Protein 6DD5 (pdb70)

InterPro domains:
  IPR000123 RNA-directed DNA polymerase (reverse transcriptase), msDNA [PR00866] (438-456)
  IPR000123 RNA-directed DNA polymerase (reverse transcriptase), msDNA [PR00866] (497-510)
  IPR000477 Reverse transcriptase domain [PF00078] (375-581)
  IPR000477 Reverse transcriptase domain [PS50878] (356-583)
  IPR002729 CRISPR-associated protein Cas1 [MF_01470] (153-942)
  IPR002729 CRISPR-associated protein Cas1 [PF01867] (641-915)
  IPR002729 CRISPR-associated protein Cas1 [TIGR00287] (642-950)
  IPR042206 CRISPR-associated endonuclease Cas1, C-terminal domain [G3DSA:1.20.120.920] (721-951)
  IPR042211 CRISPR-associated endonuclease Cas1, N-terminal domain [G3DSA:3.100.10.20] (638-713)
  IPR043128 Reverse transcriptase/Diguanylate cyclase domain [G3DSA:3.30.70.270] (406-582)
  IPR043502 DNA/RNA polymerase superfamily [SSF56672] (348-587)
  IPR050646 CRISPR-associated endonuclease Cas1 [PTHR34353] (639-919)

Solvent-accessible surface area: 53141 Å² total; per-residue (Å²): 129,21,104,129,34,56,0,21,0,23,2,34,32,36,21,1,58,88,2,1,29,94,8,1,132,102,0,65,178,78,64,59,28,116,20,46,24,73,79,29,116,151,0,23,70,90,0,33,51,42,9,14,22,25,56,21,0,0,0,0,3,51,14,0,7,36,0,0,14,8,20,91,20,47,12,18,15,94,9,87,9,92,153,73,16,60,71,87,0,54,88,88,0,8,85,9,0,92,34,127,61,118,15,8,0,0,0,2,0,10,10,1,1,2,1,0,23,9,93,112,43,14,96,118,33,9,131,38,3,76,78,3,38,68,33,3,163,120,12,95,90,158,68,61,15,1,2,34,2,10,4,57,65,4,42,16,1,5,3,2,0,5,2,47,36,7,70,5,12,92,120,103,141,59,153,70,71,47,154,52,8,2,0,33,48,84,4,0,68,18,0,0,56,34,0,27,61,4,25,96,86,173,33,14,93,25,108,2,48,52,78,86,4,34,42,7,1,24,151,15,92,0,0,0,4,3,9,0,0,13,4,3,26,56,3,77,109,41,184,21,82,29,9,18,33,21,3,1,35,6,112,63,74,38,1,66,2,13,2,0,0,4,0,0,0,7,1,36,52,2,67,4,80,106,42,0,52,61,0,0,20,92,42,2,0,19,64,101,3,0,92,24,4,30,180,36,40,16,8,0,6,2,0,1,62,58,19,10,114,101,26,38,157,40,104,66,6,45,10,1,60,74,0,15,155,78,12,121,68,9,10,18,30,22,11,1,28,3,0,14,66,2,1,57,56,2,3,65,14,3,11,61,17,164,56,27,18,84,37,2,0,48,55,3,68,95,15,0,13,8,51,40,4,34,14,64,19,0,19,0,0,7,6,0,48,3,0,14,0,2,0,78,2,85,44,85,17,133,10,8,56,95,49,28,31,16,0,15,60,16,0,80,96,2,4,50,59,25,158,91,6,47,32,24,0,0,1,15,11,42,40,22,24,131,23,68,19,110,60,43,56,12,12,45,0,49,0,6,1,1,20,52,0,56,80,24,0,73,56,0,6,49,10,0,92,139,8,34,136,20,12,126,82,20,60,82,26,0,53,37,80,56,4,31,0,25,73,97,90,93,102,6,75,93,19,141,77,14,28,57,18,43,50,21,29,0,5,63,43,4,30,58,28,44,186,46,80,62,0,17,0,10,8,29,15,13,0,11,0,57,47,86,182,44,182,115,65,82,144,54,151,40,53,93,90,7,0,81,74,106,101,28,11,72,14,56,9,0,0,36,25,0,9,32,9,0,4,73,3,12,64,33,35,40,59,105,139,55,157,87,136,94,9,60,149,20,96,21,38,16,14,13,18,37,38,23,115,29,61,42,183,104,120,75,14,2,0,0,16,4,19,1,10,1,59,4,84,134,124,20,43,16,58,32,2,0,4,1,0,0,0,24,53,0,0,0,18,78,43,25,3,71,4,18,0,15,3,47,14,30,85,39,62,73,81,38,26,0,36,0,26,2,32,32,38,20,1,56,89,3,1,38,114,8,1,62,104,0,76,87,89,62,62,27,132,21,47,26,76,79,31,120,131,0,26,77,99,0,44,125,43,9,73,84,26,76,20,0,0,0,0,3,49,15,1,7,46,0,0,18,8,21,116,58,48,12,18,14,98,8,86,9,95,158,72,17,56,73,85,1,63,91,76,0,8,88,9,0,89,30,122,62,116,15,9,0,0,0,2,0,5,9,0,1,2,1,0,23,8,94,112,29,13,95,123,19,11,124,42,4,80,82,2,38,66,32,1,158,116,9,99,93,142,64,63,16,0,1,36,2,10,3,47,70,5,40,13,1,5,3,2,0,5,3,40,35,8,72,5,12,87,119,100,148,55,157,71,73,47,148,49,10,2,0,32,49,85,4,0,71,25,0,0,39,33,0,8,36,2,20,139,91,165,30,13,94,25,111,4,47,55,78,84,4,33,42,6,1,24,145,17,83,0,0,0,5,3,9,0,1,12,4,2,28,56,4,86,117,42,92,24,79,30,9,18,24,30,4,2,35,9,116,65,77,38,2,66,0,11,1,0,0,5,0,0,0,7,1,36,53,2,78,6,80,106,45,0,46,58,0,0,22,92,38,3,0,18,64,94,3,0,94,26,4,30,86,40,42,17,4,0,4,2,0,2,71,54,17,15,114,113,23,53,168,41,105,62,7,55,8,0,51,75,0,11,141,81,12,121,68,10,11,21,30,34,15,2,34,5,0,21,90,2,1,88,48,3,2,50,16,2,8,71,36,180,59,26,17,55,26,1,0,45,52,3,70,85,15,0,12,2,42,45,2,79,15,78,18,0,78,15,0,12,40,0,49,4,1,28,0,2,0,76,3,83,43,90,24,166,32,87,25,41,44,0,16,58,16,0,86,124,4,4,52,58,28,156,93,7,48,29,26,0,0,2,12,12,29,39,24,21,160,27,66,19,109,63,44,53,14,10,44,0,55,0,4,1,1,51,50,0,49,79,25,1,63,59,0,6,54,6,0,96,133,13,31,144,33,60,75,90,30,0,50,38,81,53,4,31,0,31,75,95,117,95,114,12,73,91,18,138,76,12,27,59,19,48,50,29,35,0,9,76,39,3,24,66,31,43,198,34,72,61,4,26,0,11,7,33,18,14,0,8,0,55,43,84,150,34,184,114,66,79,135,48,157,40,53,89,90,8,0,84,73,116,101,30,12,71,9,40,7,0,0,34,27,0,8,37,8,0,6,75,2,17,69,30,56,62,62,88,143,59,158,82,138,94,9,64,119,14,98,24,45,18,16,12,19,34,34,20,115,25,53,121,124,69,101,74,16,0,0,0,17,4,18,1,23,1,63,4,96,133,122,22,41,16,57,36,2,0,2,0,0,0,0,24,57,0,0,0,19,72,37,22,4,71,3,15,0,12,1,45,13,30,67,47

Nearest PDB structures (foldseek):
  6dd5-assembly1_A  TM=1.002E+00  e=0.000E+00  Escherichia coli O157:H7
  4egc-assembly1_A  TM=9.994E-01  e=2.321E-73  Escherichia coli
  5wq6-assembly3_C  TM=1.001E+00  e=9.661E-73  Homo sapiens
  3o3u-assembly1_N  TM=8.291E-01  e=5.903E-74  Escherichia coli
  7wr3-assembly2_B  TM=7.847E-01  e=8.620E-73  Bolitoglossa

Sequence (1297 aa):
KIEEGKLVIWINGDKGYNGLAEVGKKFEKDTGIKVTVEHPDKLEEKFPQVAATGDGPDIIFWAHDRFGGYAQSGLLAEITPDKAFQDKLYPFTWDAVRYNGKLIAYPIAVEALSLIYNKDLLPNPPKTWEEIPALDKELKAKGKSALMFNLQEPYFTWPLIAADGGYAFKYENGKYDIKDVGVDNAGAKAGLTFLVDLIKNKHMNADTDYSIAEAAFNKGETAMTINGPWAWSNIDTSKVNYGVTVLPTFKGQPSKPFVGVLSAGINAASPNKELAKEFLENYLLTDEGLEAVNKDKPLGAVALKSYEEELAKDPRIAATMENAQKGEIMPNIPQMSAFWYAVRTAVINAASGRQTVDAALAAAQTAAAAAMVNSPLIDAVLPLRSVVITLRWLSPSKTGFLHHAGLHAWVRFLAGSPEQFSDFIVVEPIENGHISYQAGDGYRFRITVLNGGESLLDTLFSSLKRLPESAAAFSDNLVLEKIEDTFEHHQVTQIEDLSVFDINALMLETAVWSRQRRFKVAFNTPARLVKPKPEDGTELKGQNRYCRDKSDLNWQLFTHRLTDTFINLFQSRTGERLQRQNWPEAQLHAGLAVWLNNSYTVKDASGMLAQMQIEIDDDFPADLLALLVLGQYIGMGQNRAFGMGQYQLQDAIEEGKLVIWINGDKGYNGLAEVGKKFEKDTGIKVTVEHPDKLEEKFPQVAATGDGPDIIFWAHDRFGGYAQSGLLAEITPDKAFQDKLYPFTWDAVRYNGKLIAYPIAVEALSLIYNKDLLPNPPKTWEEIPALDKELKAKGKSALMFNLQEPYFTWPLIAADGGYAFKYENGKYDIKDVGVDNAGAKAGLTFLVDLIKNKHMNADTDYSIAEAAFNKGETAMTINGPWAWSNIDTSKVNYGVTVLPTFKGQPSKPFVGVLSAGINAASPNKELAKEFLENYLLTDEGLEAVNKDKPLGAVALKSYEEELAKDPRIAATMENAQKGEIMPNIPQMSAFWYAVRTAVINAASGRQTVDAALAAAQTAAAAAMVNSPLIDAVLPLRSVVITLRWLSPSKTHHAGLHAWVRFLAGSPEQFSDFIVVEPIENGHISYQAGDGYRFRITVLNGGESLLDTLFSSLKRLPESFSDNLVLEKIEDTFEHHQVTQIEDLSVFDINALMLETAVWSRQRRFKVAFNTPARLVKPKPEDGTELKGQNRYCRDKSDLNWQLFTHRLTDTFINLFQSRTGERLQRQNWPEAQLHAGLAVWLNNSYKVKDASGMLAQMQIEIDDDFPADLLALLVLGQYIGMGQNRAFGMGQYQLQDA

Structure (mmCIF, N/CA/C/O backbone):
data_6DD5
#
_entry.id   6DD5
#
_cell.length_a   92.278
_cell.length_b   110.760
_cell.length_c   192.906
_cell.angle_alpha   90.000
_cell.angle_beta   90.000
_cell.angle_gamma   90.000
#
_symmetry.space_group_name_H-M   'P 21 21 21'
#
loop_
_entity.id
_entity.type
_entity.pdbx_description
1 polymer 'MMB-1 Cas6 Fused to Maltos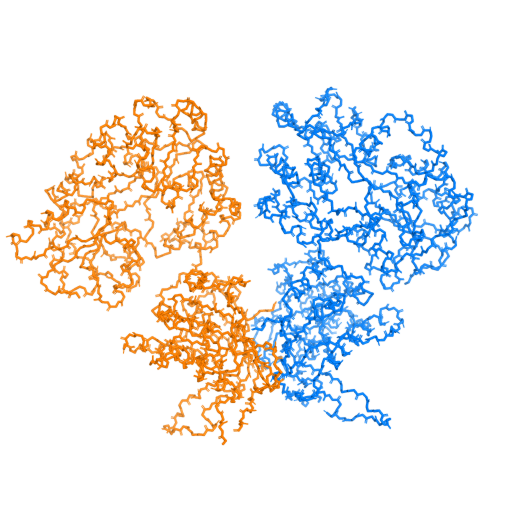e Binding Protein,CRISPR-associated endonuclease Cas1'
2 branched alpha-D-glucopyranose-(1-4)-alpha-D-glucopyranose
3 non-polymer GLYCEROL
4 non-polymer 'SULFATE ION'
#
loop_
_atom_site.group_PDB
_atom_site.id
_atom_site.type_symbol
_atom_site.label_atom_id
_atom_site.label_alt_id
_atom_site.label_comp_id
_atom_site.label_asym_id
_atom_site.label_entity_id
_atom_site.label_seq_id
_atom_site.pdbx_PDB_ins_code
_atom_site.Cartn_x
_atom_site.Cartn_y
_atom_site.Cartn_z
_atom_site.occupancy
_atom_site.B_iso_or_equiv
_atom_site.auth_seq_id
_atom_site.auth_comp_id
_atom_site.auth_asym_id
_atom_site.auth_atom_id
_atom_site.pdbx_PDB_model_num
ATOM 1 N N . LYS A 1 2 ? 8.523 35.463 242.246 1.00 80.38 2 LYS A N 1
ATOM 2 C CA . LYS A 1 2 ? 8.322 34.066 241.881 1.00 78.14 2 LYS A CA 1
ATOM 3 C C . LYS A 1 2 ? 7.314 33.931 240.737 1.00 75.73 2 LYS A C 1
ATOM 4 O O . LYS A 1 2 ? 6.638 34.899 240.377 1.00 75.88 2 LYS A O 1
ATOM 6 N N . ILE A 1 3 ? 7.233 32.728 240.165 1.00 68.04 3 ILE A N 1
ATOM 7 C CA . ILE A 1 3 ? 6.280 32.432 239.097 1.00 59.38 3 ILE A CA 1
ATOM 8 C C . ILE A 1 3 ? 4.912 32.177 239.714 1.00 60.77 3 ILE A C 1
ATOM 9 O O . ILE A 1 3 ? 4.787 31.409 240.675 1.00 66.37 3 ILE A O 1
ATOM 14 N N . GLU A 1 4 ? 3.887 32.839 239.184 1.00 56.83 4 GLU A N 1
ATOM 15 C CA . GLU A 1 4 ? 2.553 32.729 239.757 1.00 61.99 4 GLU A CA 1
ATOM 16 C C . GLU A 1 4 ? 1.915 31.409 239.338 1.00 64.44 4 GLU A C 1
ATOM 17 O O . GLU A 1 4 ? 1.926 31.054 238.154 1.00 68.53 4 GLU A O 1
ATOM 23 N N . GLU A 1 5 ? 1.383 30.674 240.311 1.00 62.95 5 GLU A N 1
ATOM 24 C CA . GLU A 1 5 ? 0.667 29.437 240.034 1.00 60.32 5 GLU A CA 1
ATOM 25 C C . GLU A 1 5 ? -0.750 29.735 239.552 1.00 62.53 5 GLU A C 1
ATOM 26 O O . GLU A 1 5 ? -1.378 30.714 239.968 1.00 66.36 5 GLU A O 1
ATOM 32 N N . GLY A 1 6 ? -1.253 28.879 238.658 1.00 60.03 6 GLY A N 1
ATOM 33 C CA . GLY A 1 6 ? -2.588 29.009 238.119 1.00 60.65 6 GLY A CA 1
ATOM 34 C C . GLY A 1 6 ? -2.675 29.714 236.780 1.00 59.13 6 GLY A C 1
ATOM 35 O O . GLY A 1 6 ? -3.731 29.666 236.141 1.00 61.93 6 GLY A O 1
ATOM 36 N N . LYS A 1 7 ? -1.622 30.396 236.359 1.00 54.74 7 LYS A N 1
ATOM 37 C CA . LYS A 1 7 ? -1.554 30.974 235.027 1.00 56.32 7 LYS A CA 1
ATOM 38 C C . LYS A 1 7 ? -0.308 30.436 234.332 1.00 56.75 7 LYS A C 1
ATOM 39 O O . LYS A 1 7 ? 0.492 29.706 234.923 1.00 62.18 7 LYS A O 1
ATOM 45 N N . LEU A 1 8 ? -0.153 30.785 233.057 1.00 50.03 8 LEU A N 1
ATOM 46 C CA . LEU A 1 8 ? 1.005 30.384 232.272 1.00 43.93 8 LEU A CA 1
ATOM 47 C C . LEU A 1 8 ? 1.609 31.623 231.632 1.00 48.33 8 LEU A C 1
ATOM 48 O O . LEU A 1 8 ? 0.900 32.386 230.970 1.00 54.83 8 LEU A O 1
ATOM 53 N N . VAL A 1 9 ? 2.902 31.841 231.852 1.00 46.72 9 VAL A N 1
ATOM 54 C CA . VAL A 1 9 ? 3.643 32.920 231.206 1.00 38.02 9 VAL A CA 1
ATOM 55 C C . VAL A 1 9 ? 4.589 32.272 230.210 1.00 45.40 9 VAL A C 1
ATOM 56 O O . VAL A 1 9 ? 5.273 31.300 230.545 1.00 49.25 9 VAL A O 1
ATOM 60 N N . ILE A 1 10 ? 4.599 32.787 228.981 1.00 42.74 10 ILE A N 1
ATOM 61 C CA . ILE A 1 10 ? 5.367 32.227 227.872 1.00 40.88 10 ILE A CA 1
ATOM 62 C C . ILE A 1 10 ? 6.291 33.296 227.304 1.00 43.93 10 ILE A C 1
ATOM 63 O O . ILE A 1 10 ? 5.896 34.460 227.164 1.00 44.87 10 ILE A O 1
ATOM 68 N N . TRP A 1 11 ? 7.523 32.901 226.979 1.00 39.66 11 TRP A N 1
ATOM 69 C CA . TRP A 1 11 ? 8.481 33.760 226.292 1.00 37.25 11 TRP A CA 1
ATOM 70 C C . TRP A 1 11 ? 8.794 33.182 224.917 1.00 34.82 11 TRP A C 1
ATOM 71 O O . TRP A 1 11 ? 9.146 32.005 224.803 1.00 29.21 11 TRP A O 1
ATOM 82 N N . ILE A 1 12 ? 8.675 34.014 223.879 1.00 38.62 12 ILE A N 1
ATOM 83 C CA . ILE A 1 12 ? 9.051 33.650 222.518 1.00 33.21 12 ILE A CA 1
ATOM 84 C C . ILE A 1 12 ? 9.666 34.882 221.873 1.00 35.63 12 ILE A C 1
ATOM 85 O O . ILE A 1 12 ? 9.341 36.012 222.240 1.00 34.74 12 ILE A O 1
ATOM 90 N N . ASN A 1 13 ? 10.570 34.661 220.921 1.00 37.26 13 ASN A N 1
ATOM 91 C CA . ASN A 1 13 ? 11.315 35.751 220.302 1.00 33.46 13 ASN A CA 1
ATOM 92 C C . ASN A 1 13 ? 10.392 36.649 219.482 1.00 37.98 13 ASN A C 1
ATOM 93 O O . ASN A 1 13 ? 9.403 36.193 218.900 1.00 36.75 13 ASN A O 1
ATOM 98 N N . GLY A 1 14 ? 10.737 37.942 219.436 1.00 38.98 14 GLY A N 1
ATOM 99 C CA . GLY A 1 14 ? 9.887 38.953 218.825 1.00 36.63 14 GLY A CA 1
ATOM 100 C C . GLY A 1 14 ? 9.715 38.819 217.327 1.00 41.19 14 GLY A C 1
ATOM 101 O O . GLY A 1 14 ? 8.751 39.363 216.775 1.00 45.01 14 GLY A O 1
ATOM 102 N N . ASP A 1 15 ? 10.630 38.128 216.650 1.00 46.56 15 ASP A N 1
ATOM 103 C CA . ASP A 1 15 ? 10.455 37.872 215.225 1.00 51.78 15 ASP A CA 1
ATOM 104 C C . ASP A 1 15 ? 9.487 36.726 214.938 1.00 50.20 15 ASP A C 1
ATOM 105 O O . ASP A 1 15 ? 9.089 36.544 213.781 1.00 58.54 15 ASP A O 1
ATOM 110 N N . LYS A 1 16 ? 9.079 35.976 215.955 1.00 37.59 16 LYS A N 1
ATOM 111 C CA . LYS A 1 16 ? 8.168 34.855 215.798 1.00 36.97 16 LYS A CA 1
ATOM 112 C C . LYS A 1 16 ? 6.717 35.330 215.879 1.00 44.10 16 LYS A C 1
ATOM 113 O O . LYS A 1 16 ? 6.430 36.472 216.234 1.00 54.24 16 LYS A O 1
ATOM 119 N N . GLY A 1 17 ? 5.791 34.433 215.554 1.00 42.17 17 GLY A N 1
ATOM 120 C CA . GLY A 1 17 ? 4.385 34.782 215.604 1.00 40.44 17 GLY A CA 1
ATOM 121 C C . GLY A 1 17 ? 3.762 34.722 216.987 1.00 43.44 17 GLY A C 1
ATOM 122 O O . GLY A 1 17 ? 2.944 33.836 217.271 1.00 42.99 17 GLY A O 1
ATOM 123 N N . TYR A 1 18 ? 4.104 35.690 217.849 1.00 41.33 18 TYR A N 1
ATOM 124 C CA . TYR A 1 18 ? 3.628 35.633 219.228 1.00 37.94 18 TYR A CA 1
ATOM 125 C C . TYR A 1 18 ? 2.154 35.998 219.338 1.00 39.36 18 TYR A C 1
ATOM 126 O O . TYR A 1 18 ? 1.476 35.541 220.263 1.00 39.89 18 TYR A O 1
ATOM 135 N N . ASN A 1 19 ? 1.634 36.815 218.420 1.00 41.12 19 ASN A N 1
ATOM 136 C CA . ASN A 1 19 ? 0.196 37.071 218.440 1.00 45.18 19 ASN A CA 1
ATOM 137 C C . ASN A 1 19 ? -0.574 35.814 218.086 1.00 45.73 19 ASN A C 1
ATOM 138 O O . ASN A 1 19 ? -1.574 35.489 218.735 1.00 48.75 19 ASN A O 1
ATOM 143 N N . GLY A 1 20 ? -0.122 35.092 217.062 1.00 45.08 20 GLY A N 1
ATOM 144 C CA . GLY A 1 20 ? -0.712 33.797 216.790 1.00 45.69 20 GLY A CA 1
ATOM 145 C C . GLY A 1 20 ? -0.652 32.895 218.003 1.00 44.06 20 GLY A C 1
ATOM 146 O O . GLY A 1 20 ? -1.644 32.262 218.373 1.00 44.52 20 GLY A O 1
ATOM 147 N N . LEU A 1 21 ? 0.497 32.875 218.677 1.00 44.10 21 LEU A N 1
ATOM 148 C CA . LEU A 1 21 ? 0.619 32.056 219.875 1.00 42.91 21 LEU A CA 1
ATOM 149 C C . LEU A 1 21 ? -0.358 32.511 220.953 1.00 46.21 21 LEU A C 1
ATOM 150 O O . LEU A 1 21 ? -0.955 31.679 221.647 1.00 46.55 21 LEU A O 1
ATOM 155 N N . ALA A 1 22 ? -0.580 33.826 221.069 1.00 49.60 22 ALA A N 1
ATOM 156 C CA . ALA A 1 22 ? -1.518 34.333 222.070 1.00 51.69 22 ALA A CA 1
ATOM 157 C C . ALA A 1 22 ? -2.943 33.882 221.784 1.00 57.54 22 ALA A C 1
ATOM 158 O O . ALA A 1 22 ? -3.715 33.635 222.718 1.00 58.88 22 ALA A O 1
ATOM 160 N N . GLU A 1 23 ? -3.306 33.762 220.505 1.00 57.97 23 GLU A N 1
ATOM 161 C CA . GLU A 1 23 ? -4.624 33.245 220.157 1.00 57.62 23 GLU A CA 1
ATOM 162 C C . GLU A 1 23 ? -4.765 31.790 220.576 1.00 54.82 23 GLU A C 1
ATOM 163 O O . GLU A 1 23 ? -5.836 31.368 221.028 1.00 55.73 23 GLU A O 1
ATOM 169 N N . VAL A 1 24 ? -3.694 31.004 220.442 1.00 51.09 24 VAL A N 1
ATOM 170 C CA . VAL A 1 24 ? -3.732 29.644 220.968 1.00 48.59 24 VAL A CA 1
ATOM 171 C C . VAL A 1 24 ? -3.879 29.679 222.480 1.00 50.22 24 VAL A C 1
ATOM 172 O O . VAL A 1 24 ? -4.504 28.789 223.072 1.00 53.15 24 VAL A O 1
ATOM 176 N N . GLY A 1 25 ? -3.370 30.734 223.120 1.00 45.80 25 GLY A N 1
ATOM 177 C CA . GLY A 1 25 ? -3.510 30.880 224.553 1.00 41.21 25 GLY A CA 1
ATOM 178 C C . GLY A 1 25 ? -4.905 31.314 224.957 1.00 55.90 25 GLY A C 1
ATOM 179 O O . GLY A 1 25 ? -5.414 30.898 226.005 1.00 53.84 25 GLY A O 1
ATOM 180 N N . LYS A 1 26 ? -5.529 32.165 224.134 1.00 56.10 26 LYS A N 1
ATOM 181 C CA . LYS A 1 26 ? -6.908 32.579 224.386 1.00 55.59 26 LYS A CA 1
ATOM 182 C C . LYS A 1 26 ? -7.868 31.398 224.300 1.00 58.15 26 LYS A C 1
ATOM 183 O O . LYS A 1 26 ? -8.839 31.325 225.063 1.00 56.74 26 LYS A O 1
ATOM 189 N N . LYS A 1 27 ? -7.624 30.466 223.368 1.00 62.10 27 LYS A N 1
ATOM 190 C CA . LYS A 1 27 ? -8.443 29.256 223.299 1.00 61.55 27 LYS A CA 1
ATOM 191 C C . LYS A 1 27 ? -8.217 28.362 224.511 1.00 60.71 27 LYS A C 1
ATOM 192 O O . LYS A 1 27 ? -9.165 27.768 225.037 1.00 58.63 27 LYS A O 1
ATOM 198 N N . PHE A 1 28 ? -6.969 28.265 224.975 1.00 60.22 28 PHE A N 1
ATOM 199 C CA . PHE A 1 28 ? -6.679 27.506 226.188 1.00 59.88 28 PHE A CA 1
ATOM 200 C C . PHE A 1 28 ? -7.397 28.108 227.393 1.00 63.63 28 PHE A C 1
ATOM 201 O O . PHE A 1 28 ? -7.993 27.381 228.198 1.00 64.03 28 PHE A O 1
ATOM 209 N N . GLU A 1 29 ? -7.401 29.443 227.499 1.00 64.27 29 GLU A N 1
ATOM 210 C CA . GLU A 1 29 ? -8.101 30.101 228.598 1.00 64.23 29 GLU A CA 1
ATOM 211 C C . GLU A 1 29 ? -9.606 29.907 228.495 1.00 65.17 29 GLU A C 1
ATOM 212 O O . GLU A 1 29 ? -10.290 29.814 229.520 1.00 68.29 29 GLU A O 1
ATOM 218 N N . LYS A 1 30 ? -10.141 29.857 227.274 1.00 62.23 30 LYS A N 1
ATOM 219 C CA . LYS A 1 30 ? -11.568 29.620 227.109 1.00 64.11 30 LYS A CA 1
ATOM 220 C C . LYS A 1 30 ? -11.958 28.224 227.584 1.00 64.18 30 LYS A C 1
ATOM 221 O O . LYS A 1 30 ? -13.045 28.042 228.141 1.00 68.07 30 LYS A O 1
ATOM 227 N N . ASP A 1 31 ? -11.073 27.239 227.415 1.00 59.31 31 ASP A N 1
ATOM 228 C CA . ASP A 1 31 ? -11.378 25.848 227.726 1.00 59.84 31 ASP A CA 1
ATOM 229 C C . ASP A 1 31 ? -10.938 25.413 229.118 1.00 66.30 31 ASP A C 1
ATOM 230 O O . ASP A 1 31 ? -11.351 24.334 229.565 1.00 68.62 31 ASP A O 1
ATOM 235 N N . THR A 1 32 ? -10.108 26.204 229.809 1.00 67.16 32 THR A N 1
ATOM 236 C CA . THR A 1 32 ? -9.657 25.841 231.152 1.00 64.96 32 THR A CA 1
ATOM 237 C C . THR A 1 32 ? -9.651 26.996 232.132 1.00 64.97 32 THR A C 1
ATOM 238 O O . THR A 1 32 ? -9.430 26.756 233.322 1.00 65.55 32 THR A O 1
ATOM 242 N N . GLY A 1 33 ? -9.865 28.230 231.688 1.00 65.05 33 GLY A N 1
ATOM 243 C CA . GLY A 1 33 ? -9.794 29.361 232.589 1.00 64.42 33 GLY A CA 1
ATOM 244 C C . GLY A 1 33 ? -8.399 29.730 233.025 1.00 60.11 33 GLY A C 1
ATOM 245 O O . GLY A 1 33 ? -8.248 30.519 233.961 1.00 61.33 33 GLY A O 1
ATOM 246 N N . ILE A 1 34 ? -7.378 29.198 232.362 1.00 58.79 34 ILE A N 1
ATOM 247 C CA . ILE A 1 34 ? -5.985 29.466 232.689 1.00 60.56 34 ILE A CA 1
ATOM 248 C C . ILE A 1 34 ? -5.523 30.574 231.759 1.00 65.74 34 ILE A C 1
ATOM 249 O O . ILE A 1 34 ? -5.431 30.384 230.541 1.00 70.14 34 ILE A O 1
ATOM 254 N N . LYS A 1 35 ? -5.232 31.734 232.332 1.00 66.22 35 LYS A N 1
ATOM 255 C CA . LYS A 1 35 ? -4.786 32.865 231.536 1.00 64.13 35 LYS A CA 1
ATOM 256 C C . LYS A 1 35 ? -3.381 32.601 230.992 1.00 60.17 35 LYS A C 1
ATOM 257 O O . LYS A 1 35 ? -2.505 32.113 231.714 1.00 59.95 35 LYS A O 1
ATOM 263 N N . VAL A 1 36 ? -3.169 32.897 229.709 1.00 55.23 36 VAL A N 1
ATOM 264 C CA . VAL A 1 36 ? -1.883 32.672 229.043 1.00 50.21 36 VAL A CA 1
ATOM 265 C C . VAL A 1 36 ? -1.335 34.013 228.571 1.00 54.18 36 VAL A C 1
ATOM 266 O O . VAL A 1 36 ? -1.872 34.622 227.636 1.00 62.52 36 VAL A O 1
ATOM 270 N N . THR A 1 37 ? -0.251 34.461 229.189 1.00 50.83 37 THR A N 1
ATOM 271 C CA . THR A 1 37 ? 0.395 35.714 228.828 1.00 51.43 37 THR A CA 1
ATOM 272 C C . THR A 1 37 ? 1.640 35.404 228.004 1.00 52.76 37 THR A C 1
ATOM 273 O O . THR A 1 37 ? 2.515 34.658 228.454 1.00 53.13 37 THR A O 1
ATOM 277 N N . VAL A 1 38 ? 1.713 35.971 226.801 1.00 52.34 38 VAL A N 1
ATOM 278 C CA . VAL A 1 38 ? 2.781 35.705 225.839 1.00 45.68 38 VAL A CA 1
ATOM 279 C C . VAL A 1 38 ? 3.607 36.973 225.682 1.00 43.96 38 VAL A C 1
ATOM 280 O O . VAL A 1 38 ? 3.154 37.953 225.078 1.00 46.06 38 VAL A O 1
ATOM 284 N N . GLU A 1 39 ? 4.828 36.947 226.197 1.00 43.18 39 GLU A N 1
ATOM 285 C CA . GLU A 1 39 ? 5.735 38.078 226.129 1.00 44.21 39 GLU A CA 1
ATOM 286 C C . GLU A 1 39 ? 6.900 37.752 225.205 1.00 43.67 39 GLU A C 1
ATOM 287 O O . GLU A 1 39 ? 7.199 36.586 224.929 1.00 49.38 39 GLU A O 1
ATOM 293 N N . HIS A 1 40 ? 7.555 38.798 224.717 1.00 34.66 40 HIS A N 1
ATOM 294 C CA . HIS A 1 40 ? 8.686 38.653 223.805 1.00 33.11 40 HIS A CA 1
ATOM 295 C C . HIS A 1 40 ? 9.789 39.615 224.213 1.00 48.40 40 HIS A C 1
ATOM 296 O O . HIS A 1 40 ? 10.006 40.653 223.573 1.00 50.51 40 HIS A O 1
ATOM 303 N N . PRO A 1 41 ? 10.534 39.287 225.267 1.00 48.32 41 PRO A N 1
ATOM 304 C CA . PRO A 1 41 ? 11.603 40.178 225.719 1.00 33.38 41 PRO A CA 1
ATOM 305 C C . PRO A 1 41 ? 12.746 40.235 224.722 1.00 53.73 41 PRO A C 1
ATOM 306 O O . PRO A 1 41 ? 12.929 39.358 223.875 1.00 53.29 41 PRO A O 1
ATOM 310 N N . ASP A 1 42 ? 13.501 41.322 224.815 1.00 51.93 42 ASP A N 1
ATOM 311 C CA . ASP A 1 42 ? 14.730 41.465 224.055 1.00 52.42 42 ASP A CA 1
ATOM 312 C C . ASP A 1 42 ? 15.809 40.620 224.710 1.00 46.30 42 ASP A C 1
ATOM 313 O O . ASP A 1 42 ? 15.893 40.542 225.942 1.00 43.56 42 ASP A O 1
ATOM 318 N N . LYS A 1 43 ? 16.619 39.969 223.878 1.00 44.23 43 LYS A N 1
ATOM 319 C CA . LYS A 1 43 ? 17.736 39.158 224.351 1.00 45.17 43 LYS A CA 1
ATOM 320 C C . LYS A 1 43 ? 17.257 38.077 225.318 1.00 48.57 43 LYS A C 1
ATOM 321 O O . LYS A 1 43 ? 17.861 37.860 226.372 1.00 50.36 43 LYS A O 1
ATOM 327 N N . LEU A 1 44 ? 16.149 37.397 224.977 1.00 50.77 44 LEU A N 1
ATOM 328 C CA . LEU A 1 44 ? 15.569 36.464 225.944 1.00 48.69 44 LEU A CA 1
ATOM 329 C C . LEU A 1 44 ? 16.396 35.196 226.099 1.00 46.98 44 LEU A C 1
ATOM 330 O O . LEU A 1 44 ? 16.339 34.569 227.163 1.00 46.25 44 LEU A O 1
ATOM 335 N N . GLU A 1 45 ? 17.178 34.814 225.082 1.00 47.37 45 GLU A N 1
ATOM 336 C CA . GLU A 1 45 ? 18.011 33.628 225.223 1.00 45.28 45 GLU A CA 1
ATOM 337 C C . GLU A 1 45 ? 19.094 33.832 226.266 1.00 46.76 45 GLU A C 1
ATOM 338 O O . GLU A 1 45 ? 19.560 32.852 226.860 1.00 49.26 45 GLU A O 1
ATOM 344 N N . GLU A 1 46 ? 19.466 35.082 226.531 1.00 42.82 46 GLU A N 1
ATOM 345 C CA . GLU A 1 46 ? 20.355 35.386 227.638 1.00 41.14 46 GLU A CA 1
ATOM 346 C C . GLU A 1 46 ? 19.579 35.774 228.885 1.00 42.45 46 GLU A C 1
ATOM 347 O O . GLU A 1 46 ? 20.050 35.524 230.000 1.00 48.48 46 GLU A O 1
ATOM 353 N N . LYS A 1 47 ? 18.377 36.333 228.723 1.00 41.74 47 LYS A N 1
ATOM 354 C CA . LYS A 1 47 ? 17.608 36.758 229.889 1.00 44.99 47 LYS A CA 1
ATOM 355 C C . LYS A 1 47 ? 17.076 35.574 230.680 1.00 45.28 47 LYS A C 1
ATOM 356 O O . LYS A 1 47 ? 16.958 35.663 231.906 1.00 46.88 47 LYS A O 1
ATOM 362 N N . PHE A 1 48 ? 16.769 34.457 230.010 1.00 44.58 48 PHE A N 1
ATOM 363 C CA . PHE A 1 48 ? 16.211 33.303 230.717 1.00 42.61 48 PHE A CA 1
ATOM 364 C C . PHE A 1 48 ? 17.135 32.751 231.796 1.00 35.00 48 PHE A C 1
ATOM 365 O O . PHE A 1 48 ? 16.666 32.570 232.933 1.00 34.12 48 PHE A O 1
ATOM 373 N N . PRO A 1 49 ? 18.416 32.446 231.535 1.00 35.32 49 PRO A N 1
ATOM 374 C CA . PRO A 1 49 ? 19.268 31.954 232.632 1.00 37.20 49 PRO A CA 1
ATOM 375 C C . PRO A 1 49 ? 19.415 32.948 233.761 1.00 43.70 49 PRO A C 1
ATOM 376 O O . PRO A 1 49 ? 19.550 32.530 234.920 1.00 44.77 49 PRO A O 1
ATOM 380 N N . GLN A 1 50 ? 19.392 34.252 233.450 1.00 46.57 50 GLN A N 1
ATOM 381 C CA . GLN A 1 50 ? 19.554 35.287 234.470 1.00 44.27 50 GLN A CA 1
ATOM 382 C C . GLN A 1 50 ? 18.429 35.236 235.486 1.00 40.51 50 GLN A C 1
ATOM 383 O O . GLN A 1 50 ? 18.664 35.352 236.694 1.00 42.44 50 GLN A O 1
ATOM 389 N N . VAL A 1 51 ? 17.193 35.109 235.008 1.00 37.95 51 VAL A N 1
ATOM 390 C CA . VAL A 1 51 ? 16.045 35.073 235.903 1.00 42.46 51 VAL A CA 1
ATOM 391 C C . VAL A 1 51 ? 15.757 33.656 236.393 1.00 44.98 51 VAL A C 1
ATOM 392 O O . VAL A 1 51 ? 15.315 33.480 237.535 1.00 43.59 51 VAL A O 1
ATOM 396 N N . ALA A 1 52 ? 16.004 32.634 235.560 1.00 47.90 52 ALA A N 1
ATOM 397 C CA . ALA A 1 52 ? 15.691 31.266 235.970 1.00 52.27 52 ALA A CA 1
ATOM 398 C C . ALA A 1 52 ? 16.662 30.762 237.031 1.00 57.34 52 ALA A C 1
ATOM 399 O O . ALA A 1 52 ? 16.287 29.931 237.867 1.00 62.22 52 ALA A O 1
ATOM 401 N N . ALA A 1 53 ? 17.889 31.288 237.051 1.00 56.57 53 ALA A N 1
ATOM 402 C CA . ALA A 1 53 ? 18.852 30.876 238.064 1.00 57.10 53 ALA A CA 1
ATOM 403 C C . ALA A 1 53 ? 18.370 31.177 239.472 1.00 62.67 53 ALA A C 1
ATOM 404 O O . ALA A 1 53 ? 18.818 30.526 240.421 1.00 68.23 53 ALA A O 1
ATOM 406 N N . THR A 1 54 ? 17.474 32.144 239.631 1.00 62.53 54 THR A N 1
ATOM 407 C CA . THR A 1 54 ? 16.980 32.535 240.938 1.00 66.87 54 THR A CA 1
ATOM 408 C C . THR A 1 54 ? 15.552 32.065 241.185 1.00 69.78 54 THR A C 1
ATOM 409 O O . THR A 1 54 ? 15.011 32.311 242.272 1.00 70.41 54 THR A O 1
ATOM 413 N N . GLY A 1 55 ? 14.923 31.418 240.206 1.00 66.45 55 GLY A N 1
ATOM 414 C CA . GLY A 1 55 ? 13.568 30.920 240.353 1.00 63.50 55 GLY A CA 1
ATOM 415 C C . GLY A 1 55 ? 12.475 31.783 239.756 1.00 57.82 55 GLY A C 1
ATOM 416 O O . GLY A 1 55 ? 11.313 31.641 240.152 1.00 55.77 55 GLY A O 1
ATOM 417 N N . ASP A 1 56 ? 12.809 32.683 238.843 1.00 58.10 56 ASP A N 1
ATOM 418 C CA . ASP A 1 56 ? 11.842 33.537 238.177 1.00 60.30 56 ASP A CA 1
ATOM 419 C C . ASP A 1 56 ? 11.795 33.166 236.700 1.00 55.68 56 ASP A C 1
ATOM 420 O O . ASP A 1 56 ? 12.323 32.128 236.275 1.00 50.07 56 ASP A O 1
ATOM 425 N N . GLY A 1 57 ? 11.187 34.033 235.903 1.00 52.79 57 GLY A N 1
ATOM 426 C CA . GLY A 1 57 ? 11.131 33.816 234.480 1.00 43.09 57 GLY A CA 1
ATOM 427 C C . GLY A 1 57 ? 9.828 33.178 234.079 1.00 35.88 57 GLY A C 1
ATOM 428 O O . GLY A 1 57 ? 8.917 33.005 234.890 1.00 37.47 57 GLY A O 1
ATOM 429 N N . PRO A 1 58 ? 9.724 32.798 232.814 1.00 34.24 58 PRO A N 1
ATOM 430 C CA . PRO A 1 58 ? 8.463 32.265 232.300 1.00 41.31 58 PRO A CA 1
ATOM 431 C C . PRO A 1 58 ? 8.244 30.810 232.679 1.00 39.89 58 PRO A C 1
ATOM 432 O O . PRO A 1 58 ? 9.166 30.090 233.058 1.00 42.40 58 PRO A O 1
ATOM 436 N N . ASP A 1 59 ? 6.991 30.377 232.524 1.00 40.25 59 ASP A N 1
ATOM 437 C CA . ASP A 1 59 ? 6.675 28.959 232.651 1.00 38.23 59 ASP A CA 1
ATOM 438 C C . ASP A 1 59 ? 7.182 28.164 231.457 1.00 38.91 59 ASP A C 1
ATOM 439 O O . ASP A 1 59 ? 7.600 27.010 231.617 1.00 41.18 59 ASP A O 1
ATOM 444 N N . ILE A 1 60 ? 7.149 28.761 230.264 1.00 34.42 60 ILE A N 1
ATOM 445 C CA . ILE A 1 60 ? 7.520 28.112 229.011 1.00 35.05 60 ILE A CA 1
ATOM 446 C C . ILE A 1 60 ? 8.423 29.058 228.238 1.00 36.61 60 ILE A C 1
ATOM 447 O O . ILE A 1 60 ? 8.103 30.242 228.102 1.00 45.08 60 ILE A O 1
ATOM 452 N N . ILE A 1 61 ? 9.540 28.548 227.730 1.00 27.99 61 ILE A N 1
ATOM 453 C CA . ILE A 1 61 ? 10.465 29.346 226.936 1.00 33.00 61 ILE A CA 1
ATOM 454 C C . ILE A 1 61 ? 10.586 28.754 225.539 1.00 34.04 61 ILE A C 1
ATOM 455 O O . ILE A 1 61 ? 10.812 27.551 225.385 1.00 36.51 61 ILE A O 1
ATOM 460 N N . PHE A 1 62 ? 10.463 29.608 224.528 1.00 32.75 62 PHE A N 1
ATOM 461 C CA . PHE A 1 62 ? 10.562 29.223 223.126 1.00 29.10 62 PHE A CA 1
ATOM 462 C C . PHE A 1 62 ? 11.889 29.713 222.558 1.00 34.38 62 PHE A C 1
ATOM 463 O O . PHE A 1 62 ? 12.104 30.926 222.428 1.00 38.87 62 PHE A O 1
ATOM 471 N N . TRP A 1 63 ? 12.750 28.777 222.167 1.00 28.48 63 TRP A N 1
ATOM 472 C CA . TRP A 1 63 ? 13.957 29.131 221.437 1.00 27.28 63 TRP A CA 1
ATOM 473 C C . TRP A 1 63 ? 14.398 27.933 220.618 1.00 29.31 63 TRP A C 1
ATOM 474 O O . TRP A 1 63 ? 13.895 26.820 220.787 1.00 36.09 63 TRP A O 1
ATOM 485 N N . ALA A 1 64 ? 15.331 28.185 219.704 1.00 24.82 64 ALA A N 1
ATOM 486 C CA . ALA A 1 64 ? 15.977 27.102 218.983 1.00 23.20 64 ALA A CA 1
ATOM 487 C C . ALA A 1 64 ? 16.689 26.168 219.957 1.00 29.84 64 ALA A C 1
ATOM 488 O O . ALA A 1 64 ? 17.211 26.587 220.993 1.00 31.79 64 ALA A O 1
ATOM 490 N N . HIS A 1 65 ? 16.722 24.888 219.596 1.00 31.33 65 HIS A N 1
ATOM 491 C CA . HIS A 1 65 ? 17.161 23.836 220.501 1.00 24.78 65 HIS A CA 1
ATOM 492 C C . HIS A 1 65 ? 18.599 24.004 220.968 1.00 29.30 65 HIS A C 1
ATOM 493 O O . HIS A 1 65 ? 18.957 23.437 222.007 1.00 33.68 65 HIS A O 1
ATOM 500 N N . ASP A 1 66 ? 19.432 24.750 220.229 1.00 25.99 66 ASP A N 1
ATOM 501 C CA . ASP A 1 66 ? 20.868 24.761 220.510 1.00 25.86 66 ASP A CA 1
ATOM 502 C C . ASP A 1 66 ? 21.191 25.369 221.869 1.00 28.65 66 ASP A C 1
ATOM 503 O O . ASP A 1 66 ? 22.251 25.077 222.432 1.00 35.10 66 ASP A O 1
ATOM 508 N N . ARG A 1 67 ? 20.317 26.219 222.403 1.00 28.10 67 ARG A N 1
ATOM 509 C CA . ARG A 1 67 ? 20.525 26.762 223.739 1.00 29.41 67 ARG A CA 1
ATOM 510 C C . ARG A 1 67 ? 20.080 25.813 224.848 1.00 28.08 67 ARG A C 1
ATOM 511 O O . ARG A 1 67 ? 20.423 26.044 226.009 1.00 35.18 67 ARG A O 1
ATOM 519 N N . PHE A 1 68 ? 19.335 24.755 224.538 1.00 24.95 68 PHE A N 1
ATOM 520 C CA . PHE A 1 68 ? 18.635 24.047 225.606 1.00 26.80 68 PHE A CA 1
ATOM 521 C C . PHE A 1 68 ? 19.539 23.111 226.405 1.00 27.99 68 PHE A C 1
ATOM 522 O O . PHE A 1 68 ? 19.337 22.964 227.615 1.00 31.73 68 PHE A O 1
ATOM 530 N N . GLY A 1 69 ? 20.524 22.469 225.772 1.00 25.26 69 GLY A N 1
ATOM 531 C CA . GLY A 1 69 ? 21.477 21.679 226.538 1.00 23.81 69 GLY A CA 1
ATOM 532 C C . GLY A 1 69 ? 22.129 22.471 227.653 1.00 30.15 69 GLY A C 1
ATOM 533 O O . GLY A 1 69 ? 22.291 21.973 228.770 1.00 31.49 69 GLY A O 1
ATOM 534 N N . GLY A 1 70 ? 22.488 23.726 227.371 1.00 29.05 70 GLY A N 1
ATOM 535 C CA . GLY A 1 70 ? 23.041 24.577 228.409 1.00 24.96 70 GLY A CA 1
ATOM 536 C C . GLY A 1 70 ? 22.039 24.878 229.508 1.00 28.67 70 GLY A C 1
ATOM 537 O O . GLY A 1 70 ? 22.363 24.796 230.698 1.00 32.46 70 GLY A O 1
ATOM 538 N N . TYR A 1 71 ? 20.813 25.250 229.123 1.00 27.38 71 TYR A N 1
ATOM 539 C CA . TYR A 1 71 ? 19.737 25.423 230.100 1.00 32.41 71 TYR A CA 1
ATOM 540 C C . TYR A 1 71 ? 19.560 24.167 230.943 1.00 35.72 71 TYR A C 1
ATOM 541 O O . TYR A 1 71 ? 19.418 24.236 232.171 1.00 32.04 71 TYR A O 1
ATOM 550 N N . ALA A 1 72 ? 19.534 23.005 230.286 1.00 26.60 72 ALA A N 1
ATOM 551 C CA . ALA A 1 72 ? 19.371 21.755 231.008 1.00 27.89 72 ALA A CA 1
ATOM 552 C C . ALA A 1 72 ? 20.552 21.517 231.939 1.00 28.98 72 ALA A C 1
ATOM 553 O O . ALA A 1 72 ? 20.374 21.198 233.116 1.00 30.57 72 ALA A O 1
ATOM 555 N N . GLN A 1 73 ? 21.773 21.705 231.437 1.00 33.10 73 GLN A N 1
ATOM 556 C CA . GLN A 1 73 ? 22.948 21.534 232.285 1.00 36.18 73 GLN A CA 1
ATOM 557 C C . GLN A 1 73 ? 22.869 22.394 233.542 1.00 36.05 73 GLN A C 1
ATOM 558 O O . GLN A 1 73 ? 23.267 21.957 234.626 1.00 37.29 73 GLN A O 1
ATOM 564 N N . SER A 1 74 ? 22.326 23.607 233.426 1.00 37.20 74 SER A N 1
ATOM 565 C CA . SER A 1 74 ? 22.149 24.475 234.585 1.00 40.54 74 SER A CA 1
ATOM 566 C C . SER A 1 74 ? 20.925 24.109 235.417 1.00 43.11 74 SER A C 1
ATOM 567 O O . SER A 1 74 ? 20.662 24.775 236.426 1.00 43.43 74 SER A O 1
ATOM 570 N N . GLY A 1 75 ? 20.171 23.084 235.015 1.00 46.38 75 GLY A N 1
ATOM 571 C CA . GLY A 1 75 ? 18.998 22.656 235.754 1.00 45.62 75 GLY A CA 1
ATOM 572 C C . GLY A 1 75 ? 17.828 23.599 235.659 1.00 44.83 75 GLY A C 1
ATOM 573 O O . GLY A 1 75 ? 17.004 23.650 236.575 1.00 41.25 75 GLY A O 1
ATOM 574 N N . LEU A 1 76 ? 17.740 24.350 234.570 1.00 43.14 76 LEU A N 1
ATOM 575 C CA . LEU A 1 76 ? 16.682 25.318 234.359 1.00 39.11 76 LEU A CA 1
ATOM 576 C C . LEU A 1 76 ? 15.441 24.693 233.746 1.00 42.27 76 LEU A C 1
ATOM 577 O O . LEU A 1 76 ? 14.339 25.232 233.906 1.00 46.06 76 LEU A O 1
ATOM 582 N N . LEU A 1 77 ? 15.596 23.567 233.058 1.00 38.88 77 LEU A N 1
ATOM 583 C CA . LEU A 1 77 ? 14.505 22.927 232.346 1.00 35.14 77 LEU A CA 1
ATOM 584 C C . LEU A 1 77 ? 14.052 21.670 233.076 1.00 40.89 77 LEU A C 1
ATOM 585 O O . LEU A 1 77 ? 14.866 20.941 233.654 1.00 44.66 77 LEU A O 1
ATOM 590 N N . ALA A 1 78 ? 12.748 21.431 233.043 1.00 41.04 78 ALA A N 1
ATOM 591 C CA . ALA A 1 78 ? 12.157 20.213 233.563 1.00 40.13 78 ALA A CA 1
ATOM 592 C C . ALA A 1 78 ? 12.115 19.180 232.456 1.00 40.77 78 ALA A C 1
ATOM 593 O O . ALA A 1 78 ? 12.048 19.523 231.271 1.00 44.20 78 ALA A O 1
ATOM 595 N N . GLU A 1 79 ? 12.171 17.913 232.851 1.00 39.60 79 GLU A N 1
ATOM 596 C CA . GLU A 1 79 ? 12.109 16.825 231.888 1.00 42.32 79 GLU A CA 1
ATOM 597 C C . GLU A 1 79 ? 10.667 16.674 231.424 1.00 42.94 79 GLU A C 1
ATOM 598 O O . GLU A 1 79 ? 9.764 16.485 232.245 1.00 44.34 79 GLU A O 1
ATOM 604 N N . ILE A 1 80 ? 10.442 16.789 230.119 1.00 43.50 80 ILE A N 1
ATOM 605 C CA . ILE A 1 80 ? 9.101 16.597 229.584 1.00 46.16 80 ILE A CA 1
ATOM 606 C C . ILE A 1 80 ? 8.841 15.106 229.435 1.00 48.97 80 ILE A C 1
ATOM 607 O O . ILE A 1 80 ? 9.756 14.311 229.201 1.00 50.38 80 ILE A O 1
ATOM 612 N N . THR A 1 81 ? 7.580 14.717 229.575 1.00 54.73 81 THR A N 1
ATOM 613 C CA . THR A 1 81 ? 7.195 13.307 229.617 1.00 55.06 81 THR A CA 1
ATOM 614 C C . THR A 1 81 ? 5.999 13.045 228.710 1.00 53.77 81 THR A C 1
ATOM 615 O O . THR A 1 81 ? 4.897 12.758 229.188 1.00 55.47 81 THR A O 1
ATOM 619 N N . PRO A 1 82 ? 6.186 13.116 227.392 1.00 51.03 82 PRO A N 1
ATOM 620 C CA . PRO A 1 82 ? 5.107 12.729 226.478 1.00 53.10 82 PRO A CA 1
ATOM 621 C C . PRO A 1 82 ? 5.068 11.222 226.279 1.00 52.90 82 PRO A C 1
ATOM 622 O O . PRO A 1 82 ? 6.109 10.569 226.174 1.00 54.35 82 PRO A O 1
ATOM 626 N N . ASP A 1 83 ? 3.856 10.666 226.239 1.00 51.75 83 ASP A N 1
ATOM 627 C CA . ASP A 1 83 ? 3.735 9.230 226.013 1.00 54.38 83 ASP A CA 1
ATOM 628 C C . ASP A 1 83 ? 4.169 8.885 224.591 1.00 58.18 83 ASP A C 1
ATOM 629 O O . ASP A 1 83 ? 4.361 9.758 223.740 1.00 62.31 83 ASP A O 1
ATOM 634 N N . LYS A 1 84 ? 4.322 7.584 224.337 1.00 62.26 84 LYS A N 1
ATOM 635 C CA . LYS A 1 84 ? 4.776 7.144 223.022 1.00 58.42 84 LYS A CA 1
ATOM 636 C C . LYS A 1 84 ? 3.780 7.523 221.934 1.00 53.20 84 LYS A C 1
ATOM 637 O O . LYS A 1 84 ? 4.181 7.824 220.803 1.00 48.94 84 LYS A O 1
ATOM 643 N N . ALA A 1 85 ? 2.485 7.552 222.267 1.00 52.49 85 ALA A N 1
ATOM 644 C CA . ALA A 1 85 ? 1.471 7.951 221.297 1.00 52.91 85 ALA A CA 1
ATOM 645 C C . ALA A 1 85 ? 1.702 9.374 220.796 1.00 53.79 85 ALA A C 1
ATOM 646 O O . ALA A 1 85 ? 1.559 9.646 219.598 1.00 55.89 85 ALA A O 1
ATOM 648 N N . PHE A 1 86 ? 2.049 10.301 221.700 1.00 49.31 86 PHE A N 1
ATOM 649 C CA . PHE A 1 86 ? 2.296 11.680 221.283 1.00 45.66 86 PHE A CA 1
ATOM 650 C C . PHE A 1 86 ? 3.624 11.812 220.548 1.00 45.56 86 PHE A C 1
ATOM 651 O O . PHE A 1 86 ? 3.712 12.531 219.544 1.00 44.06 86 PHE A O 1
ATOM 659 N N . GLN A 1 87 ? 4.662 11.115 221.025 1.00 45.79 87 GLN A N 1
ATOM 660 C CA . GLN A 1 87 ? 5.967 11.170 220.373 1.00 43.31 87 GLN A CA 1
ATOM 661 C C . GLN A 1 87 ? 5.888 10.716 218.918 1.00 42.16 87 GLN A C 1
ATOM 662 O O . GLN A 1 87 ? 6.678 11.168 218.082 1.00 40.17 87 GLN A O 1
ATOM 668 N N . ASP A 1 88 ? 4.950 9.826 218.591 1.00 44.07 88 ASP A N 1
ATOM 669 C CA . ASP A 1 88 ? 4.819 9.396 217.205 1.00 46.66 88 ASP A CA 1
ATOM 670 C C . ASP A 1 88 ? 4.227 10.476 216.316 1.00 42.06 88 ASP A C 1
ATOM 671 O O . ASP A 1 88 ? 4.385 10.405 215.096 1.00 44.36 88 ASP A O 1
ATOM 676 N N . LYS A 1 89 ? 3.549 11.467 216.891 1.00 38.38 89 LYS A N 1
ATOM 677 C CA . LYS A 1 89 ? 2.970 12.515 216.069 1.00 40.10 89 LYS A CA 1
ATOM 678 C C . LYS A 1 89 ? 4.031 13.449 215.494 1.00 39.74 89 LYS A C 1
ATOM 679 O O . LYS A 1 89 ? 3.766 14.100 214.479 1.00 40.53 89 LYS A O 1
ATOM 685 N N . LEU A 1 90 ? 5.222 13.503 216.095 1.00 37.55 90 LEU A N 1
ATOM 686 C CA . LEU A 1 90 ? 6.310 14.385 215.686 1.00 37.54 90 LEU A CA 1
ATOM 687 C C . LEU A 1 90 ? 7.493 13.589 215.137 1.00 37.95 90 LEU A C 1
ATOM 688 O O . LEU A 1 90 ? 7.723 12.437 215.516 1.00 46.02 90 LEU A O 1
ATOM 693 N N . TYR A 1 91 ? 8.280 14.244 214.280 1.00 38.04 91 TYR A N 1
ATOM 694 C CA . TYR A 1 91 ? 9.392 13.580 213.597 1.00 36.15 91 TYR A CA 1
ATOM 695 C C . TYR A 1 91 ? 10.471 13.149 214.582 1.00 40.15 91 TYR A C 1
ATOM 696 O O . TYR A 1 91 ? 10.862 13.923 215.454 1.00 42.96 91 TYR A O 1
ATOM 705 N N . PRO A 1 92 ? 10.990 11.927 214.453 1.00 44.79 92 PRO A N 1
ATOM 706 C CA . PRO A 1 92 ? 12.009 11.472 215.418 1.00 42.85 92 PRO A CA 1
ATOM 707 C C . PRO A 1 92 ? 13.250 12.347 215.464 1.00 42.99 92 PRO A C 1
ATOM 708 O O . PRO A 1 92 ? 13.774 12.591 216.554 1.00 45.24 92 PRO A O 1
ATOM 712 N N . PHE A 1 93 ? 13.738 12.841 214.326 1.00 39.69 93 PHE A N 1
ATOM 713 C CA . PHE A 1 93 ? 14.945 13.658 214.374 1.00 34.22 93 PHE A CA 1
ATOM 714 C C . PHE A 1 93 ? 14.723 14.968 215.111 1.00 37.48 93 PHE A C 1
ATOM 715 O O . PHE A 1 93 ? 15.700 15.567 215.578 1.00 41.80 93 PHE A O 1
ATOM 723 N N . THR A 1 94 ? 13.479 15.448 215.200 1.00 32.66 94 THR A N 1
ATOM 724 C CA . THR A 1 94 ? 13.238 16.636 216.008 1.00 33.67 94 THR A CA 1
ATOM 725 C C . THR A 1 94 ? 13.269 16.311 217.496 1.00 35.51 94 THR A C 1
ATOM 726 O O . THR A 1 94 ? 13.731 17.132 218.292 1.00 41.89 94 THR A O 1
ATOM 730 N N . TRP A 1 95 ? 12.821 15.116 217.886 1.00 34.12 95 TRP A N 1
ATOM 731 C CA . TRP A 1 95 ? 12.994 14.682 219.269 1.00 30.55 95 TRP A CA 1
ATOM 732 C C . TRP A 1 95 ? 14.468 14.543 219.616 1.00 28.89 95 TRP A C 1
ATOM 733 O O . TRP A 1 95 ? 14.876 14.844 220.740 1.00 34.32 95 TRP A O 1
ATOM 744 N N . ASP A 1 96 ? 15.277 14.056 218.675 1.00 27.27 96 ASP A N 1
ATOM 745 C CA . ASP A 1 96 ? 16.709 13.952 218.918 1.00 28.85 96 ASP A CA 1
ATOM 746 C C . ASP A 1 96 ? 17.308 15.307 219.246 1.00 28.85 96 ASP A C 1
ATOM 747 O O . ASP A 1 96 ? 18.187 15.411 220.109 1.00 34.51 96 ASP A O 1
ATOM 752 N N . ALA A 1 97 ? 16.830 16.365 218.583 1.00 29.21 97 ALA A N 1
ATOM 753 C CA . ALA A 1 97 ? 17.410 17.689 218.783 1.00 28.39 97 ALA A CA 1
ATOM 754 C C . ALA A 1 97 ? 17.170 18.197 220.195 1.00 31.34 97 ALA A C 1
ATOM 755 O O . ALA A 1 97 ? 17.970 18.983 220.719 1.00 32.57 97 ALA A O 1
ATOM 757 N N . VAL A 1 98 ? 16.100 17.744 220.837 1.00 30.85 98 VAL A N 1
ATOM 758 C CA . VAL A 1 98 ? 15.752 18.212 222.166 1.00 28.52 98 VAL A CA 1
ATOM 759 C C . VAL A 1 98 ? 16.064 17.161 223.226 1.00 30.40 98 VAL A C 1
ATOM 760 O O . VAL A 1 98 ? 15.521 17.215 224.324 1.00 36.69 98 VAL A O 1
ATOM 764 N N . ARG A 1 99 ? 16.918 16.192 222.909 1.00 28.15 99 ARG A N 1
ATOM 765 C CA . ARG A 1 99 ? 17.355 15.192 223.878 1.00 31.97 99 ARG A CA 1
ATOM 766 C C . ARG A 1 99 ? 18.729 15.581 224.421 1.00 33.22 99 ARG A C 1
ATOM 767 O O . ARG A 1 99 ? 19.621 15.959 223.660 1.00 35.09 99 ARG A O 1
ATOM 775 N N . TYR A 1 100 ? 18.898 15.475 225.738 1.00 27.84 100 TYR A N 1
ATOM 776 C CA . TYR A 1 100 ? 20.152 15.835 226.394 1.00 32.07 100 TYR A CA 1
ATOM 777 C C . TYR A 1 100 ? 20.452 14.793 227.467 1.00 38.43 100 TYR A C 1
ATOM 778 O O . TYR A 1 100 ? 19.718 14.693 228.459 1.00 38.40 100 TYR A O 1
ATOM 787 N N . ASN A 1 101 ? 21.547 14.044 227.277 1.00 41.13 101 ASN A N 1
ATOM 788 C CA . ASN A 1 101 ? 21.950 12.944 228.168 1.00 43.40 101 ASN A CA 1
ATOM 789 C C . ASN A 1 101 ? 20.815 11.941 228.376 1.00 44.46 101 ASN A C 1
ATOM 790 O O . ASN A 1 101 ? 20.573 11.466 229.486 1.00 51.38 101 ASN A O 1
ATOM 795 N N . GLY A 1 102 ? 20.106 11.614 227.297 1.00 41.78 102 GLY A N 1
ATOM 796 C CA . GLY A 1 102 ? 19.044 10.635 227.347 1.00 42.75 102 GLY A CA 1
ATOM 797 C C . GLY A 1 102 ? 17.659 11.164 227.676 1.00 43.50 102 GLY A C 1
ATOM 798 O O . GLY A 1 102 ? 16.673 10.464 227.416 1.00 47.43 102 GLY A O 1
ATOM 799 N N . LYS A 1 103 ? 17.544 12.372 228.226 1.00 40.70 103 LYS A N 1
ATOM 800 C CA . LYS A 1 103 ? 16.261 12.934 228.643 1.00 40.12 103 LYS A CA 1
ATOM 801 C C . LYS A 1 103 ? 15.748 13.982 227.652 1.00 39.07 103 LYS A C 1
ATOM 802 O O . LYS A 1 103 ? 16.515 14.800 227.137 1.00 36.97 103 LYS A O 1
ATOM 808 N N . LEU A 1 104 ? 14.448 13.933 227.368 1.00 38.52 104 LEU A N 1
ATOM 809 C CA . LEU A 1 104 ? 13.791 14.963 226.575 1.00 31.20 104 LEU A CA 1
ATOM 810 C C . LEU A 1 104 ? 13.548 16.195 227.435 1.00 39.06 104 LEU A C 1
ATOM 811 O O . LEU A 1 104 ? 12.927 16.101 228.502 1.00 41.42 104 LEU A O 1
ATOM 816 N N . ILE A 1 105 ? 14.003 17.355 226.954 1.00 38.53 105 ILE A N 1
ATOM 817 C CA . ILE A 1 105 ? 13.990 18.590 227.727 1.00 32.44 105 ILE A CA 1
ATOM 818 C C . ILE A 1 105 ? 13.137 19.684 227.103 1.00 41.31 105 ILE A C 1
ATOM 819 O O . ILE A 1 105 ? 13.017 20.764 227.692 1.00 53.08 105 ILE A O 1
ATOM 824 N N . ALA A 1 106 ? 12.526 19.444 225.945 1.00 34.48 106 ALA A N 1
ATOM 825 C CA . ALA A 1 106 ? 11.714 20.471 225.308 1.00 30.61 106 ALA A CA 1
ATOM 826 C C . ALA A 1 106 ? 10.830 19.818 224.261 1.00 36.37 106 ALA A C 1
ATOM 827 O O . ALA A 1 106 ? 11.111 18.713 223.796 1.00 38.83 106 ALA A O 1
ATOM 829 N N . TYR A 1 107 ? 9.755 20.516 223.893 1.00 36.58 107 TYR A N 1
ATOM 830 C CA . TYR A 1 107 ? 8.887 20.055 222.814 1.00 33.31 107 TYR A CA 1
ATOM 831 C C . TYR A 1 107 ? 9.312 20.693 221.501 1.00 36.44 107 TYR A C 1
ATOM 832 O O . TYR A 1 107 ? 9.245 21.921 221.378 1.00 42.68 107 TYR A O 1
ATOM 841 N N . PRO A 1 108 ? 9.733 19.923 220.500 1.00 33.02 108 PRO A N 1
ATOM 842 C CA . PRO A 1 108 ? 10.083 20.529 219.209 1.00 29.84 108 PRO A CA 1
ATOM 843 C C . PRO A 1 108 ? 8.850 21.069 218.500 1.00 29.17 108 PRO A C 1
ATOM 844 O O . PRO A 1 108 ? 7.780 20.465 218.542 1.00 35.48 108 PRO A O 1
ATOM 848 N N . ILE A 1 109 ? 8.998 22.237 217.872 1.00 29.11 109 ILE A N 1
ATOM 849 C CA . ILE A 1 109 ? 7.901 22.910 217.170 1.00 28.17 109 ILE A CA 1
ATOM 850 C C . ILE A 1 109 ? 8.142 22.929 215.662 1.00 29.13 109 ILE A C 1
ATOM 851 O O . ILE A 1 109 ? 7.345 22.391 214.890 1.00 29.94 109 ILE A O 1
ATOM 856 N N . ALA A 1 110 ? 9.223 23.572 215.220 1.00 32.87 110 ALA A N 1
ATOM 857 C CA . ALA A 1 110 ? 9.490 23.687 213.792 1.00 33.28 110 ALA A CA 1
ATOM 858 C C . ALA A 1 110 ? 10.988 23.659 213.532 1.00 32.79 110 ALA A C 1
ATOM 859 O O . ALA A 1 110 ? 11.800 23.936 214.419 1.00 32.18 110 ALA A O 1
ATOM 861 N N . VAL A 1 111 ? 11.332 23.304 212.291 1.00 33.49 111 VAL A N 1
ATOM 862 C CA . VAL A 1 111 ? 12.705 23.280 211.794 1.00 31.47 111 VAL A CA 1
ATOM 863 C C . VAL A 1 111 ? 12.941 24.566 211.007 1.00 32.82 111 VAL A C 1
ATOM 864 O O . VAL A 1 111 ? 12.248 24.828 210.019 1.00 36.52 111 VAL A O 1
ATOM 868 N N . GLU A 1 112 ? 13.922 25.360 211.436 1.00 32.34 112 GLU A N 1
ATOM 869 C CA . GLU A 1 112 ? 14.230 26.663 210.857 1.00 28.84 112 GLU A CA 1
ATOM 870 C C . GLU A 1 112 ? 15.540 26.609 210.082 1.00 30.09 112 GLU A C 1
ATOM 871 O O . GLU A 1 112 ? 16.563 26.171 210.620 1.00 31.03 112 GLU A O 1
ATOM 877 N N . ALA A 1 113 ? 15.520 27.073 208.834 1.00 27.86 113 ALA A N 1
ATOM 878 C CA . ALA A 1 113 ? 16.747 27.160 208.054 1.00 29.92 113 ALA A CA 1
ATOM 879 C C . ALA A 1 113 ? 16.724 28.409 207.190 1.00 36.09 113 ALA A C 1
ATOM 880 O O . ALA A 1 113 ? 15.698 28.737 206.586 1.00 40.17 113 ALA A O 1
ATOM 882 N N . LEU A 1 114 ? 17.867 29.086 207.115 1.00 37.16 114 LEU A N 1
ATOM 883 C CA . LEU A 1 114 ? 17.980 30.262 206.266 1.00 35.91 114 LEU A CA 1
ATOM 884 C C . LEU A 1 114 ? 17.915 29.859 204.801 1.00 34.73 114 LEU A C 1
ATOM 885 O O . LEU A 1 114 ? 18.436 28.820 204.398 1.00 35.49 114 LEU A O 1
ATOM 890 N N . SER A 1 115 ? 17.279 30.701 204.001 1.00 36.54 115 SER A N 1
ATOM 891 C CA . SER A 1 115 ? 17.201 30.529 202.563 1.00 35.60 115 SER A CA 1
ATOM 892 C C . SER A 1 115 ? 17.532 31.862 201.909 1.00 43.94 115 SER A C 1
ATOM 893 O O . SER A 1 115 ? 17.550 32.910 202.561 1.00 45.79 115 SER A O 1
ATOM 896 N N . LEU A 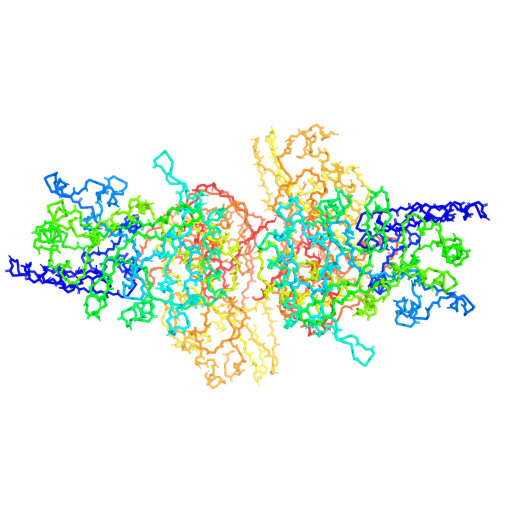1 116 ? 17.817 31.815 200.614 1.00 46.53 116 LEU A N 1
ATOM 897 C CA . LEU A 1 116 ? 17.981 33.038 199.844 1.00 47.08 116 LEU A CA 1
ATOM 898 C C . LEU A 1 116 ? 16.606 33.536 199.404 1.00 47.20 116 LEU A C 1
ATOM 899 O O . LEU A 1 116 ? 15.885 32.827 198.694 1.00 49.99 116 LEU A O 1
ATOM 904 N N . ILE A 1 117 ? 16.235 34.736 199.850 1.00 45.66 117 ILE A N 1
ATOM 905 C CA . ILE A 1 117 ? 14.991 35.401 199.455 1.00 48.02 117 ILE A CA 1
ATOM 906 C C . ILE A 1 117 ? 15.348 36.519 198.487 1.00 47.32 117 ILE A C 1
ATOM 907 O O . ILE A 1 117 ? 16.198 37.360 198.798 1.00 50.17 117 ILE A O 1
ATOM 912 N N . TYR A 1 118 ? 14.705 36.537 197.321 1.00 44.87 118 TYR A N 1
ATOM 913 C CA . TYR A 1 118 ? 15.097 37.456 196.266 1.00 47.45 118 TYR A CA 1
ATOM 914 C C . TYR A 1 118 ? 13.874 38.094 195.620 1.00 54.75 118 TYR A C 1
ATOM 915 O O . TYR A 1 118 ? 12.792 37.503 195.572 1.00 54.69 118 TYR A O 1
ATOM 924 N N . ASN A 1 119 ? 14.067 39.322 195.129 1.00 57.38 119 ASN A N 1
ATOM 925 C CA . ASN A 1 119 ? 13.036 40.095 194.439 1.00 62.19 119 ASN A CA 1
ATOM 926 C C . ASN A 1 119 ? 12.946 39.617 192.989 1.00 63.03 119 ASN A C 1
ATOM 927 O O . ASN A 1 119 ? 13.863 39.846 192.192 1.00 64.27 119 ASN A O 1
ATOM 932 N N . LYS A 1 120 ? 11.829 38.968 192.640 1.00 63.81 120 LYS A N 1
ATOM 933 C CA . LYS A 1 120 ? 11.672 38.406 191.298 1.00 67.29 120 LYS A CA 1
ATOM 934 C C . LYS A 1 120 ? 11.621 39.483 190.220 1.00 71.37 120 LYS A C 1
ATOM 935 O O . LYS A 1 120 ? 11.980 39.223 189.065 1.00 70.58 120 LYS A O 1
ATOM 941 N N . ASP A 1 121 ? 11.153 40.681 190.566 1.00 74.73 121 ASP A N 1
ATOM 942 C CA . ASP A 1 121 ? 11.091 41.765 189.591 1.00 78.08 121 ASP A CA 1
ATOM 943 C C . ASP A 1 121 ? 12.458 42.401 189.370 1.00 82.50 121 ASP A C 1
ATOM 944 O O . ASP A 1 121 ? 12.827 42.694 188.227 1.00 87.44 121 ASP A O 1
ATOM 949 N N . LEU A 1 122 ? 13.213 42.642 190.444 1.00 79.48 122 LEU A N 1
ATOM 950 C CA . LEU A 1 122 ? 14.553 43.196 190.279 1.00 78.32 122 LEU A CA 1
ATOM 951 C C . LEU A 1 122 ? 15.528 42.164 189.726 1.00 75.96 122 LEU A C 1
ATOM 952 O O . LEU A 1 122 ? 16.486 42.526 189.035 1.00 74.38 122 LEU A O 1
ATOM 957 N N . LEU A 1 123 ? 15.298 40.882 190.000 1.00 75.38 123 LEU A N 1
ATOM 958 C CA . LEU A 1 123 ? 16.287 39.840 189.724 1.00 76.07 123 LEU A CA 1
ATOM 959 C C . LEU A 1 123 ? 15.569 38.573 189.292 1.00 80.94 123 LEU A C 1
ATOM 960 O O . LEU A 1 123 ? 15.274 37.697 190.115 1.00 75.38 123 LEU A O 1
ATOM 965 N N . PRO A 1 124 ? 15.296 38.429 187.990 1.00 87.91 124 PRO A N 1
ATOM 966 C CA . PRO A 1 124 ? 14.533 37.256 187.529 1.00 88.07 124 PRO A CA 1
ATOM 967 C C . PRO A 1 124 ? 15.251 35.942 187.774 1.00 87.82 124 PRO A C 1
ATOM 968 O O . PRO A 1 124 ? 14.610 34.951 188.146 1.00 84.18 124 PRO A O 1
ATOM 972 N N . ASN A 1 125 ? 16.565 35.907 187.589 1.00 92.37 125 ASN A N 1
ATOM 973 C CA . ASN A 1 125 ? 17.355 34.700 187.828 1.00 90.48 125 ASN A CA 1
ATOM 974 C C . ASN A 1 125 ? 18.331 34.961 188.963 1.00 85.03 125 ASN A C 1
ATOM 975 O O . ASN A 1 125 ? 19.354 35.636 188.750 1.00 91.33 125 ASN A O 1
ATOM 980 N N . PRO A 1 126 ? 18.094 34.427 190.155 1.00 73.72 126 PRO A N 1
ATOM 981 C CA . PRO A 1 126 ? 18.994 34.680 191.269 1.00 67.67 126 PRO A CA 1
ATOM 982 C C . PRO A 1 126 ? 20.346 34.041 191.024 1.00 64.64 126 PRO A C 1
ATOM 983 O O . PRO A 1 126 ? 20.453 33.081 190.246 1.00 65.79 126 PRO A O 1
ATOM 987 N N . PRO A 1 127 ? 21.404 34.553 191.650 1.00 64.47 127 PRO A N 1
ATOM 988 C CA . PRO A 1 127 ? 22.733 33.981 191.426 1.00 62.21 127 PRO A CA 1
ATOM 989 C C . PRO A 1 127 ? 22.893 32.644 192.125 1.00 64.35 127 PRO A C 1
ATOM 990 O O . PRO A 1 127 ? 22.434 32.451 193.252 1.00 65.40 127 PRO A O 1
ATOM 994 N N . LYS A 1 128 ? 23.542 31.701 191.438 1.00 67.44 128 LYS A N 1
ATOM 995 C CA . LYS A 1 128 ? 23.795 30.396 192.031 1.00 65.77 128 LYS A CA 1
ATOM 996 C C . LYS A 1 128 ? 25.061 30.369 192.874 1.00 63.11 128 LYS A C 1
ATOM 997 O O . LYS A 1 128 ? 25.235 29.440 193.670 1.00 60.81 128 LYS A O 1
ATOM 1003 N N . THR A 1 129 ? 25.922 31.378 192.760 1.00 60.95 129 THR A N 1
ATOM 1004 C CA . THR A 1 129 ? 27.193 31.390 193.469 1.00 57.20 129 THR A CA 1
ATOM 1005 C C . THR A 1 129 ? 27.403 32.737 194.147 1.00 55.99 129 THR A C 1
ATOM 1006 O O . THR A 1 129 ? 26.973 33.779 193.643 1.00 56.15 129 THR A O 1
ATOM 1010 N N . TRP A 1 130 ? 28.096 32.705 195.291 1.00 52.78 130 TRP A N 1
ATOM 1011 C CA . TRP A 1 130 ? 28.467 33.946 195.963 1.00 48.21 130 TRP A CA 1
ATOM 1012 C C . TRP A 1 130 ? 29.362 34.801 195.083 1.00 53.57 130 TRP A C 1
ATOM 1013 O O . TRP A 1 130 ? 29.277 36.034 195.119 1.00 58.91 130 TRP A O 1
ATOM 1024 N N . GLU A 1 131 ? 30.226 34.167 194.293 1.00 51.33 131 GLU A N 1
ATOM 1025 C CA . GLU A 1 131 ? 31.210 34.902 193.518 1.00 51.07 131 GLU A CA 1
ATOM 1026 C C . GLU A 1 131 ? 30.563 35.812 192.482 1.00 58.48 131 GLU A C 1
ATOM 1027 O O . GLU A 1 131 ? 31.204 36.769 192.030 1.00 65.41 131 GLU A O 1
ATOM 1033 N N . GLU A 1 132 ? 29.305 35.552 192.115 1.00 56.28 132 GLU A N 1
ATOM 1034 C CA . GLU A 1 132 ? 28.601 36.386 191.148 1.00 61.09 132 GLU A CA 1
ATOM 1035 C C . GLU A 1 132 ? 28.101 37.695 191.744 1.00 60.65 132 GLU A C 1
ATOM 1036 O O . GLU A 1 132 ? 27.879 38.656 190.999 1.00 62.77 132 GLU A O 1
ATOM 1042 N N . ILE A 1 133 ? 27.943 37.758 193.062 1.00 55.65 133 ILE A N 1
ATOM 1043 C CA . ILE A 1 133 ? 27.245 38.857 193.723 1.00 56.13 133 ILE A CA 1
ATOM 1044 C C . ILE A 1 133 ? 27.987 40.186 193.567 1.00 62.22 133 ILE A C 1
ATOM 1045 O O . ILE A 1 133 ? 27.335 41.207 193.299 1.00 63.04 133 ILE A O 1
ATOM 1050 N N . PRO A 1 134 ? 29.319 40.252 193.726 1.00 67.06 134 PRO A N 1
ATOM 1051 C CA . PRO A 1 134 ? 29.997 41.538 193.464 1.00 68.11 134 PRO A CA 1
ATOM 1052 C C . PRO A 1 134 ? 29.730 42.083 192.067 1.00 73.92 134 PRO A C 1
ATOM 1053 O O . PRO A 1 134 ? 29.354 43.255 191.929 1.00 82.59 134 PRO A O 1
ATOM 1057 N N . ALA A 1 135 ? 29.907 41.270 191.021 1.00 70.85 135 ALA A N 1
ATOM 1058 C CA . ALA A 1 135 ? 29.585 41.737 189.675 1.00 72.21 135 ALA A CA 1
ATOM 1059 C C . ALA A 1 135 ? 28.117 42.137 189.574 1.00 76.72 135 ALA A C 1
ATOM 1060 O O . ALA A 1 135 ? 27.779 43.136 188.926 1.00 82.16 135 ALA A O 1
ATOM 1062 N N . LEU A 1 136 ? 27.235 41.370 190.224 1.00 75.28 136 LEU A N 1
ATOM 1063 C CA . LEU A 1 136 ? 25.808 41.671 190.208 1.00 73.07 136 LEU A CA 1
ATOM 1064 C C . LEU A 1 136 ? 25.508 42.994 190.899 1.00 73.61 136 LEU A C 1
ATOM 1065 O O . LEU A 1 136 ? 24.603 43.729 190.485 1.00 75.15 136 LEU A O 1
ATOM 1070 N N . ASP A 1 137 ? 26.251 43.309 191.966 1.00 72.95 137 ASP A N 1
ATOM 1071 C CA . ASP A 1 137 ? 26.003 44.541 192.709 1.00 72.91 137 ASP A CA 1
ATOM 1072 C C . ASP A 1 137 ? 26.344 45.779 191.884 1.00 74.78 137 ASP A C 1
ATOM 1073 O O . ASP A 1 137 ? 25.635 46.791 191.954 1.00 72.66 137 ASP A O 1
ATOM 1078 N N . LYS A 1 138 ? 27.424 45.721 191.100 1.00 75.77 138 LYS A N 1
ATOM 1079 C CA . LYS A 1 138 ? 27.789 46.859 190.262 1.00 74.98 138 LYS A CA 1
ATOM 1080 C C . LYS A 1 138 ? 26.667 47.218 189.293 1.00 78.70 138 LYS A C 1
ATOM 1081 O O . LYS A 1 138 ? 26.366 48.401 189.088 1.00 81.14 138 LYS A O 1
ATOM 1087 N N . GLU A 1 139 ? 26.023 46.210 188.699 1.00 76.99 139 GLU A N 1
ATOM 1088 C CA . GLU A 1 139 ? 24.935 46.480 187.764 1.00 81.62 139 GLU A CA 1
ATOM 1089 C C . GLU A 1 139 ? 23.732 47.075 188.482 1.00 82.66 139 GLU A C 1
ATOM 1090 O O . GLU A 1 139 ? 23.070 47.977 187.956 1.00 85.45 139 GLU A O 1
ATOM 1096 N N . LEU A 1 140 ? 23.438 46.586 189.688 1.00 78.15 140 LEU A N 1
ATOM 1097 C CA . LEU A 1 140 ? 22.271 47.073 190.416 1.00 76.04 140 LEU A CA 1
ATOM 1098 C C . LEU A 1 140 ? 22.514 48.458 191.001 1.00 75.02 140 LEU A C 1
ATOM 1099 O O . LEU A 1 140 ? 21.595 49.282 191.050 1.00 78.13 140 LEU A O 1
ATOM 1104 N N . LYS A 1 141 ? 23.741 48.729 191.458 1.00 73.33 141 LYS A N 1
ATOM 1105 C CA . LYS A 1 141 ? 24.082 50.063 191.943 1.00 74.43 141 LYS A CA 1
ATOM 1106 C C . LYS A 1 141 ? 23.916 51.124 190.862 1.00 77.97 141 LYS A C 1
ATOM 1107 O O . LYS A 1 141 ? 23.766 52.306 191.188 1.00 78.03 141 LYS A O 1
ATOM 1113 N N . ALA A 1 142 ? 23.956 50.730 189.586 1.00 81.13 142 ALA A N 1
ATOM 1114 C CA . ALA A 1 142 ? 23.720 51.679 188.503 1.00 83.11 142 ALA A CA 1
ATOM 1115 C C . ALA A 1 142 ? 22.260 52.122 188.443 1.00 90.59 142 ALA A C 1
ATOM 1116 O O . ALA A 1 142 ? 21.976 53.259 188.055 1.00 88.54 142 ALA A O 1
ATOM 1118 N N . LYS A 1 143 ? 21.327 51.248 188.817 1.00 88.65 143 LYS A N 1
ATOM 1119 C CA . LYS A 1 143 ? 19.920 51.603 188.954 1.00 88.81 143 LYS A CA 1
ATOM 1120 C C . LYS A 1 143 ? 19.582 52.188 190.322 1.00 86.22 143 LYS A C 1
ATOM 1121 O O . LYS A 1 143 ? 18.398 52.356 190.633 1.00 84.21 143 LYS A O 1
ATOM 1127 N N . GLY A 1 144 ? 20.579 52.443 191.164 1.00 85.53 144 GLY A N 1
ATOM 1128 C CA . GLY A 1 144 ? 20.318 52.919 192.507 1.00 86.84 144 GLY A CA 1
ATOM 1129 C C . GLY A 1 144 ? 19.882 51.849 193.474 1.00 87.05 144 GLY A C 1
ATOM 1130 O O . GLY A 1 144 ? 19.425 52.175 194.576 1.00 87.66 144 GLY A O 1
ATOM 1131 N N . LYS A 1 145 ? 20.029 50.582 193.103 1.00 86.15 145 LYS A N 1
ATOM 1132 C CA . LYS A 1 145 ? 19.673 49.444 193.928 1.00 78.21 145 LYS A CA 1
ATOM 1133 C C . LYS A 1 145 ? 20.944 48.809 194.488 1.00 77.19 145 LYS A C 1
ATOM 1134 O O . LYS A 1 145 ? 22.049 49.340 194.344 1.00 81.59 145 LYS A O 1
ATOM 1140 N N . SER A 1 146 ? 20.791 47.653 195.128 1.00 69.74 146 SER A N 1
ATOM 1141 C CA . SER A 1 146 ? 21.920 46.893 195.637 1.00 65.84 146 SER A CA 1
ATOM 1142 C C . SER A 1 146 ? 21.587 45.414 195.516 1.00 65.11 146 SER A C 1
ATOM 1143 O O . SER A 1 146 ? 20.420 45.023 195.439 1.00 68.37 146 SER A O 1
ATOM 1146 N N . ALA A 1 147 ? 22.625 44.585 195.517 1.00 62.33 147 ALA A N 1
ATOM 1147 C CA . ALA A 1 147 ? 22.404 43.163 195.287 1.00 59.29 147 ALA A CA 1
ATOM 1148 C C . ALA A 1 147 ? 21.859 42.468 196.531 1.00 57.49 147 ALA A C 1
ATOM 1149 O O . ALA A 1 147 ? 20.782 41.864 196.495 1.00 56.81 147 ALA A O 1
ATOM 1151 N N . LEU A 1 148 ? 22.581 42.553 197.647 1.00 51.86 148 LEU A N 1
ATOM 1152 C CA . LEU A 1 148 ? 22.304 41.698 198.791 1.00 49.51 148 LEU A CA 1
ATOM 1153 C C . LEU A 1 148 ? 22.447 42.466 200.092 1.00 51.06 148 LEU A C 1
ATOM 1154 O O . LEU A 1 148 ? 23.431 43.182 200.290 1.00 60.21 148 LEU A O 1
ATOM 1159 N N . MET A 1 149 ? 21.486 42.285 200.996 1.00 49.04 149 MET A N 1
ATOM 1160 C CA . MET A 1 149 ? 21.582 42.856 202.335 1.00 49.67 149 MET A CA 1
ATOM 1161 C C . MET A 1 149 ? 20.985 41.889 203.341 1.00 49.14 149 MET A C 1
ATOM 1162 O O . MET A 1 149 ? 19.824 41.485 203.207 1.00 51.06 149 MET A O 1
ATOM 1167 N N . PHE A 1 150 ? 21.778 41.519 204.344 1.00 42.48 150 PHE A N 1
ATOM 1168 C CA . PHE A 1 150 ? 21.293 40.652 205.404 1.00 41.98 150 PHE A CA 1
ATOM 1169 C C . PHE A 1 150 ? 22.008 41.009 206.697 1.00 44.55 150 PHE A C 1
ATOM 1170 O O . PHE A 1 150 ? 23.033 41.698 206.696 1.00 48.46 150 PHE A O 1
ATOM 1178 N N . ASN A 1 151 ? 21.453 40.513 207.803 1.00 43.69 151 ASN A N 1
ATOM 1179 C CA . ASN A 1 151 ? 21.961 40.824 209.135 1.00 40.84 151 ASN A CA 1
ATOM 1180 C C . ASN A 1 151 ? 23.398 40.345 209.298 1.00 38.78 151 ASN A C 1
ATOM 1181 O O . ASN A 1 151 ? 23.667 39.140 209.270 1.00 44.99 151 ASN A O 1
ATOM 1186 N N . LEU A 1 152 ? 24.319 41.288 209.494 1.00 35.40 152 LEU A N 1
ATOM 1187 C CA . LEU A 1 152 ? 25.722 40.981 209.743 1.00 35.35 152 LEU A CA 1
ATOM 1188 C C . LEU A 1 152 ? 26.086 41.081 211.214 1.00 38.67 152 LEU A C 1
ATOM 1189 O O . LEU A 1 152 ? 27.273 41.072 211.545 1.00 44.04 152 LEU A O 1
ATOM 1194 N N . GLN A 1 153 ? 25.101 41.210 212.102 1.00 33.17 153 GLN A N 1
ATOM 1195 C CA . GLN A 1 153 ? 25.371 41.335 213.527 1.00 29.29 153 GLN A CA 1
ATOM 1196 C C . GLN A 1 153 ? 25.227 40.024 214.285 1.00 33.87 153 GLN A C 1
ATOM 1197 O O . GLN A 1 153 ? 25.769 39.903 215.387 1.00 45.39 153 GLN A O 1
ATOM 1203 N N . GLU A 1 154 ? 24.529 39.041 213.723 1.00 32.01 154 GLU A N 1
ATOM 1204 C CA . GLU A 1 154 ? 24.340 37.740 214.346 1.00 32.18 154 GLU A CA 1
ATOM 1205 C C . GLU A 1 154 ? 25.030 36.684 213.494 1.00 35.45 154 GLU A C 1
ATOM 1206 O O . GLU A 1 154 ? 24.737 36.579 212.289 1.00 40.65 154 GLU A O 1
ATOM 1212 N N . PRO A 1 155 ? 25.947 35.894 214.059 1.00 27.82 155 PRO A N 1
ATOM 1213 C CA . PRO A 1 155 ? 26.701 34.933 213.236 1.00 27.30 155 PRO A CA 1
ATOM 1214 C C . PRO A 1 155 ? 25.836 33.855 212.614 1.00 37.83 155 PRO A C 1
ATOM 1215 O O . PRO A 1 155 ? 26.293 33.167 211.690 1.00 43.80 155 PRO A O 1
ATOM 1219 N N . TYR A 1 156 ? 24.607 33.674 213.106 1.00 33.79 156 TYR A N 1
ATOM 1220 C CA . TYR A 1 156 ? 23.656 32.772 212.464 1.00 25.44 156 TYR A CA 1
ATOM 1221 C C . TYR A 1 156 ? 23.574 33.019 210.960 1.00 28.25 156 TYR A C 1
ATOM 1222 O O . TYR A 1 156 ? 23.490 32.070 210.176 1.00 34.67 156 TYR A O 1
ATOM 1231 N N . PHE A 1 157 ? 23.626 34.293 210.537 1.00 27.41 157 PHE A N 1
ATOM 1232 C CA . PHE A 1 157 ? 23.435 34.663 209.139 1.00 25.21 157 PHE A CA 1
ATOM 1233 C C . PHE A 1 157 ? 24.707 34.594 208.316 1.00 40.50 157 PHE A C 1
ATOM 1234 O O . PHE A 1 157 ? 24.627 34.459 207.087 1.00 35.31 157 PHE A O 1
ATOM 1242 N N . THR A 1 158 ? 25.871 34.685 208.958 1.00 38.01 158 THR A N 1
ATOM 1243 C CA . THR A 1 158 ? 27.142 34.609 208.256 1.00 36.37 158 THR A CA 1
ATOM 1244 C C . THR A 1 158 ? 27.702 33.197 208.241 1.00 40.46 158 THR A C 1
ATOM 1245 O O . THR A 1 158 ? 28.509 32.870 207.362 1.00 42.99 158 THR A O 1
ATOM 1249 N N . TRP A 1 159 ? 27.233 32.335 209.146 1.00 38.99 159 TRP A N 1
ATOM 1250 C CA . TRP A 1 159 ? 27.774 30.983 209.230 1.00 29.06 159 TRP A CA 1
ATOM 1251 C C . TRP A 1 159 ? 27.574 30.160 207.963 1.00 25.23 159 TRP A C 1
ATOM 1252 O O . TRP A 1 159 ? 28.515 29.443 207.586 1.00 29.16 159 TRP A O 1
ATOM 1263 N N . PRO A 1 160 ? 26.432 30.205 207.263 1.00 24.62 160 PRO A N 1
ATOM 1264 C CA . PRO A 1 160 ? 26.330 29.405 206.025 1.00 25.56 160 PRO A CA 1
ATOM 1265 C C . PRO A 1 160 ? 27.487 29.627 205.067 1.00 33.96 160 PRO A C 1
ATOM 1266 O O . PRO A 1 160 ? 27.910 28.683 204.397 1.00 35.23 160 PRO A O 1
ATOM 1270 N N . LEU A 1 161 ? 28.011 30.861 204.984 1.00 39.46 161 LEU A N 1
ATOM 1271 C CA . LEU A 1 161 ? 29.142 31.150 204.106 1.00 36.70 161 LEU A CA 1
ATOM 1272 C C . LEU A 1 161 ? 30.455 30.633 204.691 1.00 37.70 161 LEU A C 1
ATOM 1273 O O . LEU A 1 161 ? 31.280 30.053 203.970 1.00 34.72 161 LEU A O 1
ATOM 1278 N N . ILE A 1 162 ? 30.656 30.829 205.995 1.00 35.48 162 ILE A N 1
ATOM 1279 C CA . ILE A 1 162 ? 31.874 30.365 206.649 1.00 34.92 162 ILE A CA 1
ATOM 1280 C C . ILE A 1 162 ? 31.967 28.846 206.596 1.00 33.86 162 ILE A C 1
ATOM 1281 O O . ILE A 1 162 ? 33.058 28.276 206.473 1.00 39.68 162 ILE A O 1
ATOM 1286 N N . ALA A 1 163 ? 30.829 28.167 206.683 1.00 32.24 163 ALA A N 1
ATOM 1287 C CA . ALA A 1 163 ? 30.851 26.712 206.736 1.00 33.68 163 ALA A CA 1
ATOM 1288 C C . ALA A 1 163 ? 30.955 26.084 205.355 1.00 39.82 163 ALA A C 1
ATOM 1289 O O . ALA A 1 163 ? 31.331 24.913 205.249 1.00 44.77 163 ALA A O 1
ATOM 1291 N N . ALA A 1 164 ? 30.631 26.840 204.304 1.00 38.29 164 ALA A N 1
ATOM 1292 C CA . ALA A 1 164 ? 30.545 26.281 202.959 1.00 36.99 164 ALA A CA 1
ATOM 1293 C C . ALA A 1 164 ? 31.813 25.527 202.564 1.00 35.42 164 ALA A C 1
ATOM 1294 O O . ALA A 1 164 ? 31.750 24.384 202.109 1.00 40.53 164 ALA A O 1
ATOM 1296 N N . ASP A 1 165 ? 32.974 26.136 202.743 1.00 32.33 165 ASP A N 1
ATOM 1297 C CA . ASP A 1 165 ? 34.198 25.550 202.225 1.00 35.37 165 ASP A CA 1
ATOM 1298 C C . ASP A 1 165 ? 35.015 24.823 203.289 1.00 37.04 165 ASP A C 1
ATOM 1299 O O . ASP A 1 165 ? 36.155 24.438 203.019 1.00 45.94 165 ASP A O 1
ATOM 1304 N N . GLY A 1 166 ? 34.470 24.621 204.485 1.00 30.89 166 GLY A N 1
ATOM 1305 C CA . GLY A 1 166 ? 35.141 23.771 205.449 1.00 29.69 166 GLY A CA 1
ATOM 1306 C C . GLY A 1 166 ? 35.004 24.158 206.906 1.00 35.83 166 GLY A C 1
ATOM 1307 O O . GLY A 1 166 ? 35.525 23.463 207.781 1.00 41.71 166 GLY A O 1
ATOM 1308 N N . GLY A 1 167 ? 34.322 25.263 207.191 1.00 36.67 167 GLY A N 1
ATOM 1309 C CA . GLY A 1 167 ? 34.148 25.669 208.572 1.00 32.94 167 GLY A CA 1
ATOM 1310 C C . GLY A 1 167 ? 33.190 24.745 209.303 1.00 35.08 167 GLY A C 1
ATOM 1311 O O . GLY A 1 167 ? 32.203 24.270 208.742 1.00 39.19 167 GLY A O 1
ATOM 1312 N N . TYR A 1 168 ? 33.488 24.495 210.579 1.00 32.24 168 TYR A N 1
ATOM 1313 C CA . TYR A 1 168 ? 32.623 23.676 211.418 1.00 32.14 168 TYR A CA 1
ATOM 1314 C C . TYR A 1 168 ? 32.795 24.074 212.879 1.00 30.34 168 TYR A C 1
ATOM 1315 O O . TYR A 1 168 ? 33.801 24.669 213.264 1.00 28.99 168 TYR A O 1
ATOM 1324 N N . ALA A 1 169 ? 31.795 23.737 213.695 1.00 29.10 169 ALA A N 1
ATOM 1325 C CA . ALA A 1 169 ? 31.858 24.086 215.113 1.00 26.81 169 ALA A CA 1
ATOM 1326 C C . ALA A 1 169 ? 32.749 23.112 215.867 1.00 28.03 169 ALA A C 1
ATOM 1327 O O . ALA A 1 169 ? 33.886 23.440 216.207 1.00 32.64 169 ALA A O 1
ATOM 1329 N N . PHE A 1 170 ? 32.255 21.897 216.109 1.00 37.24 170 PHE A N 1
ATOM 1330 C CA . PHE A 1 170 ? 32.995 20.887 216.857 1.00 38.88 170 PHE A CA 1
ATOM 1331 C C . PHE A 1 170 ? 32.989 19.575 216.088 1.00 43.01 170 PHE A C 1
ATOM 1332 O O . PHE A 1 170 ? 31.952 19.162 215.564 1.00 45.04 170 PHE A O 1
ATOM 1340 N N . LYS A 1 171 ? 34.157 18.936 216.009 1.00 44.30 171 LYS A N 1
ATOM 1341 C CA . LYS A 1 171 ? 34.263 17.658 215.318 1.00 45.93 171 LYS A CA 1
ATOM 1342 C C . LYS A 1 171 ? 33.489 16.597 216.091 1.00 44.12 171 LYS A C 1
ATOM 1343 O O . LYS A 1 171 ? 33.685 16.427 217.302 1.00 38.98 171 LYS A O 1
ATOM 1349 N N . TYR A 1 172 ? 32.623 15.867 215.384 1.00 41.97 172 TYR A N 1
ATOM 1350 C CA . TYR A 1 172 ? 31.750 14.876 216.001 1.00 38.27 172 TYR A CA 1
ATOM 1351 C C . TYR A 1 172 ? 32.203 13.477 215.590 1.00 41.48 172 TYR A C 1
ATOM 1352 O O . TYR A 1 172 ? 32.082 13.093 214.423 1.00 42.22 172 TYR A O 1
ATOM 1361 N N . GLU A 1 173 ? 32.716 12.718 216.556 1.00 46.29 173 GLU A N 1
ATOM 1362 C CA . GLU A 1 173 ? 33.134 11.346 216.338 1.00 51.87 173 GLU A CA 1
ATOM 1363 C C . GLU A 1 173 ? 32.792 10.523 217.568 1.00 49.46 173 GLU A C 1
ATOM 1364 O O . GLU A 1 173 ? 32.904 11.013 218.695 1.00 48.08 173 GLU A O 1
ATOM 1370 N N . ASN A 1 174 ? 32.354 9.280 217.338 1.00 48.78 174 ASN A N 1
ATOM 1371 C CA . ASN A 1 174 ? 32.063 8.320 218.403 1.00 51.08 174 ASN A CA 1
ATOM 1372 C C . ASN A 1 174 ? 31.038 8.871 219.394 1.00 43.97 174 ASN A C 1
ATOM 1373 O O . ASN A 1 174 ? 31.218 8.824 220.614 1.00 37.37 174 ASN A O 1
ATOM 1378 N N . GLY A 1 175 ? 29.947 9.401 218.855 1.00 40.76 175 GLY A N 1
ATOM 1379 C CA . GLY A 1 175 ? 28.888 9.856 219.724 1.00 39.19 175 GLY A CA 1
ATOM 1380 C C . GLY A 1 175 ? 29.236 11.045 220.588 1.00 39.24 175 GLY A C 1
ATOM 1381 O O . GLY A 1 175 ? 28.504 11.330 221.543 1.00 42.12 175 GLY A O 1
ATOM 1382 N N . LYS A 1 176 ? 30.370 11.701 220.328 1.00 36.57 176 LYS A N 1
ATOM 1383 C CA . LYS A 1 176 ? 30.850 12.804 221.148 1.00 36.79 176 LYS A CA 1
ATOM 1384 C C . LYS A 1 176 ? 31.303 13.958 220.266 1.00 37.51 176 LYS A C 1
ATOM 1385 O O . LYS A 1 176 ? 31.822 13.757 219.166 1.00 37.09 176 LYS A O 1
ATOM 1391 N N . TYR A 1 177 ? 31.067 15.172 220.755 1.00 33.00 177 TYR A N 1
ATOM 1392 C CA . TYR A 1 177 ? 31.655 16.372 220.191 1.00 27.57 177 TYR A CA 1
ATOM 1393 C C . TYR A 1 177 ? 32.986 16.637 220.874 1.00 28.33 177 TYR A C 1
ATOM 1394 O O . TYR A 1 177 ? 33.048 16.708 222.103 1.00 31.01 177 TYR A O 1
ATOM 1403 N N . ASP A 1 178 ? 34.039 16.811 220.086 1.00 29.83 178 ASP A N 1
ATOM 1404 C CA . ASP A 1 178 ? 35.353 17.154 220.628 1.00 35.23 178 ASP A CA 1
ATOM 1405 C C . ASP A 1 178 ? 35.438 18.674 220.789 1.00 39.13 178 ASP A C 1
ATOM 1406 O O . ASP A 1 178 ? 35.656 19.401 219.818 1.00 40.00 178 ASP A O 1
ATOM 1411 N N . ILE A 1 179 ? 35.263 19.150 222.029 1.00 39.88 179 ILE A N 1
ATOM 1412 C CA . ILE A 1 179 ? 35.319 20.578 222.340 1.00 38.54 179 ILE A CA 1
ATOM 1413 C C . ILE A 1 179 ? 36.669 21.176 221.966 1.00 46.00 179 ILE A C 1
ATOM 1414 O O . ILE A 1 179 ? 36.754 22.345 221.575 1.00 52.61 179 ILE A O 1
ATOM 1419 N N . LYS A 1 180 ? 37.741 20.402 222.080 1.00 47.15 180 LYS A N 1
ATOM 1420 C CA . LYS A 1 180 ? 39.062 20.915 221.758 1.00 50.03 180 LYS A CA 1
ATOM 1421 C C . LYS A 1 180 ? 39.326 21.012 220.263 1.00 50.09 180 LYS A C 1
ATOM 1422 O O . LYS A 1 180 ? 40.328 21.620 219.872 1.00 55.61 180 LYS A O 1
ATOM 1428 N N . ASP A 1 181 ? 38.476 20.432 219.422 1.00 45.17 181 ASP A N 1
ATOM 1429 C CA . ASP A 1 181 ? 38.677 20.434 217.976 1.00 43.34 181 ASP A CA 1
ATOM 1430 C C . ASP A 1 181 ? 37.631 21.354 217.338 1.00 44.98 181 ASP A C 1
ATOM 1431 O O . ASP A 1 181 ? 36.646 20.898 216.751 1.00 49.96 181 ASP A O 1
ATOM 1436 N N . VAL A 1 182 ? 37.861 22.662 217.435 1.00 42.22 182 VAL A N 1
ATOM 1437 C CA . VAL A 1 182 ? 36.978 23.652 216.823 1.00 36.50 182 VAL A CA 1
ATOM 1438 C C . VAL A 1 182 ? 37.421 23.914 215.393 1.00 36.10 182 VAL A C 1
ATOM 1439 O O . VAL A 1 182 ? 38.617 24.006 215.112 1.00 40.64 182 VAL A O 1
ATOM 1443 N N . GLY A 1 183 ? 36.459 24.105 214.493 1.00 32.64 183 GLY A N 1
ATOM 1444 C CA . GLY A 1 183 ? 36.791 24.302 213.096 1.00 30.49 183 GLY A CA 1
ATOM 1445 C C . GLY A 1 183 ? 36.437 25.673 212.547 1.00 35.06 183 GLY A C 1
ATOM 1446 O O . GLY A 1 183 ? 36.079 25.805 211.372 1.00 35.98 183 GLY A O 1
ATOM 1447 N N . VAL A 1 184 ? 36.544 26.710 213.385 1.00 29.30 184 VAL A N 1
ATOM 1448 C CA . VAL A 1 184 ? 36.284 28.070 212.940 1.00 24.75 184 VAL A CA 1
ATOM 1449 C C . VAL A 1 184 ? 37.530 28.738 212.374 1.00 37.46 184 VAL A C 1
ATOM 1450 O O . VAL A 1 184 ? 37.453 29.893 211.932 1.00 39.20 184 VAL A O 1
ATOM 1454 N N . ASP A 1 185 ? 38.677 28.047 212.354 1.00 37.93 185 ASP A N 1
ATOM 1455 C CA . ASP A 1 185 ? 39.947 28.671 211.989 1.00 36.64 185 ASP A CA 1
ATOM 1456 C C . ASP A 1 185 ? 40.728 27.848 210.964 1.00 36.05 185 ASP A C 1
ATOM 1457 O O . ASP A 1 185 ? 41.954 27.964 210.875 1.00 30.36 185 ASP A O 1
ATOM 1462 N N . ASN A 1 186 ? 40.050 27.006 210.197 1.00 38.13 186 ASN A N 1
ATOM 1463 C CA . ASN A 1 186 ? 40.716 26.273 209.139 1.00 30.41 186 ASN A CA 1
ATOM 1464 C C . ASN A 1 186 ? 40.650 27.065 207.834 1.00 36.69 186 ASN A C 1
ATOM 1465 O O . ASN A 1 186 ? 40.063 28.145 207.762 1.00 37.79 186 ASN A O 1
ATOM 1470 N N . ALA A 1 187 ? 41.220 26.489 206.773 1.00 39.68 187 ALA A N 1
ATOM 1471 C CA . ALA A 1 187 ? 41.302 27.180 205.490 1.00 35.38 187 ALA A CA 1
ATOM 1472 C C . ALA A 1 187 ? 39.928 27.568 204.971 1.00 37.05 187 ALA A C 1
ATOM 1473 O O . ALA A 1 187 ? 39.767 28.632 204.364 1.00 46.92 187 ALA A O 1
ATOM 1475 N N . GLY A 1 188 ? 38.932 26.709 205.166 1.00 35.82 188 GLY A N 1
ATOM 1476 C CA . GLY A 1 188 ? 37.622 26.996 204.611 1.00 36.80 188 GLY A CA 1
ATOM 1477 C C . GLY A 1 188 ? 36.884 28.089 205.359 1.00 39.40 188 GLY A C 1
ATOM 1478 O O . GLY A 1 188 ? 36.191 28.911 204.749 1.00 42.39 188 GLY A O 1
ATOM 1479 N N . ALA A 1 189 ? 37.023 28.121 206.686 1.00 33.68 189 ALA A N 1
ATOM 1480 C CA . ALA A 1 189 ? 36.404 29.197 207.452 1.00 33.31 189 ALA A CA 1
ATOM 1481 C C . ALA A 1 189 ? 37.025 30.544 207.095 1.00 39.28 189 ALA A C 1
ATOM 1482 O O . ALA A 1 189 ? 36.313 31.538 206.906 1.00 35.31 189 ALA A O 1
ATOM 1484 N N . LYS A 1 190 ? 38.359 30.586 206.987 1.00 40.83 190 LYS A N 1
ATOM 1485 C CA . LYS A 1 190 ? 39.054 31.799 206.576 1.00 36.68 190 LYS A CA 1
ATOM 1486 C C . LYS A 1 190 ? 38.596 32.268 205.202 1.00 42.20 190 LYS A C 1
ATOM 1487 O O . LYS A 1 190 ? 38.416 33.470 204.976 1.00 45.36 190 LYS A O 1
ATOM 1493 N N . ALA A 1 191 ? 38.417 31.338 204.263 1.00 41.15 191 ALA A N 1
ATOM 1494 C CA . ALA A 1 191 ? 37.995 31.739 202.927 1.00 38.77 191 ALA A CA 1
ATOM 1495 C C . ALA A 1 191 ? 36.619 32.381 202.973 1.00 39.91 191 ALA A C 1
ATOM 1496 O O . ALA A 1 191 ? 36.389 33.417 202.336 1.00 41.74 191 ALA A O 1
ATOM 1498 N N . GLY A 1 192 ? 35.704 31.798 203.756 1.00 38.85 192 GLY A N 1
ATOM 1499 C CA . GLY A 1 192 ? 34.341 32.307 203.798 1.00 31.11 192 GLY A CA 1
ATOM 1500 C C . GLY A 1 192 ? 34.264 33.690 204.413 1.00 38.58 192 GLY A C 1
ATOM 1501 O O . GLY A 1 192 ? 33.660 34.604 203.841 1.00 40.68 192 GLY A O 1
ATOM 1502 N N . LEU A 1 193 ? 34.893 33.872 205.576 1.00 33.62 193 LEU A N 1
ATOM 1503 C CA . LEU A 1 193 ? 34.892 35.188 206.202 1.00 33.13 193 LEU A CA 1
ATOM 1504 C C . LEU A 1 193 ? 35.620 36.210 205.343 1.00 38.53 193 LEU A C 1
ATOM 1505 O O . LEU A 1 193 ? 35.167 37.350 205.216 1.00 48.61 193 LEU A O 1
ATOM 1510 N N . THR A 1 194 ? 36.736 35.821 204.725 1.00 38.20 194 THR A N 1
ATOM 1511 C CA . THR A 1 194 ? 37.445 36.763 203.863 1.00 42.75 194 THR A CA 1
ATOM 1512 C C . THR A 1 194 ? 36.556 37.231 202.712 1.00 46.22 194 THR A C 1
ATOM 1513 O O . THR A 1 194 ? 36.564 38.414 202.357 1.00 53.95 194 THR A O 1
ATOM 1517 N N . PHE A 1 195 ? 35.763 36.326 202.133 1.00 42.99 195 PHE A N 1
ATOM 1518 C CA . PHE A 1 195 ? 34.852 36.734 201.069 1.00 43.55 195 PHE A CA 1
ATOM 1519 C C . PHE A 1 195 ? 33.808 37.705 201.600 1.00 44.25 195 PHE A C 1
ATOM 1520 O O . PHE A 1 195 ? 33.436 38.668 200.915 1.00 48.22 195 PHE A O 1
ATOM 1528 N N . LEU A 1 196 ? 33.311 37.461 202.816 1.00 41.75 196 LEU A N 1
ATOM 1529 C CA . LEU A 1 196 ? 32.380 38.401 203.432 1.00 43.15 196 LEU A CA 1
ATOM 1530 C C . LEU A 1 196 ? 33.034 39.763 203.624 1.00 48.75 196 LEU A C 1
ATOM 1531 O O . LEU A 1 196 ? 32.451 40.800 203.286 1.00 55.69 196 LEU A O 1
ATOM 1536 N N . VAL A 1 197 ? 34.269 39.776 204.131 1.00 44.05 197 VAL A N 1
ATOM 1537 C CA . VAL A 1 197 ? 34.935 41.038 204.419 1.00 43.90 197 VAL A CA 1
ATOM 1538 C C . VAL A 1 197 ? 35.224 41.791 203.127 1.00 47.90 197 VAL A C 1
ATOM 1539 O O . VAL A 1 197 ? 35.058 43.015 203.060 1.00 52.49 197 VAL A O 1
ATOM 1543 N N . ASP A 1 198 ? 35.612 41.075 202.069 1.00 45.77 198 ASP A N 1
ATOM 1544 C CA . ASP A 1 198 ? 35.860 41.737 200.791 1.00 46.23 198 ASP A CA 1
ATOM 1545 C C . ASP A 1 198 ? 34.592 42.364 200.222 1.00 52.61 198 ASP A C 1
ATOM 1546 O O . ASP A 1 198 ? 34.665 43.402 199.557 1.00 52.70 198 ASP A O 1
ATOM 1551 N N . LEU A 1 199 ? 33.426 41.750 200.461 1.00 53.31 199 LEU A N 1
ATOM 1552 C CA . LEU A 1 199 ? 32.164 42.385 200.083 1.00 50.39 199 LEU A CA 1
ATOM 1553 C C . LEU A 1 199 ? 32.001 43.738 200.773 1.00 50.23 199 LEU A C 1
ATOM 1554 O O . LEU A 1 199 ? 31.612 44.730 200.146 1.00 46.50 199 LEU A O 1
ATOM 1559 N N . ILE A 1 200 ? 32.277 43.789 202.077 1.00 47.25 200 ILE A N 1
ATOM 1560 C CA . ILE A 1 200 ? 32.161 45.038 202.825 1.00 46.72 200 ILE A CA 1
ATOM 1561 C C . ILE A 1 200 ? 33.204 46.044 202.357 1.00 49.62 200 ILE A C 1
ATOM 1562 O O . ILE A 1 200 ? 32.906 47.230 202.173 1.00 49.89 200 ILE A O 1
ATOM 1567 N N . LYS A 1 201 ? 34.441 45.587 202.166 1.00 49.08 201 LYS A N 1
ATOM 1568 C CA . LYS A 1 201 ? 35.533 46.469 201.775 1.00 48.03 201 LYS A CA 1
ATOM 1569 C C . LYS A 1 201 ? 35.322 47.064 200.383 1.00 52.59 201 LYS A C 1
ATOM 1570 O O . LYS A 1 201 ? 35.760 48.189 200.123 1.00 55.57 201 LYS A O 1
ATOM 1576 N N . ASN A 1 202 ? 34.646 46.344 199.486 1.00 50.80 202 ASN A N 1
ATOM 1577 C CA . ASN A 1 202 ? 34.345 46.831 198.146 1.00 53.62 202 ASN A CA 1
ATOM 1578 C C . ASN A 1 202 ? 32.971 47.481 198.045 1.00 60.04 202 ASN A C 1
ATOM 1579 O O . ASN A 1 202 ? 32.413 47.555 196.946 1.00 56.37 202 ASN A O 1
ATOM 1584 N N . LYS A 1 203 ? 32.398 47.916 199.168 1.00 59.05 203 LYS A N 1
ATOM 1585 C CA . LYS A 1 203 ? 31.145 48.674 199.207 1.00 60.40 203 LYS A CA 1
ATOM 1586 C C . LYS A 1 203 ? 29.950 47.872 198.693 1.00 60.27 203 LYS A C 1
ATOM 1587 O O . LYS A 1 203 ? 28.936 48.450 198.307 1.00 66.72 203 LYS A O 1
ATOM 1593 N N . HIS A 1 204 ? 30.029 46.545 198.684 1.00 56.25 204 HIS A N 1
ATOM 1594 C CA . HIS A 1 204 ? 28.878 45.730 198.314 1.00 57.53 204 HIS A CA 1
ATOM 1595 C C . HIS A 1 204 ? 27.984 45.390 199.500 1.00 58.92 204 HIS A C 1
ATOM 1596 O O . HIS A 1 204 ? 26.835 44.974 199.299 1.00 58.59 204 HIS A O 1
ATOM 1603 N N . MET A 1 205 ? 28.491 45.544 200.721 1.00 59.63 205 MET A N 1
ATOM 1604 C CA . MET A 1 205 ? 27.717 45.396 201.944 1.00 55.07 205 MET A CA 1
ATOM 1605 C C . MET A 1 205 ? 28.244 46.395 202.962 1.00 52.97 205 MET A C 1
ATOM 1606 O O . MET A 1 205 ? 29.321 46.972 202.796 1.00 48.89 205 MET A O 1
ATOM 1611 N N . ASN A 1 206 ? 27.459 46.617 204.009 1.00 54.50 206 ASN A N 1
ATOM 1612 C CA . ASN A 1 206 ? 27.806 47.575 205.049 1.00 58.93 206 ASN A CA 1
ATOM 1613 C C . ASN A 1 206 ? 27.929 46.822 206.361 1.00 56.45 206 ASN A C 1
ATOM 1614 O O . ASN A 1 206 ? 26.987 46.134 206.769 1.00 55.51 206 ASN A O 1
ATOM 1619 N N . ALA A 1 207 ? 29.083 46.958 207.022 1.00 50.22 207 ALA A N 1
ATOM 1620 C CA . ALA A 1 207 ? 29.307 46.224 208.261 1.00 43.86 207 ALA A CA 1
ATOM 1621 C C . ALA A 1 207 ? 28.242 46.528 209.304 1.00 47.23 207 ALA A C 1
ATOM 1622 O O . ALA A 1 207 ? 27.976 45.697 210.178 1.00 56.08 207 ALA A O 1
ATOM 1624 N N . ASP A 1 208 ? 27.605 47.689 209.222 1.00 48.75 208 ASP A N 1
ATOM 1625 C CA . ASP A 1 208 ? 26.590 48.052 210.197 1.00 50.16 208 ASP A CA 1
ATOM 1626 C C . ASP A 1 208 ? 25.248 47.378 209.962 1.00 44.33 208 ASP A C 1
ATOM 1627 O O . ASP A 1 208 ? 24.406 47.399 210.865 1.00 46.84 208 ASP A O 1
ATOM 1632 N N . THR A 1 209 ? 25.038 46.760 208.802 1.00 41.44 209 THR A N 1
ATOM 1633 C CA . THR A 1 209 ? 23.719 46.231 208.465 1.00 44.62 209 THR A CA 1
ATOM 1634 C C . THR A 1 209 ? 23.277 45.200 209.498 1.00 46.40 209 THR A C 1
ATOM 1635 O O . THR A 1 209 ? 24.014 44.262 209.813 1.00 48.24 209 THR A O 1
ATOM 1639 N N . ASP A 1 210 ? 22.083 45.396 210.046 1.00 46.10 210 ASP A N 1
ATOM 1640 C CA . ASP A 1 210 ? 21.496 44.516 211.047 1.00 39.27 210 ASP A CA 1
ATOM 1641 C C . ASP A 1 210 ? 20.180 43.961 210.508 1.00 40.53 210 ASP A C 1
ATOM 1642 O O . ASP A 1 210 ? 19.862 44.113 209.327 1.00 46.08 210 ASP A O 1
ATOM 1647 N N . TYR A 1 211 ? 19.409 43.319 211.386 1.00 35.68 211 TYR A N 1
ATOM 1648 C CA . TYR A 1 211 ? 18.165 42.697 210.950 1.00 36.65 211 TYR A CA 1
ATOM 1649 C C . TYR A 1 211 ? 17.159 43.743 210.464 1.00 43.27 211 TYR A C 1
ATOM 1650 O O . TYR A 1 211 ? 16.516 43.557 209.422 1.00 46.38 211 TYR A O 1
ATOM 1659 N N . SER A 1 212 ? 17.000 44.847 211.205 1.00 43.18 212 SER A N 1
ATOM 1660 C CA . SER A 1 212 ? 16.016 45.860 210.823 1.00 52.99 212 SER A CA 1
ATOM 1661 C C . SER A 1 212 ? 16.375 46.531 209.501 1.00 58.92 212 SER A C 1
ATOM 1662 O O . SER A 1 212 ? 15.515 46.700 208.627 1.00 58.25 212 SER A O 1
ATOM 1665 N N . ILE A 1 213 ? 17.640 46.933 209.341 1.00 58.60 213 ILE A N 1
ATOM 1666 C CA . ILE A 1 213 ? 18.059 47.609 208.117 1.00 52.09 213 ILE A CA 1
ATOM 1667 C C . ILE A 1 213 ? 17.895 46.685 206.914 1.00 50.72 213 ILE A C 1
ATOM 1668 O O . ILE A 1 213 ? 17.444 47.108 205.843 1.00 53.39 213 ILE A O 1
ATOM 1673 N N . ALA A 1 214 ? 18.250 45.407 207.068 1.00 45.98 214 ALA A N 1
ATOM 1674 C CA . ALA A 1 214 ? 18.145 44.490 205.937 1.00 40.71 214 ALA A CA 1
ATOM 1675 C C . ALA A 1 214 ? 16.692 44.198 205.578 1.00 47.84 214 ALA A C 1
ATOM 1676 O O . ALA A 1 214 ? 16.340 44.165 204.391 1.00 51.37 214 ALA A O 1
ATOM 1678 N N . GLU A 1 215 ? 15.830 43.999 206.582 1.00 44.76 215 GLU A N 1
ATOM 1679 C CA . GLU A 1 215 ? 14.419 43.740 206.297 1.00 44.16 215 GLU A CA 1
ATOM 1680 C C . GLU A 1 215 ? 13.769 44.938 205.625 1.00 52.19 215 GLU A C 1
ATOM 1681 O O . GLU A 1 215 ? 13.058 44.791 204.624 1.00 55.75 215 GLU A O 1
ATOM 1687 N N . ALA A 1 216 ? 14.011 46.136 206.159 1.00 53.05 216 ALA A N 1
ATOM 1688 C CA . ALA A 1 216 ? 13.436 47.340 205.577 1.00 55.04 216 ALA A CA 1
ATOM 1689 C C . ALA A 1 216 ? 13.843 47.484 204.117 1.00 60.74 216 ALA A C 1
ATOM 1690 O O . ALA A 1 216 ? 12.999 47.724 203.246 1.00 63.16 216 ALA A O 1
ATOM 1692 N N . ALA A 1 217 ? 15.136 47.304 203.829 1.00 61.08 217 ALA A N 1
ATOM 1693 C CA . ALA A 1 217 ? 15.641 47.508 202.473 1.00 63.59 217 ALA A CA 1
ATOM 1694 C C . ALA A 1 217 ? 14.978 46.556 201.487 1.00 63.86 217 ALA A C 1
ATOM 1695 O O . ALA A 1 217 ? 14.569 46.963 200.393 1.00 65.84 217 ALA A O 1
ATOM 1697 N N . PHE A 1 218 ? 14.868 45.277 201.853 1.00 60.65 218 PHE A N 1
ATOM 1698 C CA . PHE A 1 218 ? 14.296 44.312 200.923 1.00 60.48 218 PHE A CA 1
ATOM 1699 C C . PHE A 1 218 ? 12.813 44.576 200.703 1.00 65.37 218 PHE A C 1
ATOM 1700 O O . PHE A 1 218 ? 12.340 44.584 199.558 1.00 69.46 218 PHE A O 1
ATOM 1708 N N . ASN A 1 219 ? 12.071 44.820 201.792 1.00 65.64 219 ASN A N 1
ATOM 1709 C CA . ASN A 1 219 ? 10.622 45.004 201.710 1.00 68.50 219 ASN A CA 1
ATOM 1710 C C . ASN A 1 219 ? 10.239 46.318 201.041 1.00 72.58 219 ASN A C 1
ATOM 1711 O O . ASN A 1 219 ? 9.159 46.415 200.444 1.00 72.13 219 ASN A O 1
ATOM 1716 N N . LYS A 1 220 ? 11.100 47.330 201.121 1.00 73.15 220 LYS A N 1
ATOM 1717 C CA . LYS A 1 220 ? 10.879 48.591 200.431 1.00 73.93 220 LYS A CA 1
ATOM 1718 C C . LYS A 1 220 ? 11.425 48.574 199.010 1.00 75.73 220 LYS A C 1
ATOM 1719 O O . LYS A 1 220 ? 11.460 49.624 198.361 1.00 79.20 220 LYS A O 1
ATOM 1725 N N . GLY A 1 221 ? 11.845 47.408 198.516 1.00 73.68 221 GLY A N 1
ATOM 1726 C CA . GLY A 1 221 ? 12.301 47.267 197.145 1.00 72.01 221 GLY A CA 1
ATOM 1727 C C . GLY A 1 221 ? 13.662 47.852 196.848 1.00 69.60 221 GLY A C 1
ATOM 1728 O O . GLY A 1 221 ? 13.989 48.068 195.677 1.00 68.19 221 GLY A O 1
ATOM 1729 N N . GLU A 1 222 ? 14.480 48.090 197.871 1.00 66.63 222 GLU A N 1
ATOM 1730 C CA . GLU A 1 222 ? 15.761 48.752 197.672 1.00 68.99 222 GLU A CA 1
ATOM 1731 C C . GLU A 1 222 ? 16.894 47.778 197.371 1.00 69.78 222 GLU A C 1
ATOM 1732 O O . GLU A 1 222 ? 17.875 48.162 196.724 1.00 74.67 222 GLU A O 1
ATOM 1738 N N . THR A 1 223 ? 16.786 46.530 197.824 1.00 65.91 223 THR A N 1
ATOM 1739 C CA . THR A 1 223 ? 17.798 45.514 197.573 1.00 64.08 223 THR A CA 1
ATOM 1740 C C . THR A 1 223 ? 17.147 44.286 196.942 1.00 67.25 223 THR A C 1
ATOM 1741 O O . THR A 1 223 ? 15.969 43.986 197.181 1.00 68.78 223 THR A O 1
ATOM 1745 N N . ALA A 1 224 ? 17.918 43.604 196.087 1.00 63.58 224 ALA A N 1
ATOM 1746 C CA . ALA A 1 224 ? 17.391 42.497 195.293 1.00 61.96 224 ALA A CA 1
ATOM 1747 C C . ALA A 1 224 ? 17.354 41.172 196.045 1.00 57.21 224 ALA A C 1
ATOM 1748 O O . ALA A 1 224 ? 16.595 40.283 195.649 1.00 57.13 224 ALA A O 1
ATOM 1750 N N . MET A 1 225 ? 18.156 41.010 197.100 1.00 55.50 225 MET A N 1
ATOM 1751 C CA . MET A 1 225 ? 18.252 39.746 197.818 1.00 51.02 225 MET A CA 1
ATOM 1752 C C . MET A 1 225 ? 18.436 40.000 199.304 1.00 47.90 225 MET A C 1
ATOM 1753 O O . MET A 1 225 ? 19.056 40.984 199.712 1.00 52.42 225 MET A O 1
ATOM 1758 N N . THR A 1 226 ? 17.896 39.089 200.106 1.00 43.00 226 THR A N 1
ATOM 1759 C CA . THR A 1 226 ? 18.155 39.044 201.536 1.00 41.85 226 THR A CA 1
ATOM 1760 C C . THR A 1 226 ? 18.318 37.589 201.944 1.00 44.31 226 THR A C 1
ATOM 1761 O O . THR A 1 226 ? 18.061 36.668 201.164 1.00 49.19 226 THR A O 1
ATOM 1765 N N . ILE A 1 227 ? 18.782 37.387 203.171 1.00 41.03 227 ILE A N 1
ATOM 1766 C CA . ILE A 1 227 ? 18.966 36.063 203.739 1.00 37.54 227 ILE A CA 1
ATOM 1767 C C . ILE A 1 227 ? 18.230 36.042 205.072 1.00 39.50 227 ILE A C 1
ATOM 1768 O O . ILE A 1 227 ? 18.630 36.735 206.014 1.00 42.80 227 ILE A O 1
ATOM 1773 N N . ASN A 1 228 ? 17.168 35.248 205.163 1.00 39.62 228 ASN A N 1
ATOM 1774 C CA . ASN A 1 228 ? 16.336 35.236 206.361 1.00 34.91 228 ASN A CA 1
ATOM 1775 C C . ASN A 1 228 ? 15.621 33.890 206.441 1.00 36.26 228 ASN A C 1
ATOM 1776 O O . ASN A 1 228 ? 15.717 33.056 205.535 1.00 33.12 228 ASN A O 1
ATOM 1781 N N . GLY A 1 229 ? 14.880 33.699 207.535 1.00 37.37 229 GLY A N 1
ATOM 1782 C CA . GLY A 1 229 ? 14.167 32.474 207.802 1.00 36.70 229 GLY A CA 1
ATOM 1783 C C . GLY A 1 229 ? 12.677 32.632 207.572 1.00 39.63 229 GLY A C 1
ATOM 1784 O O . GLY A 1 229 ? 12.187 33.722 207.267 1.00 37.06 229 GLY A O 1
ATOM 1785 N N . PRO A 1 230 ? 11.923 31.537 207.718 1.00 38.57 230 PRO A N 1
ATOM 1786 C CA . PRO A 1 230 ? 10.501 31.575 207.335 1.00 38.26 230 PRO A CA 1
ATOM 1787 C C . PRO A 1 230 ? 9.685 32.601 208.098 1.00 39.32 230 PRO A C 1
ATOM 1788 O O . PRO A 1 230 ? 8.681 33.091 207.566 1.00 40.50 230 PRO A O 1
ATOM 1792 N N . TRP A 1 231 ? 10.077 32.949 209.326 1.00 38.92 231 TRP A N 1
ATOM 1793 C CA . TRP A 1 231 ? 9.329 33.955 210.077 1.00 39.70 231 TRP A CA 1
ATOM 1794 C C . TRP A 1 231 ? 9.254 35.276 209.319 1.00 43.56 231 TRP A C 1
ATOM 1795 O O . TRP A 1 231 ? 8.272 36.013 209.453 1.00 50.83 231 TRP A O 1
ATOM 1806 N N . ALA A 1 232 ? 10.270 35.582 208.508 1.00 41.69 232 ALA A N 1
ATOM 1807 C CA . ALA A 1 232 ? 10.338 36.866 207.822 1.00 41.66 232 ALA A CA 1
ATOM 1808 C C . ALA A 1 232 ? 9.370 36.982 206.653 1.00 44.92 232 ALA A C 1
ATOM 1809 O O . ALA A 1 232 ? 9.119 38.099 206.188 1.00 56.06 232 ALA A O 1
ATOM 1811 N N . TRP A 1 233 ? 8.816 35.869 206.176 1.00 43.57 233 TRP A N 1
ATOM 1812 C CA . TRP A 1 233 ? 7.984 35.906 204.975 1.00 47.49 233 TRP A CA 1
ATOM 1813 C C . TRP A 1 233 ? 6.743 36.767 205.169 1.00 49.70 233 TRP A C 1
ATOM 1814 O O . TRP A 1 233 ? 6.259 37.388 204.216 1.00 53.08 233 TRP A O 1
ATOM 1825 N N . SER A 1 234 ? 6.218 36.812 206.390 1.00 49.73 234 SER A N 1
ATOM 1826 C CA . SER A 1 234 ? 4.960 37.497 206.639 1.00 49.75 234 SER A CA 1
ATOM 1827 C C . SER A 1 234 ? 5.059 38.976 206.282 1.00 55.10 234 SER A C 1
ATOM 1828 O O . SER A 1 234 ? 4.193 39.517 205.583 1.00 59.74 234 SER A O 1
ATOM 1831 N N . ASN A 1 235 ? 6.127 39.645 206.726 1.00 54.84 235 ASN A N 1
ATOM 1832 C CA . ASN A 1 235 ? 6.283 41.070 206.434 1.00 51.52 235 ASN A CA 1
ATOM 1833 C C . ASN A 1 235 ? 6.473 41.321 204.946 1.00 54.15 235 ASN A C 1
ATOM 1834 O O . ASN A 1 235 ? 6.117 42.396 204.450 1.00 56.98 235 ASN A O 1
ATOM 1839 N N . ILE A 1 236 ? 7.035 40.352 204.222 1.00 55.59 236 ILE A N 1
ATOM 1840 C CA . ILE A 1 236 ? 7.241 40.531 202.789 1.00 59.64 236 ILE A CA 1
ATOM 1841 C C . ILE A 1 236 ? 5.914 40.466 202.043 1.00 65.65 236 ILE A C 1
ATOM 1842 O O . ILE A 1 236 ? 5.699 41.200 201.070 1.00 71.03 236 ILE A O 1
ATOM 1847 N N . ASP A 1 237 ? 4.996 39.600 202.493 1.00 66.12 237 ASP A N 1
ATOM 1848 C CA . ASP A 1 237 ? 3.658 39.570 201.905 1.00 69.28 237 ASP A CA 1
ATOM 1849 C C . ASP A 1 237 ? 2.965 40.911 202.067 1.00 68.17 237 ASP A C 1
ATOM 1850 O O . ASP A 1 237 ? 2.253 41.365 201.165 1.00 74.29 237 ASP A O 1
ATOM 1855 N N . THR A 1 238 ? 3.153 41.550 203.220 1.00 64.35 238 THR A N 1
ATOM 1856 C CA . THR A 1 238 ? 2.562 42.858 203.459 1.00 67.45 238 THR A CA 1
ATOM 1857 C C . THR A 1 238 ? 3.099 43.888 202.473 1.00 72.83 238 THR A C 1
ATOM 1858 O O . THR A 1 238 ? 2.334 44.667 201.893 1.00 80.31 238 THR A O 1
ATOM 1862 N N . SER A 1 239 ? 4.420 43.902 202.266 1.00 71.83 239 SER A N 1
ATOM 1863 C CA . SER A 1 239 ? 5.057 44.897 201.409 1.00 76.17 239 SER A CA 1
ATOM 1864 C C . SER A 1 239 ? 4.722 44.725 199.932 1.00 82.94 239 SER A C 1
ATOM 1865 O O . SER A 1 239 ? 5.068 45.606 199.133 1.00 86.07 239 SER A O 1
ATOM 1868 N N . LYS A 1 240 ? 4.075 43.618 199.554 1.00 84.87 240 LYS A N 1
ATOM 1869 C CA . LYS A 1 240 ? 3.670 43.362 198.170 1.00 89.60 240 LYS A CA 1
ATOM 1870 C C . LYS A 1 240 ? 4.875 43.400 197.228 1.00 87.83 240 LYS A C 1
ATOM 1871 O O . LYS A 1 240 ? 4.827 43.978 196.140 1.00 87.94 240 LYS A O 1
ATOM 1877 N N . VAL A 1 241 ? 5.969 42.782 197.663 1.00 84.24 241 VAL A N 1
ATOM 1878 C CA . VAL A 1 241 ? 7.126 42.527 196.815 1.00 80.78 241 VAL A CA 1
ATOM 1879 C C . VAL A 1 241 ? 6.964 41.138 196.221 1.00 81.14 241 VAL A C 1
ATOM 1880 O O . VAL A 1 241 ? 6.626 40.190 196.936 1.00 82.76 241 VAL A O 1
ATOM 1884 N N . ASN A 1 242 ? 7.182 41.012 194.917 1.00 83.71 242 ASN A N 1
ATOM 1885 C CA . ASN A 1 242 ? 7.103 39.705 194.267 1.00 83.72 242 ASN A CA 1
ATOM 1886 C C . ASN A 1 242 ? 8.412 38.969 194.547 1.00 77.04 242 ASN A C 1
ATOM 1887 O O . ASN A 1 242 ? 9.418 39.185 193.868 1.00 79.28 242 ASN A O 1
ATOM 1892 N N . TYR A 1 243 ? 8.414 38.106 195.561 1.00 68.26 243 TYR A N 1
ATOM 1893 C CA . TYR A 1 243 ? 9.635 37.476 196.043 1.00 63.55 243 TYR A CA 1
ATOM 1894 C C . TYR A 1 243 ? 9.593 35.962 195.869 1.00 66.54 243 TYR A C 1
ATOM 1895 O O . TYR A 1 243 ? 8.528 35.354 195.721 1.00 70.60 243 TYR A O 1
ATOM 1904 N N . GLY A 1 244 ? 10.785 35.359 195.894 1.00 61.93 244 GLY A N 1
ATOM 1905 C CA . GLY A 1 244 ? 10.914 33.920 195.888 1.00 56.65 244 GLY A CA 1
ATOM 1906 C C . GLY A 1 244 ? 11.900 33.461 196.946 1.00 55.59 244 GLY A C 1
ATOM 1907 O O . GLY A 1 244 ? 12.748 34.220 197.413 1.00 57.23 244 GLY A O 1
ATOM 1908 N N . VAL A 1 245 ? 11.778 32.190 197.315 1.00 53.22 245 VAL A N 1
ATOM 1909 C CA . VAL A 1 245 ? 12.634 31.559 198.314 1.00 46.61 245 VAL A CA 1
ATOM 1910 C C . VAL A 1 245 ? 13.358 30.411 197.628 1.00 47.04 245 VAL A C 1
ATOM 1911 O O . VAL A 1 245 ? 12.717 29.492 197.104 1.00 53.66 245 VAL A O 1
ATOM 1915 N N . THR A 1 246 ? 14.685 30.460 197.617 1.00 47.01 246 THR A N 1
ATOM 1916 C CA . THR A 1 246 ? 15.451 29.519 196.815 1.00 50.95 246 THR A CA 1
ATOM 1917 C C . THR A 1 246 ? 16.681 29.067 197.597 1.00 53.71 246 THR A C 1
ATOM 1918 O O . THR A 1 246 ? 16.888 29.450 198.755 1.00 53.34 246 THR A O 1
ATOM 1922 N N . VAL A 1 247 ? 17.497 28.232 196.948 1.00 50.80 247 VAL A N 1
ATOM 1923 C CA . VAL A 1 247 ? 18.699 27.694 197.571 1.00 47.29 247 VAL A CA 1
ATOM 1924 C C . VAL A 1 247 ? 19.732 28.800 197.745 1.00 44.26 247 VAL A C 1
ATOM 1925 O O . VAL A 1 247 ? 19.854 29.705 196.906 1.00 44.45 247 VAL A O 1
ATOM 1929 N N . LEU A 1 248 ? 20.464 28.747 198.858 1.00 34.99 248 LEU A N 1
ATOM 1930 C CA . LEU A 1 248 ? 21.537 29.698 199.100 1.00 34.63 248 LEU A CA 1
ATOM 1931 C C . LEU A 1 248 ? 22.610 29.565 198.020 1.00 47.09 248 LEU A C 1
ATOM 1932 O O . LEU A 1 248 ? 22.806 28.481 197.459 1.00 49.14 248 LEU A O 1
ATOM 1937 N N . PRO A 1 249 ? 23.322 30.646 197.706 1.00 45.29 249 PRO A N 1
ATOM 1938 C CA . PRO A 1 249 ? 24.380 30.544 196.698 1.00 46.22 249 PRO A CA 1
ATOM 1939 C C . PRO A 1 249 ? 25.536 29.701 197.209 1.00 49.22 249 PRO A C 1
ATOM 1940 O O . PRO A 1 249 ? 25.768 29.584 198.414 1.00 48.54 249 PRO A O 1
ATOM 1944 N N . THR A 1 250 ? 26.260 29.103 196.269 1.00 50.26 250 THR A N 1
ATOM 1945 C CA . THR A 1 250 ? 27.412 28.282 196.601 1.00 45.43 250 THR A CA 1
ATOM 1946 C C . THR A 1 250 ? 28.648 29.154 196.764 1.00 47.54 250 THR A C 1
ATOM 1947 O O . THR A 1 250 ? 28.713 30.288 196.283 1.00 51.79 250 THR A O 1
ATOM 1951 N N . PHE A 1 251 ? 29.644 28.600 197.448 1.00 46.86 251 PHE A N 1
ATOM 1952 C CA . PHE A 1 251 ? 30.938 29.248 197.617 1.00 45.76 251 PHE A CA 1
ATOM 1953 C C . PHE A 1 251 ? 32.021 28.243 197.258 1.00 43.91 251 PHE A C 1
ATOM 1954 O O . PHE A 1 251 ? 32.058 27.144 197.819 1.00 37.75 251 PHE A O 1
ATOM 1962 N N . LYS A 1 252 ? 32.872 28.606 196.297 1.00 43.26 252 LYS A N 1
ATOM 1963 C CA . LYS A 1 252 ? 33.914 27.713 195.799 1.00 43.25 252 LYS A CA 1
ATOM 1964 C C . LYS A 1 252 ? 33.323 26.367 195.397 1.00 45.30 252 LYS A C 1
ATOM 1965 O O . LYS A 1 252 ? 33.903 25.307 195.645 1.00 48.15 252 LYS A O 1
ATOM 1971 N N . GLY A 1 253 ? 32.140 26.412 194.778 1.00 45.80 253 GLY A N 1
ATOM 1972 C CA . GLY A 1 253 ? 31.469 25.222 194.312 1.00 45.03 253 GLY A CA 1
ATOM 1973 C C . GLY A 1 253 ? 30.772 24.418 195.380 1.00 48.26 253 GLY A C 1
ATOM 1974 O O . GLY A 1 253 ? 30.061 23.461 195.045 1.00 55.94 253 GLY A O 1
ATOM 1975 N N . GLN A 1 254 ? 30.943 24.766 196.645 1.00 43.74 254 GLN A N 1
ATOM 1976 C CA . GLN A 1 254 ? 30.312 24.059 197.743 1.00 43.33 254 GLN A CA 1
ATOM 1977 C C . GLN A 1 254 ? 29.043 24.782 198.151 1.00 42.61 254 GLN A C 1
ATOM 1978 O O . GLN A 1 254 ? 29.000 26.010 198.112 1.00 46.79 254 GLN A O 1
ATOM 1984 N N . PRO A 1 255 ? 27.971 24.093 198.523 1.00 40.03 255 PRO A N 1
ATOM 1985 C CA . PRO A 1 255 ? 26.768 24.814 198.941 1.00 39.20 255 PRO A CA 1
ATOM 1986 C C . PRO A 1 255 ? 26.976 25.457 200.302 1.00 39.80 255 PRO A C 1
ATOM 1987 O O . PRO A 1 255 ? 27.800 25.017 201.109 1.00 42.20 255 PRO A O 1
ATOM 1991 N N . SER A 1 256 ? 26.250 26.545 200.529 1.00 37.51 256 SER A N 1
ATOM 1992 C CA . SER A 1 256 ? 26.233 27.156 201.848 1.00 33.52 256 SER A CA 1
ATOM 1993 C C . SER A 1 256 ? 25.554 26.217 202.833 1.00 30.15 256 SER A C 1
ATOM 1994 O O . SER A 1 256 ? 24.570 25.555 202.499 1.00 37.47 256 SER A O 1
ATOM 1997 N N . LYS A 1 257 ? 26.089 26.162 204.052 1.00 31.32 257 LYS A N 1
ATOM 1998 C CA . LYS A 1 257 ? 25.742 25.154 205.052 1.00 33.41 257 LYS A CA 1
ATOM 1999 C C . LYS A 1 257 ? 25.182 25.852 206.288 1.00 33.31 257 LYS A C 1
ATOM 2000 O O . LYS A 1 257 ? 25.910 26.110 207.259 1.00 34.45 257 LYS A O 1
ATOM 2006 N N . PRO A 1 258 ? 23.898 26.193 206.278 1.00 33.18 258 PRO A N 1
ATOM 2007 C CA . PRO A 1 258 ? 23.305 26.861 207.444 1.00 31.46 258 PRO A CA 1
ATOM 2008 C C . PRO A 1 258 ? 23.197 25.940 208.654 1.00 31.01 258 PRO A C 1
ATOM 2009 O O . PRO A 1 258 ? 22.866 24.757 208.541 1.00 30.05 258 PRO A O 1
ATOM 2013 N N . PHE A 1 259 ? 23.466 26.502 209.829 1.00 29.81 259 PHE A N 1
ATOM 2014 C CA . PHE A 1 259 ? 23.168 25.798 211.069 1.00 23.93 259 PHE A CA 1
ATOM 2015 C C . PHE A 1 259 ? 21.656 25.795 211.275 1.00 25.96 259 PHE A C 1
ATOM 2016 O O . PHE A 1 259 ? 21.043 26.847 211.476 1.00 32.96 259 PHE A O 1
ATOM 2024 N N . VAL A 1 260 ? 21.059 24.619 211.234 1.00 26.69 260 VAL A N 1
ATOM 2025 C CA . VAL A 1 260 ? 19.609 24.474 211.279 1.00 25.11 260 VAL A CA 1
ATOM 2026 C C . VAL A 1 260 ? 19.167 24.376 212.732 1.00 30.04 260 VAL A C 1
ATOM 2027 O O . VAL A 1 260 ? 19.755 23.626 213.523 1.00 39.07 260 VAL A O 1
ATOM 2031 N N . GLY A 1 261 ? 18.133 25.127 213.090 1.00 22.90 261 GLY A N 1
ATOM 2032 C CA . GLY A 1 261 ? 17.617 25.137 214.446 1.00 25.90 261 GLY A CA 1
ATOM 2033 C C . GLY A 1 261 ? 16.222 24.555 214.531 1.00 31.82 261 GLY A C 1
ATOM 2034 O O . GLY A 1 261 ? 15.423 24.682 213.601 1.00 36.26 261 GLY A O 1
ATOM 2035 N N . VAL A 1 262 ? 15.919 23.938 215.665 1.00 31.82 262 VAL A N 1
ATOM 2036 C CA . VAL A 1 262 ? 14.589 23.404 215.930 1.00 33.11 262 VAL A CA 1
ATOM 2037 C C . VAL A 1 262 ? 13.978 24.285 217.015 1.00 31.02 262 VAL A C 1
ATOM 2038 O O . VAL A 1 262 ? 14.306 24.153 218.202 1.00 31.05 262 VAL A O 1
ATOM 2042 N N . LEU A 1 263 ? 13.088 25.191 216.613 1.00 27.91 263 LEU A N 1
ATOM 2043 C CA . LEU A 1 263 ? 12.332 25.980 217.578 1.00 28.23 263 LEU A CA 1
ATOM 2044 C C . LEU A 1 263 ? 11.635 25.053 218.555 1.00 29.34 263 LEU A C 1
ATOM 2045 O O . LEU A 1 263 ? 10.891 24.154 218.149 1.00 30.56 263 LEU A O 1
ATOM 2050 N N . SER A 1 264 ? 11.927 25.231 219.840 1.00 22.82 264 SER A N 1
ATOM 2051 C CA . SER A 1 264 ? 11.451 24.305 220.853 1.00 28.69 264 SER A CA 1
ATOM 2052 C C . SER A 1 264 ? 10.902 25.063 222.052 1.00 27.51 264 SER A C 1
ATOM 2053 O O . SER A 1 264 ? 11.275 26.204 222.317 1.00 30.60 264 SER A O 1
ATOM 2056 N N . ALA A 1 265 ? 10.028 24.393 222.790 1.00 24.77 265 ALA A N 1
ATOM 2057 C CA . ALA A 1 265 ? 9.365 24.960 223.955 1.00 26.73 265 ALA A CA 1
ATOM 2058 C C . ALA A 1 265 ? 9.805 24.181 225.185 1.00 30.56 265 ALA A C 1
ATOM 2059 O O . ALA A 1 265 ? 9.452 23.007 225.342 1.00 36.05 265 ALA A O 1
ATOM 2061 N N . GLY A 1 266 ? 10.581 24.825 226.049 1.00 25.94 266 GLY A N 1
ATOM 2062 C CA . GLY A 1 266 ? 11.013 24.215 227.283 1.00 31.15 266 GLY A CA 1
ATOM 2063 C C . GLY A 1 266 ? 10.136 24.627 228.449 1.00 35.92 266 GLY A C 1
ATOM 2064 O O . GLY A 1 266 ? 9.491 25.671 228.430 1.00 35.46 266 GLY A O 1
ATOM 2065 N N . ILE A 1 267 ? 10.103 23.779 229.471 1.00 37.59 267 ILE A N 1
ATOM 2066 C CA . ILE A 1 267 ? 9.329 24.038 230.680 1.00 38.32 267 ILE A CA 1
ATOM 2067 C C . ILE A 1 267 ? 10.297 24.370 231.807 1.00 41.79 267 ILE A C 1
ATOM 2068 O O . ILE A 1 267 ? 11.162 23.556 232.153 1.00 46.79 267 ILE A O 1
ATOM 2073 N N . ASN A 1 268 ? 10.136 25.564 232.381 1.00 39.36 268 ASN A N 1
ATOM 2074 C CA . ASN A 1 268 ? 10.998 26.037 233.454 1.00 34.64 268 ASN A CA 1
ATOM 2075 C C . ASN A 1 268 ? 10.957 25.079 234.634 1.00 36.36 268 ASN A C 1
ATOM 2076 O O . ASN A 1 268 ? 9.885 24.707 235.116 1.00 39.50 268 ASN A O 1
ATOM 2081 N N . ALA A 1 269 ? 12.145 24.688 235.098 1.00 39.55 269 ALA A N 1
ATOM 2082 C CA . ALA A 1 269 ? 12.251 23.727 236.189 1.00 41.03 269 ALA A CA 1
ATOM 2083 C C . ALA A 1 269 ? 11.600 24.248 237.464 1.00 43.38 269 ALA A C 1
ATOM 2084 O O . ALA A 1 269 ? 11.156 23.451 238.297 1.00 47.49 269 ALA A O 1
ATOM 2086 N N . ALA A 1 270 ? 11.556 25.571 237.650 1.00 40.96 270 ALA A N 1
ATOM 2087 C CA . ALA A 1 270 ? 10.982 26.179 238.846 1.00 43.89 270 ALA A CA 1
ATOM 2088 C C . ALA A 1 270 ? 9.493 26.504 238.707 1.00 47.35 270 ALA A C 1
ATOM 2089 O O . ALA A 1 270 ? 8.923 27.128 239.613 1.00 48.98 270 ALA A O 1
ATOM 2091 N N . SER A 1 271 ? 8.851 26.089 237.607 1.00 42.67 271 SER A N 1
ATOM 2092 C CA . SER A 1 271 ? 7.448 26.424 237.365 1.00 40.15 271 SER A CA 1
ATOM 2093 C C . SER A 1 271 ? 6.520 25.552 238.204 1.00 44.28 271 SER A C 1
ATOM 2094 O O . SER A 1 271 ? 6.586 24.321 238.122 1.00 42.63 271 SER A O 1
ATOM 2097 N N . PRO A 1 272 ? 5.610 26.146 238.979 1.00 46.61 272 PRO A N 1
ATOM 2098 C CA . PRO A 1 272 ? 4.598 25.351 239.678 1.00 47.38 272 PRO A CA 1
ATOM 2099 C C . PRO A 1 272 ? 3.463 24.892 238.781 1.00 52.59 272 PRO A C 1
ATOM 2100 O O . PRO A 1 272 ? 2.502 24.306 239.288 1.00 63.16 272 PRO A O 1
ATOM 2104 N N . ASN A 1 273 ? 3.537 25.159 237.480 1.00 49.52 273 ASN A N 1
ATOM 2105 C CA . ASN A 1 273 ? 2.474 24.876 236.528 1.00 49.23 273 ASN A CA 1
ATOM 2106 C C . ASN A 1 273 ? 2.929 23.884 235.472 1.00 49.67 273 ASN A C 1
ATOM 2107 O O . ASN A 1 273 ? 2.562 23.997 234.301 1.00 51.58 273 ASN A O 1
ATOM 2112 N N . LYS A 1 274 ? 3.739 22.898 235.867 1.00 49.27 274 LYS A N 1
ATOM 2113 C CA . LYS A 1 274 ? 4.319 21.990 234.877 1.00 46.05 274 LYS A CA 1
ATOM 2114 C C . LYS A 1 274 ? 3.248 21.193 234.150 1.00 43.79 274 LYS A C 1
ATOM 2115 O O . LYS A 1 274 ? 3.277 21.088 232.920 1.00 45.14 274 LYS A O 1
ATOM 2121 N N . GLU A 1 275 ? 2.286 20.629 234.890 1.00 50.23 275 GLU A N 1
ATOM 2122 C CA . GLU A 1 275 ? 1.240 19.837 234.246 1.00 51.75 275 GLU A CA 1
ATOM 2123 C C . GLU A 1 275 ? 0.394 20.696 233.313 1.00 53.28 275 GLU A C 1
ATOM 2124 O O . GLU A 1 275 ? 0.012 20.248 232.225 1.00 52.98 275 GLU A O 1
ATOM 2130 N N . LEU A 1 276 ? 0.100 21.938 233.713 1.00 52.57 276 LEU A N 1
ATOM 2131 C CA . LEU A 1 276 ? -0.584 22.861 232.812 1.00 49.41 276 LEU A CA 1
ATOM 2132 C C . LEU A 1 276 ? 0.244 23.130 231.560 1.00 49.33 276 LEU A C 1
ATOM 2133 O O . LEU A 1 276 ? -0.292 23.138 230.445 1.00 48.79 276 LEU A O 1
ATOM 2138 N N . ALA A 1 277 ? 1.557 23.336 231.722 1.00 45.75 277 ALA A N 1
ATOM 2139 C CA . ALA A 1 277 ? 2.418 23.588 230.568 1.00 43.74 277 ALA A CA 1
ATOM 2140 C C . ALA A 1 277 ? 2.403 22.415 229.595 1.00 42.32 277 ALA A C 1
ATOM 2141 O O . ALA A 1 277 ? 2.366 22.610 228.373 1.00 34.73 277 ALA A O 1
ATOM 2143 N N . LYS A 1 278 ? 2.445 21.189 230.120 1.00 43.96 278 LYS A N 1
ATOM 2144 C CA . LYS A 1 278 ? 2.345 20.011 229.265 1.00 42.52 278 LYS A CA 1
ATOM 2145 C C . LYS A 1 278 ? 1.039 19.996 228.483 1.00 40.96 278 LYS A C 1
ATOM 2146 O O . LYS A 1 278 ? 1.029 19.678 227.289 1.00 36.84 278 LYS A O 1
ATOM 2152 N N . GLU A 1 279 ? -0.077 20.329 229.143 1.00 43.15 279 GLU A N 1
ATOM 2153 C CA . GLU A 1 279 ? -1.374 20.281 228.476 1.00 44.97 279 GLU A CA 1
ATOM 2154 C C . GLU A 1 279 ? -1.479 21.343 227.390 1.00 44.07 279 GLU A C 1
ATOM 2155 O O . GLU A 1 279 ? -2.045 21.087 226.319 1.00 43.07 279 GLU A O 1
ATOM 2161 N N . PHE A 1 280 ? -0.973 22.551 227.656 1.00 42.88 280 PHE A N 1
ATOM 2162 C CA . PHE A 1 280 ? -0.996 23.590 226.630 1.00 39.86 280 PHE A CA 1
ATOM 2163 C C . PHE A 1 280 ? -0.175 23.180 225.412 1.00 37.14 280 PHE A C 1
ATOM 2164 O O . PHE A 1 280 ? -0.632 23.322 224.272 1.00 35.53 280 PHE A O 1
ATOM 2172 N N . LEU A 1 281 ? 1.022 22.624 225.634 1.00 37.02 281 LEU A N 1
ATOM 2173 C CA . LEU A 1 281 ? 1.908 22.299 224.519 1.00 36.74 281 LEU A CA 1
ATOM 2174 C C . LEU A 1 281 ? 1.435 21.058 223.761 1.00 39.91 281 LEU A C 1
ATOM 2175 O O . LEU A 1 281 ? 1.411 21.054 222.525 1.00 42.69 281 LEU A O 1
ATOM 2180 N N . GLU A 1 282 ? 1.031 20.007 224.474 1.00 41.25 282 GLU A N 1
ATOM 2181 C CA . GLU A 1 282 ? 0.662 18.765 223.799 1.00 43.05 282 GLU A CA 1
ATOM 2182 C C . GLU A 1 282 ? -0.732 18.840 223.175 1.00 45.69 282 GLU A C 1
ATOM 2183 O O . GLU A 1 282 ? -0.944 18.347 222.059 1.00 46.74 282 GLU A O 1
ATOM 2189 N N . ASN A 1 283 ? -1.695 19.449 223.868 1.00 43.23 283 ASN A N 1
ATOM 2190 C CA . ASN A 1 283 ? -3.088 19.370 223.453 1.00 43.69 283 ASN A CA 1
ATOM 2191 C C . ASN A 1 283 ? -3.593 20.606 222.718 1.00 51.42 283 ASN A C 1
ATOM 2192 O O . ASN A 1 283 ? -4.668 20.537 222.112 1.00 53.67 283 ASN A O 1
ATOM 2197 N N . TYR A 1 284 ? -2.866 21.726 222.748 1.00 50.02 284 TYR A N 1
ATOM 2198 C CA . TYR A 1 284 ? -3.336 22.947 222.100 1.00 44.70 284 TYR A CA 1
ATOM 2199 C C . TYR A 1 284 ? -2.374 23.462 221.043 1.00 45.32 284 TYR A C 1
ATOM 2200 O O . TYR A 1 284 ? -2.789 23.683 219.896 1.00 46.12 284 TYR A O 1
ATOM 2209 N N . LEU A 1 285 ? -1.097 23.656 221.384 1.00 42.16 285 LEU A N 1
ATOM 2210 C CA . LEU A 1 285 ? -0.154 24.207 220.413 1.00 39.50 285 LEU A CA 1
ATOM 2211 C C . LEU A 1 285 ? 0.233 23.169 219.364 1.00 40.66 285 LEU A C 1
ATOM 2212 O O . LEU A 1 285 ? 0.134 23.423 218.159 1.00 42.39 285 LEU A O 1
ATOM 2217 N N . LEU A 1 286 ? 0.682 21.991 219.800 1.00 41.97 286 LEU A N 1
ATOM 2218 C CA . LEU A 1 286 ? 1.128 20.938 218.885 1.00 37.96 286 LEU A CA 1
ATOM 2219 C C . LEU A 1 286 ? -0.066 20.150 218.333 1.00 45.89 286 LEU A C 1
ATOM 2220 O O . LEU A 1 286 ? -0.227 18.947 218.540 1.00 45.82 286 LEU A O 1
ATOM 2225 N N . THR A 1 287 ? -0.940 20.890 217.650 1.00 47.07 287 THR A N 1
ATOM 2226 C CA . THR A 1 287 ? -2.073 20.354 216.914 1.00 47.00 287 THR A CA 1
ATOM 2227 C C . THR A 1 287 ? -2.140 21.105 215.596 1.00 44.73 287 THR A C 1
ATOM 2228 O O . THR A 1 287 ? -1.497 22.139 215.423 1.00 44.03 287 THR A O 1
ATOM 2232 N N . ASP A 1 288 ? -2.924 20.580 214.655 1.00 50.47 288 ASP A N 1
ATOM 2233 C CA . ASP A 1 288 ? -3.040 21.244 213.361 1.00 50.15 288 ASP A CA 1
ATOM 2234 C C . ASP A 1 288 ? -3.528 22.678 213.521 1.00 53.44 288 ASP A C 1
ATOM 2235 O O . ASP A 1 288 ? -2.964 23.602 212.926 1.00 53.56 288 ASP A O 1
ATOM 2240 N N . GLU A 1 289 ? -4.546 22.892 214.361 1.00 57.16 289 GLU A N 1
ATOM 2241 C CA . GLU A 1 289 ? -5.134 24.223 214.487 1.00 56.67 289 GLU A CA 1
ATOM 2242 C C . GLU A 1 289 ? -4.270 25.172 215.302 1.00 50.88 289 GLU A C 1
ATOM 2243 O O . GLU A 1 289 ? -4.314 26.384 215.074 1.00 48.83 289 GLU A O 1
ATOM 2249 N N . GLY A 1 290 ? -3.487 24.658 216.239 1.00 46.87 290 GLY A N 1
ATOM 2250 C CA . GLY A 1 290 ? -2.608 25.512 217.011 1.00 44.59 290 GLY A CA 1
ATOM 2251 C C . GLY A 1 290 ? -1.465 26.071 216.189 1.00 46.78 290 GLY A C 1
ATOM 2252 O O . GLY A 1 290 ? -1.273 27.288 216.106 1.00 52.44 290 GLY A O 1
ATOM 2253 N N . LEU A 1 291 ? -0.696 25.178 215.568 1.00 44.43 291 LEU A N 1
ATOM 2254 C CA . LEU A 1 291 ? 0.422 25.617 214.745 1.00 42.43 291 LEU A CA 1
ATOM 2255 C C . LEU A 1 291 ? -0.053 26.528 213.622 1.00 47.37 291 LEU A C 1
ATOM 2256 O O . LEU A 1 291 ? 0.626 27.496 213.270 1.00 51.71 291 LEU A O 1
ATOM 2261 N N . GLU A 1 292 ? -1.220 26.240 213.049 1.00 48.41 292 GLU A N 1
ATOM 2262 C CA . GLU A 1 292 ? -1.732 27.078 211.971 1.00 48.98 292 GLU A CA 1
ATOM 2263 C C . GLU A 1 292 ? -2.001 28.504 212.455 1.00 48.77 292 GLU A C 1
ATOM 2264 O O . GLU A 1 292 ? -1.790 29.469 211.711 1.00 48.23 292 GLU A O 1
ATOM 2270 N N . ALA A 1 293 ? -2.472 28.654 213.698 1.00 45.86 293 ALA A N 1
ATOM 2271 C CA . ALA A 1 293 ? -2.697 29.982 214.265 1.00 44.97 293 ALA A CA 1
ATOM 2272 C C . ALA A 1 293 ? -1.394 30.752 214.411 1.00 47.53 293 ALA A C 1
ATOM 2273 O O . ALA A 1 293 ? -1.367 31.980 214.258 1.00 47.29 293 ALA A O 1
ATOM 2275 N N . VAL A 1 294 ? -0.316 30.052 214.771 1.00 44.63 294 VAL A N 1
ATOM 2276 C CA . VAL A 1 294 ? 1.001 30.674 214.861 1.00 41.74 294 VAL A CA 1
ATOM 2277 C C . VAL A 1 294 ? 1.581 30.896 213.470 1.00 44.38 294 VAL A C 1
ATOM 2278 O O . VAL A 1 294 ? 2.132 31.962 213.178 1.00 49.39 294 VAL A O 1
ATOM 2282 N N . ASN A 1 295 ? 1.449 29.897 212.593 1.00 42.56 295 ASN A N 1
ATOM 2283 C CA . ASN A 1 295 ? 1.957 29.987 211.227 1.00 44.41 295 ASN A CA 1
ATOM 2284 C C . ASN A 1 295 ? 1.279 31.104 210.449 1.00 48.02 295 ASN A C 1
ATOM 2285 O O . ASN A 1 295 ? 1.904 31.723 209.583 1.00 52.90 295 ASN A O 1
ATOM 2290 N N . LYS A 1 296 ? 0.002 31.368 210.733 1.00 47.53 296 LYS A N 1
ATOM 2291 C CA . LYS A 1 296 ? -0.711 32.443 210.049 1.00 50.64 296 LYS A CA 1
ATOM 2292 C C . LYS A 1 296 ? -0.141 33.805 210.416 1.00 47.86 296 LYS A C 1
ATOM 2293 O O . LYS A 1 296 ? -0.154 34.721 209.587 1.00 52.02 296 LYS A O 1
ATOM 2299 N N . ASP A 1 297 ? 0.352 33.961 211.648 1.00 47.31 297 ASP A N 1
ATOM 2300 C CA . ASP A 1 297 ? 0.955 35.213 212.089 1.00 47.79 297 ASP A CA 1
ATOM 2301 C C . ASP A 1 297 ? 2.336 35.360 211.456 1.00 47.69 297 ASP A C 1
ATOM 2302 O O . ASP A 1 297 ? 2.521 36.194 210.566 1.00 54.34 297 ASP A O 1
ATOM 2307 N N . LYS A 1 298 ? 3.297 34.537 211.879 1.00 43.56 298 LYS A N 1
ATOM 2308 C CA . LYS A 1 298 ? 4.623 34.484 211.269 1.00 44.07 298 LYS A CA 1
ATOM 2309 C C . LYS A 1 298 ? 4.927 33.034 210.911 1.00 41.79 298 LYS A C 1
ATOM 2310 O O . LYS A 1 298 ? 4.876 32.161 211.793 1.00 43.12 298 LYS A O 1
ATOM 2316 N N . PRO A 1 299 ? 5.271 32.738 209.657 1.00 40.51 299 PRO A N 1
ATOM 2317 C CA . PRO A 1 299 ? 5.460 31.338 209.251 1.00 38.82 299 PRO A CA 1
ATOM 2318 C C . PRO A 1 299 ? 6.520 30.644 210.090 1.00 37.88 299 PRO A C 1
ATOM 2319 O O . PRO A 1 299 ? 7.592 31.195 210.342 1.00 37.95 299 PRO A O 1
ATOM 2323 N N . LEU A 1 300 ? 6.197 29.422 210.537 1.00 39.57 300 LEU A N 1
ATOM 2324 C CA . LEU A 1 300 ? 7.096 28.669 211.401 1.00 33.30 300 LEU A CA 1
ATOM 2325 C C . LEU A 1 300 ? 8.206 27.987 210.623 1.00 41.98 300 LEU A C 1
ATOM 2326 O O . LEU A 1 300 ? 9.308 27.809 211.153 1.00 47.17 300 LEU A O 1
ATOM 2331 N N . GLY A 1 301 ? 7.956 27.641 209.367 1.00 47.82 301 GLY A N 1
ATOM 2332 C CA . GLY A 1 301 ? 8.902 26.841 208.615 1.00 49.08 301 GLY A CA 1
ATOM 2333 C C . GLY A 1 301 ? 8.380 25.435 208.421 1.00 46.03 301 GLY A C 1
ATOM 2334 O O . GLY A 1 301 ? 7.196 25.251 208.136 1.00 49.73 301 GLY A O 1
ATOM 2335 N N . ALA A 1 302 ? 9.231 24.437 208.599 1.00 40.77 302 ALA A N 1
ATOM 2336 C CA . ALA A 1 302 ? 8.826 23.040 208.487 1.00 40.81 302 ALA A CA 1
ATOM 2337 C C . ALA A 1 302 ? 8.526 22.536 209.893 1.00 41.91 302 ALA A C 1
ATOM 2338 O O . ALA A 1 302 ? 9.439 22.272 210.680 1.00 45.16 302 ALA A O 1
ATOM 2340 N N . VAL A 1 303 ? 7.240 22.399 210.210 1.00 41.19 303 VAL A N 1
ATOM 2341 C CA . VAL A 1 303 ? 6.848 22.080 211.577 1.00 36.80 303 VAL A CA 1
ATOM 2342 C C . VAL A 1 303 ? 7.167 20.622 211.896 1.00 39.25 303 VAL A C 1
ATOM 2343 O O . VAL A 1 303 ? 7.211 19.757 211.012 1.00 40.42 303 VAL A O 1
ATOM 2347 N N . ALA A 1 304 ? 7.394 20.345 213.179 1.00 38.68 304 ALA A N 1
ATOM 2348 C CA . ALA A 1 304 ? 7.720 18.996 213.617 1.00 34.82 304 ALA A CA 1
ATOM 2349 C C . ALA A 1 304 ? 6.505 18.072 213.664 1.00 37.03 304 ALA A C 1
ATOM 2350 O O . ALA A 1 304 ? 6.675 16.851 213.645 1.00 38.35 304 ALA A O 1
ATOM 2352 N N . LEU A 1 305 ? 5.293 18.615 213.749 1.00 36.73 305 LEU A N 1
ATOM 2353 C CA . LEU A 1 305 ? 4.087 17.795 213.765 1.00 32.04 305 LEU A CA 1
ATOM 2354 C C . LEU A 1 305 ? 3.853 17.194 212.377 1.00 44.38 305 LEU A C 1
ATOM 2355 O O . LEU A 1 305 ? 3.670 17.927 211.398 1.00 42.77 305 LEU A O 1
ATOM 2360 N N . LYS A 1 306 ? 3.870 15.858 212.294 1.00 44.98 306 LYS A N 1
ATOM 2361 C CA . LYS A 1 306 ? 3.777 15.165 211.009 1.00 41.15 306 LYS A CA 1
ATOM 2362 C C . LYS A 1 306 ? 2.528 15.570 210.235 1.00 44.06 306 LYS A C 1
ATOM 2363 O O . LYS A 1 306 ? 2.598 15.871 209.040 1.00 48.22 306 LYS A O 1
ATOM 2369 N N . SER A 1 307 ? 1.364 15.549 210.894 1.00 42.95 307 SER A N 1
ATOM 2370 C CA . SER A 1 307 ? 0.103 15.759 210.180 1.00 41.94 307 SER A CA 1
ATOM 2371 C C . SER A 1 307 ? 0.048 17.128 209.506 1.00 42.37 307 SER A C 1
ATOM 2372 O O . SER A 1 307 ? -0.474 17.258 208.392 1.00 43.72 307 SER A O 1
ATOM 2375 N N . TYR A 1 308 ? 0.554 18.168 210.173 1.00 42.73 308 TYR A N 1
ATOM 2376 C CA . TYR A 1 308 ? 0.554 19.499 209.574 1.00 41.81 308 TYR A CA 1
ATOM 2377 C C . TYR A 1 308 ? 1.643 19.635 208.515 1.00 41.96 308 TYR A C 1
ATOM 2378 O O . TYR A 1 308 ? 1.393 20.155 207.423 1.00 49.59 308 TYR A O 1
ATOM 2387 N N . GLU A 1 309 ? 2.855 19.159 208.818 1.00 36.76 309 GLU A N 1
ATOM 2388 C CA . GLU A 1 309 ? 3.974 19.311 207.893 1.00 35.11 309 GLU A CA 1
ATOM 2389 C C . GLU A 1 309 ? 3.708 18.626 206.554 1.00 41.76 309 GLU A C 1
ATOM 2390 O O . GLU A 1 309 ? 4.191 19.089 205.513 1.00 41.96 309 GLU A O 1
ATOM 2396 N N . GLU A 1 310 ? 2.929 17.542 206.549 1.00 42.63 310 GLU A N 1
ATOM 2397 C CA . GLU A 1 310 ? 2.637 16.868 205.290 1.00 48.44 310 GLU A CA 1
ATOM 2398 C C . GLU A 1 310 ? 1.832 17.748 204.345 1.00 55.03 310 GLU A C 1
ATOM 2399 O O . GLU A 1 310 ? 1.824 17.494 203.132 1.00 57.62 310 GLU A O 1
ATOM 2405 N N . GLU A 1 311 ? 1.144 18.763 204.875 1.00 51.66 311 GLU A N 1
ATOM 2406 C CA . GLU A 1 311 ? 0.450 19.748 204.058 1.00 48.19 311 GLU A CA 1
ATOM 2407 C C . GLU A 1 311 ? 1.335 20.933 203.717 1.00 45.83 311 GLU A C 1
ATOM 2408 O O . GLU A 1 311 ? 1.280 21.434 202.591 1.00 54.52 311 GLU A O 1
ATOM 2414 N N . LEU A 1 312 ? 2.158 21.389 204.663 1.00 39.69 312 LEU A N 1
ATOM 2415 C CA . LEU A 1 312 ? 2.998 22.548 204.398 1.00 45.13 312 LEU A CA 1
ATOM 2416 C C . LEU A 1 312 ? 4.078 22.237 203.374 1.00 47.57 312 LEU A C 1
ATOM 2417 O O . LEU A 1 312 ? 4.476 23.125 202.611 1.00 52.18 312 LEU A O 1
ATOM 2422 N N . ALA A 1 313 ? 4.560 20.991 203.335 1.00 46.83 313 ALA A N 1
ATOM 2423 C CA . ALA A 1 313 ? 5.677 20.655 202.456 1.00 44.32 313 ALA A CA 1
ATOM 2424 C C . ALA A 1 313 ? 5.340 20.862 200.984 1.00 47.42 313 ALA A C 1
ATOM 2425 O O . ALA A 1 313 ? 6.255 20.905 200.154 1.00 44.33 313 ALA A O 1
ATOM 2427 N N . LYS A 1 314 ? 4.048 20.984 200.644 1.00 50.09 314 LYS A N 1
ATOM 2428 C CA . LYS A 1 314 ? 3.652 21.307 199.278 1.00 49.98 314 LYS A CA 1
ATOM 2429 C C . LYS A 1 314 ? 4.015 22.737 198.908 1.00 51.57 314 LYS A C 1
ATOM 2430 O O . LYS A 1 314 ? 4.077 23.057 197.717 1.00 56.03 314 LYS A O 1
ATOM 2436 N N . ASP A 1 315 ? 4.260 23.593 199.895 1.00 50.52 315 ASP A N 1
ATOM 2437 C CA . ASP A 1 315 ? 4.666 24.977 199.653 1.00 52.50 315 ASP A CA 1
ATOM 2438 C C . ASP A 1 315 ? 6.101 25.019 199.134 1.00 58.28 315 ASP A C 1
ATOM 2439 O O . ASP A 1 315 ? 7.015 24.559 199.835 1.00 55.98 315 ASP A O 1
ATOM 2444 N N . PRO A 1 316 ? 6.350 25.557 197.933 1.00 59.48 316 PRO A N 1
ATOM 2445 C CA . PRO A 1 316 ? 7.734 25.605 197.420 1.00 58.73 316 PRO A CA 1
ATOM 2446 C C . PRO A 1 316 ? 8.705 26.380 198.302 1.00 59.48 316 PRO A C 1
ATOM 2447 O O . PRO A 1 316 ? 9.915 26.115 198.251 1.00 60.92 316 PRO A O 1
ATOM 2451 N N . ARG A 1 317 ? 8.217 27.345 199.093 1.00 60.43 317 ARG A N 1
ATOM 2452 C CA . ARG A 1 317 ? 9.078 28.038 200.052 1.00 54.91 317 ARG A CA 1
ATOM 2453 C C . ARG A 1 317 ? 9.525 27.100 201.162 1.00 52.41 317 ARG A C 1
ATOM 2454 O O . ARG A 1 317 ? 10.663 27.187 201.638 1.00 49.79 317 ARG A O 1
ATOM 2462 N N . ILE A 1 318 ? 8.624 26.224 201.612 1.00 51.52 318 ILE A N 1
ATOM 2463 C CA . ILE A 1 318 ? 8.982 25.231 202.618 1.00 47.02 318 ILE A CA 1
ATOM 2464 C C . ILE A 1 318 ? 9.932 24.196 202.033 1.00 45.53 318 ILE A C 1
ATOM 2465 O O . ILE A 1 318 ? 10.873 23.747 202.702 1.00 41.94 318 ILE A O 1
ATOM 2470 N N . ALA A 1 319 ? 9.704 23.790 200.783 1.00 44.83 319 ALA A N 1
ATOM 2471 C CA . ALA A 1 319 ? 10.626 22.847 200.164 1.00 44.65 319 ALA A CA 1
ATOM 2472 C C . ALA A 1 319 ? 12.031 23.429 200.109 1.00 48.30 319 ALA A C 1
ATOM 2473 O O . ALA A 1 319 ? 13.002 22.764 200.491 1.00 52.17 319 ALA A O 1
ATOM 2475 N N . ALA A 1 320 ? 12.153 24.694 199.697 1.00 43.39 320 ALA A N 1
ATOM 2476 C CA . ALA A 1 320 ? 13.465 25.331 199.665 1.00 36.21 320 ALA A CA 1
ATOM 2477 C C . ALA A 1 320 ? 14.072 25.402 201.061 1.00 43.41 320 ALA A C 1
ATOM 2478 O O . ALA A 1 320 ? 15.282 25.217 201.226 1.00 43.91 320 ALA A O 1
ATOM 2480 N N . THR A 1 321 ? 13.245 25.672 202.077 1.00 39.48 321 THR A N 1
ATOM 2481 C CA . THR A 1 321 ? 13.719 25.663 203.459 1.00 37.13 321 THR A CA 1
ATOM 2482 C C . THR A 1 321 ? 14.382 24.334 203.799 1.00 37.83 321 THR A C 1
ATOM 2483 O O . THR A 1 321 ? 15.476 24.299 204.376 1.00 34.18 321 THR A O 1
ATOM 2487 N N . MET A 1 322 ? 13.719 23.224 203.459 1.00 38.84 322 MET A N 1
ATOM 2488 C CA . MET A 1 322 ? 14.281 21.903 203.715 1.00 40.80 322 MET A CA 1
ATOM 2489 C C . MET A 1 322 ? 15.485 21.608 202.823 1.00 41.13 322 MET A C 1
ATOM 2490 O O . MET A 1 322 ? 16.407 20.905 203.249 1.00 38.49 322 MET A O 1
ATOM 2495 N N . GLU A 1 323 ? 15.505 22.127 201.594 1.00 35.75 323 GLU A N 1
ATOM 2496 C CA . GLU A 1 323 ? 16.681 21.945 200.746 1.00 37.72 323 GLU A CA 1
ATOM 2497 C C . GLU A 1 323 ? 17.919 22.584 201.372 1.00 36.94 323 GLU A C 1
ATOM 2498 O O . GLU A 1 323 ? 18.963 21.938 201.518 1.00 35.42 323 GLU A O 1
ATOM 2504 N N . ASN A 1 324 ? 17.813 23.853 201.769 1.00 34.61 324 ASN A N 1
ATOM 2505 C CA . ASN A 1 324 ? 18.926 24.496 202.456 1.00 32.52 324 ASN A CA 1
ATOM 2506 C C . ASN A 1 324 ? 19.248 23.777 203.755 1.00 36.95 324 ASN A C 1
ATOM 2507 O O . ASN A 1 324 ? 20.422 23.589 204.090 1.00 40.26 324 ASN A O 1
ATOM 2512 N N . ALA A 1 325 ? 18.217 23.355 204.491 1.00 38.34 325 ALA A N 1
ATOM 2513 C CA . ALA A 1 325 ? 18.440 22.641 205.743 1.00 33.42 325 ALA A CA 1
ATOM 2514 C C . ALA A 1 325 ? 19.261 21.379 205.515 1.00 36.64 325 ALA A C 1
ATOM 2515 O O . ALA A 1 325 ? 20.216 21.109 206.253 1.00 37.08 325 ALA A O 1
ATOM 2517 N N . GLN A 1 326 ? 18.921 20.603 204.475 1.00 35.99 326 GLN A N 1
ATOM 2518 C CA . GLN A 1 326 ? 19.640 19.355 204.215 1.00 33.58 326 GLN A CA 1
ATOM 2519 C C . GLN A 1 326 ? 21.090 19.626 203.840 1.00 35.48 326 GLN A C 1
ATOM 2520 O O . GLN A 1 326 ? 21.985 18.850 204.193 1.00 35.64 326 GLN A O 1
ATOM 2526 N N . LYS A 1 327 ? 21.345 20.726 203.129 1.00 38.05 327 LYS A N 1
ATOM 2527 C CA . LYS A 1 327 ? 22.716 21.082 202.793 1.00 37.57 327 LYS A CA 1
ATOM 2528 C C . LYS A 1 327 ? 23.500 21.538 204.019 1.00 41.42 327 LYS A C 1
ATOM 2529 O O . LYS A 1 327 ? 24.735 21.519 203.994 1.00 46.96 327 LYS A O 1
ATOM 2535 N N . GLY A 1 328 ? 22.813 21.923 205.089 1.00 37.60 328 GLY A N 1
ATOM 2536 C CA . GLY A 1 328 ? 23.410 22.293 206.360 1.00 28.59 328 GLY A CA 1
ATOM 2537 C C . GLY A 1 328 ? 23.379 21.161 207.365 1.00 28.37 328 GLY A C 1
ATOM 2538 O O . GLY A 1 328 ? 23.360 19.979 207.003 1.00 35.29 328 GLY A O 1
ATOM 2539 N N . GLU A 1 329 ? 23.392 21.521 208.646 1.00 24.02 329 GLU A N 1
ATOM 2540 C CA . GLU A 1 329 ? 23.382 20.558 209.739 1.00 28.45 329 GLU A CA 1
ATOM 2541 C C . GLU A 1 329 ? 22.492 21.061 210.865 1.00 28.22 329 GLU A C 1
ATOM 2542 O O . GLU A 1 329 ? 22.352 22.264 211.077 1.00 29.29 329 GLU A O 1
ATOM 2548 N N . ILE A 1 330 ? 21.923 20.136 211.603 1.00 31.18 330 ILE A N 1
ATOM 2549 C CA . ILE A 1 330 ? 21.214 20.493 212.822 1.00 30.82 330 ILE A CA 1
ATOM 2550 C C . ILE A 1 330 ? 22.234 20.817 213.905 1.00 29.88 330 ILE A C 1
ATOM 2551 O O . ILE A 1 330 ? 23.240 20.117 214.067 1.00 28.01 330 ILE A O 1
ATOM 2556 N N . MET A 1 331 ? 21.997 21.907 214.630 1.00 31.10 331 MET A N 1
ATOM 2557 C CA . MET A 1 331 ? 22.968 22.359 215.611 1.00 27.68 331 MET A CA 1
ATOM 2558 C C . MET A 1 331 ? 23.106 21.346 216.742 1.00 25.99 331 MET A C 1
ATOM 2559 O O . MET A 1 331 ? 22.140 20.672 217.110 1.00 26.68 331 MET A O 1
ATOM 2564 N N . PRO A 1 332 ? 24.306 21.195 217.282 1.00 20.98 332 PRO A N 1
ATOM 2565 C CA . PRO A 1 332 ? 24.441 20.520 218.571 1.00 22.22 332 PRO A CA 1
ATOM 2566 C C . PRO A 1 332 ? 23.649 21.295 219.608 1.00 24.19 332 PRO A C 1
ATOM 2567 O O . PRO A 1 332 ? 23.425 22.496 219.466 1.00 24.44 332 PRO A O 1
ATOM 2571 N N . ASN A 1 333 ? 23.211 20.602 220.651 1.00 25.59 333 ASN A N 1
ATOM 2572 C CA . ASN A 1 333 ? 22.576 21.283 221.761 1.00 23.80 333 ASN A CA 1
ATOM 2573 C C . ASN A 1 333 ? 23.471 21.357 222.984 1.00 26.29 333 ASN A C 1
ATOM 2574 O O . ASN A 1 333 ? 23.041 21.876 224.016 1.00 30.88 333 ASN A O 1
ATOM 2579 N N . ILE A 1 334 ? 24.689 20.835 222.897 1.00 26.49 334 ILE A N 1
ATOM 2580 C CA . ILE A 1 334 ? 25.642 20.810 224.006 1.00 30.27 334 ILE A CA 1
ATOM 2581 C C . ILE A 1 334 ? 25.823 22.204 224.611 1.00 33.96 334 ILE A C 1
ATOM 2582 O O . ILE A 1 334 ? 25.621 23.228 223.926 1.00 28.85 334 ILE A O 1
ATOM 2587 N N . PRO A 1 335 ? 26.170 22.295 225.897 1.00 33.86 335 PRO A N 1
ATOM 2588 C CA . PRO A 1 335 ? 26.348 23.617 226.519 1.00 30.01 335 PRO A CA 1
ATOM 2589 C C . PRO A 1 335 ? 27.397 24.491 225.847 1.00 28.44 335 PRO A C 1
ATOM 2590 O O . PRO A 1 335 ? 27.325 25.717 225.968 1.00 31.78 335 PRO A O 1
ATOM 2594 N N . GLN A 1 336 ? 28.368 23.906 225.147 1.00 32.10 336 GLN A N 1
ATOM 2595 C CA . GLN A 1 336 ? 29.433 24.687 224.529 1.00 27.38 336 GLN A CA 1
ATOM 2596 C C . GLN A 1 336 ? 28.941 25.551 223.369 1.00 32.61 336 GLN A C 1
ATOM 2597 O O . GLN A 1 336 ? 29.685 26.427 222.914 1.00 35.16 336 GLN A O 1
ATOM 2603 N N . MET A 1 337 ? 27.713 25.343 222.890 1.00 29.40 337 MET A N 1
ATOM 2604 C CA . MET A 1 337 ? 27.229 26.127 221.758 1.00 26.79 337 MET A CA 1
ATOM 2605 C C . MET A 1 337 ? 27.206 27.626 222.075 1.00 27.53 337 MET A C 1
ATOM 2606 O O . MET A 1 337 ? 27.431 28.457 221.185 1.00 26.92 337 MET A O 1
ATOM 2611 N N . SER A 1 338 ? 26.879 28.001 223.316 1.00 23.25 338 SER A N 1
ATOM 2612 C CA . SER A 1 338 ? 26.873 29.424 223.619 1.00 29.10 338 SER A CA 1
ATOM 2613 C C . SER A 1 338 ? 28.279 30.000 223.561 1.00 28.81 338 SER A C 1
ATOM 2614 O O . SER A 1 338 ? 28.451 31.149 223.147 1.00 32.20 338 SER A O 1
ATOM 2617 N N . ALA A 1 339 ? 29.288 29.214 223.943 1.00 27.23 339 ALA A N 1
ATOM 2618 C CA . ALA A 1 339 ? 30.676 29.644 223.791 1.00 29.41 339 ALA A CA 1
ATOM 2619 C C . ALA A 1 339 ? 31.058 29.781 222.320 1.00 35.74 339 ALA A C 1
ATOM 2620 O O . ALA A 1 339 ? 31.782 30.709 221.944 1.00 40.53 339 ALA A O 1
ATOM 2622 N N . PHE A 1 340 ? 30.589 28.859 221.478 1.00 35.33 340 PHE A N 1
ATOM 2623 C CA . PHE A 1 340 ? 30.847 28.946 220.043 1.00 32.46 340 PHE A CA 1
ATOM 2624 C C . PHE A 1 340 ? 30.242 30.212 219.443 1.00 33.73 340 PHE A C 1
ATOM 2625 O O . PHE A 1 340 ? 30.923 30.964 218.732 1.00 33.87 340 PHE A O 1
ATOM 2633 N N . TRP A 1 341 ? 28.957 30.464 219.715 1.00 30.50 341 TRP A N 1
ATOM 2634 C CA . TRP A 1 341 ? 28.281 31.596 219.087 1.00 29.14 341 TRP A CA 1
ATOM 2635 C C . TRP A 1 341 ? 28.846 32.928 219.562 1.00 30.96 341 TRP A C 1
ATOM 2636 O O . TRP A 1 341 ? 28.869 33.900 218.798 1.00 31.99 341 TRP A O 1
ATOM 2647 N N . TYR A 1 342 ? 29.271 33.015 220.818 1.00 30.84 342 TYR A N 1
ATOM 2648 C CA . TYR A 1 342 ? 29.917 34.244 221.258 1.00 29.49 342 TYR A CA 1
ATOM 2649 C C . TYR A 1 342 ? 31.238 34.446 220.523 1.00 31.51 342 TYR A C 1
ATOM 2650 O O . TYR A 1 342 ? 31.583 35.569 220.146 1.00 37.50 342 TYR A O 1
ATOM 2659 N N . ALA A 1 343 ? 31.986 33.367 220.303 1.00 27.05 343 ALA A N 1
ATOM 2660 C CA . ALA A 1 343 ? 33.267 33.476 219.619 1.00 26.08 343 ALA A CA 1
ATOM 2661 C C . ALA A 1 343 ? 33.085 33.947 218.181 1.00 34.06 343 ALA A C 1
ATOM 2662 O O . ALA A 1 343 ? 33.811 34.828 217.705 1.00 35.82 343 ALA A O 1
ATOM 2664 N N . VAL A 1 344 ? 32.129 33.357 217.462 1.00 30.58 344 VAL A N 1
ATOM 2665 C CA . VAL A 1 344 ? 31.987 33.694 216.050 1.00 31.77 344 VAL A CA 1
ATOM 2666 C C . VAL A 1 344 ? 31.299 35.051 215.879 1.00 35.36 344 VAL A C 1
ATOM 2667 O O . VAL A 1 344 ? 31.554 35.752 214.894 1.00 39.79 344 VAL A O 1
ATOM 2671 N N . ARG A 1 345 ? 30.438 35.452 216.827 1.00 33.45 345 ARG A N 1
ATOM 2672 C CA . ARG A 1 345 ? 29.855 36.791 216.782 1.00 30.99 345 ARG A CA 1
ATOM 2673 C C . ARG A 1 345 ? 30.951 37.849 216.855 1.00 33.96 345 ARG A C 1
ATOM 2674 O O . ARG A 1 345 ? 30.997 38.777 216.035 1.00 31.40 345 ARG A O 1
ATOM 2682 N N . THR A 1 346 ? 31.852 37.716 217.834 1.00 30.88 346 THR A N 1
ATOM 2683 C CA . THR A 1 346 ? 32.985 38.630 217.932 1.00 32.11 346 THR A CA 1
ATOM 2684 C C . THR A 1 346 ? 33.872 38.565 216.695 1.00 31.01 346 THR A C 1
ATOM 2685 O O . THR A 1 346 ? 34.284 39.603 216.165 1.00 33.06 346 THR A O 1
ATOM 2689 N N . ALA A 1 347 ? 34.173 37.360 216.213 1.00 30.19 347 ALA A N 1
ATOM 2690 C CA . ALA A 1 347 ? 35.076 37.233 215.075 1.00 30.26 347 ALA A CA 1
ATOM 2691 C C . ALA A 1 347 ? 34.549 37.990 213.862 1.00 33.82 347 ALA A C 1
ATOM 2692 O O . ALA A 1 347 ? 35.295 38.731 213.210 1.00 35.98 347 ALA A O 1
ATOM 2694 N N . VAL A 1 348 ? 33.263 37.807 213.540 1.00 33.17 348 VAL A N 1
ATOM 2695 C CA . VAL A 1 348 ? 32.700 38.391 212.323 1.00 33.32 348 VAL A CA 1
ATOM 2696 C C . VAL A 1 348 ? 32.580 39.905 212.456 1.00 41.02 348 VAL A C 1
ATOM 2697 O O . VAL A 1 348 ? 32.863 40.647 211.507 1.00 42.00 348 VAL A O 1
ATOM 2701 N N . ILE A 1 349 ? 32.162 40.389 213.627 1.00 42.03 349 ILE A N 1
ATOM 2702 C CA . ILE A 1 349 ? 32.059 41.831 213.840 1.00 37.83 349 ILE A CA 1
ATOM 2703 C C . ILE A 1 349 ? 33.437 42.490 213.758 1.00 43.59 349 ILE A C 1
ATOM 2704 O O . ILE A 1 349 ? 33.616 43.505 213.074 1.00 50.11 349 ILE A O 1
ATOM 2709 N N . ASN A 1 350 ? 34.435 41.918 214.449 1.00 37.50 350 ASN A N 1
ATOM 2710 C CA . ASN A 1 350 ? 35.776 42.502 214.440 1.00 36.40 350 ASN A CA 1
ATOM 2711 C C . ASN A 1 350 ? 36.403 42.460 213.053 1.00 38.99 350 ASN A C 1
ATOM 2712 O O . ASN A 1 350 ? 37.099 43.399 212.649 1.00 42.34 350 ASN A O 1
ATOM 2717 N N . ALA A 1 351 ? 36.214 41.361 212.326 1.00 35.44 351 ALA A N 1
ATOM 2718 C CA . ALA A 1 351 ? 36.791 41.278 210.991 1.00 34.49 351 ALA A CA 1
ATOM 2719 C C . ALA A 1 351 ? 36.102 42.247 210.046 1.00 39.80 351 ALA A C 1
ATOM 2720 O O . ALA A 1 351 ? 36.768 42.927 209.256 1.00 47.61 351 ALA A O 1
ATOM 2722 N N . ALA A 1 352 ? 34.773 42.357 210.153 1.00 38.91 352 ALA A N 1
ATOM 2723 C CA . ALA A 1 352 ? 34.005 43.184 209.228 1.00 34.99 352 ALA A CA 1
ATOM 2724 C C . ALA A 1 352 ? 34.235 44.664 209.479 1.00 42.68 352 ALA A C 1
ATOM 2725 O O . ALA A 1 352 ? 34.290 45.464 208.535 1.00 44.70 352 ALA A O 1
ATOM 2727 N N . SER A 1 353 ? 34.393 45.044 210.739 1.00 42.58 353 SER A N 1
ATOM 2728 C CA . SER A 1 353 ? 34.598 46.435 211.105 1.00 40.17 353 SE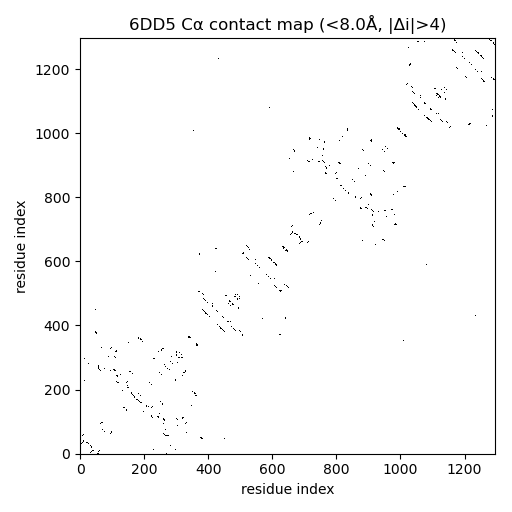R A CA 1
ATOM 2729 C C . SER A 1 353 ? 36.014 46.904 210.858 1.00 40.07 353 SER A C 1
ATOM 2730 O O . SER A 1 353 ? 36.306 48.075 211.102 1.00 50.71 353 SER A O 1
ATOM 2733 N N . GLY A 1 354 ? 36.894 46.031 210.392 1.00 39.46 354 GLY A N 1
ATOM 2734 C CA . GLY A 1 354 ? 38.276 46.393 210.204 1.00 40.90 354 GLY A CA 1
ATOM 2735 C C . GLY A 1 354 ? 39.127 46.382 211.452 1.00 40.67 354 GLY A C 1
ATOM 2736 O O . GLY A 1 354 ? 40.329 46.648 211.353 1.00 58.00 354 GLY A O 1
ATOM 2737 N N . ARG A 1 355 ? 38.556 46.098 212.625 1.00 50.68 355 ARG A N 1
ATOM 2738 C CA . ARG A 1 355 ? 39.359 46.120 213.844 1.00 50.31 355 ARG A CA 1
ATOM 2739 C C . ARG A 1 355 ? 40.414 45.017 213.843 1.00 48.35 355 ARG A C 1
ATOM 2740 O O . ARG A 1 355 ? 41.554 45.250 214.258 1.00 50.64 355 ARG A O 1
ATOM 2748 N N . GLN A 1 356 ? 40.075 43.827 213.346 1.00 44.63 356 GLN A N 1
ATOM 2749 C CA . GLN A 1 356 ? 41.011 42.710 213.299 1.00 44.27 356 GLN A CA 1
ATOM 2750 C C . GLN A 1 356 ? 41.055 42.104 211.907 1.00 44.31 356 GLN A C 1
ATOM 2751 O O . GLN A 1 356 ? 40.111 42.221 211.120 1.00 48.31 356 GLN A O 1
ATOM 2757 N N . THR A 1 357 ? 42.169 41.436 211.620 1.00 36.62 357 THR A N 1
ATOM 2758 C CA . THR A 1 357 ? 42.273 40.686 210.384 1.00 36.61 357 THR A CA 1
ATOM 2759 C C . THR A 1 357 ? 41.440 39.416 210.498 1.00 40.94 357 THR A C 1
ATOM 2760 O O . THR A 1 357 ? 41.072 38.988 211.594 1.00 40.77 357 THR A O 1
ATOM 2764 N N . VAL A 1 358 ? 41.129 38.814 209.349 1.00 39.88 358 VAL A N 1
ATOM 2765 C CA . VAL A 1 358 ? 40.381 37.555 209.359 1.00 34.06 358 VAL A CA 1
ATOM 2766 C C . VAL A 1 358 ? 41.162 36.470 210.099 1.00 34.57 358 VAL A C 1
ATOM 2767 O O . VAL A 1 358 ? 40.605 35.746 210.932 1.00 31.02 358 VAL A O 1
ATOM 2771 N N . ASP A 1 359 ? 42.459 36.335 209.801 1.00 35.40 359 ASP A N 1
ATOM 2772 C CA . ASP A 1 359 ? 43.269 35.324 210.475 1.00 35.95 359 ASP A CA 1
ATOM 2773 C C . ASP A 1 359 ? 43.323 35.551 211.985 1.00 35.84 359 ASP A C 1
ATOM 2774 O O . ASP A 1 359 ? 43.257 34.589 212.762 1.00 37.99 359 ASP A O 1
ATOM 2779 N N . ALA A 1 360 ? 43.470 36.809 212.425 1.00 33.58 360 ALA A N 1
ATOM 2780 C CA . ALA A 1 360 ? 43.538 37.080 213.862 1.00 33.34 360 ALA A CA 1
ATOM 2781 C C . ALA A 1 360 ? 42.184 36.901 214.531 1.00 46.14 360 ALA A C 1
ATOM 2782 O O . ALA A 1 360 ? 42.096 36.338 215.631 1.00 47.06 360 ALA A O 1
ATOM 2784 N N . ALA A 1 361 ? 41.120 37.390 213.889 1.00 42.83 361 ALA A N 1
ATOM 2785 C CA . ALA A 1 361 ? 39.785 37.279 214.462 1.00 39.67 361 ALA A CA 1
ATOM 2786 C C . ALA A 1 361 ? 39.398 35.819 214.672 1.00 43.32 361 ALA A C 1
ATOM 2787 O O . ALA A 1 361 ? 38.866 35.453 215.729 1.00 42.36 361 ALA A O 1
ATOM 2789 N N . LEU A 1 362 ? 39.631 34.974 213.657 1.00 41.65 362 LEU A N 1
ATOM 2790 C CA . LEU A 1 362 ? 39.268 33.562 213.754 1.00 35.44 362 LEU A CA 1
ATOM 2791 C C . LEU A 1 362 ? 40.224 32.788 214.655 1.00 38.90 362 LEU A C 1
ATOM 2792 O O . LEU A 1 362 ? 39.834 31.763 215.223 1.00 44.45 362 LEU A O 1
ATOM 2797 N N . ALA A 1 363 ? 41.481 33.230 214.777 1.00 38.49 363 ALA A N 1
ATOM 2798 C CA . ALA A 1 363 ? 42.384 32.593 215.732 1.00 34.78 363 ALA A CA 1
ATOM 2799 C C . ALA A 1 363 ? 41.892 32.777 217.164 1.00 36.92 363 ALA A C 1
ATOM 2800 O O . ALA A 1 363 ? 41.938 31.841 217.971 1.00 42.51 363 ALA A O 1
ATOM 2802 N N . ALA A 1 364 ? 41.408 33.974 217.500 1.00 33.91 364 ALA A N 1
ATOM 2803 C CA . ALA A 1 364 ? 40.853 34.186 218.831 1.00 33.59 364 ALA A CA 1
ATOM 2804 C C . ALA A 1 364 ? 39.556 33.418 219.023 1.00 36.46 364 ALA A C 1
ATOM 2805 O O . ALA A 1 364 ? 39.257 32.984 220.143 1.00 36.48 364 ALA A O 1
ATOM 2807 N N . ALA A 1 365 ? 38.769 33.270 217.949 1.00 30.47 365 ALA A N 1
ATOM 2808 C CA . ALA A 1 365 ? 37.505 32.547 218.032 1.00 28.01 365 ALA A CA 1
ATOM 2809 C C . ALA A 1 365 ? 37.734 31.066 218.285 1.00 29.48 365 ALA A C 1
ATOM 2810 O O . ALA A 1 365 ? 36.951 30.428 218.994 1.00 31.46 365 ALA A O 1
ATOM 2812 N N . GLN A 1 366 ? 38.794 30.500 217.702 1.00 32.36 366 GLN A N 1
ATOM 2813 C CA . GLN A 1 366 ? 39.113 29.098 217.947 1.00 31.20 366 GLN A CA 1
ATOM 2814 C C . GLN A 1 366 ? 39.486 28.869 219.406 1.00 32.92 366 GLN A C 1
ATOM 2815 O O . GLN A 1 366 ? 39.094 27.864 220.006 1.00 36.00 366 GLN A O 1
ATOM 2821 N N . THR A 1 367 ? 40.234 29.796 219.997 1.00 29.45 367 THR A N 1
ATOM 2822 C CA . THR A 1 367 ? 40.565 29.669 221.409 1.00 28.49 367 THR A CA 1
ATOM 2823 C C . THR A 1 367 ? 39.328 29.855 222.275 1.00 33.35 367 THR A C 1
ATOM 2824 O O . THR A 1 367 ? 39.112 29.090 223.220 1.00 35.76 367 THR A O 1
ATOM 2828 N N . ALA A 1 368 ? 38.492 30.850 221.944 1.00 35.68 368 ALA A N 1
ATOM 2829 C CA . ALA A 1 368 ? 37.320 31.183 222.752 1.00 29.02 368 ALA A CA 1
ATOM 2830 C C . ALA A 1 368 ? 36.265 30.089 222.697 1.00 33.04 368 ALA A C 1
ATOM 2831 O O . ALA A 1 368 ? 35.627 29.784 223.711 1.00 34.72 368 ALA A O 1
ATOM 2833 N N . ALA A 1 369 ? 36.047 29.507 221.517 1.00 32.60 369 ALA A N 1
ATOM 2834 C CA . ALA A 1 369 ? 34.997 28.506 221.373 1.00 30.20 369 ALA A CA 1
ATOM 2835 C C . ALA A 1 369 ? 35.288 27.266 222.205 1.00 29.13 369 ALA A C 1
ATOM 2836 O O . ALA A 1 369 ? 34.358 26.561 222.616 1.00 30.04 369 ALA A O 1
ATOM 2838 N N . ALA A 1 370 ? 36.561 26.997 222.484 1.00 27.94 370 ALA A N 1
ATOM 2839 C CA . ALA A 1 370 ? 36.982 25.802 223.204 1.00 32.34 370 ALA A CA 1
ATOM 2840 C C . ALA A 1 370 ? 37.219 26.052 224.691 1.00 34.31 370 ALA A C 1
ATOM 2841 O O . ALA A 1 370 ? 37.712 25.161 225.394 1.00 40.65 370 ALA A O 1
ATOM 2843 N N . ALA A 1 371 ? 36.912 27.247 225.174 1.00 28.03 371 ALA A N 1
ATOM 2844 C CA . ALA A 1 371 ? 37.120 27.573 226.576 1.00 28.29 371 ALA A CA 1
ATOM 2845 C C . ALA A 1 371 ? 36.155 26.803 227.470 1.00 28.39 371 ALA A C 1
ATOM 2846 O O . ALA A 1 371 ? 34.987 26.592 227.124 1.00 27.30 371 ALA A O 1
ATOM 2848 N N . ALA A 1 372 ? 36.664 26.361 228.619 1.00 29.91 372 ALA A N 1
ATOM 2849 C CA . ALA A 1 372 ? 35.863 25.581 229.551 1.00 30.42 372 ALA A CA 1
ATOM 2850 C C . ALA A 1 372 ? 34.614 26.345 229.982 1.00 36.14 372 ALA A C 1
ATOM 2851 O O . ALA A 1 372 ? 34.699 27.489 230.432 1.00 41.09 372 ALA A O 1
ATOM 2853 N N . MET A 1 373 ? 33.451 25.705 229.831 1.00 53.16 1001 MET A N 1
ATOM 2854 C CA . MET A 1 373 ? 32.168 26.256 230.263 1.00 50.77 1001 MET A CA 1
ATOM 2855 C C . MET A 1 373 ? 32.119 26.476 231.770 1.00 50.06 1001 MET A C 1
ATOM 2856 O O . MET A 1 373 ? 32.932 25.953 232.534 1.00 51.15 1001 MET A O 1
ATOM 2861 N N . VAL A 1 374 ? 31.130 27.267 232.189 1.00 55.49 1002 VAL A N 1
ATOM 2862 C CA . VAL A 1 374 ? 30.764 27.428 233.594 1.00 55.67 1002 VAL A CA 1
ATOM 2863 C C . VAL A 1 374 ? 29.238 27.492 233.694 1.00 63.89 1002 VAL A C 1
ATOM 2864 O O . VAL A 1 374 ? 28.611 28.403 233.145 1.00 60.84 1002 VAL A O 1
ATOM 2868 N N . ASN A 1 375 ? 28.640 26.523 234.383 1.00 81.31 1003 ASN A N 1
ATOM 2869 C CA . ASN A 1 375 ? 27.191 26.409 234.528 1.00 92.26 1003 ASN A CA 1
ATOM 2870 C C . ASN A 1 375 ? 26.803 26.385 236.001 1.00 96.85 1003 ASN A C 1
ATOM 2871 O O . ASN A 1 375 ? 25.874 25.679 236.402 1.00 103.42 1003 ASN A O 1
ATOM 2876 N N . SER A 1 376 ? 27.513 27.159 236.825 1.00 78.35 1004 SER A N 1
ATOM 2877 C CA . SER A 1 376 ? 27.308 27.105 238.270 1.00 60.62 1004 SER A CA 1
ATOM 2878 C C . SER A 1 376 ? 26.041 27.857 238.663 1.00 51.45 1004 SER A C 1
ATOM 2879 O O . SER A 1 376 ? 25.822 28.970 238.191 1.00 46.89 1004 SER A O 1
ATOM 2882 N N . PRO A 1 377 ? 25.186 27.287 239.514 1.00 59.45 1005 PRO A N 1
ATOM 2883 C CA . PRO A 1 377 ? 24.062 28.082 240.040 1.00 58.51 1005 PRO A CA 1
ATOM 2884 C C . PRO A 1 377 ? 24.512 29.251 240.888 1.00 40.44 1005 PRO A C 1
ATOM 2885 O O . PRO A 1 377 ? 23.840 30.287 240.894 1.00 39.40 1005 PRO A O 1
ATOM 2889 N N . LEU A 1 378 ? 25.621 29.103 241.624 1.00 43.49 1006 LEU A N 1
ATOM 2890 C CA . LEU A 1 378 ? 26.164 30.214 242.403 1.00 39.47 1006 LEU A CA 1
ATOM 2891 C C . LEU A 1 378 ? 26.606 31.367 241.518 1.00 37.73 1006 LEU A C 1
ATOM 2892 O O . LEU A 1 378 ? 26.541 32.530 241.931 1.00 54.33 1006 LEU A O 1
ATOM 2897 N N . ILE A 1 379 ? 27.059 31.065 240.311 1.00 37.75 1007 ILE A N 1
ATOM 2898 C CA . ILE A 1 379 ? 27.512 32.092 239.389 1.00 36.49 1007 ILE A CA 1
ATOM 2899 C C . ILE A 1 379 ? 26.351 32.672 238.597 1.00 35.91 1007 ILE A C 1
ATOM 2900 O O . ILE A 1 379 ? 26.243 33.891 238.462 1.00 34.72 1007 ILE A O 1
ATOM 2905 N N . ASP A 1 380 ? 25.453 31.824 238.090 1.00 36.97 1008 ASP A N 1
ATOM 2906 C CA . ASP A 1 380 ? 24.332 32.339 237.314 1.00 36.81 1008 ASP A CA 1
ATOM 2907 C C . ASP A 1 380 ? 23.450 33.270 238.134 1.00 45.57 1008 ASP A C 1
ATOM 2908 O O . ASP A 1 380 ? 22.783 34.140 237.558 1.00 35.71 1008 ASP A O 1
ATOM 2913 N N . ALA A 1 381 ? 23.462 33.128 239.461 1.00 41.08 1009 ALA A N 1
ATOM 2914 C CA . ALA A 1 381 ? 22.665 33.993 240.322 1.00 41.13 1009 ALA A CA 1
ATOM 2915 C C . ALA A 1 381 ? 23.196 35.418 240.364 1.00 41.63 1009 ALA A C 1
ATOM 2916 O O . ALA A 1 381 ? 22.415 36.354 240.564 1.00 48.19 1009 ALA A O 1
ATOM 2918 N N . VAL A 1 382 ? 24.508 35.616 240.229 1.00 40.72 1010 VAL A N 1
ATOM 2919 C CA . VAL A 1 382 ? 25.068 36.955 240.388 1.00 40.03 1010 VAL A CA 1
ATOM 2920 C C . VAL A 1 382 ? 25.352 37.618 239.043 1.00 31.87 1010 VAL A C 1
ATOM 2921 O O . VAL A 1 382 ? 25.376 38.848 238.945 1.00 35.07 1010 VAL A O 1
ATOM 2925 N N . LEU A 1 383 ? 25.561 36.845 238.020 1.00 32.41 1011 LEU A N 1
ATOM 2926 C CA . LEU A 1 383 ? 25.835 37.480 236.742 1.00 35.71 1011 LEU A CA 1
ATOM 2927 C C . LEU A 1 383 ? 24.537 37.876 236.028 1.00 36.72 1011 LEU A C 1
ATOM 2928 O O . LEU A 1 383 ? 23.502 37.232 236.200 1.00 39.18 1011 LEU A O 1
ATOM 2933 N N . PRO A 1 384 ? 24.568 38.930 235.199 1.00 38.99 1012 PRO A N 1
ATOM 2934 C CA . PRO A 1 384 ? 25.734 39.778 234.910 1.00 37.97 1012 PRO A CA 1
ATOM 2935 C C . PRO A 1 384 ? 25.955 40.883 235.931 1.00 37.17 1012 PRO A C 1
ATOM 2936 O O . PRO A 1 384 ? 25.052 41.233 236.689 1.00 35.62 1012 PRO A O 1
ATOM 2940 N N . LEU A 1 385 ? 27.173 41.414 235.941 1.00 37.28 1013 LEU A N 1
ATOM 2941 C CA . LEU A 1 385 ? 27.551 42.548 236.764 1.00 29.19 1013 LEU A CA 1
ATOM 2942 C C . LEU A 1 385 ? 27.476 43.818 235.937 1.00 32.31 1013 LEU A C 1
ATOM 2943 O O . LEU A 1 385 ? 27.653 43.800 234.719 1.00 38.43 1013 LEU A O 1
ATOM 2948 N N . ARG A 1 386 ? 27.212 44.924 236.616 1.00 34.24 1014 ARG A N 1
ATOM 2949 C CA . ARG A 1 386 ? 27.355 46.257 236.052 1.00 30.56 1014 ARG A CA 1
ATOM 2950 C C . ARG A 1 386 ? 28.141 47.095 237.044 1.00 28.06 1014 ARG A C 1
ATOM 2951 O O . ARG A 1 386 ? 28.086 46.859 238.255 1.00 32.55 1014 ARG A O 1
ATOM 2959 N N . SER A 1 387 ? 28.904 48.051 236.530 1.00 28.13 1015 SER A N 1
ATOM 2960 C CA . SER A 1 387 ? 29.739 48.837 237.423 1.00 33.45 1015 SER A CA 1
ATOM 2961 C C . SER A 1 387 ? 29.896 50.250 236.895 1.00 33.25 1015 SER A C 1
ATOM 2962 O O . SER A 1 387 ? 30.090 50.461 235.696 1.00 39.66 1015 SER A O 1
ATOM 2965 N N . VAL A 1 388 ? 29.830 51.211 237.799 1.00 29.80 1016 VAL A N 1
ATOM 2966 C CA . VAL A 1 388 ? 30.024 52.605 237.439 1.00 33.72 1016 VAL A CA 1
ATOM 2967 C C . VAL A 1 388 ? 30.984 53.240 238.429 1.00 28.34 1016 VAL A C 1
ATOM 2968 O O . VAL A 1 388 ? 31.060 52.840 239.595 1.00 28.08 1016 VAL A O 1
ATOM 2972 N N . VAL A 1 389 ? 31.749 54.216 237.940 1.00 28.85 1017 VAL A N 1
ATOM 2973 C CA . VAL A 1 389 ? 32.489 55.141 238.788 1.00 32.05 1017 VAL A CA 1
ATOM 2974 C C . VAL A 1 389 ? 31.754 56.479 238.751 1.00 34.12 1017 VAL A C 1
ATOM 2975 O O . VAL A 1 389 ? 31.558 57.071 237.680 1.00 35.02 1017 VAL A O 1
ATOM 2979 N N . ILE A 1 390 ? 31.353 56.953 239.919 1.00 31.30 1018 ILE A N 1
ATOM 2980 C CA . ILE A 1 390 ? 30.546 58.156 240.052 1.00 33.05 1018 ILE A CA 1
ATOM 2981 C C . ILE A 1 390 ? 31.427 59.295 240.555 1.00 34.50 1018 ILE A C 1
ATOM 2982 O O . ILE A 1 390 ? 32.130 59.149 241.566 1.00 31.28 1018 ILE A O 1
ATOM 2987 N N . THR A 1 391 ? 31.411 60.421 239.841 1.00 33.88 1019 THR A N 1
ATOM 2988 C CA . THR A 1 391 ? 32.152 61.613 240.239 1.00 36.28 1019 THR A CA 1
ATOM 2989 C C . THR A 1 391 ? 31.166 62.682 240.695 1.00 40.48 1019 THR A C 1
ATOM 2990 O O . THR A 1 391 ? 30.270 63.071 239.936 1.00 41.12 1019 THR A O 1
ATOM 2994 N N . LEU A 1 392 ? 31.313 63.115 241.946 1.00 41.37 1020 LEU A N 1
ATOM 2995 C CA . LEU A 1 392 ? 30.583 64.227 242.539 1.00 40.12 1020 LEU A CA 1
ATOM 2996 C C . LEU A 1 392 ? 31.516 65.411 242.785 1.00 39.69 1020 LEU A C 1
ATOM 2997 O O . LEU A 1 392 ? 32.742 65.268 242.826 1.00 37.02 1020 LEU A O 1
ATOM 3002 N N . ARG A 1 393 ? 30.910 66.578 243.013 1.00 38.84 1021 ARG A N 1
ATOM 3003 C CA . ARG A 1 393 ? 31.627 67.792 243.379 1.00 40.33 1021 ARG A CA 1
ATOM 3004 C C . ARG A 1 393 ? 31.030 68.324 244.669 1.00 41.71 1021 ARG A C 1
ATOM 3005 O O . ARG A 1 393 ? 29.804 68.369 244.809 1.00 42.27 1021 ARG A O 1
ATOM 3013 N N . TRP A 1 394 ? 31.889 68.697 245.617 1.00 42.53 1022 TRP A N 1
ATOM 3014 C CA . TRP A 1 394 ? 31.420 69.291 246.865 1.00 44.31 1022 TRP A CA 1
ATOM 3015 C C . TRP A 1 394 ? 30.922 70.716 246.649 1.00 46.36 1022 TRP A C 1
ATOM 3016 O O . TRP A 1 394 ? 31.504 71.490 245.888 1.00 46.82 1022 TRP A O 1
ATOM 3027 N N . LEU A 1 395 ? 29.839 71.063 247.339 1.00 47.88 1023 LEU A N 1
ATOM 3028 C CA . LEU A 1 395 ? 29.272 72.398 247.270 1.00 50.23 1023 LEU A CA 1
ATOM 3029 C C . LEU A 1 395 ? 29.686 73.271 248.445 1.00 61.91 1023 LEU A C 1
ATOM 3030 O O . LEU A 1 395 ? 29.351 74.459 248.464 1.00 54.76 1023 LEU A O 1
ATOM 3035 N N . SER A 1 396 ? 30.399 72.703 249.407 1.00 59.77 1024 SER A N 1
ATOM 3036 C CA . SER A 1 396 ? 30.922 73.381 250.585 1.00 60.91 1024 SER A CA 1
ATOM 3037 C C . SER A 1 396 ? 31.943 72.446 251.230 1.00 69.45 1024 SER A C 1
ATOM 3038 O O . SER A 1 396 ? 31.902 71.234 250.990 1.00 67.75 1024 SER A O 1
ATOM 3041 N N . PRO A 1 397 ? 32.849 72.974 252.058 1.00 71.64 1025 PRO A N 1
ATOM 3042 C CA . PRO A 1 397 ? 33.875 72.118 252.675 1.00 74.90 1025 PRO A CA 1
ATOM 3043 C C . PRO A 1 397 ? 33.271 70.944 253.445 1.00 71.09 1025 PRO A C 1
ATOM 3044 O O . PRO A 1 397 ? 32.117 70.977 253.882 1.00 74.81 1025 PRO A O 1
ATOM 3048 N N . SER A 1 398 ? 34.062 69.878 253.588 1.00 68.30 1026 SER A N 1
ATOM 3049 C CA . SER A 1 398 ? 33.575 68.658 254.224 1.00 69.75 1026 SER A CA 1
ATOM 3050 C C . SER A 1 398 ? 34.760 67.750 254.531 1.00 77.32 1026 SER A C 1
ATOM 3051 O O . SER A 1 398 ? 35.868 67.955 254.029 1.00 78.01 1026 SER A O 1
ATOM 3054 N N . LYS A 1 399 ? 34.504 66.735 255.363 1.00 82.85 1027 LYS A N 1
ATOM 3055 C CA . LYS A 1 399 ? 35.500 65.750 255.770 1.00 79.64 1027 LYS A CA 1
ATOM 3056 C C . LYS A 1 399 ? 35.018 64.354 255.397 1.00 82.55 1027 LYS A C 1
ATOM 3057 O O . LYS A 1 399 ? 33.850 64.015 255.617 1.00 79.73 1027 LYS A O 1
ATOM 3063 N N . THR A 1 400 ? 35.914 63.540 254.833 1.00 91.39 1028 THR A N 1
ATOM 3064 C CA . THR A 1 400 ? 35.640 62.131 254.569 1.00 95.20 1028 THR A CA 1
ATOM 3065 C C . THR A 1 400 ? 36.687 61.252 255.245 1.00 101.30 1028 THR A C 1
ATOM 3066 O O . THR A 1 400 ? 37.793 61.697 255.568 1.00 102.33 1028 THR A O 1
ATOM 3070 N N . GLY A 1 401 ? 36.327 59.980 255.435 1.00 108.61 1029 GLY A N 1
ATOM 3071 C CA . GLY A 1 401 ? 37.204 59.009 256.050 1.00 111.29 1029 GLY A CA 1
ATOM 3072 C C . GLY A 1 401 ? 37.075 58.883 257.552 1.00 118.44 1029 GLY A C 1
ATOM 3073 O O . GLY A 1 401 ? 37.619 57.928 258.124 1.00 121.31 1029 GLY A O 1
ATOM 3074 N N . PHE A 1 402 ? 36.373 59.812 258.210 1.00 119.36 1030 PHE A N 1
ATOM 3075 C CA . PHE A 1 402 ? 36.260 59.772 259.667 1.00 120.79 1030 PHE A CA 1
ATOM 3076 C C . PHE A 1 402 ? 35.506 58.529 260.135 1.00 117.35 1030 PHE A C 1
ATOM 3077 O O . PHE A 1 402 ? 35.930 57.858 261.084 1.00 116.22 1030 PHE A O 1
ATOM 3079 N N . LEU A 1 403 ? 34.398 58.199 259.473 1.00 112.71 1031 LEU A N 1
ATOM 3080 C CA . LEU A 1 403 ? 33.627 56.998 259.765 1.00 108.69 1031 LEU A CA 1
ATOM 3081 C C . LEU A 1 403 ? 34.142 55.766 259.022 1.00 109.83 1031 LEU A C 1
ATOM 3082 O O . LEU A 1 403 ? 33.480 54.721 259.045 1.00 110.64 1031 LEU A O 1
ATOM 3087 N N . HIS A 1 404 ? 35.304 55.866 258.375 1.00 109.37 1032 HIS A N 1
ATOM 3088 C CA . HIS A 1 404 ? 35.883 54.796 257.561 1.00 104.90 1032 HIS A CA 1
ATOM 3089 C C . HIS A 1 404 ? 34.875 54.274 256.537 1.00 104.03 1032 HIS A C 1
ATOM 3090 O O . HIS A 1 404 ? 34.543 53.088 256.487 1.00 102.73 1032 HIS A O 1
ATOM 3097 N N . HIS A 1 405 ? 34.376 55.216 255.730 1.00 103.07 1033 HIS A N 1
ATOM 3098 C CA . HIS A 1 405 ? 33.546 54.954 254.554 1.00 97.27 1033 HIS A CA 1
ATOM 3099 C C . HIS A 1 405 ? 32.209 54.293 254.911 1.00 96.37 1033 HIS A C 1
ATOM 3100 O O . HIS A 1 405 ? 31.524 53.749 254.037 1.00 94.15 1033 HIS A O 1
ATOM 3107 N N . ALA A 1 406 ? 31.814 54.325 256.188 1.00 95.42 1034 ALA A N 1
ATOM 3108 C CA . ALA A 1 406 ? 30.511 53.796 256.574 1.00 87.08 1034 ALA A CA 1
ATOM 3109 C C . ALA A 1 406 ? 29.387 54.764 256.244 1.00 82.04 1034 ALA A C 1
ATOM 3110 O O . ALA A 1 406 ? 28.280 54.327 255.905 1.00 79.08 1034 ALA A O 1
ATOM 3112 N N . GLY A 1 407 ? 29.653 56.072 256.337 1.00 78.34 1035 GLY A N 1
ATOM 3113 C CA . GLY A 1 407 ? 28.649 57.058 255.966 1.00 68.57 1035 GLY A CA 1
ATOM 3114 C C . GLY A 1 407 ? 28.328 57.023 254.486 1.00 58.39 1035 GLY A C 1
ATOM 3115 O O . GLY A 1 407 ? 27.163 57.109 254.093 1.00 55.85 1035 GLY A O 1
ATOM 3116 N N . LEU A 1 408 ? 29.357 56.894 253.647 1.00 56.90 1036 LEU A N 1
ATOM 3117 C CA . LEU A 1 408 ? 29.137 56.739 252.214 1.00 51.42 1036 LEU A CA 1
ATOM 3118 C C . LEU A 1 408 ? 28.176 55.595 251.931 1.00 52.84 1036 LEU A C 1
ATOM 3119 O O . LEU A 1 408 ? 27.267 55.735 251.108 1.00 53.83 1036 LEU A O 1
ATOM 3124 N N . HIS A 1 409 ? 28.365 54.452 252.606 1.00 58.62 1037 HIS A N 1
ATOM 3125 C CA . HIS A 1 409 ? 27.481 53.300 252.414 1.00 58.73 1037 HIS A CA 1
ATOM 3126 C C . HIS A 1 409 ? 26.031 53.650 252.738 1.00 58.81 1037 HIS A C 1
ATOM 3127 O O . HIS A 1 409 ? 25.127 53.431 251.920 1.00 54.00 1037 HIS A O 1
ATOM 3134 N N . ALA A 1 410 ? 25.790 54.193 253.936 1.00 61.31 1038 ALA A N 1
ATOM 3135 C CA . ALA A 1 410 ? 24.433 54.550 254.337 1.00 58.37 1038 ALA A CA 1
ATOM 3136 C C . ALA A 1 410 ? 23.822 55.554 253.371 1.00 57.87 1038 ALA A C 1
ATOM 3137 O O . ALA A 1 410 ? 22.629 55.478 253.052 1.00 59.13 1038 ALA A O 1
ATOM 3139 N N . TRP A 1 411 ? 24.633 56.504 252.901 1.00 53.41 1039 TRP A N 1
ATOM 3140 C CA . TRP A 1 411 ? 24.162 57.516 251.964 1.00 49.96 1039 TRP A CA 1
ATOM 3141 C C . TRP A 1 411 ? 23.735 56.883 250.643 1.00 49.90 1039 TRP A C 1
ATOM 3142 O O . TRP A 1 411 ? 22.651 57.179 250.122 1.00 48.82 1039 TRP A O 1
ATOM 3153 N N . VAL A 1 412 ? 24.589 56.023 250.071 1.00 47.89 1040 VAL A N 1
ATOM 3154 C CA . VAL A 1 412 ? 24.247 55.366 248.809 1.00 44.54 1040 VAL A CA 1
ATOM 3155 C C . VAL A 1 412 ? 23.026 54.473 248.992 1.00 48.53 1040 VAL A C 1
ATOM 3156 O O . VAL A 1 412 ? 22.184 54.350 248.093 1.00 51.20 1040 VAL A O 1
ATOM 3160 N N . ARG A 1 413 ? 22.909 53.832 250.157 1.00 51.08 1041 ARG A N 1
ATOM 3161 C CA . ARG A 1 413 ? 21.702 53.067 250.445 1.00 52.72 1041 ARG A CA 1
ATOM 3162 C C . ARG A 1 413 ? 20.474 53.971 250.453 1.00 55.06 1041 ARG A C 1
ATOM 3163 O O . ARG A 1 413 ? 19.440 53.631 249.864 1.00 55.79 1041 ARG A O 1
ATOM 3171 N N . PHE A 1 414 ? 20.576 55.141 251.093 1.00 54.09 1042 PHE A N 1
ATOM 3172 C CA . PHE A 1 414 ? 19.463 56.086 251.080 1.00 55.09 1042 PHE A CA 1
ATOM 3173 C C . PHE A 1 414 ? 19.118 56.508 249.657 1.00 53.29 1042 PHE A C 1
ATOM 3174 O O . PHE A 1 414 ? 17.943 56.556 249.278 1.00 52.80 1042 PHE A O 1
ATOM 3182 N N . LEU A 1 415 ? 20.135 56.839 248.856 1.00 54.56 1043 LEU A N 1
ATOM 3183 C CA . LEU A 1 415 ? 19.897 57.272 247.483 1.00 55.60 1043 LEU A CA 1
ATOM 3184 C C . LEU A 1 415 ? 19.327 56.165 246.605 1.00 53.96 1043 LEU A C 1
ATOM 3185 O O . LEU A 1 415 ? 18.712 56.464 245.578 1.00 51.86 1043 LEU A O 1
ATOM 3190 N N . ALA A 1 416 ? 19.488 54.904 247.000 1.00 62.69 1044 ALA A N 1
ATOM 3191 C CA . ALA A 1 416 ? 18.974 53.762 246.254 1.00 61.32 1044 ALA A CA 1
ATOM 3192 C C . ALA A 1 416 ? 17.531 53.424 246.612 1.00 60.07 1044 ALA A C 1
ATOM 3193 O O . ALA A 1 416 ? 16.984 52.450 246.090 1.00 61.17 1044 ALA A O 1
ATOM 3195 N N . GLY A 1 417 ? 16.893 54.224 247.451 1.00 61.27 1045 GLY A N 1
ATOM 3196 C CA . GLY A 1 417 ? 15.557 53.932 247.911 1.00 63.79 1045 GLY A CA 1
ATOM 3197 C C . GLY A 1 417 ? 15.495 53.286 249.269 1.00 63.96 1045 GLY A C 1
ATOM 3198 O O . GLY A 1 417 ? 14.439 52.767 249.636 1.00 65.60 1045 GLY A O 1
ATOM 3199 N N . SER A 1 418 ? 16.588 53.318 250.027 1.00 66.49 1046 SER A N 1
ATOM 3200 C CA . SER A 1 418 ? 16.688 52.673 251.330 1.00 75.62 1046 SER A CA 1
ATOM 3201 C C . SER A 1 418 ? 16.114 51.251 251.314 1.00 81.29 1046 SER A C 1
ATOM 3202 O O . SER A 1 418 ? 15.322 50.887 252.185 1.00 81.28 1046 SER A O 1
ATOM 3205 N N . PRO A 1 419 ? 16.506 50.425 250.344 1.00 90.95 1047 PRO A N 1
ATOM 3206 C CA . PRO A 1 419 ? 15.802 49.161 250.112 1.00 94.32 1047 PRO A CA 1
ATOM 3207 C C . PRO A 1 419 ? 16.215 48.077 251.099 1.00 95.54 1047 PRO A C 1
ATOM 3208 O O . PRO A 1 419 ? 17.215 48.179 251.812 1.00 94.79 1047 PRO A O 1
ATOM 3212 N N . GLU A 1 420 ? 15.425 47.006 251.098 1.00 96.69 1048 GLU A N 1
ATOM 3213 C CA . GLU A 1 420 ? 15.767 45.805 251.842 1.00 93.98 1048 GLU A CA 1
ATOM 3214 C C . GLU A 1 420 ? 16.712 44.951 251.013 1.00 84.69 1048 GLU A C 1
ATOM 3215 O O . GLU A 1 420 ? 16.577 44.867 249.789 1.00 82.50 1048 GLU A O 1
ATOM 3221 N N . GLN A 1 421 ? 17.676 44.323 251.688 1.00 82.80 1049 GLN A N 1
ATOM 3222 C CA . GLN A 1 421 ? 18.667 43.463 251.039 1.00 83.73 1049 GLN A CA 1
ATOM 3223 C C . GLN A 1 421 ? 19.630 44.279 250.176 1.00 82.43 1049 GLN A C 1
ATOM 3224 O O . GLN A 1 421 ? 19.981 43.871 249.071 1.00 89.43 1049 GLN A O 1
ATOM 3230 N N . PHE A 1 422 ? 20.062 45.435 250.676 1.00 73.09 1050 PHE A N 1
ATOM 3231 C CA . PHE A 1 422 ? 20.970 46.275 249.901 1.00 67.52 1050 PHE A CA 1
ATOM 3232 C C . PHE A 1 422 ? 22.287 45.553 249.631 1.00 59.07 1050 PHE A C 1
ATOM 3233 O O . PHE A 1 422 ? 22.748 45.480 248.486 1.00 55.84 1050 PHE A O 1
ATOM 3241 N N . SER A 1 423 ? 22.883 44.969 250.668 1.00 57.45 1051 SER A N 1
ATOM 3242 C CA . SER A 1 423 ? 24.211 44.386 250.535 1.00 59.63 1051 SER A CA 1
ATOM 3243 C C . SER A 1 423 ? 24.249 43.190 249.600 1.00 56.10 1051 SER A C 1
ATOM 3244 O O . SER A 1 423 ? 25.329 42.834 249.109 1.00 54.22 1051 SER A O 1
ATOM 3247 N N . ASP A 1 424 ? 23.102 42.579 249.327 1.00 53.84 1052 ASP A N 1
ATOM 3248 C CA . ASP A 1 424 ? 23.036 41.410 248.468 1.00 48.55 1052 ASP A CA 1
ATOM 3249 C C . ASP A 1 424 ? 23.004 41.765 246.987 1.00 41.33 1052 ASP A C 1
ATOM 3250 O O . ASP A 1 424 ? 23.080 40.863 246.145 1.00 37.31 1052 ASP A O 1
ATOM 3255 N N . PHE A 1 425 ? 22.923 43.046 246.645 1.00 39.90 1053 PHE A N 1
ATOM 3256 C CA . PHE A 1 425 ? 22.854 43.456 245.251 1.00 38.23 1053 PHE A CA 1
ATOM 3257 C C . PHE A 1 425 ? 23.828 44.555 244.867 1.00 36.02 1053 PHE A C 1
ATOM 3258 O O . PHE A 1 425 ? 24.106 44.702 243.671 1.00 37.05 1053 PHE A O 1
ATOM 3266 N N . ILE A 1 426 ? 24.378 45.304 245.818 1.00 36.38 1054 ILE A N 1
ATOM 3267 C CA . ILE A 1 426 ? 25.223 46.453 245.507 1.00 38.92 1054 ILE A CA 1
ATOM 3268 C C . ILE A 1 426 ? 26.452 46.442 246.405 1.00 47.33 1054 ILE A C 1
ATOM 3269 O O . ILE A 1 426 ? 26.338 46.258 247.622 1.00 62.10 1054 ILE A O 1
ATOM 3274 N N . VAL A 1 427 ? 27.624 46.632 245.802 1.00 39.10 1055 VAL A N 1
ATOM 3275 C CA . VAL A 1 427 ? 28.881 46.810 246.520 1.00 36.54 1055 VAL A CA 1
ATOM 3276 C C . VAL A 1 427 ? 29.331 48.253 246.343 1.00 35.50 1055 VAL A C 1
ATOM 3277 O O . VAL A 1 427 ? 29.325 48.774 245.222 1.00 38.26 1055 VAL A O 1
ATOM 3281 N N . VAL A 1 428 ? 29.728 48.892 247.441 1.00 34.91 1056 VAL A N 1
ATOM 3282 C CA . VAL A 1 428 ? 30.187 50.279 247.431 1.00 37.98 1056 VAL A CA 1
ATOM 3283 C C . VAL A 1 428 ? 31.688 50.290 247.698 1.00 40.06 1056 VAL A C 1
ATOM 3284 O O . VAL A 1 428 ? 32.127 50.014 248.820 1.00 46.72 1056 VAL A O 1
ATOM 3288 N N . GLU A 1 429 ? 32.481 50.629 246.687 1.00 43.61 1057 GLU A N 1
ATOM 3289 C CA . GLU A 1 429 ? 33.933 50.696 246.842 1.00 49.44 1057 GLU A CA 1
ATOM 3290 C C . GLU A 1 429 ? 34.395 52.145 246.732 1.00 51.67 1057 GLU A C 1
ATOM 3291 O O . GLU A 1 429 ? 34.429 52.696 245.618 1.00 52.09 1057 GLU A O 1
ATOM 3297 N N . PRO A 1 430 ? 34.767 52.791 247.831 1.00 48.17 1058 PRO A N 1
ATOM 3298 C CA . PRO A 1 430 ? 35.308 54.152 247.758 1.00 47.66 1058 PRO A CA 1
ATOM 3299 C C . PRO A 1 430 ? 36.788 54.168 247.405 1.00 48.68 1058 PRO A C 1
ATOM 3300 O O . PRO A 1 430 ? 37.499 53.174 247.528 1.00 49.86 1058 PRO A O 1
ATOM 3304 N N . ILE A 1 431 ? 37.253 55.333 246.964 1.00 59.53 1059 ILE A N 1
ATOM 3305 C CA . ILE A 1 431 ? 38.683 55.502 246.727 1.00 70.37 1059 ILE A CA 1
ATOM 3306 C C . ILE A 1 431 ? 39.412 55.662 248.060 1.00 90.58 1059 ILE A C 1
ATOM 3307 O O . ILE A 1 431 ? 39.129 56.585 248.840 1.00 79.65 1059 ILE A O 1
ATOM 3312 N N . GLU A 1 432 ? 40.403 54.792 248.294 1.00 120.94 1060 GLU A N 1
ATOM 3313 C CA . GLU A 1 432 ? 41.077 54.634 249.586 1.00 138.43 1060 GLU A CA 1
ATOM 3314 C C . GLU A 1 432 ? 42.041 55.795 249.825 1.00 151.26 1060 GLU A C 1
ATOM 3315 O O . GLU A 1 432 ? 43.260 55.696 249.646 1.00 155.05 1060 GLU A O 1
ATOM 3321 N N . ASN A 1 433 ? 41.477 56.920 250.268 1.00 143.59 1061 ASN A N 1
ATOM 3322 C CA . ASN A 1 433 ? 42.266 58.105 250.579 1.00 138.12 1061 ASN A CA 1
ATOM 3323 C C . ASN A 1 433 ? 42.600 58.243 252.058 1.00 132.06 1061 ASN A C 1
ATOM 3324 O O . ASN A 1 433 ? 43.504 59.009 252.405 1.00 132.56 1061 ASN A O 1
ATOM 3329 N N . GLY A 1 434 ? 41.914 57.508 252.925 1.00 137.85 1062 GLY A N 1
ATOM 3330 C CA . GLY A 1 434 ? 42.019 57.756 254.354 1.00 140.63 1062 GLY A CA 1
ATOM 3331 C C . GLY A 1 434 ? 41.179 58.952 254.736 1.00 135.09 1062 GLY A C 1
ATOM 3332 O O . GLY A 1 434 ? 40.013 59.057 254.342 1.00 126.88 1062 GLY A O 1
ATOM 3333 N N . HIS A 1 435 ? 41.769 59.873 255.502 1.00 139.81 1063 HIS A N 1
ATOM 3334 C CA . HIS A 1 435 ? 41.115 61.113 255.915 1.00 122.36 1063 HIS A CA 1
ATOM 3335 C C . HIS A 1 435 ? 41.497 62.235 254.961 1.00 107.08 1063 HIS A C 1
ATOM 3336 O O . HIS A 1 435 ? 42.682 62.549 254.813 1.00 112.33 1063 HIS A O 1
ATOM 3343 N N . ILE A 1 436 ? 40.498 62.846 254.331 1.00 91.57 1064 ILE A N 1
ATOM 3344 C CA . ILE A 1 436 ? 40.710 63.992 253.460 1.00 84.87 1064 ILE A CA 1
ATOM 3345 C C . ILE A 1 436 ? 39.735 65.086 253.858 1.00 84.46 1064 ILE A C 1
ATOM 3346 O O . ILE A 1 436 ? 38.566 64.815 254.154 1.00 86.43 1064 ILE A O 1
ATOM 3351 N N . SER A 1 437 ? 40.223 66.317 253.885 1.00 80.81 1065 SER A N 1
ATOM 3352 C CA . SER A 1 437 ? 39.364 67.485 253.976 1.00 78.72 1065 SER A CA 1
ATOM 3353 C C . SER A 1 437 ? 39.201 68.047 252.573 1.00 74.23 1065 SER A C 1
ATOM 3354 O O . SER A 1 437 ? 40.191 68.248 251.863 1.00 73.78 1065 SER A O 1
ATOM 3357 N N . TYR A 1 438 ? 37.955 68.262 252.165 1.00 70.57 1066 TYR A N 1
ATOM 3358 C CA . TYR A 1 438 ? 37.635 68.769 250.839 1.00 67.47 1066 TYR A CA 1
ATOM 3359 C C . TYR A 1 438 ? 37.197 70.224 250.923 1.00 63.81 1066 TYR A C 1
ATOM 3360 O O . TYR A 1 438 ? 36.668 70.671 251.945 1.00 64.19 1066 TYR A O 1
ATOM 3369 N N . GLN A 1 439 ? 37.451 70.966 249.848 1.00 63.04 1067 GLN A N 1
ATOM 3370 C CA . GLN A 1 439 ? 36.934 72.317 249.673 1.00 66.49 1067 GLN A CA 1
ATOM 3371 C C . GLN A 1 439 ? 35.815 72.299 248.640 1.00 61.40 1067 GLN A C 1
ATOM 3372 O O . GLN A 1 439 ? 35.685 71.360 247.848 1.00 59.99 1067 GLN A O 1
ATOM 3378 N N . ALA A 1 440 ? 34.994 73.342 248.660 1.00 54.82 1068 ALA A N 1
ATOM 3379 C CA . ALA A 1 440 ? 33.961 73.469 247.645 1.00 54.51 1068 ALA A CA 1
ATOM 3380 C C . ALA A 1 440 ? 34.581 73.386 246.259 1.00 49.61 1068 ALA A C 1
ATOM 3381 O O . ALA A 1 440 ? 35.617 73.997 245.991 1.00 53.49 1068 ALA A O 1
ATOM 3383 N N . GLY A 1 441 ? 33.956 72.602 245.386 1.00 47.85 1069 GLY A N 1
ATOM 3384 C CA . GLY A 1 441 ? 34.455 72.397 244.049 1.00 46.91 1069 GLY A CA 1
ATOM 3385 C C . GLY A 1 441 ? 35.331 71.176 243.873 1.00 47.70 1069 GLY A C 1
ATOM 3386 O O . GLY A 1 441 ? 35.565 70.765 242.729 1.00 44.21 1069 GLY A O 1
ATOM 3387 N N . ASP A 1 442 ? 35.843 70.608 244.968 1.00 44.82 1070 ASP A N 1
ATOM 3388 C CA . ASP A 1 442 ? 36.651 69.397 244.903 1.00 44.11 1070 ASP A CA 1
ATOM 3389 C C . ASP A 1 442 ? 35.798 68.208 244.482 1.00 41.41 1070 ASP A C 1
ATOM 3390 O O . ASP A 1 442 ? 34.598 68.137 244.768 1.00 41.23 1070 ASP A O 1
ATOM 3395 N N . GLY A 1 443 ? 36.438 67.256 243.818 1.00 40.19 1071 GLY A N 1
ATOM 3396 C CA . GLY A 1 443 ? 35.752 66.068 243.368 1.00 38.48 1071 GLY A CA 1
ATOM 3397 C C . GLY A 1 443 ? 35.718 65.006 244.448 1.00 45.01 1071 GLY A C 1
ATOM 3398 O O . GLY A 1 443 ? 36.584 64.949 245.317 1.00 48.68 1071 GLY A O 1
ATOM 3399 N N . TYR A 1 444 ? 34.688 64.169 244.391 1.00 42.88 1072 TYR A N 1
ATOM 3400 C CA . TYR A 1 444 ? 34.597 62.987 245.237 1.00 43.70 1072 TYR A CA 1
ATOM 3401 C C . TYR A 1 444 ? 34.159 61.825 244.364 1.00 42.16 1072 TYR A C 1
ATOM 3402 O O . TYR A 1 444 ? 33.112 61.896 243.716 1.00 41.19 1072 TYR A O 1
ATOM 3411 N N . ARG A 1 445 ? 34.947 60.753 244.357 1.00 42.96 1073 ARG A N 1
ATOM 3412 C CA . ARG A 1 445 ? 34.721 59.623 243.469 1.00 37.01 1073 ARG A CA 1
ATOM 3413 C C . ARG A 1 445 ? 34.572 58.343 244.272 1.00 39.10 1073 ARG A C 1
ATOM 3414 O O . ARG A 1 445 ? 35.254 58.138 245.283 1.00 41.05 1073 ARG A O 1
ATOM 3422 N N . PHE A 1 446 ? 33.642 57.505 243.832 1.00 43.67 1074 PHE A N 1
ATOM 3423 C CA . PHE A 1 446 ? 33.469 56.170 244.382 1.00 42.84 1074 PHE A CA 1
ATOM 3424 C C . PHE A 1 446 ? 32.879 55.285 243.292 1.00 40.97 1074 PHE A C 1
ATOM 3425 O O . PHE A 1 446 ? 32.289 55.769 242.321 1.00 40.18 1074 PHE A O 1
ATOM 3433 N N . ARG A 1 447 ? 33.046 53.977 243.463 1.00 34.86 1075 ARG A N 1
ATOM 3434 C CA . ARG A 1 447 ? 32.599 53.009 242.478 1.00 32.21 1075 ARG A CA 1
ATOM 3435 C C . ARG A 1 447 ? 31.521 52.163 243.117 1.00 33.74 1075 ARG A C 1
ATOM 3436 O O . ARG A 1 447 ? 31.601 51.847 244.306 1.00 42.49 1075 ARG A O 1
ATOM 3444 N N . ILE A 1 448 ? 30.496 51.822 242.351 1.00 28.17 1076 ILE A N 1
ATOM 3445 C CA . ILE A 1 448 ? 29.487 50.895 242.835 1.00 33.22 1076 ILE A CA 1
ATOM 3446 C C . ILE A 1 448 ? 29.307 49.798 241.793 1.00 41.62 1076 ILE A C 1
ATOM 3447 O O . ILE A 1 448 ? 29.253 50.077 240.590 1.00 45.84 1076 ILE A O 1
ATOM 3452 N N . THR A 1 449 ? 29.296 48.548 242.255 1.00 36.79 1077 THR A N 1
ATOM 3453 C CA . THR A 1 449 ? 29.073 47.378 241.419 1.00 34.19 1077 THR A CA 1
ATOM 3454 C C . THR A 1 449 ? 27.705 46.781 241.741 1.00 38.32 1077 THR A C 1
ATOM 3455 O O . THR A 1 449 ? 27.348 46.630 242.916 1.00 28.58 1077 THR A O 1
ATOM 3459 N N . VAL A 1 450 ? 26.932 46.472 240.700 1.00 32.47 1078 VAL A N 1
ATOM 3460 C CA . VAL A 1 450 ? 25.561 45.991 240.844 1.00 32.93 1078 VAL A CA 1
ATOM 3461 C C . VAL A 1 450 ? 25.507 44.541 240.385 1.00 33.80 1078 VAL A C 1
ATOM 3462 O O . VAL A 1 450 ? 25.876 44.235 239.245 1.00 38.63 1078 VAL A O 1
ATOM 3466 N N . LEU A 1 451 ? 25.056 43.649 241.265 1.00 34.80 1079 LEU A N 1
ATOM 3467 C CA . LEU A 1 451 ? 24.887 42.233 240.951 1.00 37.03 1079 LEU A CA 1
ATOM 3468 C C . LEU A 1 451 ? 23.521 41.957 240.326 1.00 30.57 1079 LEU A C 1
ATOM 3469 O O . LEU A 1 451 ? 22.581 42.743 240.454 1.00 38.07 1079 LEU A O 1
ATOM 3474 N N . ASN A 1 452 ? 23.419 40.813 239.653 1.00 30.99 1080 ASN A N 1
ATOM 3475 C CA . ASN A 1 452 ? 22.161 40.395 239.040 1.00 37.31 1080 ASN A CA 1
ATOM 3476 C C . ASN A 1 452 ? 21.003 40.558 240.017 1.00 37.81 1080 ASN A C 1
ATOM 3477 O O . ASN A 1 452 ? 21.087 40.158 241.179 1.00 37.25 1080 ASN A O 1
ATOM 3482 N N . GLY A 1 453 ? 19.930 41.177 239.543 1.00 42.17 1081 GLY A N 1
ATOM 3483 C CA . GLY A 1 453 ? 18.791 41.490 240.378 1.00 41.55 1081 GLY A CA 1
ATOM 3484 C C . GLY A 1 453 ? 18.844 42.848 241.040 1.00 45.50 1081 GLY A C 1
ATOM 3485 O O . GLY A 1 453 ? 18.056 43.098 241.958 1.00 44.89 1081 GLY A O 1
ATOM 3486 N N . GLY A 1 454 ? 19.748 43.736 240.604 1.00 46.62 1082 GLY A N 1
ATOM 3487 C CA . GLY A 1 454 ? 19.878 45.054 241.197 1.00 44.96 1082 GLY A CA 1
ATOM 3488 C C . GLY A 1 454 ? 19.646 46.246 240.285 1.00 46.81 1082 GLY A C 1
ATOM 3489 O O . GLY A 1 454 ? 19.991 47.371 240.651 1.00 46.68 1082 GLY A O 1
ATOM 3490 N N . GLU A 1 455 ? 19.060 46.030 239.107 1.00 51.21 1083 GLU A N 1
ATOM 3491 C CA . GLU A 1 455 ? 18.834 47.128 238.170 1.00 49.89 1083 GLU A CA 1
ATOM 3492 C C . GLU A 1 455 ? 17.940 48.203 238.768 1.00 48.68 1083 GLU A C 1
ATOM 3493 O O . GLU A 1 455 ? 18.240 49.395 238.661 1.00 54.72 1083 GLU A O 1
ATOM 3499 N N . SER A 1 456 ? 16.807 47.810 239.355 1.00 49.56 1084 SER A N 1
ATOM 3500 C CA . SER A 1 456 ? 15.900 48.817 239.906 1.00 53.01 1084 SER A CA 1
ATOM 3501 C C . SER A 1 456 ? 16.591 49.645 240.982 1.00 50.99 1084 SER A C 1
ATOM 3502 O O . SER A 1 456 ? 16.340 50.850 241.106 1.00 56.81 1084 SER A O 1
ATOM 3505 N N . LEU A 1 457 ? 17.461 49.011 241.774 1.00 43.45 1085 LEU A N 1
ATOM 3506 C CA . LEU A 1 457 ? 18.274 49.746 242.735 1.00 38.02 1085 LEU A CA 1
ATOM 3507 C C . LEU A 1 457 ? 19.229 50.693 242.030 1.00 35.37 1085 LEU A C 1
ATOM 3508 O O . LEU A 1 457 ? 19.446 51.819 242.487 1.00 39.20 1085 LEU A O 1
ATOM 3513 N N . LEU A 1 458 ? 19.830 50.248 240.927 1.00 35.34 1086 LEU A N 1
ATOM 3514 C CA . LEU A 1 458 ? 20.717 51.124 240.174 1.00 36.06 1086 LEU A CA 1
ATOM 3515 C C . LEU A 1 458 ? 19.944 52.273 239.526 1.00 40.37 1086 LEU A C 1
ATOM 3516 O O . LEU A 1 458 ? 20.452 53.399 239.453 1.00 42.25 1086 LEU A O 1
ATOM 3521 N N . ASP A 1 459 ? 18.719 52.007 239.052 1.00 40.98 1087 ASP A N 1
ATOM 3522 C CA . ASP A 1 459 ? 17.899 53.048 238.434 1.00 48.12 1087 ASP A CA 1
ATOM 3523 C C . ASP A 1 459 ? 17.518 54.136 239.434 1.00 48.88 1087 ASP A C 1
ATOM 3524 O O . ASP A 1 459 ? 17.634 55.335 239.139 1.00 46.24 1087 ASP A O 1
ATOM 3529 N N . THR A 1 460 ? 17.019 53.734 240.607 1.00 44.57 1088 THR A N 1
ATOM 3530 C CA . THR A 1 460 ? 16.752 54.696 241.667 1.00 40.18 1088 THR A CA 1
ATOM 3531 C C . THR A 1 460 ? 18.001 55.488 242.015 1.00 50.21 1088 THR A C 1
ATOM 3532 O O . THR A 1 460 ? 17.929 56.693 242.294 1.00 56.89 1088 THR A O 1
ATOM 3536 N N . LEU A 1 461 ? 19.160 54.832 241.995 1.00 42.26 1089 LEU A N 1
ATOM 3537 C CA . LEU A 1 461 ? 20.396 55.528 242.320 1.00 39.94 1089 LEU A CA 1
ATOM 3538 C C . LEU A 1 461 ? 20.722 56.591 241.269 1.00 46.89 1089 LEU A C 1
ATOM 3539 O O . LEU A 1 461 ? 21.002 57.746 241.614 1.00 49.48 1089 LEU A O 1
ATOM 3544 N N . PHE A 1 462 ? 20.651 56.233 239.978 1.00 44.65 1090 PHE A N 1
ATOM 3545 C CA . PHE A 1 462 ? 20.911 57.208 238.916 1.00 35.93 1090 PHE A CA 1
ATOM 3546 C C . PHE A 1 462 ? 20.020 58.439 239.054 1.00 50.91 1090 PHE A C 1
ATOM 3547 O O . PHE A 1 462 ? 20.482 59.574 238.896 1.00 48.53 1090 PHE A O 1
ATOM 3555 N N . SER A 1 463 ? 18.733 58.232 239.339 1.00 53.03 1091 SER A N 1
ATOM 3556 C CA . SER A 1 463 ? 17.811 59.355 239.455 1.00 51.43 1091 SER A CA 1
ATOM 3557 C C . SER A 1 463 ? 18.167 60.233 240.641 1.00 51.68 1091 SER A C 1
ATOM 3558 O O . SER A 1 463 ? 18.137 61.465 240.541 1.00 51.86 1091 SER A O 1
ATOM 3561 N N . SER A 1 464 ? 18.481 59.616 241.779 1.00 47.64 1092 SER A N 1
ATOM 3562 C CA . SER A 1 464 ? 18.823 60.384 242.968 1.00 45.85 1092 SER A CA 1
ATOM 3563 C C . SER A 1 464 ? 20.069 61.227 242.732 1.00 46.66 1092 SER A C 1
ATOM 3564 O O . SER A 1 464 ? 20.096 62.418 243.059 1.00 47.47 1092 SER A O 1
ATOM 3567 N N . LEU A 1 465 ? 21.115 60.620 242.164 1.00 43.37 1093 LEU A N 1
ATOM 3568 C CA . LEU A 1 465 ? 22.337 61.361 241.861 1.00 43.10 1093 LEU A CA 1
ATOM 3569 C C . LEU A 1 465 ? 22.057 62.560 240.959 1.00 43.44 1093 LEU A C 1
ATOM 3570 O O . LEU A 1 465 ? 22.552 63.664 241.207 1.00 45.31 1093 LEU A O 1
ATOM 3575 N N . LYS A 1 466 ? 21.279 62.351 239.893 1.00 40.31 1094 LYS A N 1
ATOM 3576 C CA . LYS A 1 466 ? 20.979 63.422 238.949 1.00 41.94 1094 LYS A CA 1
ATOM 3577 C C . LYS A 1 466 ? 20.203 64.565 239.588 1.00 51.13 1094 LYS A C 1
ATOM 3578 O O . LYS A 1 466 ? 20.188 65.669 239.032 1.00 51.24 1094 LYS A O 1
ATOM 3584 N N . ARG A 1 467 ? 19.551 64.324 240.727 1.00 50.64 1095 ARG A N 1
ATOM 3585 C CA . ARG A 1 467 ? 18.738 65.328 241.400 1.00 51.62 1095 ARG A CA 1
ATOM 3586 C C . ARG A 1 467 ? 19.422 65.866 242.654 1.00 54.61 1095 ARG A C 1
ATOM 3587 O O . ARG A 1 467 ? 18.750 66.374 243.552 1.00 67.09 1095 ARG A O 1
ATOM 3595 N N . LEU A 1 468 ? 20.751 65.736 242.750 1.00 54.12 1096 LEU A N 1
ATOM 3596 C CA . LEU A 1 468 ? 21.463 66.277 243.897 1.00 46.03 1096 LEU A CA 1
ATOM 3597 C C . LEU A 1 468 ? 21.761 67.761 243.685 1.00 59.74 1096 LEU A C 1
ATOM 3598 O O . LEU A 1 468 ? 21.925 68.207 242.549 1.00 67.41 1096 LEU A O 1
ATOM 3603 N N . PRO A 1 469 ? 21.837 68.551 244.767 1.00 59.22 1097 PRO A N 1
ATOM 3604 C CA . PRO A 1 469 ? 21.825 68.168 246.179 1.00 63.29 1097 PRO A CA 1
ATOM 3605 C C . PRO A 1 469 ? 20.428 68.030 246.765 1.00 74.05 1097 PRO A C 1
ATOM 3606 O O . PRO A 1 469 ? 20.310 67.689 247.943 1.00 78.25 1097 PRO A O 1
ATOM 3610 N N . GLU A 1 470 ? 19.397 68.313 245.959 1.00 82.15 1098 GLU A N 1
ATOM 3611 C CA . GLU A 1 470 ? 18.023 68.263 246.455 1.00 88.61 1098 GLU A CA 1
ATOM 3612 C C . GLU A 1 470 ? 17.665 66.881 246.995 1.00 87.32 1098 GLU A C 1
ATOM 3613 O O . GLU A 1 470 ? 16.937 66.779 247.988 1.00 88.04 1098 GLU A O 1
ATOM 3619 N N . SER A 1 471 ? 18.200 65.816 246.378 1.00 89.22 1099 SER A N 1
ATOM 3620 C CA . SER A 1 471 ? 17.859 64.439 246.751 1.00 94.24 1099 SER A CA 1
ATOM 3621 C C . SER A 1 471 ? 18.057 64.170 248.239 1.00 102.87 1099 SER A C 1
ATOM 3622 O O . SER A 1 471 ? 17.152 63.668 248.914 1.00 106.81 1099 SER A O 1
ATOM 3625 N N . ALA A 1 472 ? 19.242 64.485 248.764 1.00 105.45 1100 ALA A N 1
ATOM 3626 C CA . ALA A 1 472 ? 19.528 64.251 250.173 1.00 106.96 1100 ALA A CA 1
ATOM 3627 C C . ALA A 1 472 ? 18.608 65.091 251.062 1.00 116.81 1100 ALA A C 1
ATOM 3628 O O . ALA A 1 472 ? 18.472 66.307 250.874 1.00 119.72 1100 ALA A O 1
ATOM 3630 N N . ALA A 1 473 ? 17.972 64.430 252.030 1.00 121.17 1101 ALA A N 1
ATOM 3631 C CA . ALA A 1 473 ? 17.007 65.069 252.920 1.00 124.75 1101 ALA A CA 1
ATOM 3632 C C . ALA A 1 473 ? 16.799 64.232 254.182 1.00 126.71 1101 ALA A C 1
ATOM 3633 O O . ALA A 1 473 ? 15.865 63.431 254.263 1.00 124.85 1101 ALA A O 1
ATOM 3635 N N . ALA A 1 481 ? 29.019 63.929 257.258 1.00 81.70 1109 ALA A N 1
ATOM 3636 C CA . ALA A 1 481 ? 29.296 64.206 255.852 1.00 80.60 1109 ALA A CA 1
ATOM 3637 C C . ALA A 1 481 ? 28.332 63.435 254.951 1.00 88.96 1109 ALA A C 1
ATOM 3638 O O . ALA A 1 481 ? 27.556 62.592 255.425 1.00 95.15 1109 ALA A O 1
ATOM 3640 N N . PHE A 1 482 ? 28.390 63.733 253.651 1.00 84.51 1110 PHE A N 1
ATOM 3641 C CA . PHE A 1 482 ? 27.524 63.149 252.624 1.00 76.05 1110 PHE A CA 1
ATOM 3642 C C . PHE A 1 482 ? 26.061 63.512 252.877 1.00 80.31 1110 PHE A C 1
ATOM 3643 O O . PHE A 1 482 ? 25.213 62.663 253.153 1.00 81.19 1110 PHE A O 1
ATOM 3651 N N . SER A 1 483 ? 25.792 64.803 252.770 1.00 77.86 1111 SER A N 1
ATOM 3652 C CA . SER A 1 483 ? 24.462 65.352 253.007 1.00 76.16 1111 SER A CA 1
ATOM 3653 C C . SER A 1 483 ? 23.944 65.937 251.695 1.00 72.33 1111 SER A C 1
ATOM 3654 O O . SER A 1 483 ? 24.089 65.278 250.657 1.00 62.51 1111 SER A O 1
ATOM 3657 N N . ASP A 1 484 ? 23.365 67.142 251.688 1.00 76.24 1112 ASP A N 1
ATOM 3658 C CA . ASP A 1 484 ? 22.923 67.841 250.485 1.00 72.94 1112 ASP A CA 1
ATOM 3659 C C . ASP A 1 484 ? 23.937 68.895 250.068 1.00 70.81 1112 ASP A C 1
ATOM 3660 O O . ASP A 1 484 ? 23.579 70.020 249.712 1.00 74.49 1112 ASP A O 1
ATOM 3665 N N . ASN A 1 485 ? 25.217 68.575 250.172 1.00 67.13 1113 ASN A N 1
ATOM 3666 C CA . ASN A 1 485 ? 26.287 69.458 249.745 1.00 65.99 1113 ASN A CA 1
ATOM 3667 C C . ASN A 1 485 ? 27.125 68.794 248.659 1.00 55.51 1113 ASN A C 1
ATOM 3668 O O . ASN A 1 485 ? 28.348 68.922 248.622 1.00 56.30 1113 ASN A O 1
ATOM 3673 N N . LEU A 1 486 ? 26.468 68.075 247.752 1.00 46.05 1114 LEU A N 1
ATOM 3674 C CA . LEU A 1 486 ? 27.143 67.426 246.639 1.00 43.70 1114 LEU A CA 1
ATOM 3675 C C . LEU A 1 486 ? 26.292 67.576 245.387 1.00 43.92 1114 LEU A C 1
ATOM 3676 O O . LEU A 1 486 ? 25.077 67.761 245.465 1.00 45.00 1114 LEU A O 1
ATOM 3681 N N . VAL A 1 487 ? 26.946 67.514 244.230 1.00 42.42 1115 VAL A N 1
ATOM 3682 C CA . VAL A 1 487 ? 26.269 67.578 242.940 1.00 42.47 1115 VAL A CA 1
ATOM 3683 C C . VAL A 1 487 ? 26.983 66.619 241.999 1.00 58.86 1115 VAL A C 1
ATOM 3684 O O . VAL A 1 487 ? 28.195 66.410 242.099 1.00 56.59 1115 VAL A O 1
ATOM 3688 N N . LEU A 1 488 ? 26.223 66.018 241.094 1.00 40.01 1116 LEU A N 1
ATOM 3689 C CA . LEU A 1 488 ? 26.766 65.018 240.189 1.00 38.34 1116 LEU A CA 1
ATOM 3690 C C . LEU A 1 488 ? 27.493 65.674 239.023 1.00 38.78 1116 LEU A C 1
ATOM 3691 O O . LEU A 1 488 ? 26.888 66.447 238.276 1.00 55.83 1116 LEU A O 1
ATOM 3696 N N . GLU A 1 489 ? 28.775 65.327 238.833 1.00 37.77 1117 GLU A N 1
ATOM 3697 C CA . GLU A 1 489 ? 29.511 65.736 237.638 1.00 38.29 1117 GLU A CA 1
ATOM 3698 C C . GLU A 1 489 ? 29.326 64.773 236.464 1.00 44.41 1117 GLU A C 1
ATOM 3699 O O . GLU A 1 489 ? 29.046 65.218 235.347 1.00 45.64 1117 GLU A O 1
ATOM 3705 N N . LYS A 1 490 ? 29.484 63.465 236.684 1.00 44.81 1118 LYS A N 1
ATOM 3706 C CA . LYS A 1 490 ? 29.329 62.477 235.615 1.00 41.69 1118 LYS A CA 1
ATOM 3707 C C . LYS A 1 490 ? 29.304 61.080 236.214 1.00 39.87 1118 LYS A C 1
ATOM 3708 O O . LYS A 1 490 ? 29.722 60.865 237.354 1.00 41.51 1118 LYS A O 1
ATOM 3714 N N . ILE A 1 491 ? 28.785 60.139 235.430 1.00 40.34 1119 ILE A N 1
ATOM 3715 C CA . ILE A 1 491 ? 28.818 58.714 235.741 1.00 36.52 1119 ILE A CA 1
ATOM 3716 C C . ILE A 1 491 ? 29.581 58.020 234.620 1.00 35.37 1119 ILE A C 1
ATOM 3717 O O . ILE A 1 491 ? 29.240 58.184 233.442 1.00 38.42 1119 ILE A O 1
ATOM 3722 N N . GLU A 1 492 ? 30.613 57.257 234.974 1.00 32.75 1120 GLU A N 1
ATOM 3723 C CA . GLU A 1 492 ? 31.393 56.521 233.987 1.00 40.07 1120 GLU A CA 1
ATOM 3724 C C . GLU A 1 492 ? 31.202 55.019 234.145 1.00 42.61 1120 GLU A C 1
ATOM 3725 O O . GLU A 1 492 ? 31.166 54.496 235.263 1.00 40.53 1120 GLU A O 1
ATOM 3731 N N . ASP A 1 493 ? 31.105 54.336 233.006 1.00 45.34 1121 ASP A N 1
ATOM 3732 C CA . ASP A 1 493 ? 31.028 52.880 232.962 1.00 44.06 1121 ASP A CA 1
ATOM 3733 C C . ASP A 1 493 ? 32.390 52.306 233.341 1.00 42.31 1121 ASP A C 1
ATOM 3734 O O . ASP A 1 493 ? 33.378 52.555 232.646 1.00 46.22 1121 ASP A O 1
ATOM 3739 N N . THR A 1 494 ? 32.456 51.548 234.443 1.00 37.08 1122 THR A N 1
ATOM 3740 C CA . THR A 1 494 ? 33.752 51.051 234.912 1.00 43.27 1122 THR A CA 1
ATOM 3741 C C . THR A 1 494 ? 34.447 50.201 233.854 1.00 47.75 1122 THR A C 1
ATOM 3742 O O . THR A 1 494 ? 35.667 50.285 233.686 1.00 49.25 1122 THR A O 1
ATOM 3746 N N . PHE A 1 495 ? 33.681 49.407 233.103 1.00 51.01 1123 PHE A N 1
ATOM 3747 C CA . PHE A 1 495 ? 34.261 48.435 232.181 1.00 53.37 1123 PHE A CA 1
ATOM 3748 C C . PHE A 1 495 ? 34.633 49.040 230.831 1.00 65.21 1123 PHE A C 1
ATOM 3749 O O . PHE A 1 495 ? 35.614 48.608 230.214 1.00 66.25 1123 PHE A O 1
ATOM 3757 N N . GLU A 1 496 ? 33.866 50.007 230.344 1.00 74.11 1124 GLU A N 1
ATOM 3758 C CA . GLU A 1 496 ? 34.211 50.703 229.114 1.00 84.41 1124 GLU A CA 1
ATOM 3759 C C . GLU A 1 496 ? 35.032 51.962 229.365 1.00 93.40 1124 GLU A C 1
ATOM 3760 O O . GLU A 1 496 ? 35.615 52.503 228.419 1.00 92.34 1124 GLU A O 1
ATOM 3766 N N . HIS A 1 497 ? 35.099 52.413 230.616 1.00 103.76 1125 HIS A N 1
ATOM 3767 C CA . HIS A 1 497 ? 35.745 53.667 231.010 1.00 104.49 1125 HIS A CA 1
ATOM 3768 C C . HIS A 1 497 ? 35.325 54.825 230.107 1.00 96.24 1125 HIS A C 1
ATOM 3769 O O . HIS A 1 497 ? 36.151 55.576 229.587 1.00 95.36 1125 HIS A O 1
ATOM 3776 N N . HIS A 1 498 ? 34.013 54.963 229.927 1.00 83.99 1126 HIS A N 1
ATOM 3777 C CA . HIS A 1 498 ? 33.449 56.134 229.277 1.00 76.86 1126 HIS A CA 1
ATOM 3778 C C . HIS A 1 498 ? 32.101 56.443 229.916 1.00 66.97 1126 HIS A C 1
ATOM 3779 O O . HIS A 1 498 ? 31.549 55.655 230.688 1.00 65.58 1126 HIS A O 1
ATOM 3786 N N . GLN A 1 499 ? 31.585 57.618 229.587 1.00 64.78 1127 GLN A N 1
ATOM 3787 C CA . GLN A 1 499 ? 30.473 58.226 230.298 1.00 58.55 1127 GLN A CA 1
ATOM 3788 C C . GLN A 1 499 ? 29.134 57.656 229.846 1.00 54.79 1127 GLN A C 1
ATOM 3789 O O . GLN A 1 499 ? 28.932 57.339 228.670 1.00 57.45 1127 GLN A O 1
ATOM 3795 N N . VAL A 1 500 ? 28.204 57.549 230.800 1.00 47.16 1128 VAL A N 1
ATOM 3796 C CA . VAL A 1 500 ? 26.846 57.090 230.543 1.00 44.54 1128 VAL A CA 1
ATOM 3797 C C . VAL A 1 500 ? 25.876 58.017 231.259 1.00 43.21 1128 VAL A C 1
ATOM 3798 O O . VAL A 1 500 ? 26.249 58.769 232.159 1.00 42.12 1128 VAL A O 1
ATOM 3802 N N . THR A 1 501 ? 24.616 57.968 230.829 1.00 45.04 1129 THR A N 1
ATOM 3803 C CA . THR A 1 501 ? 23.577 58.793 231.434 1.00 46.94 1129 THR A CA 1
ATOM 3804 C C . THR A 1 501 ? 22.376 57.941 231.823 1.00 52.04 1129 THR A C 1
ATOM 3805 O O . THR A 1 501 ? 21.634 58.288 232.745 1.00 53.43 1129 THR A O 1
ATOM 3809 N N . GLN A 1 502 ? 22.162 56.834 231.115 1.00 56.52 1130 GLN A N 1
ATOM 3810 C CA . GLN A 1 502 ? 21.095 55.890 231.418 1.00 56.85 1130 GLN A CA 1
ATOM 3811 C C . GLN A 1 502 ? 21.677 54.503 231.654 1.00 52.41 1130 GLN A C 1
ATOM 3812 O O . GLN A 1 502 ? 22.760 54.173 231.171 1.00 50.84 1130 GLN A O 1
ATOM 3818 N N . ILE A 1 503 ? 20.935 53.688 232.405 1.00 55.59 1131 ILE A N 1
ATOM 3819 C CA . ILE A 1 503 ? 21.400 52.345 232.745 1.00 57.25 1131 ILE A CA 1
ATOM 3820 C C . ILE A 1 503 ? 21.613 51.504 231.493 1.00 54.02 1131 ILE A C 1
ATOM 3821 O O . ILE A 1 503 ? 22.561 50.714 231.416 1.00 52.77 1131 ILE A O 1
ATOM 3826 N N . GLU A 1 504 ? 20.748 51.670 230.488 1.00 63.88 1132 GLU A N 1
ATOM 3827 C CA . GLU A 1 504 ? 20.849 50.878 229.266 1.00 60.32 1132 GLU A CA 1
ATOM 3828 C C . GLU A 1 504 ? 22.177 51.062 228.553 1.00 59.17 1132 GLU A C 1
ATOM 3829 O O . GLU A 1 504 ? 22.562 50.196 227.764 1.00 62.18 1132 GLU A O 1
ATOM 3835 N N . ASP A 1 505 ? 22.876 52.171 228.801 1.00 56.17 1133 ASP A N 1
ATOM 3836 C CA . ASP A 1 505 ? 24.184 52.414 228.204 1.00 52.58 1133 ASP A CA 1
ATOM 3837 C C . ASP A 1 505 ? 25.296 51.581 228.831 1.00 49.15 1133 ASP A C 1
ATOM 3838 O O . ASP A 1 505 ? 26.410 51.572 228.300 1.00 53.54 1133 ASP A O 1
ATOM 3843 N N . LEU A 1 506 ? 25.037 50.905 229.944 1.00 43.50 1134 LEU A N 1
ATOM 3844 C CA . LEU A 1 506 ? 26.096 50.216 230.662 1.00 41.08 1134 LEU A CA 1
ATOM 3845 C C . LEU A 1 506 ? 26.404 48.858 230.048 1.00 51.04 1134 LEU A C 1
ATOM 3846 O O . LEU A 1 506 ? 25.499 48.096 229.692 1.00 49.31 1134 LEU A O 1
ATOM 3851 N N . SER A 1 507 ? 27.697 48.555 229.949 1.00 38.94 1135 SER A N 1
ATOM 3852 C CA . SER A 1 507 ? 28.176 47.242 229.562 1.00 38.22 1135 SER A CA 1
ATOM 3853 C C . SER A 1 507 ? 28.035 46.271 230.733 1.00 38.52 1135 SER A C 1
ATOM 3854 O O . SER A 1 507 ? 27.876 46.672 231.888 1.00 44.27 1135 SER A O 1
ATOM 3857 N N . VAL A 1 508 ? 28.141 44.978 230.438 1.00 42.65 1136 VAL A N 1
ATOM 3858 C CA . VAL A 1 508 ? 27.961 43.943 231.449 1.00 43.05 1136 VAL A CA 1
ATOM 3859 C C . VAL A 1 508 ? 29.193 43.058 231.485 1.00 37.79 1136 VAL A C 1
ATOM 3860 O O . VAL A 1 508 ? 29.840 42.822 230.459 1.00 39.31 1136 VAL A O 1
ATOM 3864 N N . PHE A 1 509 ? 29.527 42.599 232.683 1.00 35.79 1137 PHE A N 1
ATOM 3865 C CA . PHE A 1 509 ? 30.451 41.488 232.865 1.00 34.34 1137 PHE A CA 1
ATOM 3866 C C . PHE A 1 509 ? 29.582 40.237 232.947 1.00 34.48 1137 PHE A C 1
ATOM 3867 O O . PHE A 1 509 ? 28.982 39.946 233.986 1.00 31.85 1137 PHE A O 1
ATOM 3875 N N . ASP A 1 510 ? 29.482 39.512 231.838 1.00 35.38 1138 ASP A N 1
ATOM 3876 C CA . ASP A 1 510 ? 28.563 38.390 231.728 1.00 37.78 1138 ASP A CA 1
ATOM 3877 C C . ASP A 1 510 ? 29.331 37.068 231.765 1.00 37.35 1138 ASP A C 1
ATOM 3878 O O . ASP A 1 510 ? 30.543 37.025 231.994 1.00 32.52 1138 ASP A O 1
ATOM 3883 N N . ILE A 1 511 ? 28.586 35.976 231.577 1.00 42.07 1139 ILE A N 1
ATOM 3884 C CA . ILE A 1 511 ? 29.173 34.642 231.654 1.00 43.45 1139 ILE A CA 1
ATOM 3885 C C . ILE A 1 511 ? 30.283 34.467 230.614 1.00 43.08 1139 ILE A C 1
ATOM 3886 O O . ILE A 1 511 ? 31.299 33.818 230.884 1.00 33.14 1139 ILE A O 1
ATOM 3891 N N . ASN A 1 512 ? 30.128 35.057 229.421 1.00 42.51 1140 ASN A N 1
ATOM 3892 C CA . ASN A 1 512 ? 31.153 34.861 228.395 1.00 43.72 1140 ASN A CA 1
ATOM 3893 C C . ASN A 1 512 ? 32.446 35.576 228.761 1.00 42.60 1140 ASN A C 1
ATOM 3894 O O . ASN A 1 512 ? 33.538 35.027 228.570 1.00 42.64 1140 ASN A O 1
ATOM 3899 N N . ALA A 1 513 ? 32.349 36.791 229.306 1.00 39.88 1141 ALA A N 1
ATOM 3900 C CA . ALA A 1 513 ? 33.550 37.482 229.766 1.00 36.69 1141 ALA A CA 1
ATOM 3901 C C . ALA A 1 513 ? 34.226 36.719 230.901 1.00 39.44 1141 ALA A C 1
ATOM 3902 O O . ALA A 1 513 ? 35.456 36.596 230.928 1.00 40.71 1141 ALA A O 1
ATOM 3904 N N . LEU A 1 514 ? 33.436 36.204 231.851 1.00 36.72 1142 LEU A N 1
ATOM 3905 C CA . LEU A 1 514 ? 33.996 35.420 232.950 1.00 33.99 1142 LEU A CA 1
ATOM 3906 C C . LEU A 1 514 ? 34.679 34.143 232.454 1.00 35.09 1142 LEU A C 1
ATOM 3907 O O . LEU A 1 514 ? 35.741 33.765 232.961 1.00 34.44 1142 LEU A O 1
ATOM 3912 N N . MET A 1 515 ? 34.077 33.453 231.479 1.00 36.60 1143 MET A N 1
ATOM 3913 C CA . MET A 1 515 ? 34.695 32.240 230.948 1.00 39.97 1143 MET A CA 1
ATOM 3914 C C . MET A 1 515 ? 36.019 32.548 230.258 1.00 47.26 1143 MET A C 1
ATOM 3915 O O . MET A 1 515 ? 36.979 31.774 230.365 1.00 47.73 1143 MET A O 1
ATOM 3920 N N . LEU A 1 516 ? 36.079 33.662 229.521 1.00 45.94 1144 LEU A N 1
ATOM 3921 C CA . LEU A 1 516 ? 37.320 34.058 228.861 1.00 42.62 1144 LEU A CA 1
ATOM 3922 C C . LEU A 1 516 ? 38.388 34.433 229.877 1.00 39.91 1144 LEU A C 1
ATOM 3923 O O . LEU A 1 516 ? 39.568 34.107 229.697 1.00 41.62 1144 LEU A O 1
ATOM 3928 N N . GLU A 1 517 ? 38.008 35.157 230.929 1.00 36.27 1145 GLU A N 1
ATOM 3929 C CA . GLU A 1 517 ? 39.000 35.519 231.932 1.00 36.73 1145 GLU A CA 1
ATOM 3930 C C . GLU A 1 517 ? 39.459 34.296 232.708 1.00 37.87 1145 GLU A C 1
ATOM 3931 O O . GLU A 1 517 ? 40.661 34.115 232.933 1.00 39.03 1145 GLU A O 1
ATOM 3937 N N . THR A 1 518 ? 38.516 33.443 233.111 1.00 35.98 1146 THR A N 1
ATOM 3938 C CA . THR A 1 518 ? 38.869 32.216 233.813 1.00 33.15 1146 THR A CA 1
ATOM 3939 C C . THR A 1 518 ? 39.848 31.377 233.010 1.00 35.68 1146 THR A C 1
ATOM 3940 O O . THR A 1 518 ? 40.772 30.784 233.575 1.00 49.61 1146 THR A O 1
ATOM 3944 N N . ALA A 1 519 ? 39.660 31.313 231.693 1.00 37.39 1147 ALA A N 1
ATOM 3945 C CA . ALA A 1 519 ? 40.560 30.524 230.860 1.00 40.29 1147 ALA A CA 1
ATOM 3946 C C . ALA A 1 519 ? 41.986 31.057 230.932 1.00 49.95 1147 ALA A C 1
ATOM 3947 O O . ALA A 1 519 ? 42.948 30.280 230.911 1.00 51.28 1147 ALA A O 1
ATOM 3949 N N . VAL A 1 520 ? 42.142 32.379 231.041 1.00 50.85 1148 VAL A N 1
ATOM 3950 C CA . VAL A 1 520 ? 43.476 32.965 231.160 1.00 52.84 1148 VAL A CA 1
ATOM 3951 C C . VAL A 1 520 ? 44.183 32.403 232.386 1.00 50.95 1148 VAL A C 1
ATOM 3952 O O . VAL A 1 520 ? 45.357 32.010 232.329 1.00 53.52 1148 VAL A O 1
ATOM 3956 N N . TRP A 1 521 ? 43.476 32.349 233.515 1.00 43.88 1149 TRP A N 1
ATOM 3957 C CA . TRP A 1 521 ? 44.071 31.805 234.724 1.00 42.55 1149 TRP A CA 1
ATOM 3958 C C . TRP A 1 521 ? 44.085 30.284 234.732 1.00 50.02 1149 TRP A C 1
ATOM 3959 O O . TRP A 1 521 ? 44.794 29.693 235.550 1.00 56.84 1149 TRP A O 1
ATOM 3970 N N . SER A 1 522 ? 43.320 29.636 233.852 1.00 52.61 1150 SER A N 1
ATOM 3971 C CA . SER A 1 522 ? 43.457 28.194 233.695 1.00 60.70 1150 SER A CA 1
ATOM 3972 C C . SER A 1 522 ? 44.813 27.844 233.096 1.00 72.28 1150 SER A C 1
ATOM 3973 O O . SER A 1 522 ? 45.537 26.995 233.626 1.00 75.44 1150 SER A O 1
ATOM 3976 N N . ARG A 1 523 ? 45.180 28.514 231.998 1.00 77.29 1151 ARG A N 1
ATOM 3977 C CA . ARG A 1 523 ? 46.402 28.178 231.283 1.00 80.78 1151 ARG A CA 1
ATOM 3978 C C . ARG A 1 523 ? 47.642 28.598 232.063 1.00 83.32 1151 ARG A C 1
ATOM 3979 O O . ARG A 1 523 ? 48.645 27.874 232.077 1.00 91.23 1151 ARG A O 1
ATOM 3987 N N . GLN A 1 524 ? 47.606 29.756 232.704 1.00 80.41 1152 GLN A N 1
ATOM 3988 C CA . GLN A 1 524 ? 48.680 30.171 233.609 1.00 84.82 1152 GLN A CA 1
ATOM 3989 C C . GLN A 1 524 ? 48.384 29.571 234.977 1.00 83.11 1152 GLN A C 1
ATOM 3990 O O . GLN A 1 524 ? 47.601 30.126 235.750 1.00 91.48 1152 GLN A O 1
ATOM 3996 N N . ARG A 1 525 ? 49.001 28.431 235.296 1.00 74.66 1153 ARG A N 1
ATOM 3997 C CA . ARG A 1 525 ? 48.526 27.683 236.453 1.00 71.85 1153 ARG A CA 1
ATOM 3998 C C . ARG A 1 525 ? 49.007 28.239 237.782 1.00 64.53 1153 ARG A C 1
ATOM 3999 O O . ARG A 1 525 ? 48.408 27.924 238.814 1.00 59.47 1153 ARG A O 1
ATOM 4007 N N . ARG A 1 526 ? 50.052 29.052 237.801 1.00 62.47 1154 ARG A N 1
ATOM 4008 C CA . ARG A 1 526 ? 50.501 29.690 239.029 1.00 53.84 1154 ARG A CA 1
ATOM 4009 C C . ARG A 1 526 ? 50.114 31.161 238.993 1.00 50.97 1154 ARG A C 1
ATOM 4010 O O . ARG A 1 526 ? 50.242 31.822 237.961 1.00 57.43 1154 ARG A O 1
ATOM 4018 N N . PHE A 1 527 ? 49.619 31.666 240.112 1.00 44.30 1155 PHE A N 1
ATOM 4019 C CA . PHE A 1 527 ? 49.241 33.069 240.184 1.00 42.84 1155 PHE A CA 1
ATOM 4020 C C . PHE A 1 527 ? 49.118 33.462 241.648 1.00 51.48 1155 PHE A C 1
ATOM 4021 O O . PHE A 1 527 ? 49.116 32.618 242.547 1.00 48.84 1155 PHE A O 1
ATOM 4029 N N . LYS A 1 528 ? 49.012 34.764 241.869 1.00 52.25 1156 LYS A N 1
ATOM 4030 C CA . LYS A 1 528 ? 49.016 35.347 243.198 1.00 51.99 1156 LYS A CA 1
ATOM 4031 C C . LYS A 1 528 ? 47.644 35.945 243.480 1.00 49.64 1156 LYS A C 1
ATOM 4032 O O . LYS A 1 528 ? 46.959 36.422 242.571 1.00 55.81 1156 LYS A O 1
ATOM 4038 N N . VAL A 1 529 ? 47.235 35.895 244.744 1.00 43.45 1157 VAL A N 1
ATOM 4039 C CA . VAL A 1 529 ? 45.986 36.502 245.195 1.00 42.46 1157 VAL A CA 1
ATOM 4040 C C . VAL A 1 529 ? 46.337 37.548 246.241 1.00 45.15 1157 VAL A C 1
ATOM 4041 O O . VAL A 1 529 ? 46.944 37.225 247.271 1.00 49.86 1157 VAL A O 1
ATOM 4045 N N . ALA A 1 530 ? 45.975 38.801 245.971 1.00 37.36 1158 ALA A N 1
ATOM 4046 C CA . ALA A 1 530 ? 46.370 39.913 246.817 1.00 38.72 1158 ALA A CA 1
ATOM 4047 C C . ALA A 1 530 ? 45.155 40.766 247.147 1.00 39.43 1158 ALA A C 1
ATOM 4048 O O . ALA A 1 530 ? 44.372 41.109 246.253 1.00 41.56 1158 ALA A O 1
ATOM 4050 N N . PHE A 1 531 ? 45.005 41.113 248.425 1.00 35.92 1159 PHE A N 1
ATOM 4051 C CA . PHE A 1 531 ? 43.884 41.924 248.884 1.00 38.05 1159 PHE A CA 1
ATOM 4052 C C . PHE A 1 531 ? 44.200 43.413 248.752 1.00 43.09 1159 PHE A C 1
ATOM 4053 O O . PHE A 1 531 ? 45.221 43.892 249.257 1.00 48.58 1159 PHE A O 1
ATOM 4061 N N . ASN A 1 532 ? 43.309 44.147 248.085 1.00 42.97 1160 ASN A N 1
ATOM 4062 C CA . ASN A 1 532 ? 43.460 45.596 247.973 1.00 43.97 1160 ASN A CA 1
ATOM 4063 C C . ASN A 1 532 ? 42.959 46.304 249.220 1.00 39.15 1160 ASN A C 1
ATOM 4064 O O . ASN A 1 532 ? 43.595 47.244 249.703 1.00 48.27 1160 ASN A O 1
ATOM 4069 N N . THR A 1 533 ? 41.811 45.900 249.720 1.00 35.53 1161 THR A N 1
ATOM 4070 C CA . THR A 1 533 ? 41.272 46.371 250.978 1.00 36.38 1161 THR A CA 1
ATOM 4071 C C . THR A 1 533 ? 41.258 45.217 251.979 1.00 42.56 1161 THR A C 1
ATOM 4072 O O . THR A 1 533 ? 41.218 44.049 251.578 1.00 41.49 1161 THR A O 1
ATOM 4076 N N . PRO A 1 534 ? 41.327 45.503 253.280 1.00 41.84 1162 PRO A N 1
ATOM 4077 C CA . PRO A 1 534 ? 41.413 44.423 254.275 1.00 41.69 1162 PRO A CA 1
ATOM 4078 C C . PRO A 1 534 ? 40.219 43.475 254.255 1.00 41.29 1162 PRO A C 1
ATOM 4079 O O . PRO A 1 534 ? 39.083 43.857 253.967 1.00 41.38 1162 PRO A O 1
ATOM 4083 N N . ALA A 1 535 ? 40.498 42.214 254.570 1.00 45.04 1163 ALA A N 1
ATOM 4084 C CA . ALA A 1 535 ? 39.504 41.153 254.592 1.00 45.11 1163 ALA A CA 1
ATOM 4085 C C . ALA A 1 535 ? 39.178 40.780 256.028 1.00 47.46 1163 ALA A C 1
ATOM 4086 O O . ALA A 1 535 ? 40.075 40.708 256.874 1.00 54.45 1163 ALA A O 1
ATOM 4088 N N . ARG A 1 536 ? 37.893 40.561 256.307 1.00 45.52 1164 ARG A N 1
ATOM 4089 C CA . ARG A 1 536 ? 37.441 40.083 257.618 1.00 43.88 1164 ARG A CA 1
ATOM 4090 C C . ARG A 1 536 ? 36.929 38.655 257.444 1.00 42.66 1164 ARG A C 1
ATOM 4091 O O . ARG A 1 536 ? 35.733 38.427 257.244 1.00 42.42 1164 ARG A O 1
ATOM 4099 N N . LEU A 1 537 ? 37.850 37.693 257.551 1.00 41.18 1165 LEU A N 1
ATOM 4100 C CA . LEU A 1 537 ? 37.558 36.276 257.359 1.00 43.93 1165 LEU A CA 1
ATOM 4101 C C . LEU A 1 537 ? 37.503 35.597 258.720 1.00 42.96 1165 LEU A C 1
ATOM 4102 O O . LEU A 1 537 ? 38.515 35.511 259.426 1.00 41.90 1165 LEU A O 1
ATOM 4107 N N . VAL A 1 538 ? 36.318 35.121 259.088 1.00 42.98 1166 VAL A N 1
ATOM 4108 C CA . VAL A 1 538 ? 36.157 34.433 260.359 1.00 45.72 1166 VAL A CA 1
ATOM 4109 C C . VAL A 1 538 ? 36.948 33.124 260.347 1.00 41.19 1166 VAL A C 1
ATOM 4110 O O . VAL A 1 538 ? 37.093 32.472 259.304 1.00 37.78 1166 VAL A O 1
ATOM 4114 N N . LYS A 1 539 ? 37.541 32.779 261.497 1.00 43.28 1167 LYS A N 1
ATOM 4115 C CA . LYS A 1 539 ? 38.256 31.519 261.659 1.00 43.17 1167 LYS A CA 1
ATOM 4116 C C . LYS A 1 539 ? 37.274 30.349 261.628 1.00 49.02 1167 LYS A C 1
ATOM 4117 O O . LYS A 1 539 ? 36.074 30.524 261.870 1.00 50.01 1167 LYS A O 1
ATOM 4123 N N . PRO A 1 540 ? 37.762 29.134 261.355 1.00 50.03 1168 PRO A N 1
ATOM 4124 C CA . PRO A 1 540 ? 36.863 27.974 261.395 1.00 46.10 1168 PRO A CA 1
ATOM 4125 C C . PRO A 1 540 ? 36.324 27.737 262.799 1.00 45.36 1168 PRO A C 1
ATOM 4126 O O . PRO A 1 540 ? 36.997 27.987 263.803 1.00 42.35 1168 PRO A O 1
ATOM 4130 N N . LYS A 1 541 ? 35.102 27.225 262.852 1.00 46.00 1169 LYS A N 1
ATOM 4131 C CA . LYS A 1 541 ? 34.414 27.031 264.118 1.00 43.79 1169 LYS A CA 1
ATOM 4132 C C . LYS A 1 541 ? 35.116 25.958 264.942 1.00 59.00 1169 LYS A C 1
ATOM 4133 O O . LYS A 1 541 ? 35.274 24.821 264.460 1.00 58.53 1169 LYS A O 1
ATOM 4139 N N . PRO A 1 542 ? 35.535 26.257 266.171 1.00 52.97 1170 PRO A N 1
ATOM 4140 C CA . PRO A 1 542 ? 36.164 25.232 267.017 1.00 55.74 1170 PRO A CA 1
ATOM 4141 C C . PRO A 1 542 ? 35.325 23.964 267.105 1.00 55.34 1170 PRO A C 1
ATOM 4142 O O . PRO A 1 542 ? 34.113 24.014 267.323 1.00 59.99 1170 PRO A O 1
ATOM 4146 N N . GLU A 1 543 ? 35.977 22.818 266.914 1.00 52.25 1171 GLU A N 1
ATOM 4147 C CA . GLU A 1 543 ? 35.267 21.545 266.889 1.00 53.81 1171 GLU A CA 1
ATOM 4148 C C . GLU A 1 543 ? 34.871 21.041 268.268 1.00 57.34 1171 GLU A C 1
ATOM 4149 O O . GLU A 1 543 ? 34.091 20.092 268.348 1.00 59.08 1171 GLU A O 1
ATOM 4155 N N . ASP A 1 544 ? 35.350 21.657 269.343 1.00 58.75 1172 ASP A N 1
ATOM 4156 C CA . ASP A 1 544 ? 34.973 21.246 270.686 1.00 62.40 1172 ASP A CA 1
ATOM 4157 C C . ASP A 1 544 ? 33.676 21.895 271.148 1.00 63.41 1172 ASP A C 1
ATOM 4158 O O . ASP A 1 544 ? 33.277 21.715 272.304 1.00 66.72 1172 ASP A O 1
ATOM 4163 N N . GLY A 1 545 ? 33.005 22.635 270.268 1.00 60.94 1173 GLY A N 1
ATOM 4164 C CA . GLY A 1 545 ? 31.719 23.228 270.553 1.00 66.30 1173 GLY A CA 1
ATOM 4165 C C . GLY A 1 545 ? 31.764 24.672 271.019 1.00 64.58 1173 GLY A C 1
ATOM 4166 O O . GLY A 1 545 ? 30.730 25.349 270.981 1.00 62.15 1173 GLY A O 1
ATOM 4167 N N . THR A 1 546 ? 32.926 25.163 271.445 1.00 62.78 1174 THR A N 1
ATOM 4168 C CA . THR A 1 546 ? 32.999 26.524 271.944 1.00 61.99 1174 THR A CA 1
ATOM 4169 C C . THR A 1 546 ? 32.953 27.520 270.785 1.00 64.45 1174 THR A C 1
ATOM 4170 O O . THR A 1 546 ? 33.150 27.174 269.615 1.00 55.75 1174 THR A O 1
ATOM 4174 N N . GLU A 1 547 ? 32.656 28.770 271.130 1.00 59.12 1175 GLU A N 1
ATOM 4175 C CA . GLU A 1 547 ? 32.515 29.848 270.166 1.00 56.47 1175 GLU A CA 1
ATOM 4176 C C . GLU A 1 547 ? 33.633 30.860 270.355 1.00 61.47 1175 GLU A C 1
ATOM 4177 O O . GLU A 1 547 ? 34.006 31.180 271.485 1.00 58.83 1175 GLU A O 1
ATOM 4183 N N . LEU A 1 548 ? 34.158 31.371 269.248 1.00 61.22 1176 LEU A N 1
ATOM 4184 C CA . LEU A 1 548 ? 35.211 32.370 269.321 1.00 61.83 1176 LEU A CA 1
ATOM 4185 C C . LEU A 1 548 ? 34.617 33.733 269.653 1.00 62.77 1176 LEU A C 1
ATOM 4186 O O . LEU A 1 548 ? 33.470 34.037 269.307 1.00 53.82 1176 LEU A O 1
ATOM 4191 N N . LYS A 1 549 ? 35.410 34.558 270.340 1.00 64.59 1177 LYS A N 1
ATOM 4192 C CA . LYS A 1 549 ? 34.945 35.857 270.793 1.00 63.99 1177 LYS A CA 1
ATOM 4193 C C . LYS A 1 549 ? 35.959 36.943 270.459 1.00 66.27 1177 LYS A C 1
ATOM 4194 O O . LYS A 1 549 ? 37.163 36.689 270.358 1.00 67.03 1177 LYS A O 1
ATOM 4200 N N . GLY A 1 550 ? 35.451 38.164 270.283 1.00 72.59 1178 GLY A N 1
ATOM 4201 C CA . GLY A 1 550 ? 36.335 39.296 270.150 1.00 81.60 1178 GLY A CA 1
ATOM 4202 C C . GLY A 1 550 ? 37.078 39.312 268.829 1.00 82.66 1178 GLY A C 1
ATOM 4203 O O . GLY A 1 550 ? 36.613 38.798 267.811 1.00 75.79 1178 GLY A O 1
ATOM 4204 N N . GLN A 1 551 ? 38.251 39.947 268.846 1.00 92.62 1179 GLN A N 1
ATOM 4205 C CA . GLN A 1 551 ? 39.095 40.006 267.661 1.00 94.75 1179 GLN A CA 1
ATOM 4206 C C . GLN A 1 551 ? 39.798 38.691 267.384 1.00 91.40 1179 GLN A C 1
ATOM 4207 O O . GLN A 1 551 ? 40.565 38.605 266.420 1.00 90.83 1179 GLN A O 1
ATOM 4213 N N . ASN A 1 552 ? 39.569 37.681 268.218 1.00 88.38 1180 ASN A N 1
ATOM 4214 C CA . ASN A 1 552 ? 40.084 36.339 267.997 1.00 82.85 1180 ASN A CA 1
ATOM 4215 C C . ASN A 1 552 ? 39.225 35.537 267.025 1.00 74.56 1180 ASN A C 1
ATOM 4216 O O . ASN A 1 552 ? 39.571 34.395 266.699 1.00 74.89 1180 ASN A O 1
ATOM 4221 N N . ARG A 1 553 ? 38.109 36.104 266.573 1.00 64.28 1181 ARG A N 1
ATOM 4222 C CA . ARG A 1 553 ? 37.235 35.427 265.631 1.00 56.51 1181 ARG A CA 1
ATOM 4223 C C . ARG A 1 553 ? 37.769 35.440 264.206 1.00 50.67 1181 ARG A C 1
ATOM 4224 O O . ARG A 1 553 ? 37.280 34.670 263.377 1.00 49.65 1181 ARG A O 1
ATOM 4232 N N . TYR A 1 554 ? 38.744 36.289 263.894 1.00 46.25 1182 TYR A N 1
ATOM 4233 C CA . TYR A 1 554 ? 39.110 36.560 262.513 1.00 40.90 1182 TYR A CA 1
ATOM 4234 C C . TYR A 1 554 ? 40.556 36.177 262.241 1.00 42.94 1182 TYR A C 1
ATOM 4235 O O . TYR A 1 554 ? 41.413 36.238 263.131 1.00 50.69 1182 TYR A O 1
ATOM 4244 N N . CYS A 1 555 ? 40.826 35.806 260.993 1.00 38.55 1183 CYS A N 1
ATOM 4245 C CA . CYS A 1 555 ? 42.182 35.454 260.600 1.00 38.98 1183 CYS A CA 1
ATOM 4246 C C . CYS A 1 555 ? 43.044 36.700 260.521 1.00 40.20 1183 CYS A C 1
ATOM 4247 O O . CYS A 1 555 ? 42.629 37.719 259.966 1.00 46.31 1183 CYS A O 1
ATOM 4250 N N . ARG A 1 556 ? 44.259 36.607 261.063 1.00 44.66 1184 ARG A N 1
ATOM 4251 C CA . ARG A 1 556 ? 45.199 37.719 260.992 1.00 53.04 1184 ARG A CA 1
ATOM 4252 C C . ARG A 1 556 ? 46.660 37.329 260.781 1.00 57.93 1184 ARG A C 1
ATOM 4253 O O . ARG A 1 556 ? 47.465 38.214 260.472 1.00 61.73 1184 ARG A O 1
ATOM 4261 N N . ASP A 1 557 ? 47.024 36.055 260.872 1.00 61.05 1185 ASP A N 1
ATOM 4262 C CA . ASP A 1 557 ? 48.393 35.605 260.668 1.00 65.74 1185 ASP A CA 1
ATOM 4263 C C . ASP A 1 557 ? 48.497 34.816 259.369 1.00 60.36 1185 ASP A C 1
ATOM 4264 O O . ASP A 1 557 ? 47.496 34.343 258.824 1.00 59.85 1185 ASP A O 1
ATOM 4269 N N . LYS A 1 558 ? 49.727 34.690 258.865 1.00 57.34 1186 LYS A N 1
ATOM 4270 C CA . LYS A 1 558 ? 49.990 33.752 257.777 1.00 53.63 1186 LYS A CA 1
ATOM 4271 C C . LYS A 1 558 ? 49.518 32.346 258.143 1.00 56.21 1186 LYS A C 1
ATOM 4272 O O . LYS A 1 558 ? 48.949 31.632 257.307 1.00 59.30 1186 LYS A O 1
ATOM 4278 N N . SER A 1 559 ? 49.721 31.941 259.400 1.00 54.21 1187 SER A N 1
ATOM 4279 C CA . SER A 1 559 ? 49.335 30.606 259.841 1.00 54.58 1187 SER A CA 1
ATOM 4280 C C . SER A 1 559 ? 47.827 30.419 259.853 1.00 54.30 1187 SER A C 1
ATOM 4281 O O . SER A 1 559 ? 47.362 29.278 259.930 1.00 56.67 1187 SER A O 1
ATOM 4284 N N . ASP A 1 560 ? 47.063 31.506 259.823 1.00 55.82 1188 ASP A N 1
ATOM 4285 C CA . ASP A 1 560 ? 45.615 31.418 259.804 1.00 55.31 1188 ASP A CA 1
ATOM 4286 C C . ASP A 1 560 ? 45.051 31.159 258.404 1.00 51.37 1188 ASP A C 1
ATOM 4287 O O . ASP A 1 560 ? 43.886 30.771 258.301 1.00 46.12 1188 ASP A O 1
ATOM 4292 N N . LEU A 1 561 ? 45.852 31.320 257.345 1.00 54.87 1189 LEU A N 1
ATOM 4293 C CA . LEU A 1 561 ? 45.392 31.235 255.971 1.00 53.35 1189 LEU A CA 1
ATOM 4294 C C . LEU A 1 561 ? 45.867 29.946 255.318 1.00 50.62 1189 LEU A C 1
ATOM 4295 O O . LEU A 1 561 ? 47.066 29.644 255.328 1.00 51.52 1189 LEU A O 1
ATOM 4300 N N . ASN A 1 562 ? 44.929 29.205 254.727 1.00 46.16 1190 ASN A N 1
ATOM 4301 C CA . ASN A 1 562 ? 45.258 28.028 253.944 1.00 46.92 1190 ASN A CA 1
ATOM 4302 C C . ASN A 1 562 ? 44.206 27.881 252.856 1.00 45.92 1190 ASN A C 1
ATOM 4303 O O . ASN A 1 562 ? 43.183 28.570 252.855 1.00 44.20 1190 ASN A O 1
ATOM 4308 N N . TRP A 1 563 ? 44.489 26.978 251.909 1.00 43.47 1191 TRP A N 1
ATOM 4309 C CA . TRP A 1 563 ? 43.631 26.803 250.735 1.00 40.25 1191 TRP A CA 1
ATOM 4310 C C . TRP A 1 563 ? 42.185 26.475 251.108 1.00 39.38 1191 TRP A C 1
ATOM 4311 O O . TRP A 1 563 ? 41.251 26.896 250.413 1.00 36.90 1191 TRP A O 1
ATOM 4322 N N . GLN A 1 564 ? 41.971 25.688 252.163 1.00 41.05 1192 GLN A N 1
ATOM 4323 C CA . GLN A 1 564 ? 40.596 25.323 252.504 1.00 39.58 1192 GLN A CA 1
ATOM 4324 C C . GLN A 1 564 ? 39.862 26.478 253.174 1.00 43.40 1192 GLN A C 1
ATOM 4325 O O . GLN A 1 564 ? 38.686 26.725 252.885 1.00 45.98 1192 GLN A O 1
ATOM 4331 N N . LEU A 1 565 ? 40.542 27.193 254.069 1.00 41.59 1193 LEU A N 1
ATOM 4332 C CA . LEU A 1 565 ? 39.936 28.353 254.706 1.00 38.15 1193 LEU A CA 1
ATOM 4333 C C . LEU A 1 565 ? 39.520 29.391 253.673 1.00 38.97 1193 LEU A C 1
ATOM 4334 O O . LEU A 1 565 ? 38.385 29.880 253.686 1.00 37.13 1193 LEU A O 1
ATOM 4339 N N . PHE A 1 566 ? 40.443 29.759 252.782 1.00 41.13 1194 PHE A N 1
ATOM 4340 C CA . PHE A 1 566 ? 40.160 30.792 251.792 1.00 34.36 1194 PHE A CA 1
ATOM 4341 C C . PHE A 1 566 ? 38.966 30.418 250.917 1.00 35.89 1194 PHE A C 1
ATOM 4342 O O . PHE A 1 566 ? 38.024 31.205 250.767 1.00 36.85 1194 PHE A O 1
ATOM 4350 N N . THR A 1 567 ? 38.984 29.211 250.334 1.00 32.38 1195 THR A N 1
ATOM 4351 C CA . THR A 1 567 ? 37.901 28.799 249.439 1.00 29.20 1195 THR A CA 1
ATOM 4352 C C . THR A 1 567 ? 36.582 28.599 250.184 1.00 30.77 1195 THR A C 1
ATOM 4353 O O . THR A 1 567 ? 35.511 28.775 249.592 1.00 26.89 1195 THR A O 1
ATOM 4357 N N . HIS A 1 568 ? 36.636 28.196 251.461 1.00 30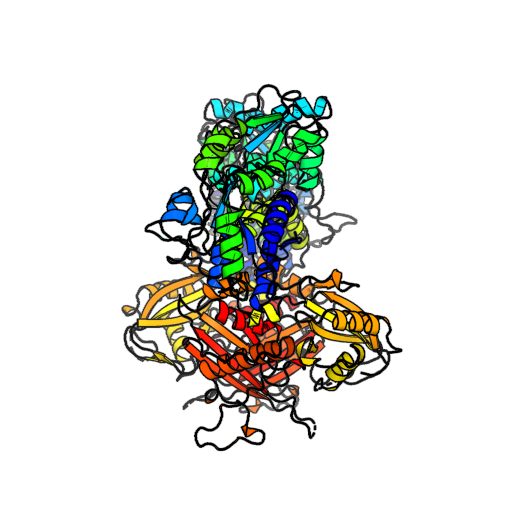.73 1196 HIS A N 1
ATOM 4358 C CA . HIS A 1 568 ? 35.418 28.111 252.266 1.00 31.24 1196 HIS A CA 1
ATOM 4359 C C . HIS A 1 568 ? 34.739 29.472 252.372 1.00 32.20 1196 HIS A C 1
ATOM 4360 O O . HIS A 1 568 ? 33.534 29.598 252.116 1.00 31.78 1196 HIS A O 1
ATOM 4367 N N . ARG A 1 569 ? 35.501 30.497 252.786 1.00 29.79 1197 ARG A N 1
ATOM 4368 C CA . ARG A 1 569 ? 34.968 31.851 252.914 1.00 27.08 1197 ARG A CA 1
ATOM 4369 C C . ARG A 1 569 ? 34.498 32.400 251.575 1.00 29.72 1197 ARG A C 1
ATOM 4370 O O . ARG A 1 569 ? 33.462 33.069 251.505 1.00 32.90 1197 ARG A O 1
ATOM 4378 N N . LEU A 1 570 ? 35.256 32.160 250.504 1.00 25.46 1198 LEU A N 1
ATOM 4379 C CA . LEU A 1 570 ? 34.802 32.601 249.189 1.00 26.04 1198 LEU A CA 1
ATOM 4380 C C . LEU A 1 570 ? 33.451 31.988 248.839 1.00 33.15 1198 LEU A C 1
ATOM 4381 O O . LEU A 1 570 ? 32.520 32.688 248.416 1.00 28.92 1198 LEU A O 1
ATOM 4386 N N . THR A 1 571 ? 33.320 30.677 249.045 1.00 30.85 1199 THR A N 1
ATOM 4387 C CA . THR A 1 571 ? 32.088 29.975 248.712 1.00 30.28 1199 THR A CA 1
ATOM 4388 C C . THR A 1 571 ? 30.944 30.393 249.637 1.00 31.82 1199 THR A C 1
ATOM 4389 O O . THR A 1 571 ? 29.789 30.499 249.203 1.00 30.94 1199 THR A O 1
ATOM 4393 N N . ASP A 1 572 ? 31.244 30.613 250.919 1.00 31.17 1200 ASP A N 1
ATOM 4394 C CA . ASP A 1 572 ? 30.252 31.160 251.838 1.00 31.96 1200 ASP A CA 1
ATOM 4395 C C . ASP A 1 572 ? 29.633 32.439 251.274 1.00 34.56 1200 ASP A C 1
ATOM 4396 O O . ASP A 1 572 ? 28.413 32.628 251.321 1.00 34.82 1200 ASP A O 1
ATOM 4401 N N . THR A 1 573 ? 30.470 33.338 250.747 1.00 30.99 1201 THR A N 1
ATOM 4402 C CA . THR A 1 573 ? 29.954 34.561 250.142 1.00 30.60 1201 THR A CA 1
ATOM 4403 C C . THR A 1 573 ? 28.941 34.240 249.052 1.00 33.17 1201 THR A C 1
ATOM 4404 O O . THR A 1 573 ? 27.820 34.761 249.062 1.00 39.59 1201 THR A O 1
ATOM 4408 N N . PHE A 1 574 ? 29.307 33.361 248.114 1.00 28.74 1202 PHE A N 1
ATOM 4409 C CA . PHE A 1 574 ? 28.397 33.032 247.017 1.00 30.20 1202 PHE A CA 1
AT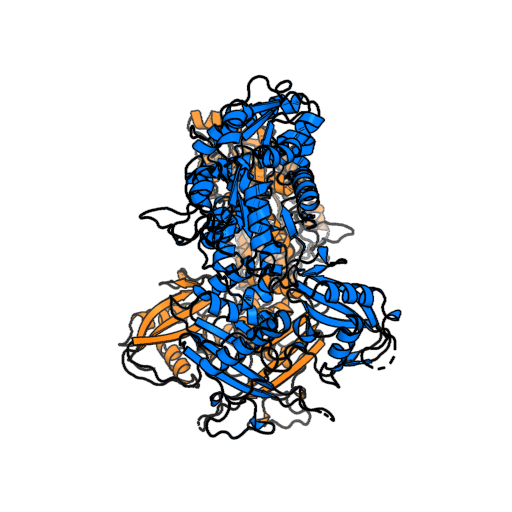OM 4410 C C . PHE A 1 574 ? 27.144 32.331 247.519 1.00 37.88 1202 PHE A C 1
ATOM 4411 O O . PHE A 1 574 ? 26.045 32.563 247.001 1.00 41.86 1202 PHE A O 1
ATOM 4419 N N . ILE A 1 575 ? 27.287 31.465 248.524 1.00 37.27 1203 ILE A N 1
ATOM 4420 C CA . ILE A 1 575 ? 26.123 30.770 249.058 1.00 37.70 1203 ILE A CA 1
ATOM 4421 C C . ILE A 1 575 ? 25.150 31.761 249.682 1.00 37.37 1203 ILE A C 1
ATOM 4422 O O . ILE A 1 575 ? 23.935 31.678 249.459 1.00 39.11 1203 ILE A O 1
ATOM 4427 N N . ASN A 1 576 ? 25.667 32.718 250.461 1.00 38.05 1204 ASN A N 1
ATOM 4428 C CA . ASN A 1 576 ? 24.819 33.752 251.057 1.00 36.95 1204 ASN A CA 1
ATOM 4429 C C . ASN A 1 576 ? 24.084 34.551 249.989 1.00 36.45 1204 ASN A C 1
ATOM 4430 O O . ASN A 1 576 ? 22.866 34.759 250.077 1.00 34.37 1204 ASN A O 1
ATOM 4435 N N . LEU A 1 577 ? 24.810 35.000 248.964 1.00 30.65 1205 LEU A N 1
ATOM 4436 C CA . LEU A 1 577 ? 24.165 35.706 247.864 1.00 30.87 1205 LEU A CA 1
ATOM 4437 C C . LEU A 1 577 ? 23.089 34.846 247.223 1.00 37.44 1205 LEU A C 1
ATOM 4438 O O . LEU A 1 577 ? 21.996 35.335 246.908 1.00 39.17 1205 LEU A O 1
ATOM 4443 N N . PHE A 1 578 ? 23.365 33.548 247.057 1.00 37.75 1206 PHE A N 1
ATOM 4444 C CA . PHE A 1 578 ? 22.372 32.657 246.469 1.00 35.94 1206 PHE A CA 1
ATOM 4445 C C . PHE A 1 578 ? 21.178 32.487 247.392 1.00 40.47 1206 PHE A C 1
ATOM 4446 O O . PHE A 1 578 ? 20.027 32.524 246.940 1.00 43.34 1206 PHE A O 1
ATOM 4454 N N . GLN A 1 579 ? 21.433 32.287 248.685 1.00 43.03 1207 GLN A N 1
ATOM 4455 C CA . GLN A 1 579 ? 20.344 32.089 249.636 1.00 44.79 1207 GLN A CA 1
ATOM 4456 C C . GLN A 1 579 ? 19.395 33.279 249.656 1.00 46.58 1207 GLN A C 1
ATOM 4457 O O . GLN A 1 579 ? 18.175 33.112 249.548 1.00 50.29 1207 GLN A O 1
ATOM 4463 N N . SER A 1 580 ? 19.936 34.494 249.804 1.00 48.34 1208 SER A N 1
ATOM 4464 C CA . SER A 1 580 ? 19.083 35.675 249.893 1.00 50.02 1208 SER A CA 1
ATOM 4465 C C . SER A 1 580 ? 18.297 35.911 248.616 1.00 49.19 1208 SER A C 1
ATOM 4466 O O . SER A 1 580 ? 17.287 36.617 248.649 1.00 50.89 1208 SER A O 1
ATOM 4469 N N . ARG A 1 581 ? 18.740 35.342 247.497 1.00 48.90 1209 ARG A N 1
ATOM 4470 C CA . ARG A 1 581 ? 18.007 35.474 246.245 1.00 49.83 1209 ARG A CA 1
ATOM 4471 C C . ARG A 1 581 ? 16.891 34.450 246.123 1.00 52.99 1209 ARG A C 1
ATOM 4472 O O . ARG A 1 581 ? 15.847 34.758 245.546 1.00 56.09 1209 ARG A O 1
ATOM 4480 N N . THR A 1 582 ? 17.092 33.237 246.650 1.00 52.88 1210 THR A N 1
ATOM 4481 C CA . THR A 1 582 ? 16.196 32.112 246.416 1.00 53.42 1210 THR A CA 1
ATOM 4482 C C . THR A 1 582 ? 15.533 31.558 247.665 1.00 54.84 1210 THR A C 1
ATOM 4483 O O . THR A 1 582 ? 14.462 30.962 247.558 1.00 53.84 1210 THR A O 1
ATOM 4487 N N . GLY A 1 583 ? 16.141 31.718 248.838 1.00 58.20 1211 GLY A N 1
ATOM 4488 C CA . GLY A 1 583 ? 15.669 31.077 250.041 1.00 65.89 1211 GLY A CA 1
ATOM 4489 C C . GLY A 1 583 ? 16.340 29.747 250.336 1.00 67.95 1211 GLY A C 1
ATOM 4490 O O . GLY A 1 583 ? 16.499 29.387 251.507 1.00 63.36 1211 GLY A O 1
ATOM 4491 N N . GLU A 1 584 ? 16.712 29.001 249.298 1.00 71.49 1212 GLU A N 1
ATOM 4492 C CA . GLU A 1 584 ? 17.483 27.784 249.478 1.00 71.81 1212 GLU A CA 1
ATOM 4493 C C . GLU A 1 584 ? 18.871 28.125 249.988 1.00 68.01 1212 GLU A C 1
ATOM 4494 O O . GLU A 1 584 ? 19.444 29.154 249.631 1.00 68.56 1212 GLU A O 1
ATOM 4500 N N . ARG A 1 585 ? 19.421 27.246 250.823 1.00 68.49 1213 ARG A N 1
ATOM 4501 C CA . ARG A 1 585 ? 20.814 27.343 251.258 1.00 62.75 1213 ARG A CA 1
ATOM 4502 C C . ARG A 1 585 ? 21.527 26.095 250.747 1.00 60.34 1213 ARG A C 1
ATOM 4503 O O . ARG A 1 585 ? 21.345 25.006 251.297 1.00 64.13 1213 ARG A O 1
ATOM 4511 N N . LEU A 1 586 ? 22.328 26.251 249.695 1.00 53.77 1214 LEU A N 1
ATOM 4512 C CA . LEU A 1 586 ? 23.015 25.118 249.095 1.00 52.36 1214 LEU A CA 1
ATOM 4513 C C . LEU A 1 586 ? 24.042 24.504 250.044 1.00 59.25 1214 LEU A C 1
ATOM 4514 O O . LEU A 1 586 ? 24.627 25.179 250.896 1.00 57.30 1214 LEU A O 1
ATOM 4519 N N . GLN A 1 587 ? 24.251 23.197 249.877 1.00 66.78 1215 GLN A N 1
ATOM 4520 C CA . GLN A 1 587 ? 25.251 22.477 250.653 1.00 72.45 1215 GLN A CA 1
ATOM 4521 C C . GLN A 1 587 ? 26.643 22.820 250.136 1.00 69.18 1215 GLN A C 1
ATOM 4522 O O . GLN A 1 587 ? 26.882 22.822 248.925 1.00 73.02 1215 GLN A O 1
ATOM 4528 N N . ARG A 1 588 ? 27.556 23.133 251.053 1.00 63.09 1216 ARG A N 1
ATOM 4529 C CA . ARG A 1 588 ? 28.886 23.609 250.685 1.00 53.55 1216 ARG A CA 1
ATOM 4530 C C . ARG A 1 588 ? 29.842 22.428 250.495 1.00 54.86 1216 ARG A C 1
ATOM 4531 O O . ARG A 1 588 ? 30.231 21.758 251.461 1.00 52.05 1216 ARG A O 1
ATOM 4539 N N . GLN A 1 589 ? 30.234 22.191 249.247 1.00 53.75 1217 GLN A N 1
ATOM 4540 C CA . GLN A 1 589 ? 31.253 21.217 248.901 1.00 52.59 1217 GLN A CA 1
ATOM 4541 C C . GLN A 1 589 ? 32.641 21.815 249.125 1.00 50.25 1217 GLN A C 1
ATOM 4542 O O . GLN A 1 589 ? 32.835 23.031 249.093 1.00 52.95 1217 GLN A O 1
ATOM 4548 N N . ASN A 1 590 ? 33.617 20.943 249.331 1.00 47.63 1218 ASN A N 1
ATOM 4549 C CA . ASN A 1 590 ? 35.005 21.357 249.422 1.00 42.20 1218 ASN A CA 1
ATOM 4550 C C . ASN A 1 590 ? 35.648 21.389 248.038 1.00 44.99 1218 ASN A C 1
ATOM 4551 O O . ASN A 1 590 ? 35.296 20.614 247.143 1.00 42.91 1218 ASN A O 1
ATOM 4556 N N . TRP A 1 591 ? 36.576 22.337 247.856 1.00 44.22 1219 TRP A N 1
ATOM 4557 C CA . TRP A 1 591 ? 37.282 22.407 246.587 1.00 35.18 1219 TRP A CA 1
ATOM 4558 C C . TRP A 1 591 ? 38.369 21.332 246.531 1.00 36.15 1219 TRP A C 1
ATOM 4559 O O . TRP A 1 591 ? 38.876 20.893 247.571 1.00 37.01 1219 TRP A O 1
ATOM 4570 N N . PRO A 1 592 ? 38.712 20.861 245.333 1.00 38.90 1220 PRO A N 1
ATOM 4571 C CA . PRO A 1 592 ? 39.922 20.045 245.179 1.00 39.62 1220 PRO A CA 1
ATOM 4572 C C . PRO A 1 592 ? 41.149 20.770 245.716 1.00 39.21 1220 PRO A C 1
ATOM 4573 O O . PRO A 1 592 ? 41.246 21.992 245.651 1.00 47.27 1220 PRO A O 1
ATOM 4577 N N . GLU A 1 593 ? 42.100 20.002 246.239 1.00 41.28 1221 GLU A N 1
ATOM 4578 C CA . GLU A 1 593 ? 43.241 20.608 246.907 1.00 46.82 1221 GLU A CA 1
ATOM 4579 C C . GLU A 1 593 ? 44.123 21.368 245.916 1.00 48.91 1221 GLU A C 1
ATOM 4580 O O . GLU A 1 593 ? 44.204 21.033 244.731 1.00 49.56 1221 GLU A O 1
ATOM 4586 N N . ALA A 1 594 ? 44.770 22.421 246.419 1.00 53.17 1222 ALA A N 1
ATOM 4587 C CA . ALA A 1 594 ? 45.697 23.233 245.646 1.00 41.18 1222 ALA A CA 1
ATOM 4588 C C . ALA A 1 594 ? 46.765 23.782 246.580 1.00 41.96 1222 ALA A C 1
ATOM 4589 O O . ALA A 1 594 ? 46.602 23.784 247.802 1.00 42.93 1222 ALA A O 1
ATOM 4591 N N . GLN A 1 595 ? 47.885 24.200 245.997 1.00 45.16 1223 GLN A N 1
ATOM 4592 C CA . GLN A 1 595 ? 48.936 24.855 246.768 1.00 52.64 1223 GLN A CA 1
ATOM 4593 C C . GLN A 1 595 ? 48.518 26.287 247.071 1.00 54.22 1223 GLN A C 1
ATOM 4594 O O . GLN A 1 595 ? 48.165 27.039 246.158 1.00 61.85 1223 GLN A O 1
ATOM 4600 N N . LEU A 1 596 ? 48.508 26.654 248.351 1.00 51.58 1224 LEU A N 1
ATOM 4601 C CA . LEU A 1 596 ? 48.329 28.041 248.772 1.00 48.47 1224 LEU A CA 1
ATOM 4602 C C . LEU A 1 596 ? 49.374 28.336 249.832 1.00 53.80 1224 LEU A C 1
ATOM 4603 O O . LEU A 1 596 ? 49.337 27.750 250.918 1.00 60.32 1224 LEU A O 1
ATOM 4608 N N . HIS A 1 597 ? 50.287 29.252 249.528 1.00 55.97 1225 HIS A N 1
ATOM 4609 C CA . HIS A 1 597 ? 51.295 29.707 250.477 1.00 58.49 1225 HIS A CA 1
ATOM 4610 C C . HIS A 1 597 ? 51.084 31.191 250.740 1.00 52.51 1225 HIS A C 1
ATOM 4611 O O . HIS A 1 597 ? 51.117 32.003 249.805 1.00 49.65 1225 HIS A O 1
ATOM 4618 N N . ALA A 1 598 ? 50.861 31.550 252.000 1.00 49.15 1226 ALA A N 1
ATOM 4619 C CA . ALA A 1 598 ? 50.679 32.957 252.348 1.00 53.92 1226 ALA A CA 1
ATOM 4620 C C . ALA A 1 598 ? 52.046 33.621 252.472 1.00 61.12 1226 ALA A C 1
ATOM 4621 O O . ALA A 1 598 ? 52.823 33.298 253.376 1.00 66.69 1226 ALA A O 1
ATOM 4623 N N . GLY A 1 599 ? 52.343 34.549 251.564 1.00 61.53 1227 GLY A N 1
ATOM 4624 C CA . GLY A 1 599 ? 53.616 35.239 251.568 1.00 68.79 1227 GLY A CA 1
ATOM 4625 C C . GLY A 1 599 ? 53.660 36.357 252.586 1.00 72.94 1227 GLY A C 1
ATOM 4626 O O . GLY A 1 599 ? 54.579 36.437 253.405 1.00 81.18 1227 GLY A O 1
ATOM 4627 N N . LEU A 1 600 ? 52.667 37.235 252.533 1.00 74.38 1228 LEU A N 1
ATOM 4628 C CA . LEU A 1 600 ? 52.528 38.353 253.453 1.00 78.78 1228 LEU A CA 1
ATOM 4629 C C . LEU A 1 600 ? 51.153 38.275 254.095 1.00 77.42 1228 LEU A C 1
ATOM 4630 O O . LEU A 1 600 ? 50.184 37.855 253.453 1.00 83.02 1228 LEU A O 1
ATOM 4635 N N . ALA A 1 601 ? 51.078 38.626 255.375 1.00 70.93 1229 ALA A N 1
ATOM 4636 C CA . ALA A 1 601 ? 49.791 38.694 256.063 1.00 64.59 1229 ALA A CA 1
ATOM 4637 C C . ALA A 1 601 ? 49.970 39.530 257.314 1.00 69.82 1229 ALA A C 1
ATOM 4638 O O . ALA A 1 601 ? 50.783 39.183 258.177 1.00 82.05 1229 ALA A O 1
ATOM 4640 N N . VAL A 1 602 ? 49.218 40.620 257.413 1.00 64.27 1230 VAL A N 1
ATOM 4641 C CA . VAL A 1 602 ? 49.287 41.518 258.555 1.00 61.64 1230 VAL A CA 1
ATOM 4642 C C . VAL A 1 602 ? 47.881 42.040 258.825 1.00 60.37 1230 VAL A C 1
ATOM 4643 O O . VAL A 1 602 ? 47.049 42.135 257.919 1.00 58.14 1230 VAL A O 1
ATOM 4647 N N . TRP A 1 603 ? 47.608 42.360 260.085 1.00 61.25 1231 TRP A N 1
ATOM 4648 C CA . TRP A 1 603 ? 46.290 42.825 260.499 1.00 59.83 1231 TRP A CA 1
ATOM 4649 C C . TRP A 1 603 ? 46.310 44.341 260.685 1.00 63.96 1231 TRP A C 1
ATOM 4650 O O . TRP A 1 603 ? 47.123 44.862 261.456 1.00 65.53 1231 TRP A O 1
ATOM 4661 N N . LEU A 1 604 ? 45.423 45.041 259.970 1.00 64.70 1232 LEU A N 1
ATOM 4662 C CA . LEU A 1 604 ? 45.287 46.489 260.097 1.00 70.34 1232 LEU A CA 1
ATOM 4663 C C . LEU A 1 604 ? 44.208 46.848 261.110 1.00 79.55 1232 LEU A C 1
ATOM 4664 O O . LEU A 1 604 ? 43.092 46.321 261.054 1.00 78.98 1232 LEU A O 1
ATOM 4669 N N . ASN A 1 605 ? 44.548 47.754 262.025 1.00 89.62 1233 ASN A N 1
ATOM 4670 C CA . ASN A 1 605 ? 43.619 48.301 263.004 1.00 93.22 1233 ASN A CA 1
ATOM 4671 C C . ASN A 1 605 ? 43.098 49.647 262.506 1.00 91.18 1233 ASN A C 1
ATOM 4672 O O . ASN A 1 605 ? 43.883 50.574 262.271 1.00 94.56 1233 ASN A O 1
ATOM 4677 N N . ASN A 1 606 ? 41.777 49.742 262.354 1.00 84.66 1234 ASN A N 1
ATOM 4678 C CA . ASN A 1 606 ? 41.077 50.911 261.819 1.00 87.81 1234 ASN A CA 1
ATOM 4679 C C . ASN A 1 606 ? 39.848 51.224 262.667 1.00 91.85 1234 ASN A C 1
ATOM 4680 O O . ASN A 1 606 ? 38.729 51.349 262.165 1.00 90.55 1234 ASN A O 1
ATOM 4685 N N . SER A 1 607 ? 40.043 51.356 263.974 1.00 99.60 1235 SER A N 1
ATOM 4686 C CA . SER A 1 607 ? 38.946 51.668 264.877 1.00 104.85 1235 SER A CA 1
ATOM 4687 C C . SER A 1 607 ? 38.798 53.175 265.042 1.00 114.82 1235 SER A C 1
ATOM 4688 O O . SER A 1 607 ? 39.788 53.913 265.058 1.00 119.19 1235 SER A O 1
ATOM 4691 N N . TYR A 1 608 ? 37.550 53.629 265.148 1.00 118.78 1236 TYR A N 1
ATOM 4692 C CA . TYR A 1 608 ? 37.237 55.043 265.306 1.00 126.49 1236 TYR A CA 1
ATOM 4693 C C . TYR A 1 608 ? 36.170 55.191 266.381 1.00 130.06 1236 TYR A C 1
ATOM 4694 O O . TYR A 1 608 ? 35.187 54.444 266.395 1.00 132.39 1236 TYR A O 1
ATOM 4703 N N . THR A 1 609 ? 36.366 56.156 267.273 1.00 124.24 1237 THR A N 1
ATOM 4704 C CA . THR A 1 609 ? 35.465 56.347 268.407 1.00 117.89 1237 THR A CA 1
ATOM 4705 C C . THR A 1 609 ? 34.135 56.976 267.996 1.00 113.73 1237 THR A C 1
ATOM 4706 O O . THR A 1 609 ? 34.070 57.743 267.039 1.00 112.72 1237 THR A O 1
ATOM 4710 N N . VAL A 1 616 ? 33.932 51.589 267.295 1.00 106.70 1244 VAL A N 1
ATOM 4711 C CA . VAL A 1 616 ? 33.488 50.657 266.267 1.00 106.98 1244 VAL A CA 1
ATOM 4712 C C . VAL A 1 616 ? 34.684 50.143 265.462 1.00 105.13 1244 VAL A C 1
ATOM 4713 O O . VAL A 1 616 ? 35.447 50.928 264.896 1.00 104.74 1244 VAL A O 1
ATOM 4717 N N . LYS A 1 617 ? 34.828 48.817 265.395 1.00 102.16 1245 LYS A N 1
ATOM 4718 C CA . LYS A 1 617 ? 36.001 48.170 264.816 1.00 96.24 1245 LYS A CA 1
ATOM 4719 C C . LYS A 1 617 ? 35.711 47.464 263.492 1.00 89.65 1245 LYS A C 1
ATOM 4720 O O . LYS A 1 617 ? 36.547 46.683 263.024 1.00 83.66 1245 LYS A O 1
ATOM 4726 N N . ASP A 1 618 ? 34.553 47.727 262.877 1.00 89.31 1246 ASP A N 1
ATOM 4727 C CA . ASP A 1 618 ? 34.183 47.066 261.626 1.00 86.60 1246 ASP A CA 1
ATOM 4728 C C . ASP A 1 618 ? 35.219 47.286 260.532 1.00 81.36 1246 ASP A C 1
ATOM 4729 O O . ASP A 1 618 ? 35.319 46.479 259.602 1.00 79.37 1246 ASP A O 1
ATOM 4734 N N . ALA A 1 619 ? 35.958 48.392 260.593 1.00 80.21 1247 ALA A N 1
ATOM 4735 C CA . ALA A 1 619 ? 36.871 48.774 259.528 1.00 73.13 1247 ALA A CA 1
ATOM 4736 C C . ALA A 1 619 ? 38.202 48.040 259.580 1.00 68.39 1247 ALA A C 1
ATOM 4737 O O . ALA A 1 619 ? 39.005 48.197 258.653 1.00 68.39 1247 ALA A O 1
ATOM 4739 N N . SER A 1 620 ? 38.469 47.280 260.641 1.00 63.85 1248 SER A N 1
ATOM 4740 C CA . SER A 1 620 ? 39.729 46.561 260.769 1.00 62.51 1248 SER A CA 1
ATOM 4741 C C . SER A 1 620 ? 39.661 45.233 260.028 1.00 58.71 1248 SER A C 1
ATOM 4742 O O . SER A 1 620 ? 38.620 44.571 260.011 1.00 60.99 1248 SER A O 1
ATOM 4745 N N . GLY A 1 621 ? 40.781 44.828 259.443 1.00 53.60 1249 GLY A N 1
ATOM 4746 C CA . GLY A 1 621 ? 40.796 43.572 258.717 1.00 49.34 1249 GLY A CA 1
ATOM 4747 C C . GLY A 1 621 ? 42.212 43.158 258.393 1.00 48.82 1249 GLY A C 1
ATOM 4748 O O . GLY A 1 621 ? 43.180 43.825 258.767 1.00 52.89 1249 GLY A O 1
ATOM 4749 N N . MET A 1 622 ? 42.321 42.056 257.653 1.00 43.32 1250 MET A N 1
ATOM 4750 C CA . MET A 1 622 ? 43.604 41.449 257.325 1.00 46.46 1250 MET A CA 1
ATOM 4751 C C . MET A 1 622 ? 43.984 41.673 255.866 1.00 46.01 1250 MET A C 1
ATOM 4752 O O . MET A 1 622 ? 43.193 41.391 254.959 1.00 42.16 1250 MET A O 1
ATOM 4757 N N . LEU A 1 623 ? 45.210 42.151 255.655 1.00 48.41 1251 LEU A N 1
ATOM 4758 C CA . LEU A 1 623 ? 45.822 42.286 254.338 1.00 48.45 1251 LEU A CA 1
ATOM 4759 C C . LEU A 1 623 ? 46.773 41.114 254.119 1.00 49.57 1251 LEU A C 1
ATOM 4760 O O . LEU A 1 623 ? 47.563 40.785 255.009 1.00 49.27 1251 LEU A O 1
ATOM 4765 N N . ALA A 1 624 ? 46.707 40.489 252.941 1.00 48.42 1252 ALA A N 1
ATOM 4766 C CA . ALA A 1 624 ? 47.458 39.259 252.724 1.00 46.06 1252 ALA A CA 1
ATOM 4767 C C . ALA A 1 624 ? 47.779 39.064 251.246 1.00 47.10 1252 ALA A C 1
ATOM 4768 O O . ALA A 1 624 ? 47.072 39.564 250.368 1.00 48.41 1252 ALA A O 1
ATOM 4770 N N . GLN A 1 625 ? 48.854 38.322 250.984 1.00 48.37 1253 GLN A N 1
ATOM 4771 C CA . GLN A 1 625 ? 49.225 37.901 249.640 1.00 53.89 1253 GLN A CA 1
ATOM 4772 C C . GLN A 1 625 ? 49.441 36.399 249.668 1.00 50.84 1253 GLN A C 1
ATOM 4773 O O . GLN A 1 625 ? 50.105 35.892 250.575 1.00 53.04 1253 GLN A O 1
ATOM 4779 N N . MET A 1 626 ? 48.898 35.695 248.675 1.00 49.43 1254 MET A N 1
ATOM 4780 C CA . MET A 1 626 ? 48.899 34.235 248.635 1.00 46.67 1254 MET A CA 1
ATOM 4781 C C . MET A 1 626 ? 49.318 33.756 247.258 1.00 50.83 1254 MET A C 1
ATOM 4782 O O . MET A 1 626 ? 48.812 34.258 246.250 1.00 63.65 1254 MET A O 1
ATOM 4787 N N . GLN A 1 627 ? 50.233 32.793 247.206 1.00 44.67 1255 GLN A N 1
ATOM 4788 C CA . GLN A 1 627 ? 50.567 32.147 245.945 1.00 43.43 1255 GLN A CA 1
ATOM 4789 C C . GLN A 1 627 ? 49.710 30.902 245.769 1.00 47.17 1255 GLN A C 1
ATOM 4790 O O . GLN A 1 627 ? 49.496 30.140 246.713 1.00 48.80 1255 GLN A O 1
ATOM 4796 N N . ILE A 1 628 ? 49.184 30.722 244.566 1.00 48.09 1256 ILE A N 1
ATOM 4797 C CA . ILE A 1 628 ? 48.302 29.607 244.252 1.00 44.62 1256 ILE A CA 1
ATOM 4798 C C . ILE A 1 628 ? 48.934 28.799 243.126 1.00 48.93 1256 ILE A C 1
ATOM 4799 O O . ILE A 1 628 ? 49.524 29.370 242.203 1.00 53.44 1256 ILE A O 1
ATOM 4804 N N . GLU A 1 629 ? 48.820 27.473 243.203 1.00 50.16 1257 GLU A N 1
ATOM 4805 C CA . GLU A 1 629 ? 49.125 26.605 242.072 1.00 54.80 1257 GLU A CA 1
ATOM 4806 C C . GLU A 1 629 ? 47.992 25.597 241.945 1.00 57.42 1257 GLU A C 1
ATOM 4807 O O . GLU A 1 629 ? 47.567 25.017 242.948 1.00 58.26 1257 GLU A O 1
ATOM 4813 N N . ILE A 1 630 ? 47.464 25.436 240.729 1.00 56.50 1258 ILE A N 1
ATOM 4814 C CA . ILE A 1 630 ? 46.328 24.559 240.469 1.00 57.29 1258 ILE A CA 1
ATOM 4815 C C . ILE A 1 630 ? 46.696 23.516 239.419 1.00 72.61 1258 ILE A C 1
ATOM 4816 O O . ILE A 1 630 ? 47.599 23.717 238.600 1.00 79.69 1258 ILE A O 1
ATOM 4821 N N . ASP A 1 631 ? 45.993 22.382 239.460 1.00 79.84 1259 ASP A N 1
ATOM 4822 C CA . ASP A 1 631 ? 46.229 21.287 238.525 1.00 87.17 1259 ASP A CA 1
ATOM 4823 C C . ASP A 1 631 ? 45.705 21.624 237.130 1.00 88.64 1259 ASP A C 1
ATOM 4824 O O . ASP A 1 631 ? 44.887 22.529 236.947 1.00 90.54 1259 ASP A O 1
ATOM 4829 N N . ASP A 1 632 ? 46.200 20.879 236.133 1.00 94.60 1260 ASP A N 1
ATOM 4830 C CA . ASP A 1 632 ? 45.689 21.022 234.769 1.00 99.91 1260 ASP A CA 1
ATOM 4831 C C . ASP A 1 632 ? 44.186 20.804 234.703 1.00 97.09 1260 ASP A C 1
ATOM 4832 O O . ASP A 1 632 ? 43.496 21.464 233.916 1.00 96.07 1260 ASP A O 1
ATOM 4837 N N . ASP A 1 633 ? 43.667 19.889 235.525 1.00 94.99 1261 ASP A N 1
ATOM 4838 C CA . ASP A 1 633 ? 42.271 19.471 235.496 1.00 93.88 1261 ASP A CA 1
ATOM 4839 C C . ASP A 1 633 ? 41.455 20.086 236.630 1.00 79.18 1261 ASP A C 1
ATOM 4840 O O . ASP A 1 633 ? 40.447 19.505 237.052 1.00 79.28 1261 ASP A O 1
ATOM 4845 N N . PHE A 1 634 ? 41.881 21.239 237.146 1.00 63.58 1262 PHE A N 1
ATOM 4846 C CA . PHE A 1 634 ? 41.142 21.872 238.223 1.00 52.30 1262 PHE A CA 1
ATOM 4847 C C . PHE A 1 634 ? 39.800 22.363 237.687 1.00 51.11 1262 PHE A C 1
ATOM 4848 O O . PHE A 1 634 ? 39.741 22.941 236.599 1.00 51.87 1262 PHE A O 1
ATOM 4856 N N . PRO A 1 635 ? 38.711 22.146 238.421 1.00 47.39 1263 PRO A N 1
ATOM 4857 C CA . PRO A 1 635 ? 37.378 22.442 237.876 1.00 47.94 1263 PRO A CA 1
ATOM 4858 C C . PRO A 1 635 ? 37.215 23.919 237.529 1.00 45.76 1263 PRO A C 1
ATOM 4859 O O . PRO A 1 635 ? 37.434 24.805 238.363 1.00 43.73 1263 PRO A O 1
ATOM 4863 N N . ALA A 1 636 ? 36.812 24.178 236.282 1.00 42.31 1264 ALA A N 1
ATOM 4864 C CA . ALA A 1 636 ? 36.722 25.556 235.808 1.00 39.49 1264 ALA A CA 1
ATOM 4865 C C . ALA A 1 636 ? 35.646 26.335 236.545 1.00 40.73 1264 ALA A C 1
ATOM 4866 O O . ALA A 1 636 ? 35.830 27.520 236.840 1.00 45.86 1264 ALA A O 1
ATOM 4868 N N . ASP A 1 637 ? 34.515 25.692 236.844 1.00 42.76 1265 ASP A N 1
ATOM 4869 C CA . ASP A 1 637 ? 33.425 26.373 237.533 1.00 41.68 1265 ASP A CA 1
ATOM 4870 C C . ASP A 1 637 ? 33.807 26.786 238.946 1.00 41.18 1265 ASP A C 1
ATOM 4871 O O . ASP A 1 637 ? 33.123 27.630 239.538 1.00 42.28 1265 ASP A O 1
ATOM 4876 N N . LEU A 1 638 ? 34.856 26.188 239.514 1.00 39.33 1266 LEU A N 1
ATOM 4877 C CA . LEU A 1 638 ? 35.388 26.645 240.793 1.00 37.52 1266 LEU A CA 1
ATOM 4878 C C . LEU A 1 638 ? 36.419 27.750 240.595 1.00 38.40 1266 LEU A C 1
ATOM 4879 O O . LEU A 1 638 ? 36.393 28.764 241.301 1.00 38.67 1266 LEU A O 1
ATOM 4884 N N . LEU A 1 639 ? 37.339 27.565 239.646 1.00 41.02 1267 LEU A N 1
ATOM 4885 C CA . LEU A 1 639 ? 38.249 28.648 239.300 1.00 38.00 1267 LEU A CA 1
ATOM 4886 C C . LEU A 1 639 ? 37.468 29.913 238.962 1.00 37.78 1267 LEU A C 1
ATOM 4887 O O . LEU A 1 639 ? 37.868 31.022 239.335 1.00 36.51 1267 LEU A O 1
ATOM 4892 N N . ALA A 1 640 ? 36.312 29.747 238.310 1.00 37.22 1268 ALA A N 1
ATOM 4893 C CA . ALA A 1 640 ? 35.460 30.878 237.954 1.00 30.74 1268 ALA A CA 1
ATOM 4894 C C . ALA A 1 640 ? 34.947 31.608 239.188 1.00 30.18 1268 ALA A C 1
ATOM 4895 O O . ALA A 1 640 ? 34.816 32.837 239.175 1.00 31.95 1268 ALA A O 1
ATOM 4897 N N . LEU A 1 641 ? 34.627 30.872 240.259 1.00 29.96 1269 LEU A N 1
ATOM 4898 C CA . LEU A 1 641 ? 34.293 31.526 241.525 1.00 29.42 1269 LEU A CA 1
ATOM 4899 C C . LEU A 1 641 ? 35.449 32.373 242.038 1.00 29.24 1269 LEU A C 1
ATOM 4900 O O . LEU A 1 641 ? 35.235 33.435 242.629 1.00 27.18 1269 LEU A O 1
ATOM 4905 N N . LEU A 1 642 ? 36.680 31.897 241.862 1.00 29.25 1270 LEU A N 1
ATOM 4906 C CA . LEU A 1 642 ? 37.834 32.669 242.297 1.00 27.93 1270 LEU A CA 1
ATOM 4907 C C . LEU A 1 642 ? 37.982 33.950 241.486 1.00 29.97 1270 LEU A C 1
ATOM 4908 O O . LEU A 1 642 ? 38.289 35.010 242.044 1.00 33.16 1270 LEU A O 1
ATOM 4913 N N . VAL A 1 643 ? 37.749 33.872 240.173 1.00 29.44 1271 VAL A N 1
ATOM 4914 C CA . VAL A 1 643 ? 37.871 35.039 239.305 1.00 26.17 1271 VAL A CA 1
ATOM 4915 C C . VAL A 1 643 ? 36.742 36.031 239.566 1.00 32.63 1271 VAL A C 1
ATOM 4916 O O . VAL A 1 643 ? 36.977 37.233 239.745 1.00 33.08 1271 VAL A O 1
ATOM 4920 N N . LEU A 1 644 ? 35.502 35.543 239.612 1.00 24.71 1272 LEU A N 1
ATOM 4921 C CA . LEU A 1 644 ? 34.366 36.419 239.876 1.00 28.33 1272 LEU A CA 1
ATOM 4922 C C . LEU A 1 644 ? 34.493 37.103 241.232 1.00 28.14 1272 LEU A C 1
ATOM 4923 O O . LEU A 1 644 ? 34.104 38.267 241.388 1.00 32.72 1272 LEU A O 1
ATOM 4928 N N . GLY A 1 645 ? 35.044 36.405 242.224 1.00 29.72 1273 GLY A N 1
ATOM 4929 C CA . GLY A 1 645 ? 35.205 37.008 243.535 1.00 30.48 1273 GLY A CA 1
ATOM 4930 C C . GLY A 1 645 ? 36.029 38.281 243.531 1.00 33.14 1273 GLY A C 1
ATOM 4931 O O . GLY A 1 645 ? 35.962 39.056 244.490 1.00 37.47 1273 GLY A O 1
ATOM 4932 N N . GLN A 1 646 ? 36.821 38.512 242.482 1.00 34.47 1274 GLN A N 1
ATOM 4933 C CA . GLN A 1 646 ? 37.533 39.783 242.375 1.00 32.83 1274 GLN A CA 1
ATOM 4934 C C . GLN A 1 646 ? 36.563 40.957 242.366 1.00 33.09 1274 GLN A C 1
ATOM 4935 O O . GLN A 1 646 ? 36.801 41.975 243.025 1.00 34.57 1274 GLN A O 1
ATOM 4941 N N . TYR A 1 647 ? 35.441 40.813 241.660 1.00 33.85 1275 TYR A N 1
ATOM 4942 C CA . TYR A 1 647 ? 34.525 41.914 241.405 1.00 31.64 1275 TYR A CA 1
ATOM 4943 C C . TYR A 1 647 ? 33.468 42.109 242.482 1.00 34.69 1275 TYR A C 1
ATOM 4944 O O . TYR A 1 647 ? 32.768 43.122 242.444 1.00 48.88 1275 TYR A O 1
ATOM 4953 N N . ILE A 1 648 ? 33.300 41.179 243.415 1.00 30.74 1276 ILE A N 1
ATOM 4954 C CA . ILE A 1 648 ? 32.249 41.301 244.419 1.00 35.13 1276 ILE A CA 1
ATOM 4955 C C . ILE A 1 648 ? 32.776 41.285 245.840 1.00 34.51 1276 ILE A C 1
ATOM 4956 O O . ILE A 1 648 ? 32.031 41.667 246.757 1.00 31.29 1276 ILE A O 1
ATOM 4961 N N . GLY A 1 649 ? 34.013 40.852 246.064 1.00 32.12 1277 GLY A N 1
ATOM 4962 C CA . GLY A 1 649 ? 34.608 40.861 247.382 1.00 25.77 1277 GLY A CA 1
ATOM 4963 C C . GLY A 1 649 ? 34.091 39.742 248.269 1.00 28.97 1277 GLY A C 1
ATOM 4964 O O . GLY A 1 649 ? 33.030 39.164 248.049 1.00 35.37 1277 GLY A O 1
ATOM 4965 N N . MET A 1 650 ? 34.852 39.456 249.323 1.00 28.10 1278 MET A N 1
ATOM 4966 C CA . MET A 1 650 ? 34.556 38.327 250.190 1.00 27.88 1278 MET A CA 1
ATOM 4967 C C . MET A 1 650 ? 34.736 38.739 251.643 1.00 32.16 1278 MET A C 1
ATOM 4968 O O . MET A 1 650 ? 35.268 39.809 251.954 1.00 38.72 1278 MET A O 1
ATOM 4973 N N . GLY A 1 651 ? 34.282 37.870 252.536 1.00 30.53 1279 GLY A N 1
ATOM 4974 C CA . GLY A 1 651 ? 34.378 38.114 253.957 1.00 33.82 1279 GLY A CA 1
ATOM 4975 C C . GLY A 1 651 ? 33.278 39.030 254.459 1.00 29.34 1279 GLY A C 1
ATOM 4976 O O . GLY A 1 651 ? 32.312 39.340 253.760 1.00 29.02 1279 GLY A O 1
ATOM 4977 N N . GLN A 1 652 ? 33.438 39.469 255.702 1.00 38.57 1280 GLN A N 1
ATOM 4978 C CA . GLN A 1 652 ? 32.478 40.384 256.296 1.00 41.85 1280 GLN A CA 1
ATOM 4979 C C . GLN A 1 652 ? 32.670 41.800 255.759 1.00 42.36 1280 GLN A C 1
ATOM 4980 O O . GLN A 1 652 ? 33.780 42.210 255.413 1.00 47.79 1280 GLN A O 1
ATOM 4986 N N . ASN A 1 653 ? 31.564 42.541 255.687 1.00 47.37 1281 ASN A N 1
ATOM 4987 C CA . ASN A 1 653 ? 31.517 43.937 255.238 1.00 42.96 1281 ASN A CA 1
ATOM 4988 C C . ASN A 1 653 ? 31.900 44.104 253.778 1.00 44.24 1281 ASN A C 1
ATOM 4989 O O . ASN A 1 653 ? 32.308 45.196 253.371 1.00 46.71 1281 ASN A O 1
ATOM 4994 N N . ARG A 1 654 ? 31.761 43.048 252.970 1.00 41.82 1282 ARG A N 1
ATOM 4995 C CA . ARG A 1 654 ? 32.142 43.151 251.567 1.00 42.01 1282 ARG A CA 1
ATOM 4996 C C . ARG A 1 654 ? 31.339 44.212 250.828 1.00 49.72 1282 ARG A C 1
ATOM 4997 O O . ARG A 1 654 ? 31.831 44.785 249.849 1.00 53.89 1282 ARG A O 1
ATOM 5005 N N . ALA A 1 655 ? 30.119 44.504 251.281 1.00 52.72 1283 ALA A N 1
ATOM 5006 C CA . ALA A 1 655 ? 29.333 45.542 250.624 1.00 52.33 1283 ALA A CA 1
ATOM 5007 C C . ALA A 1 655 ? 29.838 46.948 250.933 1.00 51.61 1283 ALA A C 1
ATOM 5008 O O . ALA A 1 655 ? 29.454 47.896 250.239 1.00 51.51 1283 ALA A O 1
ATOM 5010 N N . PHE A 1 656 ? 30.682 47.101 251.954 1.00 50.23 1284 PHE A N 1
ATOM 5011 C CA . PHE A 1 656 ? 31.341 48.362 252.268 1.00 47.04 1284 PHE A CA 1
ATOM 5012 C C . PHE A 1 656 ? 32.685 48.498 251.562 1.00 44.50 1284 PHE A C 1
ATOM 5013 O O . PHE A 1 656 ? 33.413 49.466 251.809 1.00 44.61 1284 PHE A O 1
ATOM 5021 N N . GLY A 1 657 ? 33.023 47.552 250.686 1.00 39.59 1285 GLY A N 1
ATOM 5022 C CA . GLY A 1 657 ? 34.280 47.564 249.976 1.00 33.20 1285 GLY A CA 1
ATOM 5023 C C . GLY A 1 657 ? 35.385 46.761 250.621 1.00 32.81 1285 GLY A C 1
ATOM 5024 O O . GLY A 1 657 ? 36.507 46.749 250.096 1.00 32.74 1285 GLY A O 1
ATOM 5025 N N . MET A 1 658 ? 35.115 46.106 251.745 1.00 37.40 1286 MET A N 1
ATOM 5026 C CA . MET A 1 658 ? 36.117 45.271 252.378 1.00 32.67 1286 MET A CA 1
ATOM 5027 C C . MET A 1 658 ? 36.229 43.940 251.660 1.00 30.57 1286 MET A C 1
ATOM 5028 O O . MET A 1 658 ? 35.330 43.528 250.923 1.00 29.34 1286 MET A O 1
ATOM 5033 N N . GLY A 1 659 ? 37.375 43.289 251.851 1.00 30.52 1287 GLY A N 1
ATOM 5034 C CA . GLY A 1 659 ? 37.604 41.982 251.267 1.00 29.23 1287 GLY A CA 1
ATOM 5035 C C . GLY A 1 659 ? 37.727 41.990 249.764 1.00 30.20 1287 GLY A C 1
ATOM 5036 O O . GLY A 1 659 ? 37.361 41.008 249.115 1.00 31.75 1287 GLY A O 1
ATOM 5037 N N . GLN A 1 660 ? 38.224 43.082 249.192 1.00 34.04 1288 GLN A N 1
ATOM 5038 C CA . GLN A 1 660 ? 38.481 43.159 247.760 1.00 37.05 1288 GLN A CA 1
ATOM 5039 C C . GLN A 1 660 ? 39.845 42.550 247.458 1.00 32.27 1288 GLN A C 1
ATOM 5040 O O . GLN A 1 660 ? 40.852 42.931 248.064 1.00 31.09 1288 GLN A O 1
ATOM 5046 N N . TYR A 1 661 ? 39.880 41.587 246.545 1.00 32.77 1289 TYR A N 1
ATOM 5047 C CA . TYR A 1 661 ? 41.144 40.996 246.125 1.00 33.56 1289 TYR A CA 1
ATOM 5048 C C . TYR A 1 661 ? 41.254 41.067 244.610 1.00 35.95 1289 TYR A C 1
ATOM 5049 O O . TYR A 1 661 ? 40.308 41.444 243.910 1.00 36.62 1289 TYR A O 1
ATOM 5058 N N . GLN A 1 662 ? 42.440 40.744 244.106 1.00 36.32 1290 GLN A N 1
ATOM 5059 C CA . GLN A 1 662 ? 42.661 40.732 242.669 1.00 40.80 1290 GLN A CA 1
ATOM 5060 C C . GLN A 1 662 ? 43.709 39.683 242.354 1.00 42.05 1290 GLN A C 1
ATOM 5061 O O . GLN A 1 662 ? 44.634 39.462 243.143 1.00 45.23 1290 GLN A O 1
ATOM 5067 N N . LEU A 1 663 ? 43.522 39.003 241.225 1.00 45.64 1291 LEU A N 1
ATOM 5068 C CA . LEU A 1 663 ? 44.437 37.962 240.778 1.00 43.94 1291 LEU A CA 1
ATOM 5069 C C . LEU A 1 663 ? 45.565 38.602 239.983 1.00 50.48 1291 LEU A C 1
ATOM 5070 O O . LEU A 1 663 ? 45.317 39.388 239.063 1.00 52.82 1291 LEU A O 1
ATOM 5075 N N . GLN A 1 664 ? 46.799 38.290 240.363 1.00 52.64 1292 GLN A N 1
ATOM 5076 C CA . GLN A 1 664 ? 47.985 38.814 239.705 1.00 55.28 1292 GLN A CA 1
ATOM 5077 C C . GLN A 1 664 ? 48.898 37.643 239.384 1.00 60.37 1292 GLN A C 1
ATOM 5078 O O . GLN A 1 664 ? 48.743 36.549 239.929 1.00 58.82 1292 GLN A O 1
ATOM 5084 N N . ASP A 1 665 ? 49.855 37.866 238.493 1.00 69.68 1293 ASP A N 1
ATOM 5085 C CA . ASP A 1 665 ? 50.777 36.797 238.139 1.00 76.00 1293 ASP A CA 1
ATOM 5086 C C . ASP A 1 665 ? 51.962 36.794 239.102 1.00 80.57 1293 ASP A C 1
ATOM 5087 O O . ASP A 1 665 ? 52.293 37.816 239.711 1.00 80.36 1293 ASP A O 1
ATOM 5092 N N . ALA A 1 666 ? 52.550 35.620 239.294 1.00 80.56 1294 ALA A N 1
ATOM 5093 C CA . ALA A 1 666 ? 53.748 35.516 240.119 1.00 80.30 1294 ALA A CA 1
ATOM 5094 C C . ALA A 1 666 ? 54.983 36.004 239.340 1.00 85.32 1294 ALA A C 1
ATOM 5095 O O . ALA A 1 666 ? 55.471 37.124 239.529 1.00 85.07 1294 ALA A O 1
ATOM 5097 N N . ILE B 1 3 ? 86.237 64.431 221.555 1.00 99.15 3 ILE B N 1
ATOM 5098 C CA . ILE B 1 3 ? 86.453 65.050 220.252 1.00 100.55 3 ILE B CA 1
ATOM 5099 C C . ILE B 1 3 ? 87.826 65.700 220.229 1.00 106.07 3 ILE B C 1
ATOM 5100 O O . ILE B 1 3 ? 88.140 66.517 221.097 1.00 111.47 3 ILE B O 1
ATOM 5105 N N . GLU B 1 4 ? 88.634 65.373 219.225 1.00 103.46 4 GLU B N 1
ATOM 5106 C CA . GLU B 1 4 ? 89.995 65.888 219.161 1.00 105.42 4 GLU B CA 1
ATOM 5107 C C . GLU B 1 4 ? 89.984 67.330 218.667 1.00 104.96 4 GLU B C 1
ATOM 5108 O O . GLU B 1 4 ? 89.317 67.649 217.678 1.00 104.23 4 GLU B O 1
ATOM 5110 N N . GLU B 1 5 ? 90.698 68.205 219.373 1.00 105.93 5 GLU B N 1
ATOM 5111 C CA . GLU B 1 5 ? 90.839 69.586 218.937 1.00 98.33 5 GLU B CA 1
ATOM 5112 C C . GLU B 1 5 ? 91.869 69.687 217.819 1.00 107.09 5 GLU B C 1
ATOM 5113 O O . GLU B 1 5 ? 92.875 68.971 217.804 1.00 110.17 5 GLU B O 1
ATOM 5115 N N . GLY B 1 6 ? 91.621 70.603 216.882 1.00 105.42 6 GLY B N 1
ATOM 5116 C CA . GLY B 1 6 ? 92.519 70.807 215.765 1.00 107.50 6 GLY B CA 1
ATOM 5117 C C . GLY B 1 6 ? 92.157 70.071 214.489 1.00 106.42 6 GLY B C 1
ATOM 5118 O O . GLY B 1 6 ? 92.726 70.381 213.434 1.00 106.15 6 GLY B O 1
ATOM 5119 N N . LYS B 1 7 ? 91.245 69.104 214.547 1.00 103.86 7 LYS B N 1
ATOM 5120 C CA . LYS B 1 7 ? 90.754 68.409 213.365 1.00 100.85 7 LYS B CA 1
ATOM 5121 C C . LYS B 1 7 ? 89.243 68.585 213.261 1.00 100.22 7 LYS B C 1
ATOM 5122 O O . LYS B 1 7 ? 88.589 69.118 214.161 1.00 99.91 7 LYS B O 1
ATOM 5124 N N . LEU B 1 8 ? 88.684 68.120 212.147 1.00 100.33 8 LEU B N 1
ATOM 5125 C CA . LEU B 1 8 ? 87.252 68.216 211.889 1.00 94.45 8 LEU B CA 1
ATOM 5126 C C . LEU B 1 8 ? 86.738 66.842 211.490 1.00 90.47 8 LEU B C 1
ATOM 5127 O O . LEU B 1 8 ? 87.226 66.254 210.520 1.00 93.27 8 LEU B O 1
ATOM 5132 N N . VAL B 1 9 ? 85.752 66.337 212.226 1.00 86.71 9 VAL B N 1
ATOM 5133 C CA . VAL B 1 9 ? 85.109 65.062 211.925 1.00 83.90 9 VAL B CA 1
ATOM 5134 C C . VAL B 1 9 ? 83.687 65.349 211.471 1.00 82.77 9 VAL B C 1
ATOM 5135 O O . VAL B 1 9 ? 82.947 66.074 212.148 1.00 89.65 9 VAL B O 1
ATOM 5139 N N . ILE B 1 10 ? 83.297 64.776 210.340 1.00 78.52 10 ILE B N 1
ATOM 5140 C CA . ILE B 1 10 ? 81.998 65.056 209.743 1.00 72.89 10 ILE B CA 1
ATOM 5141 C C . ILE B 1 10 ? 81.241 63.748 209.559 1.00 68.37 10 ILE B C 1
ATOM 5142 O O . ILE B 1 10 ? 81.802 62.753 209.086 1.00 68.50 10 ILE B O 1
ATOM 5147 N N . TRP B 1 11 ? 79.957 63.763 209.902 1.00 61.43 11 TRP B N 1
ATOM 5148 C CA . TRP B 1 11 ? 79.074 62.623 209.696 1.00 70.14 11 TRP B CA 1
ATOM 5149 C C . TRP B 1 11 ? 78.010 62.982 208.669 1.00 68.24 11 TRP B C 1
ATOM 5150 O O . TRP B 1 11 ? 77.307 63.986 208.824 1.00 66.60 11 TRP B O 1
ATOM 5161 N N . ILE B 1 12 ? 77.884 62.152 207.635 1.00 67.41 12 ILE B N 1
ATOM 5162 C CA . ILE B 1 12 ? 76.839 62.294 206.628 1.00 67.65 12 ILE B CA 1
ATOM 5163 C C . ILE B 1 12 ? 76.370 60.906 206.212 1.00 72.37 12 ILE B C 1
ATOM 5164 O O . ILE B 1 12 ? 77.133 59.937 206.246 1.00 75.50 12 ILE B O 1
ATOM 5169 N N . ASN B 1 13 ? 75.101 60.813 205.816 1.00 70.22 13 ASN B N 1
ATOM 5170 C CA . ASN B 1 13 ? 74.480 59.528 205.521 1.00 65.11 13 ASN B CA 1
ATOM 5171 C C . ASN B 1 13 ? 75.091 58.871 204.286 1.00 70.18 13 ASN B C 1
ATOM 5172 O O . ASN B 1 13 ? 75.504 59.542 203.339 1.00 72.90 13 ASN B O 1
ATOM 5177 N N . GLY B 1 14 ? 75.122 57.534 204.298 1.00 69.66 14 GLY B N 1
ATOM 5178 C CA . GLY B 1 14 ? 75.806 56.786 203.256 1.00 70.34 14 GLY B CA 1
ATOM 5179 C C . GLY B 1 14 ? 75.196 56.908 201.871 1.00 67.88 14 GLY B C 1
ATOM 5180 O O . GLY B 1 14 ? 75.887 56.655 200.878 1.00 70.26 14 GLY B O 1
ATOM 5181 N N . ASP B 1 15 ? 73.920 57.281 201.775 1.00 65.89 15 ASP B N 1
ATOM 5182 C CA . ASP B 1 15 ? 73.312 57.489 200.468 1.00 69.91 15 ASP B CA 1
ATOM 5183 C C . ASP B 1 15 ? 73.692 58.829 199.853 1.00 71.08 15 ASP B C 1
ATOM 5184 O O . ASP B 1 15 ? 73.420 59.048 198.665 1.00 74.80 15 ASP B O 1
ATOM 5189 N N . LYS B 1 16 ? 74.332 59.708 200.625 1.00 68.89 16 LYS B N 1
ATOM 5190 C CA . LYS B 1 16 ? 74.771 61.025 200.187 1.00 64.72 16 LYS B CA 1
ATOM 5191 C C . LYS B 1 16 ? 76.162 60.958 199.552 1.00 65.67 16 LYS B C 1
ATOM 5192 O O . LYS B 1 16 ? 76.874 59.957 199.648 1.00 70.20 16 LYS B O 1
ATOM 5198 N N . GLY B 1 17 ? 76.558 62.056 198.912 1.00 64.18 17 GLY B N 1
ATOM 5199 C CA . GLY B 1 17 ? 77.864 62.105 198.281 1.00 67.27 17 GLY B CA 1
ATOM 5200 C C . GLY B 1 17 ? 78.987 62.407 199.255 1.00 70.76 17 GLY B C 1
ATOM 5201 O O . GLY B 1 17 ? 79.542 63.509 199.244 1.00 75.78 17 GLY B O 1
ATOM 5202 N N . TYR B 1 18 ? 79.345 61.438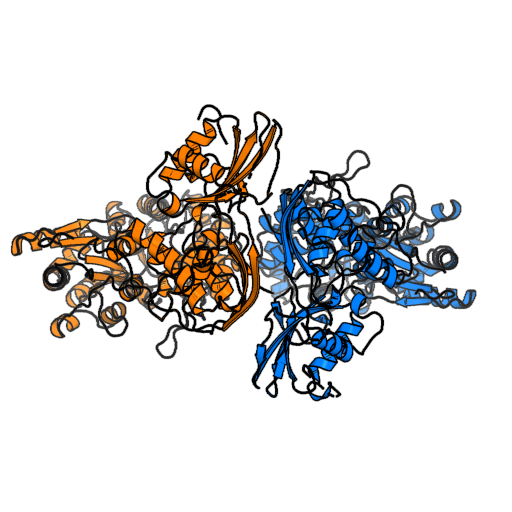 200.100 1.00 69.65 18 TYR B N 1
ATOM 5203 C CA . TYR B 1 18 ? 80.326 61.719 201.143 1.00 71.85 18 TYR B CA 1
ATOM 5204 C C . TYR B 1 18 ? 81.746 61.818 200.605 1.00 78.12 18 TYR B C 1
ATOM 5205 O O . TYR B 1 18 ? 82.574 62.517 201.200 1.00 81.80 18 TYR B O 1
ATOM 5214 N N . ASN B 1 19 ? 82.053 61.138 199.497 1.00 77.87 19 ASN B N 1
ATOM 5215 C CA . ASN B 1 19 ? 83.370 61.295 198.884 1.00 79.25 19 ASN B CA 1
ATOM 5216 C C . ASN B 1 19 ? 83.535 62.687 198.286 1.00 84.50 19 ASN B C 1
ATOM 5217 O O . ASN B 1 19 ? 84.592 63.309 198.434 1.00 90.87 19 ASN B O 1
ATOM 5222 N N . GLY B 1 20 ? 82.505 63.188 197.598 1.00 82.39 20 GLY B N 1
ATOM 5223 C CA . GLY B 1 20 ? 82.534 64.570 197.151 1.00 72.63 20 GLY B CA 1
ATOM 5224 C C . GLY B 1 20 ? 82.768 65.536 198.295 1.00 78.10 20 GLY B C 1
ATOM 5225 O O . GLY B 1 20 ? 83.552 66.478 198.171 1.00 84.60 20 GLY B O 1
ATOM 5226 N N . LEU B 1 21 ? 82.092 65.311 199.427 1.00 75.30 21 LEU B N 1
ATOM 5227 C CA . LEU B 1 21 ? 82.306 66.138 200.611 1.00 76.16 21 LEU B CA 1
ATOM 5228 C C . LEU B 1 21 ? 83.735 66.020 201.125 1.00 80.23 21 LEU B C 1
ATOM 5229 O O . LEU B 1 21 ? 84.287 66.997 201.641 1.00 79.80 21 LEU B O 1
ATOM 5234 N N . ALA B 1 22 ? 84.342 64.837 201.012 1.00 81.94 22 ALA B N 1
ATOM 5235 C CA . ALA B 1 22 ? 85.728 64.670 201.438 1.00 84.81 22 ALA B CA 1
ATOM 5236 C C . ALA B 1 22 ? 86.682 65.493 200.585 1.00 85.99 22 ALA B C 1
ATOM 5237 O O . ALA B 1 22 ? 87.705 65.966 201.092 1.00 87.38 22 ALA B O 1
ATOM 5239 N N . GLU B 1 23 ? 86.375 65.667 199.294 1.00 85.21 23 GLU B N 1
ATOM 5240 C CA . GLU B 1 23 ? 87.208 66.509 198.438 1.00 90.92 23 GLU B CA 1
ATOM 5241 C C . GLU B 1 23 ? 87.147 67.972 198.867 1.00 88.71 23 GLU B C 1
ATOM 5242 O O . GLU B 1 23 ? 88.151 68.690 198.787 1.00 91.37 23 GLU B O 1
ATOM 5248 N N . VAL B 1 24 ? 85.978 68.437 199.307 1.00 82.91 24 VAL B N 1
ATOM 5249 C CA . VAL B 1 24 ? 85.898 69.773 199.883 1.00 86.40 24 VAL B CA 1
ATOM 5250 C C . VAL B 1 24 ? 86.746 69.845 201.142 1.00 87.26 24 VAL B C 1
ATOM 5251 O O . VAL B 1 24 ? 87.246 70.915 201.505 1.00 92.96 24 VAL B O 1
ATOM 5255 N N . GLY B 1 25 ? 86.931 68.716 201.821 1.00 86.62 25 GLY B N 1
ATOM 5256 C CA . GLY B 1 25 ? 87.779 68.652 202.996 1.00 90.12 25 GLY B CA 1
ATOM 5257 C C . GLY B 1 25 ? 89.260 68.624 202.672 1.00 96.45 25 GLY B C 1
ATOM 5258 O O . GLY B 1 25 ? 90.070 69.193 203.411 1.00 94.66 25 GLY B O 1
ATOM 5259 N N . LYS B 1 26 ? 89.627 67.949 201.578 1.00 100.66 26 LYS B N 1
ATOM 5260 C CA . LYS B 1 26 ? 91.020 67.949 201.139 1.00 104.61 26 LYS B CA 1
ATOM 5261 C C . LYS B 1 26 ? 91.472 69.356 200.764 1.00 104.92 26 LYS B C 1
ATOM 5262 O O . LYS B 1 26 ? 92.610 69.747 201.046 1.00 104.15 26 LYS B O 1
ATOM 5264 N N . LYS B 1 27 ? 90.588 70.133 200.132 1.00 101.74 27 LYS B N 1
ATOM 5265 C CA . LYS B 1 27 ? 90.892 71.528 199.828 1.00 103.26 27 LYS B CA 1
ATOM 5266 C C . LYS B 1 27 ? 90.983 72.364 201.101 1.00 105.16 27 LYS B C 1
ATOM 5267 O O . LYS B 1 27 ? 91.806 73.283 201.188 1.00 108.55 27 LYS B O 1
ATOM 5273 N N . PHE B 1 28 ? 90.131 72.075 202.092 1.00 100.85 28 PHE B N 1
ATOM 5274 C CA . PHE B 1 28 ? 90.222 72.763 203.377 1.00 101.81 28 PHE B CA 1
ATOM 5275 C C . PHE B 1 28 ? 91.544 72.460 204.078 1.00 106.75 28 PHE B C 1
ATOM 5276 O O . PHE B 1 28 ? 92.146 73.347 204.694 1.00 111.15 28 PHE B O 1
ATOM 5284 N N . GLU B 1 29 ? 92.002 71.207 204.012 1.00 107.42 29 GLU B N 1
ATOM 5285 C CA . GLU B 1 29 ? 93.265 70.850 204.651 1.00 110.55 29 GLU B CA 1
ATOM 5286 C C . GLU B 1 29 ? 94.449 71.493 203.941 1.00 115.11 29 GLU B C 1
ATOM 5287 O O . GLU B 1 29 ? 95.423 71.891 204.588 1.00 114.17 29 GLU B O 1
ATOM 5293 N N . LYS B 1 30 ? 94.377 71.620 202.613 1.00 117.87 30 LYS B N 1
ATOM 5294 C CA . LYS B 1 30 ? 95.464 72.249 201.869 1.00 118.70 30 LYS B CA 1
ATOM 5295 C C . LYS B 1 30 ? 95.607 73.726 202.217 1.00 119.15 30 LYS B C 1
ATOM 5296 O O . LYS B 1 30 ? 96.725 74.255 202.210 1.00 121.87 30 LYS B O 1
ATOM 5298 N N . ASP B 1 31 ? 94.501 74.406 202.519 1.00 113.48 31 ASP B N 1
ATOM 5299 C CA . ASP B 1 31 ? 94.527 75.841 202.775 1.00 114.78 31 ASP B CA 1
ATOM 5300 C C . ASP B 1 31 ? 94.638 76.191 204.253 1.00 117.89 31 ASP B C 1
ATOM 5301 O O . ASP B 1 31 ? 94.899 77.356 204.574 1.00 122.37 31 ASP B O 1
ATOM 5306 N N . THR B 1 32 ? 94.454 75.227 205.159 1.00 112.53 32 THR B N 1
ATOM 5307 C CA . THR B 1 32 ? 94.536 75.514 206.590 1.00 121.15 32 THR B CA 1
ATOM 5308 C C . THR B 1 32 ? 95.324 74.490 207.398 1.00 122.33 32 THR B C 1
ATOM 5309 O O . THR B 1 32 ? 95.606 74.760 208.570 1.00 115.14 32 THR B O 1
ATOM 5313 N N . GLY B 1 33 ? 95.707 73.347 206.827 1.00 122.05 33 GLY B N 1
ATOM 5314 C CA . GLY B 1 33 ? 96.400 72.318 207.581 1.00 121.98 33 GLY B CA 1
ATOM 5315 C C . GLY B 1 33 ? 95.537 71.535 208.544 1.00 117.46 33 GLY B C 1
ATOM 5316 O O . GLY B 1 33 ? 96.077 70.860 209.424 1.00 114.26 33 GLY B O 1
ATOM 5317 N N . ILE B 1 34 ? 94.215 71.623 208.413 1.00 113.02 34 ILE B N 1
ATOM 5318 C CA . ILE B 1 34 ? 93.263 70.945 209.288 1.00 108.19 34 ILE B CA 1
ATOM 5319 C C . ILE B 1 34 ? 92.766 69.671 208.609 1.00 107.63 34 ILE B C 1
ATOM 5320 O O . ILE B 1 34 ? 92.134 69.737 207.549 1.00 103.59 34 ILE B O 1
ATOM 5325 N N . LYS B 1 35 ? 93.031 68.513 209.217 1.00 107.94 35 LYS B N 1
ATOM 5326 C CA . LYS B 1 35 ? 92.524 67.258 208.672 1.00 104.19 35 LYS B CA 1
ATOM 5327 C C . LYS B 1 35 ? 91.002 67.210 208.757 1.00 97.94 35 LYS B C 1
ATOM 5328 O O . LYS B 1 35 ? 90.413 67.560 209.785 1.00 95.70 35 LYS B O 1
ATOM 5334 N N . VAL B 1 36 ? 90.368 66.770 207.673 1.00 95.77 36 VAL B N 1
ATOM 5335 C CA . VAL B 1 36 ? 88.915 66.670 207.581 1.00 87.62 36 VAL B CA 1
ATOM 5336 C C . VAL B 1 36 ? 88.558 65.208 207.329 1.00 90.42 36 VAL B C 1
ATOM 5337 O O . VAL B 1 36 ? 88.781 64.687 206.228 1.00 90.81 36 VAL B O 1
ATOM 5341 N N . THR B 1 37 ? 87.976 64.555 208.334 1.00 86.76 37 THR B N 1
ATOM 5342 C CA . THR B 1 37 ? 87.572 63.158 208.245 1.00 86.50 37 THR B CA 1
ATOM 5343 C C . THR B 1 37 ? 86.058 63.090 208.072 1.00 88.82 37 THR B C 1
ATOM 5344 O O . THR B 1 37 ? 85.311 63.609 208.911 1.00 89.76 37 THR B O 1
ATOM 5348 N N . VAL B 1 38 ? 85.608 62.451 206.994 1.00 89.65 38 VAL B N 1
ATOM 5349 C CA . VAL B 1 38 ? 84.189 62.365 206.655 1.00 83.35 38 VAL B CA 1
ATOM 5350 C C . VAL B 1 38 ? 83.775 60.903 206.768 1.00 84.11 38 VAL B C 1
ATOM 5351 O O . VAL B 1 38 ? 84.170 60.070 205.943 1.00 85.18 38 VAL B O 1
ATOM 5355 N N . GLU B 1 39 ? 82.975 60.584 207.783 1.00 85.22 39 GLU B N 1
ATOM 5356 C CA . GLU B 1 39 ? 82.493 59.228 208.002 1.00 85.94 39 GLU B CA 1
ATOM 5357 C C . GLU B 1 39 ? 80.991 59.150 207.757 1.00 84.27 39 GLU B C 1
ATOM 5358 O O . GLU B 1 39 ? 80.285 60.163 207.763 1.00 82.80 39 GLU B O 1
ATOM 5364 N N . HIS B 1 40 ? 80.503 57.927 207.534 1.00 82.67 40 HIS B N 1
ATOM 5365 C CA . HIS B 1 40 ? 79.087 57.689 207.243 1.00 74.00 40 HIS B CA 1
ATOM 5366 C C . HIS B 1 40 ? 78.579 56.482 208.019 1.00 74.85 40 HIS B C 1
ATOM 5367 O O . HIS B 1 40 ? 78.399 55.391 207.464 1.00 80.94 40 HIS B O 1
ATOM 5374 N N . PRO B 1 41 ? 78.306 56.649 209.311 1.00 73.07 41 PRO B N 1
ATOM 5375 C CA . PRO B 1 41 ? 77.833 55.518 210.118 1.00 78.26 41 PRO B CA 1
ATOM 5376 C C . PRO B 1 41 ? 76.431 55.076 209.719 1.00 80.46 41 PRO B C 1
ATOM 5377 O O . PRO B 1 41 ? 75.659 55.813 209.103 1.00 79.06 41 PRO B O 1
ATOM 5381 N N . ASP B 1 42 ? 76.115 53.830 210.065 1.00 87.00 42 ASP B N 1
ATOM 5382 C CA . ASP B 1 42 ? 74.762 53.322 209.886 1.00 90.02 42 ASP B CA 1
ATOM 5383 C C . ASP B 1 42 ? 73.856 53.875 210.980 1.00 91.75 42 ASP B C 1
ATOM 5384 O O . ASP B 1 42 ? 74.245 53.933 212.151 1.00 98.19 42 ASP B O 1
ATOM 5389 N N . LYS B 1 43 ? 72.642 54.277 210.591 1.00 86.47 43 LYS B N 1
ATOM 5390 C CA . LYS B 1 43 ? 71.652 54.847 211.510 1.00 82.28 43 LYS B CA 1
ATOM 5391 C C . LYS B 1 43 ? 72.212 56.040 212.278 1.00 78.77 43 LYS B C 1
ATOM 5392 O O . LYS B 1 43 ? 72.041 56.168 213.491 1.00 77.46 43 LYS B O 1
ATOM 5398 N N . LEU B 1 44 ? 72.875 56.942 211.553 1.00 78.87 44 LEU B N 1
ATOM 5399 C CA . LEU B 1 44 ? 73.547 58.039 212.235 1.00 82.40 44 LEU B CA 1
ATOM 5400 C C . LEU B 1 44 ? 72.568 59.054 212.813 1.00 84.16 44 LEU B C 1
ATOM 5401 O O . LEU B 1 44 ? 72.942 59.793 213.733 1.00 86.05 44 LEU B O 1
ATOM 5406 N N . GLU B 1 45 ? 71.337 59.123 212.292 1.00 80.36 45 GLU B N 1
ATOM 5407 C CA . GLU B 1 45 ? 70.366 60.059 212.849 1.00 76.65 45 GLU B CA 1
ATOM 5408 C C . GLU B 1 45 ? 69.963 59.680 214.267 1.00 72.72 45 GLU B C 1
ATOM 5409 O O . GLU B 1 45 ? 69.498 60.543 215.016 1.00 71.53 45 GLU B O 1
ATOM 5415 N N . GLU B 1 46 ? 70.114 58.408 214.635 1.00 73.54 46 GLU B N 1
ATOM 5416 C CA . GLU B 1 46 ? 69.911 57.927 215.996 1.00 74.24 46 GLU B CA 1
ATOM 5417 C C . GLU B 1 46 ? 71.205 57.781 216.783 1.00 76.80 46 GLU B C 1
ATOM 5418 O O . GLU B 1 46 ? 71.186 57.876 218.015 1.00 77.67 46 GLU B O 1
ATOM 5424 N N . LYS B 1 47 ? 72.323 57.526 216.101 1.00 78.29 47 LYS B N 1
ATOM 5425 C CA . LYS B 1 47 ? 73.591 57.352 216.798 1.00 78.54 47 LYS B CA 1
ATOM 5426 C C . LYS B 1 47 ? 74.136 58.676 217.317 1.00 78.58 47 LYS B C 1
ATOM 5427 O O . LYS B 1 47 ? 74.843 58.697 218.331 1.00 87.54 47 LYS B O 1
ATOM 5433 N N . PHE B 1 48 ? 73.835 59.776 216.635 1.00 71.26 48 PHE B N 1
ATOM 5434 C CA . PHE B 1 48 ? 74.313 61.079 217.091 1.00 70.86 48 PHE B CA 1
ATOM 5435 C C . PHE B 1 48 ? 73.815 61.440 218.487 1.00 70.65 48 PHE B C 1
ATOM 5436 O O . PHE B 1 48 ? 74.650 61.799 219.336 1.00 72.68 48 PHE B O 1
ATOM 5444 N N . PRO B 1 49 ? 72.511 61.375 218.805 1.00 70.61 49 PRO B N 1
ATOM 5445 C CA . PRO B 1 49 ? 72.097 61.705 220.182 1.00 74.71 49 PRO B CA 1
ATOM 5446 C C . PRO B 1 49 ? 72.727 60.820 221.242 1.00 82.61 49 PRO B C 1
ATOM 5447 O O . PRO B 1 49 ? 72.954 61.283 222.368 1.00 86.09 49 PRO B O 1
ATOM 5451 N N . GLN B 1 50 ? 72.999 59.551 220.930 1.00 87.57 50 GLN B N 1
ATOM 5452 C CA . GLN B 1 50 ? 73.612 58.670 221.918 1.00 92.01 50 GLN B CA 1
ATOM 5453 C C . GLN B 1 50 ? 74.998 59.165 222.310 1.00 93.30 50 GLN B C 1
ATOM 5454 O O . GLN B 1 50 ? 75.326 59.244 223.498 1.00 98.35 50 GLN B O 1
ATOM 5460 N N . VAL B 1 51 ? 75.815 59.531 221.324 1.00 85.74 51 VAL B N 1
ATOM 5461 C CA . VAL B 1 51 ? 77.192 59.930 221.604 1.00 85.49 51 VAL B CA 1
ATOM 5462 C C . VAL B 1 51 ? 77.314 61.407 221.984 1.00 85.92 51 VAL B C 1
ATOM 5463 O O . VAL B 1 51 ? 78.172 61.760 222.803 1.00 90.41 51 VAL B O 1
ATOM 5467 N N . ALA B 1 52 ? 76.480 62.277 221.410 1.00 79.91 52 ALA B N 1
ATOM 5468 C CA . ALA B 1 52 ? 76.580 63.706 221.698 1.00 74.96 52 ALA B CA 1
ATOM 5469 C C . ALA B 1 52 ? 76.085 64.041 223.100 1.00 80.51 52 ALA B C 1
ATOM 5470 O O . ALA B 1 52 ? 76.488 65.063 223.666 1.00 83.38 52 ALA B O 1
ATOM 5472 N N . ALA B 1 53 ? 75.200 63.215 223.665 1.00 81.15 53 ALA B N 1
ATOM 5473 C CA . ALA B 1 53 ? 74.743 63.428 225.034 1.00 82.55 53 ALA B CA 1
ATOM 5474 C C . ALA B 1 53 ? 75.880 63.343 226.043 1.00 90.95 53 ALA B C 1
ATOM 5475 O O . ALA B 1 53 ? 75.758 63.899 227.140 1.00 93.82 53 ALA B O 1
ATOM 5477 N N . THR B 1 54 ? 76.976 62.659 225.704 1.00 96.87 54 THR B N 1
ATOM 5478 C CA . THR B 1 54 ? 78.102 62.482 226.612 1.00 104.17 54 THR B CA 1
ATOM 5479 C C . THR B 1 54 ? 79.309 63.338 226.246 1.00 100.71 54 THR B C 1
ATOM 5480 O O . THR B 1 54 ? 80.291 63.351 226.994 1.00 103.60 54 THR B O 1
ATOM 5484 N N . GLY B 1 55 ? 79.258 64.065 225.136 1.00 97.07 55 GLY B N 1
ATOM 5485 C CA . GLY B 1 55 ? 80.355 64.914 224.724 1.00 96.39 55 GLY B CA 1
ATOM 5486 C C . GLY B 1 55 ? 81.273 64.356 223.654 1.00 93.64 55 GLY B C 1
ATOM 5487 O O . GLY B 1 55 ? 82.385 64.872 223.496 1.00 96.91 55 GLY B O 1
ATOM 5488 N N . ASP B 1 56 ? 80.846 63.333 222.911 1.00 90.82 56 ASP B N 1
ATOM 5489 C CA . ASP B 1 56 ? 81.626 62.755 221.829 1.00 90.13 56 ASP B CA 1
ATOM 5490 C C . ASP B 1 56 ? 80.918 63.013 220.498 1.00 84.96 56 ASP B C 1
ATOM 5491 O O . ASP B 1 56 ? 80.001 63.839 220.418 1.00 82.84 56 ASP B O 1
ATOM 5496 N N . GLY B 1 57 ? 81.331 62.297 219.460 1.00 85.55 57 GLY B N 1
ATOM 5497 C CA . GLY B 1 57 ? 80.694 62.410 218.171 1.00 80.16 57 GLY B CA 1
ATOM 5498 C C . GLY B 1 57 ? 81.427 63.342 217.231 1.00 75.73 57 GLY B C 1
ATOM 5499 O O . GLY B 1 57 ? 82.531 63.814 217.519 1.00 74.04 57 GLY B O 1
ATOM 5500 N N . PRO B 1 58 ? 80.819 63.624 216.082 1.00 73.01 58 PRO B N 1
ATOM 5501 C CA . PRO B 1 58 ? 81.484 64.436 215.060 1.00 74.57 58 PRO B CA 1
ATOM 5502 C C . PRO B 1 58 ? 81.409 65.920 215.391 1.00 79.18 58 PRO B C 1
ATOM 5503 O O . PRO B 1 58 ? 80.627 66.368 216.230 1.00 81.13 58 PRO B O 1
ATOM 5507 N N . ASP B 1 59 ? 82.248 66.688 214.699 1.00 80.95 59 ASP B N 1
ATOM 5508 C CA . ASP B 1 59 ? 82.152 68.137 214.788 1.00 82.90 59 ASP B CA 1
ATOM 5509 C C . ASP B 1 59 ? 80.956 68.673 214.010 1.00 79.98 59 ASP B C 1
ATOM 5510 O O . ASP B 1 59 ? 80.325 69.646 214.440 1.00 81.14 59 ASP B O 1
ATOM 5515 N N . ILE B 1 60 ? 80.618 68.048 212.887 1.00 73.25 60 ILE B N 1
ATOM 5516 C CA . ILE B 1 60 ? 79.537 68.503 212.024 1.00 72.17 60 ILE B CA 1
ATOM 5517 C C . ILE B 1 60 ? 78.679 67.298 211.683 1.00 73.96 60 ILE B C 1
ATOM 5518 O O . ILE B 1 60 ? 79.208 66.255 211.285 1.00 82.25 60 ILE B O 1
ATOM 5523 N N . ILE B 1 61 ? 77.363 67.437 211.823 1.00 69.58 61 ILE B N 1
ATOM 5524 C CA . ILE B 1 61 ? 76.437 66.359 211.501 1.00 68.44 61 ILE B CA 1
ATOM 5525 C C . ILE B 1 61 ? 75.529 66.810 210.369 1.00 67.80 61 ILE B C 1
ATOM 5526 O O . ILE B 1 61 ? 74.989 67.923 210.400 1.00 67.99 61 ILE B O 1
ATOM 5531 N N . PHE B 1 62 ? 75.387 65.950 209.362 1.00 62.57 62 PHE B N 1
ATOM 5532 C CA . PHE B 1 62 ? 74.536 66.195 208.208 1.00 60.33 62 PHE B CA 1
ATOM 5533 C C . PHE B 1 62 ? 73.310 65.298 208.298 1.00 60.90 62 PHE B C 1
ATOM 5534 O O . PHE B 1 62 ? 73.437 64.067 208.307 1.00 66.26 62 PHE B O 1
ATOM 5542 N N . TRP B 1 63 ? 72.135 65.910 208.378 1.00 53.99 63 TRP B N 1
ATOM 5543 C CA . TRP B 1 63 ? 70.884 65.181 208.234 1.00 49.93 63 TRP B CA 1
ATOM 5544 C C . TRP B 1 63 ? 69.819 66.164 207.779 1.00 49.56 63 TRP B C 1
ATOM 5545 O O . TRP B 1 63 ? 70.029 67.378 207.778 1.00 54.68 63 TRP B O 1
ATOM 5556 N N . ALA B 1 64 ? 68.681 65.621 207.360 1.00 45.88 64 ALA B N 1
ATOM 5557 C CA . ALA B 1 64 ? 67.534 66.463 207.061 1.00 43.49 64 ALA B CA 1
ATOM 5558 C C . ALA B 1 64 ? 67.137 67.256 208.301 1.00 43.85 64 ALA B C 1
ATOM 5559 O O . ALA B 1 64 ? 67.309 66.804 209.437 1.00 42.41 64 ALA B O 1
ATOM 5561 N N . HIS B 1 65 ? 66.607 68.458 208.065 1.00 45.42 65 HIS B N 1
ATOM 5562 C CA . HIS B 1 65 ? 66.386 69.430 209.130 1.00 44.30 65 HIS B CA 1
ATOM 5563 C C . HIS B 1 65 ? 65.439 68.934 210.218 1.00 45.00 65 HIS B C 1
ATOM 5564 O O . HIS B 1 65 ? 65.496 69.450 211.339 1.00 47.22 65 HIS B O 1
ATOM 5571 N N . ASP B 1 66 ? 64.579 67.950 209.921 1.00 39.91 66 ASP B N 1
ATOM 5572 C CA . ASP B 1 66 ? 63.495 67.593 210.841 1.00 38.19 66 ASP B CA 1
ATOM 5573 C C . ASP B 1 66 ? 63.996 66.976 212.146 1.00 38.84 66 ASP B C 1
ATOM 5574 O O . ASP B 1 66 ? 63.307 67.061 213.168 1.00 39.60 66 ASP B O 1
ATOM 5579 N N . ARG B 1 67 ? 65.179 66.361 212.148 1.00 43.10 67 ARG B N 1
ATOM 5580 C CA . ARG B 1 67 ? 65.706 65.801 213.388 1.00 42.29 67 ARG B CA 1
ATOM 5581 C C . ARG B 1 67 ? 66.342 66.846 214.285 1.00 41.26 67 ARG B C 1
ATOM 5582 O O . ARG B 1 67 ? 66.607 66.550 215.454 1.00 44.28 67 ARG B O 1
ATOM 5590 N N . PHE B 1 68 ? 66.576 68.052 213.773 1.00 39.36 68 PHE B N 1
ATOM 5591 C CA . PHE B 1 68 ? 67.452 68.996 214.456 1.00 43.47 68 PHE B CA 1
ATOM 5592 C C . PHE B 1 68 ? 66.765 69.675 215.634 1.00 48.00 68 PHE B C 1
ATOM 5593 O O . PHE B 1 68 ? 67.405 69.926 216.662 1.00 55.16 68 PHE B O 1
ATOM 5601 N N . GLY B 1 69 ? 65.472 69.972 215.516 1.00 40.21 69 GLY B N 1
ATOM 5602 C CA . GLY B 1 69 ? 64.747 70.483 216.664 1.00 40.51 69 GLY B CA 1
ATOM 5603 C C . GLY B 1 69 ? 64.863 69.574 217.869 1.00 41.34 69 GLY B C 1
ATOM 5604 O O . GLY B 1 69 ? 65.034 70.041 218.995 1.00 42.27 69 GLY B O 1
ATOM 5605 N N . GLY B 1 70 ? 64.779 68.260 217.649 1.00 43.33 70 GLY B N 1
ATOM 5606 C CA . GLY B 1 70 ? 64.974 67.326 218.747 1.00 44.04 70 GLY B CA 1
ATOM 5607 C C . GLY B 1 70 ? 66.386 67.377 219.299 1.00 49.32 70 GLY B C 1
ATOM 5608 O O . GLY B 1 70 ? 66.587 67.422 220.517 1.00 49.69 70 GLY B O 1
ATOM 5609 N N . TYR B 1 71 ? 67.386 67.368 218.408 1.00 49.69 71 TYR B N 1
ATOM 5610 C CA . TYR B 1 71 ? 68.773 67.564 218.832 1.00 53.38 71 TYR B CA 1
ATOM 5611 C C . TYR B 1 71 ? 68.918 68.853 219.633 1.00 54.57 71 TYR B C 1
ATOM 5612 O O . TYR B 1 71 ? 69.524 68.866 220.710 1.00 57.54 71 TYR B O 1
ATOM 5621 N N . ALA B 1 72 ? 68.347 69.947 219.121 1.00 50.84 72 ALA B N 1
ATOM 5622 C CA . ALA B 1 72 ? 68.468 71.243 219.781 1.00 54.36 72 ALA B CA 1
ATOM 5623 C C . ALA B 1 72 ? 67.826 71.229 221.163 1.00 58.68 72 ALA B C 1
ATOM 5624 O O . ALA B 1 72 ? 68.408 71.727 222.132 1.00 62.77 72 ALA B O 1
ATOM 5626 N N . GLN B 1 73 ? 66.610 70.685 221.265 1.00 62.15 73 GLN B N 1
ATOM 5627 C CA . GLN B 1 73 ? 65.941 70.575 222.559 1.00 65.45 73 GLN B CA 1
ATOM 5628 C C . GLN B 1 73 ? 66.816 69.854 223.577 1.00 64.69 73 GLN B C 1
ATOM 5629 O O . GLN B 1 73 ? 66.742 70.142 224.776 1.00 68.21 73 GLN B O 1
ATOM 5635 N N . SER B 1 74 ? 67.618 68.891 223.130 1.00 62.69 74 SER B N 1
ATOM 5636 C CA . SER B 1 74 ? 68.544 68.195 224.011 1.00 62.41 74 SER B CA 1
ATOM 5637 C C . SER B 1 74 ? 69.852 68.947 224.238 1.00 66.57 74 SER B C 1
ATOM 5638 O O . SER B 1 74 ? 70.678 68.494 225.039 1.00 66.17 74 SER B O 1
ATOM 5641 N N . GLY B 1 75 ? 70.056 70.089 223.588 1.00 66.32 75 GLY B N 1
ATOM 5642 C CA . GLY B 1 75 ? 71.305 70.807 223.755 1.00 55.82 75 GLY B CA 1
ATOM 5643 C C . GLY B 1 75 ? 72.494 70.151 223.089 1.00 62.51 75 GLY B C 1
ATOM 5644 O O . GLY B 1 75 ? 73.628 70.331 223.541 1.00 67.43 75 GLY B O 1
ATOM 5645 N N . LEU B 1 76 ? 72.267 69.373 222.031 1.00 61.02 76 LEU B N 1
ATOM 5646 C CA . LEU B 1 76 ? 73.371 68.765 221.294 1.00 62.95 76 LEU B CA 1
ATOM 5647 C C . LEU B 1 76 ? 73.952 69.671 220.214 1.00 67.57 76 LEU B C 1
ATOM 5648 O O . LEU B 1 76 ? 75.088 69.440 219.783 1.00 68.08 76 LEU B O 1
ATOM 5653 N N . LEU B 1 77 ? 73.211 70.674 219.753 1.00 67.39 77 LEU B N 1
ATOM 5654 C CA . LEU B 1 77 ? 73.674 71.544 218.687 1.00 63.59 77 LEU B CA 1
ATOM 5655 C C . LEU B 1 77 ? 74.041 72.914 219.238 1.00 69.02 77 LEU B C 1
ATOM 5656 O O . LEU B 1 77 ? 73.434 73.401 220.195 1.00 70.66 77 LEU B O 1
ATOM 5661 N N . ALA B 1 78 ? 75.064 73.513 218.634 1.00 68.12 78 ALA B N 1
ATOM 5662 C CA . ALA B 1 78 ? 75.466 74.880 218.920 1.00 65.53 78 ALA B CA 1
ATOM 5663 C C . ALA B 1 78 ? 74.735 75.850 218.003 1.00 67.81 78 ALA B C 1
ATOM 5664 O O . ALA B 1 78 ? 74.349 75.502 216.885 1.00 74.33 78 ALA B O 1
ATOM 5666 N N . GLU B 1 79 ? 74.543 77.075 218.486 1.00 67.85 79 GLU B N 1
ATOM 5667 C CA . GLU B 1 79 ? 73.886 78.106 217.689 1.00 68.00 79 GLU B CA 1
ATOM 5668 C C . GLU B 1 79 ? 74.863 78.642 216.654 1.00 70.10 79 GLU B C 1
ATOM 5669 O O . GLU B 1 79 ? 75.947 79.120 217.005 1.00 75.57 79 GLU B O 1
ATOM 5675 N N . ILE B 1 80 ? 74.491 78.554 215.387 1.00 67.50 80 ILE B N 1
ATOM 5676 C CA . ILE B 1 80 ? 75.319 79.119 214.332 1.00 70.51 80 ILE B CA 1
ATOM 5677 C C . ILE B 1 80 ? 75.057 80.615 214.252 1.00 72.45 80 ILE B C 1
ATOM 5678 O O . ILE B 1 80 ? 73.977 81.109 214.604 1.00 63.82 80 ILE B O 1
ATOM 5683 N N . THR B 1 81 ? 76.076 81.347 213.815 1.00 76.15 81 THR B N 1
ATOM 5684 C CA . THR B 1 81 ? 76.057 82.807 213.790 1.00 76.43 81 THR B CA 1
ATOM 5685 C C . THR B 1 81 ? 76.570 83.313 212.446 1.00 81.52 81 THR B C 1
ATOM 5686 O O . THR B 1 81 ? 77.667 83.877 212.361 1.00 86.61 81 THR B O 1
ATOM 5690 N N . PRO B 1 82 ? 75.807 83.120 211.369 1.00 81.92 82 PRO B N 1
ATOM 5691 C CA . PRO B 1 82 ? 76.187 83.741 210.097 1.00 81.62 82 PRO B CA 1
ATOM 5692 C C . PRO B 1 82 ? 75.703 85.180 210.036 1.00 86.83 82 PRO B C 1
ATOM 5693 O O . PRO B 1 82 ? 74.581 85.496 210.442 1.00 84.30 82 PRO B O 1
ATOM 5697 N N . ASP B 1 83 ? 76.565 86.059 209.530 1.00 92.97 83 ASP B N 1
ATOM 5698 C CA . ASP B 1 83 ? 76.182 87.454 209.383 1.00 96.55 83 ASP B CA 1
ATOM 5699 C C . ASP B 1 83 ? 75.102 87.596 208.306 1.00 98.11 83 ASP B C 1
ATOM 5700 O O . ASP B 1 83 ? 74.804 86.661 207.556 1.00 96.12 83 ASP B O 1
ATOM 5705 N N . LYS B 1 84 ? 74.502 88.789 208.243 1.00 102.77 84 LYS B N 1
ATOM 5706 C CA . LYS B 1 84 ? 73.428 89.021 207.280 1.00 103.73 84 LYS B CA 1
ATOM 5707 C C . LYS B 1 84 ? 73.912 88.866 205.844 1.00 104.35 84 LYS B C 1
ATOM 5708 O O . LYS B 1 84 ? 73.132 88.474 204.967 1.00 101.67 84 LYS B O 1
ATOM 5714 N N . ALA B 1 85 ? 75.188 89.169 205.581 1.00 105.37 85 ALA B N 1
ATOM 5715 C CA . ALA B 1 85 ? 75.729 89.002 204.234 1.00 100.72 85 ALA B CA 1
ATOM 5716 C C . ALA B 1 85 ? 75.644 87.549 203.774 1.00 96.53 85 ALA B C 1
ATOM 5717 O O . ALA B 1 85 ? 75.244 87.271 202.636 1.00 94.66 85 ALA B O 1
ATOM 5719 N N . PHE B 1 86 ? 75.990 86.605 204.654 1.00 90.89 86 PHE B N 1
ATOM 5720 C CA . PHE B 1 86 ? 75.968 85.197 204.272 1.00 85.40 86 PHE B CA 1
ATOM 5721 C C . PHE B 1 86 ? 74.539 84.670 204.182 1.00 80.08 86 PHE B C 1
ATOM 5722 O O . PHE B 1 86 ? 74.234 83.838 203.320 1.00 77.34 86 PHE B O 1
ATOM 5730 N N . GLN B 1 87 ? 73.662 85.115 205.089 1.00 79.83 87 GLN B N 1
ATOM 5731 C CA . GLN B 1 87 ? 72.266 84.683 205.065 1.00 79.18 87 GLN B CA 1
ATOM 5732 C C . GLN B 1 87 ? 71.559 85.082 203.772 1.00 80.29 87 GLN B C 1
ATOM 5733 O O . GLN B 1 87 ? 70.611 84.409 203.348 1.00 75.87 87 GLN B O 1
ATOM 5739 N N . ASP B 1 88 ? 71.990 86.173 203.138 1.00 85.79 88 ASP B N 1
ATOM 5740 C CA . ASP B 1 88 ? 71.383 86.576 201.875 1.00 85.29 88 ASP B CA 1
ATOM 5741 C C . ASP B 1 88 ? 71.764 85.646 200.729 1.00 82.05 88 ASP B C 1
ATOM 5742 O O . ASP B 1 88 ? 71.035 85.585 199.734 1.00 78.77 88 ASP B O 1
ATOM 5747 N N . LYS B 1 89 ? 72.869 84.901 200.860 1.00 83.71 89 LYS B N 1
ATOM 5748 C CA . LYS B 1 89 ? 73.307 83.991 199.805 1.00 82.50 89 LYS B CA 1
ATOM 5749 C C . LYS B 1 89 ? 72.430 82.748 199.679 1.00 75.66 89 LYS B C 1
ATOM 5750 O O . LYS B 1 89 ? 72.461 82.094 198.631 1.00 72.17 89 LYS B O 1
ATOM 5756 N N . LEU B 1 90 ? 71.667 82.403 200.711 1.00 70.86 90 LEU B N 1
ATOM 5757 C CA . LEU B 1 90 ? 70.798 81.237 200.708 1.00 67.34 90 LEU B CA 1
ATOM 5758 C C . LEU B 1 90 ? 69.341 81.680 200.710 1.00 71.81 90 LEU B C 1
ATOM 5759 O O . LEU B 1 90 ? 69.011 82.796 201.124 1.00 79.29 90 LEU B O 1
ATOM 5764 N N . TYR B 1 91 ? 68.469 80.799 200.227 1.00 67.74 91 TYR B N 1
ATOM 5765 C CA . TYR B 1 91 ? 67.052 81.129 200.157 1.00 65.50 91 TYR B CA 1
ATOM 5766 C C . TYR B 1 91 ? 66.486 81.292 201.564 1.00 66.86 91 TYR B C 1
ATOM 5767 O O . TYR B 1 91 ? 66.780 80.479 202.445 1.00 64.50 91 TYR B O 1
ATOM 5776 N N . PRO B 1 92 ? 65.682 82.338 201.809 1.00 73.94 92 PRO B N 1
ATOM 5777 C CA . PRO B 1 92 ? 65.185 82.576 203.178 1.00 71.61 92 PRO B CA 1
ATOM 5778 C C . PRO B 1 92 ? 64.370 81.426 203.753 1.00 71.32 92 PRO B C 1
ATOM 5779 O O . PRO B 1 92 ? 64.449 81.185 204.964 1.00 74.98 92 PRO B O 1
ATOM 5783 N N . PHE B 1 93 ? 63.569 80.723 202.942 1.00 64.91 93 PHE B N 1
ATOM 5784 C CA . PHE B 1 93 ? 62.764 79.644 203.509 1.00 55.71 93 PHE B CA 1
ATOM 5785 C C . PHE B 1 93 ? 63.616 78.488 204.017 1.00 52.49 93 PHE B C 1
ATOM 5786 O O . PHE B 1 93 ? 63.168 77.758 204.908 1.00 54.20 93 PHE B O 1
ATOM 5794 N N . THR B 1 94 ? 64.836 78.311 203.500 1.00 52.33 94 THR B N 1
ATOM 5795 C CA . THR B 1 94 ? 65.680 77.241 204.030 1.00 52.69 94 THR B CA 1
ATOM 5796 C C . THR B 1 94 ? 66.235 77.605 205.399 1.00 53.07 94 THR B C 1
ATOM 5797 O O . THR B 1 94 ? 66.505 76.715 206.211 1.00 54.49 94 THR B O 1
ATOM 5801 N N . TRP B 1 95 ? 66.430 78.896 205.673 1.00 55.03 95 TRP B N 1
ATOM 5802 C CA . TRP B 1 95 ? 66.796 79.291 207.030 1.00 55.79 95 TRP B CA 1
ATOM 5803 C C . TRP B 1 95 ? 65.677 78.967 208.014 1.00 54.09 95 TRP B C 1
ATOM 5804 O O . TRP B 1 95 ? 65.943 78.521 209.135 1.00 56.82 95 TRP B O 1
ATOM 5815 N N . ASP B 1 96 ? 64.418 79.163 207.604 1.00 48.98 96 ASP B N 1
ATOM 5816 C CA . ASP B 1 96 ? 63.288 78.842 208.473 1.00 49.14 96 ASP B CA 1
ATOM 5817 C C . ASP B 1 96 ? 63.311 77.376 208.898 1.00 55.32 96 ASP B C 1
ATOM 5818 O O . ASP B 1 96 ? 62.902 77.039 210.017 1.00 57.40 96 ASP B O 1
ATOM 5823 N N . ALA B 1 97 ? 63.741 76.485 207.995 1.00 55.60 97 ALA B N 1
ATOM 5824 C CA . ALA B 1 97 ? 63.781 75.057 208.287 1.00 47.41 97 ALA B CA 1
ATOM 5825 C C . ALA B 1 97 ? 64.818 74.723 209.356 1.00 45.24 97 ALA B C 1
ATOM 5826 O O . ALA B 1 97 ? 64.673 73.724 210.070 1.00 41.87 97 ALA B O 1
ATOM 5828 N N . VAL B 1 98 ? 65.862 75.538 209.484 1.00 49.29 98 VAL B N 1
ATOM 5829 C CA . VAL B 1 98 ? 66.917 75.299 210.455 1.00 50.30 98 VAL B CA 1
ATOM 5830 C C . VAL B 1 98 ? 66.816 76.260 211.639 1.00 54.38 98 VAL B C 1
ATOM 5831 O O . VAL B 1 98 ? 67.758 76.382 212.419 1.00 58.47 98 VAL B O 1
ATOM 5835 N N . ARG B 1 99 ? 65.670 76.912 211.813 1.00 46.02 99 ARG B N 1
ATOM 5836 C CA . ARG B 1 99 ? 65.439 77.795 212.947 1.00 47.15 99 ARG B CA 1
ATOM 5837 C C . ARG B 1 99 ? 64.636 77.056 214.008 1.00 45.67 99 ARG B C 1
ATOM 5838 O O . ARG B 1 99 ? 63.689 76.335 213.686 1.00 48.33 99 ARG B O 1
ATOM 5846 N N . TYR B 1 100 ? 65.039 77.208 215.268 1.00 51.66 100 TYR B N 1
ATOM 5847 C CA . TYR B 1 100 ? 64.371 76.547 216.385 1.00 51.11 100 TYR B CA 1
ATOM 5848 C C . TYR B 1 100 ? 64.351 77.492 217.576 1.00 60.13 100 TYR B C 1
ATOM 5849 O O . TYR B 1 100 ? 65.413 77.874 218.079 1.00 62.12 100 TYR B O 1
ATOM 5858 N N . ASN B 1 101 ? 63.149 77.876 218.012 1.00 68.13 101 ASN B N 1
ATOM 5859 C CA . ASN B 1 101 ? 62.969 78.834 219.110 1.00 74.15 101 ASN B CA 1
ATOM 5860 C C . ASN B 1 101 ? 63.770 80.110 218.869 1.00 69.91 101 ASN B C 1
ATOM 5861 O O . ASN B 1 101 ? 64.395 80.650 219.782 1.00 76.05 101 ASN B O 1
ATOM 5866 N N . GLY B 1 102 ? 63.771 80.585 217.620 1.00 66.34 102 GLY B N 1
ATOM 5867 C CA . GLY B 1 102 ? 64.416 81.832 217.264 1.00 66.95 102 GLY B CA 1
ATOM 5868 C C . GLY B 1 102 ? 65.884 81.727 216.905 1.00 67.23 102 GLY B C 1
ATOM 5869 O O . GLY B 1 102 ? 66.426 82.655 216.294 1.00 69.52 102 GLY B O 1
ATOM 5870 N N . LYS B 1 103 ? 66.543 80.628 217.259 1.00 66.80 103 LYS B N 1
ATOM 5871 C CA . LYS B 1 103 ? 67.972 80.462 217.041 1.00 68.35 103 LYS B CA 1
ATOM 5872 C C . LYS B 1 103 ? 68.207 79.566 215.833 1.00 65.75 103 LYS B C 1
ATOM 5873 O O . LYS B 1 103 ? 67.527 78.552 215.665 1.00 64.81 103 LYS B O 1
ATOM 5879 N N . LEU B 1 104 ? 69.155 79.958 214.979 1.00 68.21 104 LEU B N 1
ATOM 5880 C CA . LEU B 1 104 ? 69.585 79.105 213.877 1.00 63.03 104 LEU B CA 1
ATOM 5881 C C . LEU B 1 104 ? 70.496 78.012 214.412 1.00 64.79 104 LEU B C 1
ATOM 5882 O O . LEU B 1 104 ? 71.489 78.300 215.087 1.00 67.68 104 LEU B O 1
ATOM 5887 N N . ILE B 1 105 ? 70.173 76.759 214.095 1.00 62.51 105 ILE B N 1
ATOM 5888 C CA . ILE B 1 105 ? 70.869 75.611 214.658 1.00 66.64 105 ILE B CA 1
ATOM 5889 C C . ILE B 1 105 ? 71.594 74.779 213.608 1.00 66.15 105 ILE B C 1
ATOM 5890 O O . ILE B 1 105 ? 72.246 73.789 213.965 1.00 68.00 105 ILE B O 1
ATOM 5895 N N . ALA B 1 106 ? 71.517 75.150 212.330 1.00 64.65 106 ALA B N 1
ATOM 5896 C CA . ALA B 1 106 ? 72.180 74.382 211.285 1.00 62.61 106 ALA B CA 1
ATOM 5897 C C . ALA B 1 106 ? 72.296 75.222 210.020 1.00 62.34 106 ALA B C 1
ATOM 5898 O O . ALA B 1 106 ? 71.550 76.182 209.820 1.00 61.87 106 ALA B O 1
ATOM 5900 N N . TYR B 1 107 ? 73.240 74.838 209.163 1.00 62.54 107 TYR B N 1
ATOM 5901 C CA . TYR B 1 107 ? 73.390 75.467 207.858 1.00 65.32 107 TYR B CA 1
ATOM 5902 C C . TYR B 1 107 ? 72.596 74.676 206.827 1.00 62.90 107 TYR B C 1
ATOM 5903 O O . TYR B 1 107 ? 72.883 73.490 206.621 1.00 60.60 107 TYR B O 1
ATOM 5912 N N . PRO B 1 108 ? 71.589 75.265 206.184 1.00 62.18 108 PRO B N 1
ATOM 5913 C CA . PRO B 1 108 ? 70.863 74.531 205.143 1.00 60.91 108 PRO B CA 1
ATOM 5914 C C . PRO B 1 108 ? 71.730 74.337 203.914 1.00 65.31 108 PRO B C 1
ATOM 5915 O O . PRO B 1 108 ? 72.429 75.252 203.476 1.00 72.20 108 PRO B O 1
ATOM 5919 N N . ILE B 1 109 ? 71.652 73.141 203.340 1.00 65.44 109 ILE B N 1
ATOM 5920 C CA . ILE B 1 109 ? 72.446 72.766 202.173 1.00 65.59 109 ILE B CA 1
ATOM 5921 C C . ILE B 1 109 ? 71.568 72.628 200.930 1.00 66.46 109 ILE B C 1
ATOM 5922 O O . ILE B 1 109 ? 71.705 73.398 199.978 1.00 69.29 109 ILE B O 1
ATOM 5927 N N . ALA B 1 110 ? 70.635 71.674 200.934 1.00 59.60 110 ALA B N 1
ATOM 5928 C CA . ALA B 1 110 ? 69.809 71.454 199.755 1.00 56.94 110 ALA B CA 1
ATOM 5929 C C . ALA B 1 110 ? 68.411 71.009 200.158 1.00 53.84 110 ALA B C 1
ATOM 5930 O O . ALA B 1 110 ? 68.186 70.503 201.258 1.00 54.15 110 ALA B O 1
ATOM 5932 N N . VAL B 1 111 ? 67.472 71.204 199.238 1.00 50.51 111 VAL B N 1
ATOM 5933 C CA . VAL B 1 111 ? 66.077 70.826 199.421 1.00 49.78 111 VAL B CA 1
ATOM 5934 C C . VAL B 1 111 ? 65.845 69.480 198.738 1.00 51.97 111 VAL B C 1
ATOM 5935 O O . VAL B 1 111 ? 66.072 69.335 197.531 1.00 53.42 111 VAL B O 1
ATOM 5939 N N . GLU B 1 112 ? 65.394 68.494 199.508 1.00 51.76 112 GLU B N 1
ATOM 5940 C CA . GLU B 1 112 ? 65.211 67.128 199.029 1.00 48.36 112 GLU B CA 1
ATOM 5941 C C . GLU B 1 112 ? 63.728 66.812 198.927 1.00 42.30 112 GLU B C 1
ATOM 5942 O O . GLU B 1 112 ? 62.985 67.012 199.895 1.00 40.36 112 GLU B O 1
ATOM 5948 N N . ALA B 1 113 ? 63.304 66.306 197.767 1.00 36.44 113 ALA B N 1
ATOM 5949 C CA . ALA B 1 113 ? 61.924 65.879 197.582 1.00 37.46 113 ALA B CA 1
ATOM 5950 C C . ALA B 1 113 ? 61.888 64.621 196.726 1.00 39.89 113 ALA B C 1
ATOM 5951 O O . ALA B 1 113 ? 62.626 64.507 195.744 1.00 47.48 113 ALA B O 1
ATOM 5953 N N . LEU B 1 114 ? 61.030 63.678 197.104 1.00 36.62 114 LEU B N 1
ATOM 5954 C CA . LEU B 1 114 ? 60.876 62.464 196.317 1.00 34.37 114 LEU B CA 1
ATOM 5955 C C . LEU B 1 114 ? 60.201 62.763 194.988 1.00 34.21 114 LEU B C 1
ATOM 5956 O O . LEU B 1 114 ? 59.333 63.629 194.882 1.00 33.05 114 LEU B O 1
ATOM 5961 N N . SER B 1 115 ? 60.612 62.025 193.966 1.00 35.72 115 SER B N 1
ATOM 5962 C CA . SER B 1 115 ? 60.009 62.099 192.650 1.00 38.49 115 SER B CA 1
ATOM 5963 C C . SER B 1 115 ? 59.753 60.682 192.159 1.00 43.06 115 SER B C 1
ATOM 5964 O O . SER B 1 115 ? 60.298 59.713 192.696 1.00 45.41 115 SER B O 1
ATOM 5967 N N . LEU B 1 116 ? 58.902 60.567 191.142 1.00 41.11 116 LEU B N 1
ATOM 5968 C CA . LEU B 1 116 ? 58.718 59.296 190.455 1.00 42.28 116 LEU B CA 1
ATOM 5969 C C . LEU B 1 116 ? 59.826 59.144 189.421 1.00 45.38 116 LEU B C 1
ATOM 5970 O O . LEU B 1 116 ? 59.961 59.982 188.521 1.00 44.73 116 LEU B O 1
ATOM 5975 N N . ILE B 1 117 ? 60.631 58.095 189.555 1.00 44.84 117 ILE B N 1
ATOM 5976 C CA . ILE B 1 117 ? 61.677 57.779 188.592 1.00 49.24 117 ILE B CA 1
ATOM 5977 C C . ILE B 1 117 ? 61.193 56.597 187.771 1.00 49.87 117 ILE B C 1
ATOM 5978 O O . ILE B 1 117 ? 60.807 55.567 188.333 1.00 51.31 117 ILE B O 1
ATOM 5983 N N . TYR B 1 118 ? 61.215 56.736 186.449 1.00 51.39 118 TYR B N 1
ATOM 5984 C CA . TYR B 1 118 ? 60.631 55.715 185.594 1.00 51.15 118 TYR B CA 1
ATOM 5985 C C . TYR B 1 118 ? 61.553 55.410 184.420 1.00 50.51 118 TYR B C 1
ATOM 5986 O O . TYR B 1 118 ? 62.275 56.278 183.919 1.00 45.68 118 TYR B O 1
ATOM 5995 N N . ASN B 1 119 ? 61.495 54.156 183.986 1.00 48.96 119 ASN B N 1
ATOM 5996 C CA . ASN B 1 119 ? 62.275 53.650 182.863 1.00 53.54 119 ASN B CA 1
ATOM 5997 C C . ASN B 1 119 ? 61.582 54.044 181.561 1.00 55.76 119 ASN B C 1
ATOM 5998 O O . ASN B 1 119 ? 60.502 53.535 181.249 1.00 59.30 119 ASN B O 1
ATOM 6003 N N . LYS B 1 120 ? 62.204 54.937 180.787 1.00 50.55 120 LYS B N 1
ATOM 6004 C CA . LYS B 1 120 ? 61.577 55.407 179.554 1.00 52.32 120 LYS B CA 1
ATOM 6005 C C . LYS B 1 120 ? 61.416 54.287 178.532 1.00 67.37 120 LYS B C 1
ATOM 6006 O O . LYS B 1 120 ? 60.511 54.341 177.689 1.00 67.85 120 LYS B O 1
ATOM 6012 N N . ASP B 1 121 ? 62.287 53.274 178.578 1.00 65.27 121 ASP B N 1
ATOM 6013 C CA . ASP B 1 121 ? 62.213 52.177 177.618 1.00 63.95 121 ASP B CA 1
ATOM 6014 C C . ASP B 1 121 ? 61.102 51.189 177.965 1.00 59.57 121 ASP B C 1
ATOM 6015 O O . ASP B 1 121 ? 60.371 50.744 177.073 1.00 58.30 121 ASP B O 1
ATOM 6020 N N . LEU B 1 122 ? 60.972 50.811 179.238 1.00 59.32 122 LEU B N 1
ATOM 6021 C CA . LEU B 1 122 ? 59.860 49.948 179.627 1.00 59.88 122 LEU B CA 1
ATOM 6022 C C . LEU B 1 122 ? 58.539 50.701 179.647 1.00 63.15 122 LEU B C 1
ATOM 6023 O O . LEU B 1 122 ? 57.476 50.092 179.478 1.00 65.95 122 LEU B O 1
ATOM 6028 N N . LEU B 1 123 ? 58.578 52.012 179.869 1.00 64.68 123 LEU B N 1
ATOM 6029 C CA . LEU B 1 123 ? 57.363 52.777 180.142 1.00 65.71 123 LEU B CA 1
ATOM 6030 C C . LEU B 1 123 ? 57.502 54.165 179.539 1.00 68.29 123 LEU B C 1
ATOM 6031 O O . LEU B 1 123 ? 57.953 55.108 180.202 1.00 65.67 123 LEU B O 1
ATOM 6036 N N . PRO B 1 124 ? 57.109 54.333 178.271 1.00 74.87 124 PRO B N 1
ATOM 6037 C CA . PRO B 1 124 ? 57.303 55.642 177.624 1.00 73.94 124 PRO B CA 1
ATOM 6038 C C . PRO B 1 124 ? 56.516 56.763 178.281 1.00 76.32 124 PRO B C 1
ATOM 6039 O O . PRO B 1 124 ? 57.040 57.877 178.412 1.00 78.38 124 PRO B O 1
ATOM 6043 N N . ASN B 1 125 ? 55.283 56.506 178.700 1.00 74.48 125 ASN B N 1
ATOM 6044 C CA . ASN B 1 125 ? 54.463 57.508 179.388 1.00 66.50 125 ASN B CA 1
ATOM 6045 C C . ASN B 1 125 ? 54.116 57.035 180.795 1.00 59.11 125 ASN B C 1
ATOM 6046 O O . ASN B 1 125 ? 53.263 56.142 180.955 1.00 56.73 125 ASN B O 1
ATOM 6051 N N . PRO B 1 126 ? 54.711 57.621 181.835 1.00 57.22 126 PRO B N 1
ATOM 6052 C CA . PRO B 1 126 ? 54.417 57.172 183.196 1.00 50.39 126 PRO B CA 1
ATOM 6053 C C . PRO B 1 126 ? 52.975 57.455 183.558 1.00 46.61 126 PRO B C 1
ATOM 6054 O O . PRO B 1 126 ? 52.342 58.362 182.990 1.00 45.74 126 PRO B O 1
ATOM 6058 N N . PRO B 1 127 ? 52.401 56.707 184.496 1.00 44.24 127 PRO B N 1
ATOM 6059 C CA . PRO B 1 127 ? 50.998 56.926 184.841 1.00 46.50 127 PRO B CA 1
ATOM 6060 C C . PRO B 1 127 ? 50.822 58.186 185.671 1.00 49.34 127 PRO B C 1
ATOM 6061 O O . PRO B 1 127 ? 51.642 58.515 186.532 1.00 48.99 127 PRO B O 1
ATOM 6065 N N . LYS B 1 128 ? 49.738 58.906 185.396 1.00 50.64 128 LYS B N 1
ATOM 6066 C CA . LYS B 1 128 ? 49.467 60.109 186.159 1.00 50.41 128 LYS B CA 1
ATOM 6067 C C . LYS B 1 128 ? 48.769 59.808 187.476 1.00 46.29 128 LYS B C 1
ATOM 6068 O O . LYS B 1 128 ? 48.706 60.694 188.335 1.00 54.36 128 LYS B O 1
ATOM 6074 N N . THR B 1 129 ? 48.295 58.578 187.673 1.00 41.15 129 THR B N 1
ATOM 6075 C CA . THR B 1 129 ? 47.528 58.190 188.852 1.00 43.82 129 THR B CA 1
ATOM 6076 C C . THR B 1 129 ? 48.060 56.886 189.435 1.00 38.77 129 THR B C 1
ATOM 6077 O O . THR B 1 129 ? 48.625 56.056 188.720 1.00 38.47 129 THR B O 1
ATOM 6081 N N . TRP B 1 130 ? 47.917 56.736 190.758 1.00 38.88 130 TRP B N 1
ATOM 6082 C CA . TRP B 1 130 ? 48.234 55.463 191.408 1.00 39.17 130 TRP B CA 1
ATOM 6083 C C . TRP B 1 130 ? 47.309 54.359 190.921 1.00 43.75 130 TRP B C 1
ATOM 6084 O O . TRP B 1 130 ? 47.723 53.202 190.769 1.00 45.35 130 TRP B O 1
ATOM 6095 N N . GLU B 1 131 ? 46.049 54.701 190.667 1.00 47.51 131 GLU B N 1
ATOM 6096 C CA . GLU B 1 131 ? 45.051 53.700 190.321 1.00 43.93 131 GLU B CA 1
ATOM 6097 C C . GLU B 1 131 ? 45.378 52.968 189.027 1.00 42.34 131 GLU B C 1
ATOM 6098 O O . GLU B 1 131 ? 44.835 51.883 188.797 1.00 47.31 131 GLU B O 1
ATOM 6104 N N . GLU B 1 132 ? 46.240 53.539 188.179 1.00 39.75 132 GLU B N 1
ATOM 6105 C CA . GLU B 1 132 ? 46.642 52.897 186.931 1.00 41.10 132 GLU B CA 1
ATOM 6106 C C . GLU B 1 132 ? 47.662 51.792 187.135 1.00 46.09 132 GLU B C 1
ATOM 6107 O O . GLU B 1 132 ? 47.826 50.957 186.241 1.00 55.43 132 GLU B O 1
ATOM 6113 N N . ILE B 1 133 ? 48.362 51.780 188.265 1.00 40.27 133 ILE B N 1
ATOM 6114 C CA . ILE B 1 133 ? 49.511 50.897 188.462 1.00 37.78 133 ILE B CA 1
ATOM 6115 C C . ILE B 1 133 ? 49.136 49.414 188.507 1.00 38.31 133 ILE B C 1
ATOM 6116 O O . ILE B 1 133 ? 49.853 48.602 187.906 1.00 37.86 133 ILE B O 1
ATOM 6121 N N . PRO B 1 134 ? 48.058 48.993 189.184 1.00 38.02 134 PRO B N 1
ATOM 6122 C CA . PRO B 1 134 ? 47.713 47.558 189.148 1.00 34.31 134 PRO B CA 1
ATOM 6123 C C . PRO B 1 134 ? 47.553 46.993 187.744 1.00 37.45 134 PRO B C 1
ATOM 6124 O O . PRO B 1 134 ? 48.159 45.960 187.414 1.00 37.97 134 PRO B O 1
ATOM 6128 N N . ALA B 1 135 ? 46.755 47.649 186.901 1.00 37.71 135 ALA B N 1
ATOM 6129 C CA . ALA B 1 135 ? 46.614 47.199 185.520 1.00 38.08 135 ALA B CA 1
ATOM 6130 C C . ALA B 1 135 ? 47.956 47.211 184.797 1.00 45.24 135 ALA B C 1
ATOM 6131 O O . ALA B 1 135 ? 48.252 46.307 183.999 1.00 46.65 135 ALA B O 1
ATOM 6133 N N . LEU B 1 136 ? 48.776 48.236 185.066 1.00 40.43 136 LEU B N 1
ATOM 6134 C CA . LEU B 1 136 ? 50.076 48.361 184.416 1.00 39.97 136 LEU B CA 1
ATOM 6135 C C . LEU B 1 136 ? 51.005 47.229 184.821 1.00 40.87 136 LEU B C 1
ATOM 6136 O O . LEU B 1 136 ? 51.767 46.709 183.995 1.00 43.29 136 LEU B O 1
ATOM 6141 N N . ASP B 1 137 ? 50.941 46.824 186.091 1.00 37.49 137 ASP B N 1
ATOM 6142 C CA . ASP B 1 137 ? 51.784 45.740 186.580 1.00 34.52 137 ASP B CA 1
ATOM 6143 C C . ASP B 1 137 ? 51.384 44.417 185.943 1.00 38.42 137 ASP B C 1
ATOM 6144 O O . ASP B 1 137 ? 52.241 43.576 185.639 1.00 39.18 137 ASP B O 1
ATOM 6149 N N . LYS B 1 138 ? 50.085 44.209 185.738 1.00 35.48 138 LYS B N 1
ATOM 6150 C CA . LYS B 1 138 ? 49.656 42.996 185.058 1.00 35.73 138 LYS B CA 1
ATOM 6151 C C . LYS B 1 138 ? 50.284 42.904 183.671 1.00 37.71 138 LYS B C 1
ATOM 6152 O O . LYS B 1 138 ? 50.674 41.817 183.228 1.00 45.03 138 LYS B O 1
ATOM 6158 N N . GLU B 1 139 ? 50.385 44.036 182.967 1.00 38.22 139 GLU B N 1
ATOM 6159 C CA . GLU B 1 139 ? 50.984 44.031 181.635 1.00 43.85 139 GLU B CA 1
ATOM 6160 C C . GLU B 1 139 ? 52.477 43.725 181.698 1.00 48.23 139 GLU B C 1
ATOM 6161 O O . GLU B 1 139 ? 53.01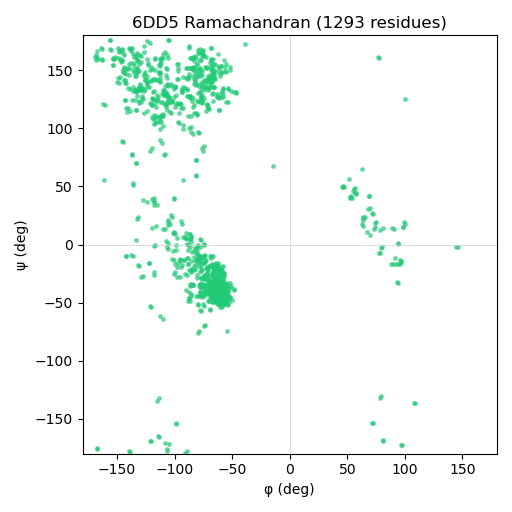3 43.021 180.828 1.00 42.95 139 GLU B O 1
ATOM 6167 N N . LEU B 1 140 ? 53.167 44.270 182.704 1.00 44.56 140 LEU B N 1
ATOM 6168 C CA . LEU B 1 140 ? 54.607 44.076 182.821 1.00 44.57 140 LEU B CA 1
ATOM 6169 C C . LEU B 1 140 ? 54.956 42.697 183.381 1.00 45.95 140 LEU B C 1
ATOM 6170 O O . LEU B 1 140 ? 55.931 42.077 182.940 1.00 43.66 140 LEU B O 1
ATOM 6175 N N . LYS B 1 141 ? 54.160 42.183 184.324 1.00 44.68 141 LYS B N 1
ATOM 6176 C CA . LYS B 1 141 ? 54.411 40.837 184.831 1.00 39.55 141 LYS B CA 1
ATOM 6177 C C . LYS B 1 141 ? 54.357 39.795 183.720 1.00 50.68 141 LYS B C 1
ATOM 6178 O O . LYS B 1 141 ? 54.983 38.734 183.830 1.00 53.03 141 LYS B O 1
ATOM 6184 N N . ALA B 1 142 ? 53.635 40.085 182.638 1.00 42.35 142 ALA B N 1
ATOM 6185 C CA . ALA B 1 142 ? 53.561 39.147 181.525 1.00 44.53 142 ALA B CA 1
ATOM 6186 C C . ALA B 1 142 ? 54.876 39.056 180.747 1.00 57.11 142 ALA B C 1
ATOM 6187 O O . ALA B 1 142 ? 55.149 38.016 180.146 1.00 57.04 142 ALA B O 1
ATOM 6189 N N . LYS B 1 143 ? 55.669 40.137 180.699 1.00 58.23 143 LYS B N 1
ATOM 6190 C CA . LYS B 1 143 ? 57.024 40.149 180.147 1.00 48.69 143 LYS B CA 1
ATOM 6191 C C . LYS B 1 143 ? 58.065 39.724 181.169 1.00 52.98 143 LYS B C 1
ATOM 6192 O O . LYS B 1 143 ? 59.261 39.756 180.863 1.00 50.23 143 LYS B O 1
ATOM 6198 N N . GLY B 1 144 ? 57.648 39.358 182.377 1.00 46.60 144 GLY B N 1
ATOM 6199 C CA . GLY B 1 144 ? 58.591 39.084 183.437 1.00 53.22 144 GLY B CA 1
ATOM 6200 C C . GLY B 1 144 ? 59.130 40.298 184.154 1.00 53.02 144 GLY B C 1
ATOM 6201 O O . GLY B 1 144 ? 60.142 40.184 184.853 1.00 56.84 144 GLY B O 1
ATOM 6202 N N . LYS B 1 145 ? 58.513 41.464 183.983 1.00 51.01 145 LYS B N 1
ATOM 6203 C CA . LYS B 1 145 ? 58.903 42.682 184.677 1.00 45.90 145 LYS B CA 1
ATOM 6204 C C . LYS B 1 145 ? 57.850 43.021 185.735 1.00 44.73 145 LYS B C 1
ATOM 6205 O O . LYS B 1 145 ? 56.958 42.218 186.032 1.00 43.10 145 LYS B O 1
ATOM 6211 N N . SER B 1 146 ? 57.970 44.210 186.325 1.00 43.43 146 SER B N 1
ATOM 6212 C CA . SER B 1 146 ? 56.995 44.696 187.292 1.00 36.45 146 SER B CA 1
ATOM 6213 C C . SER B 1 146 ? 56.890 46.212 187.177 1.00 42.65 146 SER B C 1
ATOM 6214 O O . SER B 1 146 ? 57.790 46.882 186.665 1.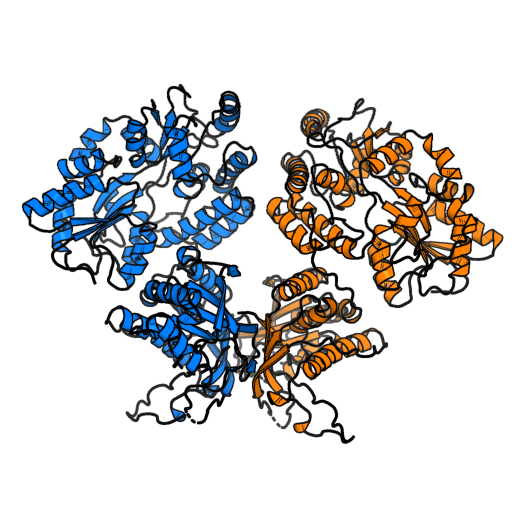00 45.78 146 SER B O 1
ATOM 6217 N N . ALA B 1 147 ? 55.775 46.753 187.664 1.00 40.58 147 ALA B N 1
ATOM 6218 C CA . ALA B 1 147 ? 55.528 48.179 187.490 1.00 42.32 147 ALA B CA 1
ATOM 6219 C C . ALA B 1 147 ? 56.329 49.027 188.481 1.00 45.95 147 ALA B C 1
ATOM 6220 O O . ALA B 1 147 ? 57.081 49.918 188.077 1.00 47.50 147 ALA B O 1
ATOM 6222 N N . LEU B 1 148 ? 56.181 48.780 189.782 1.00 44.28 148 LEU B N 1
ATOM 6223 C CA . LEU B 1 148 ? 56.695 49.729 190.762 1.00 38.46 148 LEU B CA 1
ATOM 6224 C C . LEU B 1 148 ? 57.361 49.021 191.930 1.00 34.42 148 LEU B C 1
ATOM 6225 O O . LEU B 1 148 ? 56.793 48.092 192.506 1.00 38.01 148 LEU B O 1
ATOM 6230 N N . MET B 1 149 ? 58.541 49.506 192.309 1.00 31.27 149 MET B N 1
ATOM 6231 C CA . MET B 1 149 ? 59.258 49.022 193.481 1.00 31.38 149 MET B CA 1
ATOM 6232 C C . MET B 1 149 ? 59.948 50.197 194.151 1.00 39.20 149 MET B C 1
ATOM 6233 O O . MET B 1 149 ? 60.739 50.899 193.510 1.00 40.75 149 MET B O 1
ATOM 6238 N N . PHE B 1 150 ? 59.658 50.401 195.435 1.00 37.17 150 PHE B N 1
ATOM 6239 C CA . PHE B 1 150 ? 60.322 51.432 196.219 1.00 37.05 150 PHE B CA 1
ATOM 6240 C C . PHE B 1 150 ? 60.442 50.958 197.662 1.00 41.01 150 PHE B C 1
ATOM 6241 O O . PHE B 1 150 ? 59.840 49.957 198.062 1.00 47.48 150 PHE B O 1
ATOM 6249 N N . ASN B 1 151 ? 61.263 51.672 198.433 1.00 41.13 151 ASN B N 1
ATOM 6250 C CA . ASN B 1 151 ? 61.510 51.308 199.827 1.00 37.51 151 ASN B CA 1
ATOM 6251 C C . ASN B 1 151 ? 60.217 51.352 200.636 1.00 39.24 151 ASN B C 1
ATOM 6252 O O . ASN B 1 151 ? 59.620 52.417 200.819 1.00 42.76 151 ASN B O 1
ATOM 6257 N N . LEU B 1 152 ? 59.792 50.197 201.140 1.00 37.02 152 LEU B N 1
ATOM 6258 C CA . LEU B 1 152 ? 58.616 50.114 201.993 1.00 35.60 152 LEU B CA 1
ATOM 6259 C C . LEU B 1 152 ? 58.971 50.009 203.468 1.00 37.04 152 LEU B C 1
ATOM 6260 O O . LEU B 1 152 ? 58.092 49.728 204.286 1.00 44.16 152 LEU B O 1
ATOM 6265 N N . GLN B 1 153 ? 60.239 50.211 203.824 1.00 31.76 153 GLN B N 1
ATOM 6266 C CA . GLN B 1 153 ? 60.684 50.108 205.205 1.00 29.45 153 GLN B CA 1
ATOM 6267 C C . GLN B 1 153 ? 60.817 51.455 205.897 1.00 38.93 153 GLN B C 1
ATOM 6268 O O . GLN B 1 153 ? 60.919 51.493 207.129 1.00 43.86 153 GLN B O 1
ATOM 6274 N N . GLU B 1 154 ? 60.865 52.550 205.140 1.00 39.38 154 GLU B N 1
ATOM 6275 C CA . GLU B 1 154 ? 60.946 53.893 205.693 1.00 36.20 154 GLU B CA 1
ATOM 6276 C C . GLU B 1 154 ? 59.680 54.655 205.340 1.00 36.42 154 GLU B C 1
ATOM 6277 O O . GLU B 1 154 ? 59.333 54.751 204.153 1.00 40.44 154 GLU B O 1
ATOM 6283 N N . PRO B 1 155 ? 58.954 55.199 206.316 1.00 29.37 155 PRO B N 1
ATOM 6284 C CA . PRO B 1 155 ? 57.694 55.882 205.984 1.00 26.88 155 PRO B CA 1
ATOM 6285 C C . PRO B 1 155 ? 57.901 57.090 205.107 1.00 27.94 155 PRO B C 1
ATOM 6286 O O . PRO B 1 155 ? 56.954 57.527 204.448 1.00 32.39 155 PRO B O 1
ATOM 6290 N N . TYR B 1 156 ? 59.127 57.612 205.045 1.00 28.26 156 TYR B N 1
ATOM 6291 C CA . TYR B 1 156 ? 59.449 58.702 204.131 1.00 26.50 156 TYR B CA 1
ATOM 6292 C C . TYR B 1 156 ? 58.942 58.428 202.721 1.00 37.66 156 TYR B C 1
ATOM 6293 O O . TYR B 1 156 ? 58.477 59.345 202.036 1.00 41.85 156 TYR B O 1
ATOM 6302 N N . PHE B 1 157 ? 59.025 57.176 202.263 1.00 30.23 157 PHE B N 1
ATOM 6303 C CA . PHE B 1 157 ? 58.650 56.868 200.889 1.00 29.55 157 PHE B CA 1
ATOM 6304 C C . PHE B 1 157 ? 57.168 56.561 200.731 1.00 36.82 157 PHE B C 1
ATOM 6305 O O . PHE B 1 157 ? 56.633 56.675 199.621 1.00 36.23 157 PHE B O 1
ATOM 6313 N N . THR B 1 158 ? 56.500 56.173 201.813 1.00 41.47 158 THR B N 1
ATOM 6314 C CA . THR B 1 158 ? 55.085 55.852 201.791 1.00 36.84 158 THR B CA 1
ATOM 6315 C C . THR B 1 158 ? 54.218 57.048 202.153 1.00 35.69 158 THR B C 1
ATOM 6316 O O . THR B 1 158 ? 53.019 57.044 201.854 1.00 36.29 158 THR B O 1
ATOM 6320 N N . TRP B 1 159 ? 54.807 58.075 202.773 1.00 32.92 159 TRP B N 1
ATOM 6321 C CA . TRP B 1 159 ? 54.039 59.242 203.203 1.00 33.16 159 TRP B CA 1
ATOM 6322 C C . TRP B 1 159 ? 53.401 60.024 202.058 1.00 38.32 159 TRP B C 1
ATOM 6323 O O . TRP B 1 159 ? 52.262 60.497 202.233 1.00 44.21 159 TRP B O 1
ATOM 6334 N N . PRO B 1 160 ? 54.052 60.236 200.909 1.00 31.87 160 PRO B N 1
ATOM 6335 C CA . PRO B 1 160 ? 53.362 60.970 199.830 1.00 34.74 160 PRO B CA 1
ATOM 6336 C C . PRO B 1 160 ? 51.986 60.412 199.482 1.00 33.90 160 PRO B C 1
ATOM 6337 O O . PRO B 1 160 ? 51.053 61.183 199.215 1.00 35.55 160 PRO B O 1
ATOM 6341 N N . LEU B 1 161 ? 51.829 59.083 199.501 1.00 36.01 161 LEU B N 1
ATOM 6342 C CA . LEU B 1 161 ? 50.543 58.458 199.207 1.00 34.13 161 LEU B CA 1
ATOM 6343 C C . LEU B 1 161 ? 49.579 58.577 200.377 1.00 36.22 161 LEU B C 1
ATOM 6344 O O . LEU B 1 161 ? 48.388 58.853 200.179 1.00 37.42 161 LEU B O 1
ATOM 6349 N N . ILE B 1 162 ? 50.078 58.376 201.598 1.00 35.57 162 ILE B N 1
ATOM 6350 C CA . ILE B 1 162 ? 49.213 58.454 202.771 1.00 34.00 162 ILE B CA 1
ATOM 6351 C C . ILE B 1 162 ? 48.632 59.848 202.906 1.00 35.96 162 ILE B C 1
ATOM 6352 O O . ILE B 1 162 ? 47.469 60.015 203.296 1.00 42.36 162 ILE B O 1
ATOM 6357 N N . ALA B 1 163 ? 49.416 60.866 202.547 1.00 34.08 163 ALA B N 1
ATOM 6358 C CA . ALA B 1 163 ? 49.016 62.253 202.732 1.00 33.08 163 ALA B CA 1
ATOM 6359 C C . ALA B 1 163 ? 48.158 62.805 201.598 1.00 34.75 163 ALA B C 1
ATOM 6360 O O . ALA B 1 163 ? 47.404 63.756 201.826 1.00 40.46 163 ALA B O 1
ATOM 6362 N N . ALA B 1 164 ? 48.213 62.195 200.411 1.00 34.09 164 ALA B N 1
ATOM 6363 C CA . ALA B 1 164 ? 47.582 62.759 199.217 1.00 32.95 164 ALA B CA 1
ATOM 6364 C C . ALA B 1 164 ? 46.116 63.120 199.448 1.00 31.95 164 ALA B C 1
ATOM 6365 O O . ALA B 1 164 ? 45.655 64.191 199.043 1.00 41.83 164 ALA B O 1
ATOM 6367 N N . ASP B 1 165 ? 45.355 62.226 200.063 1.00 27.52 165 ASP B N 1
ATOM 6368 C CA . ASP B 1 165 ? 43.923 62.419 200.212 1.00 29.69 165 ASP B CA 1
ATOM 6369 C C . ASP B 1 165 ? 43.554 62.947 201.595 1.00 31.81 165 ASP B C 1
ATOM 6370 O O . ASP B 1 165 ? 42.368 63.004 201.933 1.00 34.48 165 ASP B O 1
ATOM 6375 N N . GLY B 1 166 ? 44.533 63.330 202.408 1.00 26.93 166 GLY B N 1
ATOM 6376 C CA . GLY B 1 166 ? 44.181 64.005 203.638 1.00 35.20 166 GLY B CA 1
ATOM 6377 C C . GLY B 1 166 ? 45.043 63.710 204.842 1.00 38.07 166 GLY B C 1
ATOM 6378 O O . GLY B 1 166 ? 44.819 64.278 205.915 1.00 41.04 166 GLY B O 1
ATOM 6379 N N . GLY B 1 167 ? 46.028 62.831 204.690 1.00 34.29 167 GLY B N 1
ATOM 6380 C CA . GLY B 1 167 ? 46.880 62.507 205.811 1.00 29.81 167 GLY B CA 1
ATOM 6381 C C . GLY B 1 167 ? 47.753 63.694 206.162 1.00 38.13 167 GLY B C 1
ATOM 6382 O O . GLY B 1 167 ? 48.165 64.467 205.294 1.00 45.70 167 GLY B O 1
ATOM 6383 N N . TYR B 1 168 ? 48.002 63.866 207.459 1.00 36.35 168 TYR B N 1
ATOM 6384 C CA . TYR B 1 168 ? 48.894 64.926 207.902 1.00 35.03 168 TYR B CA 1
ATOM 6385 C C . TYR B 1 168 ? 49.518 64.536 209.230 1.00 38.63 168 TYR B C 1
ATOM 6386 O O . TYR B 1 168 ? 49.023 63.651 209.928 1.00 39.85 168 TYR B O 1
ATOM 6395 N N . ALA B 1 169 ? 50.639 65.185 209.563 1.00 35.32 169 ALA B N 1
ATOM 6396 C CA . ALA B 1 169 ? 51.327 64.868 210.811 1.00 33.98 169 ALA B CA 1
ATOM 6397 C C . ALA B 1 169 ? 50.644 65.543 211.994 1.00 36.86 169 ALA B C 1
ATOM 6398 O O . ALA B 1 169 ? 49.932 64.889 212.760 1.00 34.38 169 ALA B O 1
ATOM 6400 N N . PHE B 1 170 ? 50.852 66.850 212.152 1.00 39.07 170 PHE B N 1
ATOM 6401 C CA . PHE B 1 170 ? 50.278 67.613 213.250 1.00 34.10 170 PHE B CA 1
ATOM 6402 C C . PHE B 1 170 ? 49.632 68.870 212.692 1.00 41.49 170 PHE B C 1
ATOM 6403 O O . PHE B 1 170 ? 50.227 69.558 211.855 1.00 44.95 170 PHE B O 1
ATOM 6411 N N . LYS B 1 171 ? 48.422 69.177 213.159 1.00 45.40 171 LYS B N 1
ATOM 6412 C CA . LYS B 1 171 ? 47.736 70.372 212.685 1.00 49.42 171 LYS B CA 1
ATOM 6413 C C . LYS B 1 171 ? 48.491 71.605 213.154 1.00 50.73 171 LYS B C 1
ATOM 6414 O O . LYS B 1 171 ? 48.850 71.712 214.330 1.00 53.23 171 LYS B O 1
ATOM 6420 N N . TYR B 1 172 ? 48.763 72.522 212.224 1.00 51.30 172 TYR B N 1
ATOM 6421 C CA . TYR B 1 172 ? 49.516 73.743 212.500 1.00 47.92 172 TYR B CA 1
ATOM 6422 C C . TYR B 1 172 ? 48.584 74.944 212.376 1.00 47.72 172 TYR B C 1
ATOM 6423 O O . TYR B 1 172 ? 48.149 75.287 211.273 1.00 49.07 172 TYR B O 1
ATOM 6432 N N . GLU B 1 173 ? 48.291 75.590 213.503 1.00 50.02 173 GLU B N 1
ATOM 6433 C CA . GLU B 1 173 ? 47.451 76.779 213.521 1.00 56.36 173 GLU B CA 1
ATOM 6434 C C . GLU B 1 173 ? 47.965 77.751 214.570 1.00 56.18 173 GLU B C 1
ATOM 6435 O O . GLU B 1 173 ? 48.379 77.337 215.658 1.00 55.36 173 GLU B O 1
ATOM 6441 N N . ASN B 1 174 ? 47.919 79.046 214.239 1.00 54.31 174 ASN B N 1
ATOM 6442 C CA . ASN B 1 174 ? 48.290 80.116 215.164 1.00 53.89 174 ASN B CA 1
ATOM 6443 C C . ASN B 1 174 ? 49.708 79.915 215.694 1.00 52.44 174 ASN B C 1
ATOM 6444 O O . ASN B 1 174 ? 49.971 80.008 216.895 1.00 54.78 174 ASN B O 1
ATOM 6449 N N . GLY B 1 175 ? 50.628 79.648 214.768 1.00 48.81 175 GLY B N 1
ATOM 6450 C CA . GLY B 1 175 ? 52.039 79.508 215.063 1.00 47.46 175 GLY B CA 1
ATOM 6451 C C . GLY B 1 175 ? 52.436 78.283 215.853 1.00 51.56 175 GLY B C 1
ATOM 6452 O O . GLY B 1 175 ? 53.607 78.171 216.230 1.00 58.77 175 GLY B O 1
ATOM 6453 N N . LYS B 1 176 ? 51.525 77.338 216.086 1.00 48.11 176 LYS B N 1
ATOM 6454 C CA . LYS B 1 176 ? 51.814 76.176 216.915 1.00 44.91 176 LYS B CA 1
ATOM 6455 C C . LYS B 1 176 ? 51.342 74.891 216.244 1.00 55.57 176 LYS B C 1
ATOM 6456 O O . LYS B 1 176 ? 50.315 74.865 215.555 1.00 57.05 176 LYS B O 1
ATOM 6462 N N . TYR B 1 177 ? 52.108 73.823 216.453 1.00 52.58 177 TYR B N 1
ATOM 6463 C CA . TYR B 1 177 ? 51.682 72.481 216.102 1.00 39.59 177 TYR B CA 1
ATOM 6464 C C . TYR B 1 177 ? 50.918 71.891 217.281 1.00 37.84 177 TYR B C 1
ATOM 6465 O O . TYR B 1 177 ? 51.393 71.930 218.418 1.00 40.35 177 TYR B O 1
ATOM 6474 N N . ASP B 1 178 ? 49.722 71.384 217.021 1.00 39.48 178 ASP B N 1
ATOM 6475 C CA . ASP B 1 178 ? 48.929 70.716 218.049 1.00 41.52 178 ASP B CA 1
ATOM 6476 C C . ASP B 1 178 ? 49.330 69.241 218.059 1.00 46.55 178 ASP B C 1
ATOM 6477 O O . ASP B 1 178 ? 48.862 68.457 217.231 1.00 45.90 178 ASP B O 1
ATOM 6482 N N . ILE B 1 179 ? 50.189 68.859 219.015 1.00 49.09 179 ILE B N 1
ATOM 6483 C CA . ILE B 1 179 ? 50.672 67.477 219.113 1.00 44.93 179 ILE B CA 1
ATOM 6484 C C . ILE B 1 179 ? 49.511 66.509 219.269 1.00 48.22 179 ILE B C 1
ATOM 6485 O O . ILE B 1 179 ? 49.590 65.357 218.829 1.00 51.47 179 ILE B O 1
ATOM 6490 N N . LYS B 1 180 ? 48.429 66.946 219.911 1.00 50.99 180 LYS B N 1
ATOM 6491 C CA . LYS B 1 180 ? 47.263 66.101 220.121 1.00 50.68 180 LYS B CA 1
ATOM 6492 C C . LYS B 1 180 ? 46.392 65.956 218.878 1.00 47.49 180 LYS B C 1
ATOM 6493 O O . LYS B 1 180 ? 45.488 65.113 218.873 1.00 48.12 180 LYS B O 1
ATOM 6499 N N . ASP B 1 181 ? 46.621 66.752 217.840 1.00 45.74 181 ASP B N 1
ATOM 6500 C CA . ASP B 1 181 ? 45.827 66.687 216.615 1.00 43.37 181 ASP B CA 1
ATOM 6501 C C . ASP B 1 181 ? 46.693 66.066 215.524 1.00 37.42 181 ASP B C 1
ATOM 6502 O O . ASP B 1 181 ? 47.218 66.749 214.641 1.00 35.20 181 ASP B O 1
ATOM 6507 N N . VAL B 1 182 ? 46.815 64.764 215.584 1.00 36.64 182 VAL B N 1
ATOM 6508 C CA . VAL B 1 182 ? 47.526 63.996 214.577 1.00 38.68 182 VAL B CA 1
ATOM 6509 C C . VAL B 1 182 ? 46.540 63.634 213.475 1.00 41.87 182 VAL B C 1
ATOM 6510 O O . VAL B 1 182 ? 45.355 63.411 213.739 1.00 50.97 182 VAL B O 1
ATOM 6514 N N . GLY B 1 183 ? 47.016 63.615 212.231 1.00 36.23 183 GLY B N 1
ATOM 6515 C CA . GLY B 1 183 ? 46.167 63.276 211.110 1.00 31.38 183 GLY B CA 1
ATOM 6516 C C . GLY B 1 183 ? 46.608 62.028 210.371 1.00 33.20 183 GLY B C 1
ATOM 6517 O O . GLY B 1 183 ? 46.470 61.958 209.145 1.00 34.81 183 GLY B O 1
ATOM 6518 N N . VAL B 1 184 ? 47.162 61.040 211.086 1.00 30.79 184 VAL B N 1
ATOM 6519 C CA . VAL B 1 184 ? 47.577 59.793 210.444 1.00 29.34 184 VAL B CA 1
ATOM 6520 C C . VAL B 1 184 ? 46.471 58.746 210.397 1.00 32.25 184 VAL B C 1
ATOM 6521 O O . VAL B 1 184 ? 46.707 57.647 209.877 1.00 29.69 184 VAL B O 1
ATOM 6525 N N . ASP B 1 185 ? 45.272 59.054 210.918 1.00 31.79 185 ASP B N 1
ATOM 6526 C CA . ASP B 1 185 ? 44.200 58.077 211.071 1.00 33.28 185 ASP B CA 1
ATOM 6527 C C . ASP B 1 185 ? 42.861 58.604 210.554 1.00 40.71 185 ASP B C 1
ATOM 6528 O O . ASP B 1 185 ? 41.803 58.088 210.931 1.00 43.75 185 ASP B O 1
ATOM 6533 N N . ASN B 1 186 ? 42.870 59.595 209.672 1.00 39.81 186 ASN B N 1
ATOM 6534 C CA . ASN B 1 186 ? 41.636 60.106 209.101 1.00 27.53 186 ASN B CA 1
ATOM 6535 C C . ASN B 1 186 ? 41.274 59.326 207.837 1.00 37.47 186 ASN B C 1
ATOM 6536 O O . ASN B 1 186 ? 41.975 58.400 207.423 1.00 39.18 186 ASN B O 1
ATOM 6541 N N . ALA B 1 187 ? 40.177 59.740 207.194 1.00 38.54 187 ALA B N 1
ATOM 6542 C CA . ALA B 1 187 ? 39.672 59.046 206.011 1.00 35.53 187 ALA B CA 1
ATOM 6543 C C . ALA B 1 187 ? 40.711 58.981 204.900 1.00 42.30 187 ALA B C 1
ATOM 6544 O O . ALA B 1 187 ? 40.833 57.951 204.218 1.00 45.24 187 ALA B O 1
ATOM 6546 N N . GLY B 1 188 ? 41.452 60.078 204.696 1.00 40.26 188 GLY B N 1
ATOM 6547 C CA . GLY B 1 188 ? 42.424 60.139 203.615 1.00 30.87 188 GLY B CA 1
ATOM 6548 C C . GLY B 1 188 ? 43.687 59.350 203.901 1.00 35.39 188 GLY B C 1
ATOM 6549 O O . GLY B 1 188 ? 44.312 58.812 202.980 1.00 39.67 188 GLY B O 1
ATOM 6550 N N . ALA B 1 189 ? 44.124 59.324 205.162 1.00 27.27 189 ALA B N 1
ATOM 6551 C CA . ALA B 1 189 ? 45.264 58.476 205.500 1.00 28.62 189 ALA B CA 1
ATOM 6552 C C . ALA B 1 189 ? 44.910 57.006 205.309 1.00 32.68 189 ALA B C 1
ATOM 6553 O O . ALA B 1 189 ? 45.699 56.233 204.748 1.00 31.73 189 ALA B O 1
ATOM 6555 N N . LYS B 1 190 ? 43.717 56.610 205.766 1.00 31.98 190 LYS B N 1
ATOM 6556 C CA . LYS B 1 190 ? 43.245 55.245 205.567 1.00 29.43 190 LYS B CA 1
ATOM 6557 C C . LYS B 1 190 ? 43.175 54.893 204.087 1.00 37.83 190 LYS B C 1
ATOM 6558 O O . LYS B 1 190 ? 43.523 53.773 203.689 1.00 36.54 190 LYS B O 1
ATOM 6564 N N . ALA B 1 191 ? 42.727 55.837 203.255 1.00 24.29 191 ALA B N 1
ATOM 6565 C CA . ALA B 1 191 ? 42.584 55.540 201.835 1.00 24.38 191 ALA B CA 1
ATOM 6566 C C . ALA B 1 191 ? 43.927 55.222 201.192 1.00 30.93 191 ALA B C 1
ATOM 6567 O O . ALA B 1 191 ? 44.033 54.289 200.386 1.00 34.46 191 ALA B O 1
ATOM 6569 N N . GLY B 1 192 ? 44.958 55.997 201.525 1.00 28.98 192 GLY B N 1
ATOM 6570 C CA . GLY B 1 192 ? 46.266 55.800 200.915 1.00 29.63 192 GLY B CA 1
ATOM 6571 C C . GLY B 1 192 ? 46.942 54.519 201.362 1.00 33.32 192 GLY B C 1
ATOM 6572 O O . GLY B 1 192 ? 47.458 53.753 200.539 1.00 36.22 192 GLY B O 1
ATOM 6573 N N . LEU B 1 193 ? 46.969 54.273 202.673 1.00 31.63 193 LEU B N 1
ATOM 6574 C CA . LEU B 1 193 ? 47.592 53.048 203.157 1.00 34.56 193 LEU B CA 1
ATOM 6575 C C . LEU B 1 193 ? 46.853 51.819 202.642 1.00 41.77 193 LEU B C 1
ATOM 6576 O O . LEU B 1 193 ? 47.481 50.813 202.291 1.00 47.09 193 LEU B O 1
ATOM 6581 N N . THR B 1 194 ? 45.518 51.880 202.585 1.00 41.94 194 THR B N 1
ATOM 6582 C CA . THR B 1 194 ? 44.754 50.764 202.032 1.00 37.69 194 THR B CA 1
ATOM 6583 C C . THR B 1 194 ? 45.136 50.512 200.577 1.00 33.96 194 THR B C 1
ATOM 6584 O O . THR B 1 194 ? 45.224 49.357 200.142 1.00 31.85 194 THR B O 1
ATOM 6588 N N . PHE B 1 195 ? 45.383 51.576 199.807 1.00 30.74 195 PHE B N 1
ATOM 6589 C CA . PHE B 1 195 ? 45.786 51.361 198.421 1.00 30.89 195 PHE B CA 1
ATOM 6590 C C . PHE B 1 195 ? 47.138 50.662 198.349 1.00 34.35 195 PHE B C 1
ATOM 6591 O O . PHE B 1 195 ? 47.326 49.727 197.555 1.00 35.35 195 PHE B O 1
ATOM 6599 N N . LEU B 1 196 ? 48.083 51.095 199.188 1.00 30.74 196 LEU B N 1
ATOM 6600 C CA . LEU B 1 196 ? 49.385 50.450 199.265 1.00 27.19 196 LEU B CA 1
ATOM 6601 C C . LEU B 1 196 ? 49.256 48.998 199.686 1.00 30.09 196 LEU B C 1
ATOM 6602 O O . LEU B 1 196 ? 49.950 48.127 199.153 1.00 35.74 196 LEU B O 1
ATOM 6607 N N . VAL B 1 197 ? 48.401 48.722 200.672 1.00 27.85 197 VAL B N 1
ATOM 6608 C CA . VAL B 1 197 ? 48.252 47.352 201.144 1.00 29.60 197 VAL B CA 1
ATOM 6609 C C . VAL B 1 197 ? 47.587 46.475 200.083 1.00 33.05 197 VAL B C 1
ATOM 6610 O O . VAL B 1 197 ? 47.955 45.308 199.911 1.00 35.73 197 VAL B O 1
ATOM 6614 N N . ASP B 1 198 ? 46.602 47.010 199.354 1.00 31.17 198 ASP B N 1
ATOM 6615 C CA . ASP B 1 198 ? 45.977 46.225 198.293 1.00 30.76 198 ASP B CA 1
ATOM 6616 C C . ASP B 1 198 ? 46.968 45.909 197.182 1.00 38.36 198 ASP B C 1
ATOM 6617 O O . ASP B 1 198 ? 46.892 44.839 196.569 1.00 43.73 198 ASP B O 1
ATOM 6622 N N . LEU B 1 199 ? 47.899 46.822 196.901 1.00 35.46 199 LEU B N 1
ATOM 6623 C CA . LEU B 1 199 ? 48.956 46.512 195.944 1.00 32.93 199 LEU B CA 1
ATOM 6624 C C . LEU B 1 199 ? 49.711 45.279 196.396 1.00 35.77 199 LEU B C 1
ATOM 6625 O O . LEU B 1 199 ? 49.939 44.350 195.617 1.00 41.26 199 LEU B O 1
ATOM 6630 N N . ILE B 1 200 ? 50.060 45.239 197.682 1.00 34.97 200 ILE B N 1
ATOM 6631 C CA . ILE B 1 200 ? 50.813 44.122 198.233 1.00 30.92 200 ILE B CA 1
ATOM 6632 C C . ILE B 1 200 ? 49.984 42.847 198.204 1.00 34.50 200 ILE B C 1
ATOM 6633 O O . ILE B 1 200 ? 50.464 41.795 197.778 1.00 43.02 200 ILE B O 1
ATOM 6638 N N . LYS B 1 201 ? 48.721 42.925 198.635 1.00 39.43 201 LYS B N 1
ATOM 6639 C CA . LYS B 1 201 ? 47.873 41.736 198.672 1.00 38.92 201 LYS B CA 1
ATOM 6640 C C . LYS B 1 201 ? 47.599 41.201 197.277 1.00 38.93 201 LYS B C 1
ATOM 6641 O O . LYS B 1 201 ? 47.389 39.997 197.108 1.00 43.75 201 LYS B O 1
ATOM 6647 N N . ASN B 1 202 ? 47.592 42.070 196.272 1.00 35.62 202 ASN B N 1
ATOM 6648 C CA . ASN B 1 202 ? 47.404 41.655 194.890 1.00 35.62 202 ASN B CA 1
ATOM 6649 C C . ASN B 1 202 ? 48.722 41.410 194.172 1.00 34.42 202 ASN B C 1
ATOM 6650 O O . ASN B 1 202 ? 48.751 41.386 192.935 1.00 36.16 202 ASN B O 1
ATOM 6655 N N . LYS B 1 203 ? 49.809 41.245 194.924 1.00 33.41 203 LYS B N 1
ATOM 6656 C CA . LYS B 1 203 ? 51.112 40.834 194.410 1.00 37.94 203 LYS B CA 1
ATOM 6657 C C . LYS B 1 203 ? 51.722 41.837 193.436 1.00 36.73 203 LYS B C 1
ATOM 6658 O O . LYS B 1 203 ? 52.573 41.465 192.627 1.00 42.70 203 LYS B O 1
ATOM 6664 N N . HIS B 1 204 ? 51.310 43.104 193.487 1.00 34.18 204 HIS B N 1
ATOM 6665 C CA . HIS B 1 204 ? 51.933 44.155 192.685 1.00 33.38 204 HIS B CA 1
ATOM 6666 C C . HIS B 1 204 ? 53.124 44.802 193.386 1.00 36.53 204 HIS B C 1
ATOM 6667 O O . HIS B 1 204 ? 53.925 45.483 192.730 1.00 36.88 204 HIS B O 1
ATOM 6674 N N . MET B 1 205 ? 53.244 44.608 194.701 1.00 36.60 205 MET B N 1
ATOM 6675 C CA . MET B 1 205 ? 54.409 44.998 195.480 1.00 39.18 205 MET B CA 1
ATOM 6676 C C . MET B 1 205 ? 54.634 43.953 196.565 1.00 44.53 205 MET B C 1
ATOM 6677 O O . MET B 1 205 ? 53.747 43.155 196.878 1.00 43.73 205 MET B O 1
ATOM 6682 N N . ASN B 1 206 ? 55.836 43.967 197.137 1.00 48.36 206 ASN B N 1
ATOM 6683 C CA . ASN B 1 206 ? 56.254 43.009 198.153 1.00 47.13 206 ASN B CA 1
ATOM 6684 C C . ASN B 1 206 ? 56.583 43.764 199.435 1.00 42.36 206 ASN B C 1
ATOM 6685 O O . ASN B 1 206 ? 57.402 44.688 199.414 1.00 40.71 206 ASN B O 1
ATOM 6690 N N . ALA B 1 207 ? 55.947 43.369 200.544 1.00 39.56 207 ALA B N 1
ATOM 6691 C CA . ALA B 1 207 ? 56.143 44.029 201.833 1.00 33.54 207 ALA B CA 1
ATOM 6692 C C . ALA B 1 207 ? 57.597 44.051 202.284 1.00 38.67 207 ALA B C 1
ATOM 6693 O O . ALA B 1 207 ? 57.970 44.910 203.085 1.00 46.81 207 ALA B O 1
ATOM 6695 N N . ASP B 1 208 ? 58.414 43.120 201.814 1.00 41.28 208 ASP B N 1
ATOM 6696 C CA . ASP B 1 208 ? 59.821 43.044 202.179 1.00 47.07 208 ASP B CA 1
ATOM 6697 C C . ASP B 1 208 ? 60.700 44.033 201.428 1.00 42.01 208 ASP B C 1
ATOM 6698 O O . ASP B 1 208 ? 61.875 44.184 201.792 1.00 41.41 208 ASP B O 1
ATOM 6703 N N . THR B 1 209 ? 60.188 44.670 200.374 1.00 36.07 209 THR B N 1
ATOM 6704 C CA . THR B 1 209 ? 61.040 45.491 199.522 1.00 39.10 209 THR B CA 1
ATOM 6705 C C . THR B 1 209 ? 61.635 46.643 200.320 1.00 43.05 209 THR B C 1
ATOM 6706 O O . THR B 1 209 ? 60.911 47.384 200.993 1.00 44.86 209 THR B O 1
ATOM 6710 N N . ASP B 1 210 ? 62.957 46.779 200.265 1.00 39.90 210 ASP B N 1
ATOM 6711 C CA . ASP B 1 210 ? 63.648 47.849 200.970 1.00 38.44 210 ASP B CA 1
ATOM 6712 C C . ASP B 1 210 ? 64.434 48.709 199.962 1.00 45.55 210 ASP B C 1
ATOM 6713 O O . ASP B 1 210 ? 64.272 48.579 198.743 1.00 46.28 210 ASP B O 1
ATOM 6718 N N . TYR B 1 211 ? 65.298 49.593 200.478 1.00 48.64 211 TYR B N 1
ATOM 6719 C CA . TYR B 1 211 ? 65.992 50.546 199.613 1.00 46.32 211 TYR B CA 1
ATOM 6720 C C . TYR B 1 211 ? 66.929 49.838 198.640 1.00 51.52 211 TYR B C 1
ATOM 6721 O O . TYR B 1 211 ? 66.940 50.141 197.442 1.00 53.62 211 TYR B O 1
ATOM 6730 N N . SER B 1 212 ? 67.728 48.889 199.135 1.00 58.01 212 SER B N 1
ATOM 6731 C CA . SER B 1 212 ? 68.671 48.196 198.258 1.00 62.77 212 SER B CA 1
ATOM 6732 C C . SER B 1 212 ? 67.951 47.361 197.207 1.00 62.58 212 SER B C 1
ATOM 6733 O O . SER B 1 212 ? 68.338 47.363 196.032 1.00 64.90 212 SER B O 1
ATOM 6736 N N . ILE B 1 213 ? 66.916 46.622 197.618 1.00 58.30 213 ILE B N 1
ATOM 6737 C CA . ILE B 1 213 ? 66.181 45.769 196.686 1.00 54.11 213 ILE B CA 1
ATOM 6738 C C . ILE B 1 213 ? 65.511 46.602 195.600 1.00 48.66 213 ILE B C 1
ATOM 6739 O O . ILE B 1 213 ? 65.552 46.250 194.412 1.00 48.68 213 ILE B O 1
ATOM 6744 N N . ALA B 1 214 ? 64.898 47.726 195.983 1.00 41.74 214 ALA B N 1
ATOM 6745 C CA . ALA B 1 214 ? 64.229 48.567 194.996 1.00 37.20 214 ALA B CA 1
ATOM 6746 C C . ALA B 1 214 ? 65.237 49.229 194.066 1.00 39.22 214 ALA B C 1
ATOM 6747 O O . ALA B 1 214 ? 64.987 49.356 192.862 1.00 38.47 214 ALA B O 1
ATOM 6749 N N . GLU B 1 215 ? 66.375 49.673 194.606 1.00 39.18 215 GLU B N 1
ATOM 6750 C CA . GLU B 1 215 ? 67.403 50.245 193.747 1.00 41.24 215 GLU B CA 1
ATOM 6751 C C . GLU B 1 215 ? 67.965 49.199 192.800 1.00 50.87 215 GLU B C 1
ATOM 6752 O O . GLU B 1 215 ? 68.165 49.477 191.612 1.00 54.55 215 GLU B O 1
ATOM 6758 N N . ALA B 1 216 ? 68.242 47.998 193.313 1.00 54.90 216 ALA B N 1
ATOM 6759 C CA . ALA B 1 216 ? 68.772 46.932 192.469 1.00 52.53 216 ALA B CA 1
ATOM 6760 C C . ALA B 1 216 ? 67.825 46.623 191.318 1.00 52.95 216 ALA B C 1
ATOM 6761 O O . ALA B 1 216 ? 68.251 46.518 190.162 1.00 52.26 216 ALA B O 1
ATOM 6763 N N . ALA B 1 217 ? 66.529 46.492 191.621 1.00 51.66 217 ALA B N 1
ATOM 6764 C CA . ALA B 1 217 ? 65.544 46.127 190.608 1.00 42.73 217 ALA B CA 1
ATOM 6765 C C . ALA B 1 217 ? 65.467 47.171 189.504 1.00 46.41 217 ALA B C 1
ATOM 6766 O O . ALA B 1 217 ? 65.488 46.833 188.314 1.00 44.59 217 ALA B O 1
ATOM 6768 N N . PHE B 1 218 ? 65.395 48.452 189.880 1.00 47.40 218 PHE B N 1
ATOM 6769 C CA . PHE B 1 218 ? 65.270 49.503 188.875 1.00 50.53 218 PHE B CA 1
ATOM 6770 C C . PHE B 1 218 ? 66.544 49.636 188.046 1.00 54.28 218 PHE B C 1
ATOM 6771 O O . PHE B 1 218 ? 66.487 49.722 186.813 1.00 58.51 218 PHE B O 1
ATOM 6779 N N . ASN B 1 219 ? 67.706 49.644 188.703 1.00 52.38 219 ASN B N 1
ATOM 6780 C CA . ASN B 1 219 ? 68.958 49.860 187.988 1.00 58.27 219 ASN B CA 1
ATOM 6781 C C . ASN B 1 219 ? 69.348 48.674 187.108 1.00 64.14 219 ASN B C 1
ATOM 6782 O O . ASN B 1 219 ? 70.113 48.857 186.155 1.00 64.82 219 ASN B O 1
ATOM 6787 N N . LYS B 1 220 ? 68.881 47.462 187.420 1.00 61.61 220 LYS B N 1
ATOM 6788 C CA . LYS B 1 220 ? 69.078 46.317 186.538 1.00 56.71 220 LYS B CA 1
ATOM 6789 C C . LYS B 1 220 ? 67.952 46.150 185.516 1.00 54.31 220 LYS B C 1
ATOM 6790 O O . LYS B 1 220 ? 67.902 45.126 184.827 1.00 56.61 220 LYS B O 1
ATOM 6796 N N . GLY B 1 221 ? 67.062 47.133 185.394 1.00 50.61 221 GLY B N 1
ATOM 6797 C CA . GLY B 1 221 ? 66.016 47.098 184.387 1.00 52.89 221 GLY B CA 1
ATOM 6798 C C . GLY B 1 221 ? 64.865 46.153 184.659 1.00 52.50 221 GLY B C 1
ATOM 6799 O O . GLY B 1 221 ? 64.126 45.811 183.733 1.00 48.79 221 GLY B O 1
ATOM 6800 N N . GLU B 1 222 ? 64.676 45.734 185.909 1.00 52.18 222 GLU B N 1
ATOM 6801 C CA . GLU B 1 222 ? 63.653 44.747 186.234 1.00 51.14 222 GLU B CA 1
ATOM 6802 C C . GLU B 1 222 ? 62.306 45.366 186.602 1.00 46.09 222 GLU B C 1
ATOM 6803 O O . GLU B 1 222 ? 61.271 44.710 186.458 1.00 49.61 222 GLU B O 1
ATOM 6809 N N . THR B 1 223 ? 62.279 46.594 187.095 1.00 47.37 223 THR B N 1
ATOM 6810 C CA . THR B 1 223 ? 61.021 47.246 187.429 1.00 46.72 223 THR B CA 1
ATOM 6811 C C . THR B 1 223 ? 60.953 48.593 186.719 1.00 48.28 223 THR B C 1
ATOM 6812 O O . THR B 1 223 ? 61.972 49.260 186.517 1.00 58.59 223 THR B O 1
ATOM 6816 N N . ALA B 1 224 ? 59.743 48.986 186.330 1.00 43.39 224 ALA B N 1
ATOM 6817 C CA . ALA B 1 224 ? 59.594 50.142 185.454 1.00 47.17 224 ALA B CA 1
ATOM 6818 C C . ALA B 1 224 ? 59.639 51.475 186.192 1.00 46.74 224 ALA B C 1
ATOM 6819 O O . ALA B 1 224 ? 59.898 52.504 185.561 1.00 47.28 224 ALA B O 1
ATOM 6821 N N . MET B 1 225 ? 59.373 51.488 187.495 1.00 46.21 225 MET B N 1
ATOM 6822 C CA . MET B 1 225 ? 59.287 52.726 188.252 1.00 45.13 225 MET B CA 1
ATOM 6823 C C . MET B 1 225 ? 59.829 52.510 189.657 1.00 44.09 225 MET B C 1
ATOM 6824 O O . MET B 1 225 ? 59.706 51.427 190.240 1.00 36.95 225 MET B O 1
ATOM 6829 N N . THR B 1 226 ? 60.410 53.569 190.203 1.00 39.49 226 THR B N 1
ATOM 6830 C CA . THR B 1 226 ? 60.813 53.609 191.595 1.00 38.38 226 THR B CA 1
ATOM 6831 C C . THR B 1 226 ? 60.455 54.979 192.144 1.00 37.68 226 THR B C 1
ATOM 6832 O O . THR B 1 226 ? 60.110 55.903 191.402 1.00 42.14 226 THR B O 1
ATOM 6836 N N . ILE B 1 227 ? 60.536 55.101 193.462 1.00 33.31 227 ILE B N 1
ATOM 6837 C CA . ILE B 1 227 ? 60.295 56.351 194.166 1.00 31.89 227 ILE B CA 1
ATOM 6838 C C . ILE B 1 227 ? 61.540 56.636 194.985 1.00 38.83 227 ILE B C 1
ATOM 6839 O O . ILE B 1 227 ? 61.890 55.852 195.876 1.00 42.88 227 ILE B O 1
ATOM 6844 N N . ASN B 1 228 ? 62.241 57.719 194.652 1.00 41.64 228 ASN B N 1
ATOM 6845 C CA . ASN B 1 228 ? 63.522 58.009 195.291 1.00 44.65 228 ASN B CA 1
ATOM 6846 C C . ASN B 1 228 ? 63.814 59.499 195.194 1.00 47.19 228 ASN B C 1
ATOM 6847 O O . ASN B 1 228 ? 63.064 60.263 194.578 1.00 49.03 228 ASN B O 1
ATOM 6852 N N . GLY B 1 229 ? 64.927 59.901 195.811 1.00 47.21 229 GLY B N 1
ATOM 6853 C CA . GLY B 1 229 ? 65.354 61.281 195.844 1.00 47.50 229 GLY B CA 1
ATOM 6854 C C . GLY B 1 229 ? 66.535 61.533 194.925 1.00 53.99 229 GLY B C 1
ATOM 6855 O O . GLY B 1 229 ? 67.079 60.612 194.309 1.00 59.59 229 GLY B O 1
ATOM 6856 N N . PRO B 1 230 ? 66.959 62.796 194.821 1.00 51.08 230 PRO B N 1
ATOM 6857 C CA . PRO B 1 230 ? 67.996 63.137 193.833 1.00 49.50 230 PRO B CA 1
ATOM 6858 C C . PRO B 1 230 ? 69.315 62.413 194.046 1.00 49.33 230 PRO B C 1
ATOM 6859 O O . PRO B 1 230 ? 70.038 62.177 193.070 1.00 54.37 230 PRO B O 1
ATOM 6863 N N . TRP B 1 231 ? 69.658 62.052 195.286 1.00 46.92 231 TRP B N 1
ATOM 6864 C CA . TRP B 1 231 ? 70.912 61.343 195.533 1.00 53.88 231 TRP B CA 1
ATOM 6865 C C . TRP B 1 231 ? 70.982 60.031 194.763 1.00 55.64 231 TRP B C 1
ATOM 6866 O O . TRP B 1 231 ? 72.072 59.589 194.384 1.00 59.17 231 TRP B O 1
ATOM 6877 N N . ALA B 1 232 ? 69.834 59.397 194.518 1.00 51.36 232 ALA B N 1
ATOM 6878 C CA . ALA B 1 232 ? 69.803 58.105 193.848 1.00 54.31 232 ALA B CA 1
ATOM 6879 C C . ALA B 1 232 ? 70.114 58.195 192.358 1.00 62.34 232 ALA B C 1
ATOM 6880 O O . ALA B 1 232 ? 70.334 57.151 191.732 1.00 64.60 232 ALA B O 1
ATOM 6882 N N . TRP B 1 233 ? 70.113 59.405 191.783 1.00 62.53 233 TRP B N 1
ATOM 6883 C CA . TRP B 1 233 ? 70.303 59.574 190.343 1.00 60.29 233 TRP B CA 1
ATOM 6884 C C . TRP B 1 233 ? 71.676 59.111 189.871 1.00 64.57 233 TRP B C 1
ATOM 6885 O O . TRP B 1 233 ? 71.813 58.657 188.730 1.00 63.74 233 TRP B O 1
ATOM 6896 N N . SER B 1 234 ? 72.704 59.255 190.710 1.00 70.35 234 SER B N 1
ATOM 6897 C CA . SER B 1 234 ? 74.066 58.931 190.290 1.00 71.83 234 SER B CA 1
ATOM 6898 C C . SER B 1 234 ? 74.194 57.455 189.923 1.00 69.28 234 SER B C 1
ATOM 6899 O O . SER B 1 234 ? 74.800 57.104 188.902 1.00 65.48 234 SER B O 1
ATOM 6902 N N . ASN B 1 235 ? 73.641 56.571 190.758 1.00 68.60 235 ASN B N 1
ATOM 6903 C CA . ASN B 1 235 ? 73.722 55.139 190.482 1.00 67.38 235 ASN B CA 1
ATOM 6904 C C . ASN B 1 235 ? 72.953 54.758 189.217 1.00 71.34 235 ASN B C 1
ATOM 6905 O O . ASN B 1 235 ? 73.320 53.785 188.540 1.00 72.67 235 ASN B O 1
ATOM 6910 N N . ILE B 1 236 ? 71.892 55.502 188.882 1.00 67.64 236 ILE B N 1
ATOM 6911 C CA . ILE B 1 236 ? 71.127 55.195 187.676 1.00 64.17 236 ILE B CA 1
ATOM 6912 C C . ILE B 1 236 ? 71.911 55.600 186.430 1.00 66.68 236 ILE B C 1
ATOM 6913 O O . ILE B 1 236 ? 71.823 54.943 185.388 1.00 74.77 236 ILE B O 1
ATOM 6918 N N . ASP B 1 237 ? 72.674 56.696 186.509 1.00 65.23 237 ASP B N 1
ATOM 6919 C CA . ASP B 1 237 ? 73.545 57.074 185.397 1.00 69.56 237 ASP B CA 1
ATOM 6920 C C . ASP B 1 237 ? 74.573 55.986 185.109 1.00 70.58 237 ASP B C 1
ATOM 6921 O O . ASP B 1 237 ? 74.906 55.729 183.947 1.00 70.64 237 ASP B O 1
ATOM 6926 N N . THR B 1 238 ? 75.098 55.350 186.159 1.00 74.31 238 THR B N 1
ATOM 6927 C CA . THR B 1 238 ? 76.053 54.256 185.991 1.00 73.62 238 THR B CA 1
ATOM 6928 C C . THR B 1 238 ? 75.423 53.081 185.253 1.00 71.82 238 THR B C 1
ATOM 6929 O O . THR B 1 238 ? 76.015 52.529 184.320 1.00 73.75 238 THR B O 1
ATOM 6933 N N . SER B 1 239 ? 74.214 52.687 185.652 1.00 72.99 239 SER B N 1
ATOM 6934 C CA . SER B 1 239 ? 73.599 51.500 185.070 1.00 81.42 239 SER B CA 1
ATOM 6935 C C . SER B 1 239 ? 73.210 51.679 183.610 1.00 90.25 239 SER B C 1
ATOM 6936 O O . SER B 1 239 ? 72.836 50.687 182.969 1.00 94.32 239 SER B O 1
ATOM 6939 N N . LYS B 1 240 ? 73.276 52.903 183.080 1.00 90.32 240 LYS B N 1
ATOM 6940 C CA . LYS B 1 240 ? 72.923 53.172 181.686 1.00 96.25 240 LYS B CA 1
ATOM 6941 C C . LYS B 1 240 ? 71.487 52.730 181.391 1.00 92.58 240 LYS B C 1
ATOM 6942 O O . LYS B 1 240 ? 71.209 52.060 180.391 1.00 93.92 240 LYS B O 1
ATOM 6944 N N . VAL B 1 241 ? 70.581 53.061 182.308 1.00 86.04 241 VAL B N 1
ATOM 6945 C CA . VAL B 1 241 ? 69.144 52.941 182.087 1.00 79.19 241 VAL B CA 1
ATOM 6946 C C . VAL B 1 241 ? 68.640 54.287 181.587 1.00 71.77 241 VAL B C 1
ATOM 6947 O O . VAL B 1 241 ? 69.003 55.333 182.133 1.00 70.52 241 VAL B O 1
ATOM 6951 N N . ASN B 1 242 ? 67.826 54.266 180.536 1.00 72.86 242 ASN B N 1
ATOM 6952 C CA . ASN B 1 242 ? 67.227 55.485 179.999 1.00 73.73 242 ASN B CA 1
ATOM 6953 C C . ASN B 1 242 ? 66.054 55.860 180.894 1.00 68.07 242 ASN B C 1
ATOM 6954 O O . ASN B 1 242 ? 64.944 55.354 180.732 1.00 69.55 242 ASN B O 1
ATOM 6959 N N . TYR B 1 243 ? 66.294 56.757 181.843 1.00 62.99 243 TYR B N 1
ATOM 6960 C CA . TYR B 1 243 ? 65.312 57.071 182.866 1.00 60.70 243 TYR B CA 1
ATOM 6961 C C . TYR B 1 243 ? 64.868 58.522 182.774 1.00 66.16 243 TYR B C 1
ATOM 6962 O O . TYR B 1 243 ? 65.544 59.378 182.191 1.00 76.15 243 TYR B O 1
ATOM 6971 N N . GLY B 1 244 ? 63.700 58.780 183.362 1.00 61.21 244 GLY B N 1
ATOM 6972 C CA . GLY B 1 244 ? 63.203 60.125 183.508 1.00 59.31 244 GLY B CA 1
ATOM 6973 C C . GLY B 1 244 ? 62.723 60.328 184.930 1.00 57.45 244 GLY B C 1
ATOM 6974 O O . GLY B 1 244 ? 62.444 59.374 185.657 1.00 57.76 244 GLY B O 1
ATOM 6975 N N . VAL B 1 245 ? 62.659 61.596 185.322 1.00 55.25 245 VAL B N 1
ATOM 6976 C CA . VAL B 1 245 ? 62.212 62.009 186.649 1.00 51.86 245 VAL B CA 1
ATOM 6977 C C . VAL B 1 245 ? 61.011 62.928 186.466 1.00 55.87 245 VAL B C 1
ATOM 6978 O O . VAL B 1 245 ? 61.118 63.970 185.804 1.00 63.40 245 VAL B O 1
ATOM 6982 N N . THR B 1 246 ? 59.876 62.557 187.055 1.00 51.53 246 THR B N 1
ATOM 6983 C CA . THR B 1 246 ? 58.621 63.254 186.805 1.00 48.08 246 THR B CA 1
ATOM 6984 C C . THR B 1 246 ? 57.845 63.414 188.109 1.00 41.09 246 THR B C 1
ATOM 6985 O O . THR B 1 246 ? 58.303 63.027 189.190 1.00 38.11 246 THR B O 1
ATOM 6989 N N . VAL B 1 247 ? 56.655 64.006 188.000 1.00 40.21 247 VAL B N 1
ATOM 6990 C CA . VAL B 1 247 ? 55.808 64.216 189.166 1.00 42.61 247 VAL B CA 1
ATOM 6991 C C . VAL B 1 247 ? 55.251 62.881 189.639 1.00 41.40 247 VAL B C 1
ATOM 6992 O O . VAL B 1 247 ? 54.976 61.980 188.835 1.00 42.17 247 VAL B O 1
ATOM 6996 N N . LEU B 1 248 ? 55.109 62.736 190.952 1.00 41.85 248 LEU B N 1
ATOM 6997 C CA . LEU B 1 248 ? 54.495 61.543 191.511 1.00 39.23 248 LEU B CA 1
ATOM 6998 C C . LEU B 1 248 ? 53.053 61.422 191.016 1.00 41.34 248 LEU B C 1
ATOM 6999 O O . LEU B 1 248 ? 52.422 62.422 190.660 1.00 40.29 248 LEU B O 1
ATOM 7004 N N . PRO B 1 249 ? 52.522 60.205 190.936 1.00 44.87 249 PRO B N 1
ATOM 7005 C CA . PRO B 1 249 ? 51.126 60.036 190.514 1.00 43.91 249 PRO B CA 1
ATOM 7006 C C . PRO B 1 249 ? 50.151 60.557 191.559 1.00 40.32 249 PRO B C 1
ATOM 7007 O O . PRO B 1 249 ? 50.468 60.666 192.746 1.00 38.28 249 PRO B O 1
ATOM 7011 N N . THR B 1 250 ? 48.949 60.900 191.095 1.00 40.08 250 THR B N 1
ATOM 7012 C CA . THR B 1 250 ? 47.890 61.366 191.981 1.00 42.04 250 THR B CA 1
ATOM 7013 C C . THR B 1 250 ? 47.117 60.192 192.570 1.00 46.67 250 THR B C 1
ATOM 7014 O O . THR B 1 250 ? 47.136 59.079 192.045 1.00 59.00 250 THR B O 1
ATOM 7018 N N . PHE B 1 251 ? 46.414 60.465 193.668 1.00 38.85 251 PHE B N 1
ATOM 7019 C CA . PHE B 1 251 ? 45.545 59.494 194.319 1.00 37.17 251 PHE B CA 1
ATOM 7020 C C . PHE B 1 251 ? 44.200 60.158 194.567 1.00 41.83 251 PHE B C 1
ATOM 7021 O O . PHE B 1 251 ? 44.130 61.173 195.266 1.00 46.40 251 PHE B O 1
ATOM 7029 N N . LYS B 1 252 ? 43.136 59.574 194.013 1.00 39.80 252 LYS B N 1
ATOM 7030 C CA . LYS B 1 252 ? 41.781 60.120 194.117 1.00 35.78 252 LYS B CA 1
ATOM 7031 C C . LYS B 1 252 ? 41.738 61.569 193.635 1.00 41.28 252 LYS B C 1
ATOM 7032 O O . LYS B 1 252 ? 41.067 62.429 194.212 1.00 47.75 252 LYS B O 1
ATOM 7038 N N . GLY B 1 253 ? 42.468 61.839 192.552 1.00 43.01 253 GLY B N 1
ATOM 7039 C CA . GLY B 1 253 ? 42.520 63.149 191.949 1.00 41.47 253 GLY B CA 1
ATOM 7040 C C . GLY B 1 253 ? 43.409 64.150 192.644 1.00 45.74 253 GLY B C 1
ATOM 7041 O O . GLY B 1 253 ? 43.612 65.246 192.104 1.00 48.62 253 GLY B O 1
ATOM 7042 N N . GLN B 1 254 ? 43.952 63.817 193.821 1.00 43.64 254 GLN B N 1
ATOM 7043 C CA . GLN B 1 254 ? 44.807 64.697 194.605 1.00 45.92 254 GLN B CA 1
ATOM 7044 C C . GLN B 1 254 ? 46.274 64.368 194.371 1.00 45.44 254 GLN B C 1
ATOM 7045 O O . GLN B 1 254 ? 46.631 63.198 194.241 1.00 48.47 254 GLN B O 1
ATOM 7051 N N . PRO B 1 255 ? 47.168 65.348 194.308 1.00 42.97 255 PRO B N 1
ATOM 7052 C CA . PRO B 1 255 ? 48.581 65.025 194.087 1.00 43.92 255 PRO B CA 1
ATOM 7053 C C . PRO B 1 255 ? 49.200 64.407 195.326 1.00 41.73 255 PRO B C 1
ATOM 7054 O O . PRO B 1 255 ? 48.768 64.656 196.455 1.00 46.67 255 PRO B O 1
ATOM 7058 N N . SER B 1 256 ? 50.212 63.569 195.102 1.00 39.55 256 SER B N 1
ATOM 7059 C CA . SER B 1 256 ? 50.982 63.015 196.209 1.00 34.45 256 SER B CA 1
ATOM 7060 C C . SER B 1 256 ? 51.776 64.127 196.870 1.00 41.70 256 SER B C 1
ATOM 7061 O O . SER B 1 256 ? 52.301 65.016 196.194 1.00 52.57 256 SER B O 1
ATOM 7064 N N . LYS B 1 257 ? 51.846 64.094 198.200 1.00 40.53 257 LYS B N 1
ATOM 7065 C CA . LYS B 1 257 ? 52.325 65.226 198.993 1.00 40.31 257 LYS B CA 1
ATOM 7066 C C . LYS B 1 257 ? 53.523 64.790 199.829 1.00 36.84 257 LYS B C 1
ATOM 7067 O O . LYS B 1 257 ? 53.386 64.530 201.034 1.00 35.99 257 LYS B O 1
ATOM 7073 N N . PRO B 1 258 ? 54.719 64.739 199.239 1.00 33.98 258 PRO B N 1
ATOM 7074 C CA . PRO B 1 258 ? 55.898 64.311 200.002 1.00 29.67 258 PRO B CA 1
ATOM 7075 C C . PRO B 1 258 ? 56.299 65.315 201.072 1.00 31.58 258 PRO B C 1
ATOM 7076 O O . PRO B 1 258 ? 56.230 66.528 200.872 1.00 39.76 258 PRO B O 1
ATOM 7080 N N . PHE B 1 259 ? 56.728 64.785 202.212 1.00 27.79 259 PHE B N 1
ATOM 7081 C CA . PHE B 1 259 ? 57.389 65.583 203.234 1.00 28.40 259 PHE B CA 1
ATOM 7082 C C . PHE B 1 259 ? 58.781 65.973 202.743 1.00 34.22 259 PHE B C 1
ATOM 7083 O O . PHE B 1 259 ? 59.622 65.108 202.487 1.00 42.74 259 PHE B O 1
ATOM 7091 N N . VAL B 1 260 ? 59.016 67.268 202.592 1.00 33.17 260 VAL B N 1
ATOM 7092 C CA . VAL B 1 260 ? 60.253 67.786 202.024 1.00 32.46 260 VAL B CA 1
ATOM 7093 C C . VAL B 1 260 ? 61.275 68.005 203.130 1.00 37.32 260 VAL B C 1
ATOM 7094 O O . VAL B 1 260 ? 60.967 68.599 204.171 1.00 39.47 260 VAL B O 1
ATOM 7098 N N . GLY B 1 261 ? 62.500 67.543 202.897 1.00 34.14 261 GLY B N 1
ATOM 7099 C CA . GLY B 1 261 ? 63.583 67.687 203.851 1.00 37.09 261 GLY B CA 1
ATOM 7100 C C . GLY B 1 261 ? 64.656 68.628 203.334 1.00 41.00 261 GLY B C 1
ATOM 7101 O O . GLY B 1 261 ? 64.870 68.746 202.124 1.00 42.18 261 GLY B O 1
ATOM 7102 N N . VAL B 1 262 ? 65.305 69.327 204.257 1.00 39.57 262 VAL B N 1
ATOM 7103 C CA . VAL B 1 262 ? 66.419 70.208 203.939 1.00 44.40 262 VAL B CA 1
ATOM 7104 C C . VAL B 1 262 ? 67.658 69.602 204.577 1.00 45.28 262 VAL B C 1
ATOM 7105 O O . VAL B 1 262 ? 67.807 69.615 205.805 1.00 46.78 262 VAL B O 1
ATOM 7109 N N . LEU B 1 263 ? 68.515 69.016 203.753 1.00 42.01 263 LEU B N 1
ATOM 7110 C CA . LEU B 1 263 ? 69.794 68.535 204.244 1.00 49.82 263 LEU B CA 1
ATOM 7111 C C . LEU B 1 263 ? 70.530 69.681 204.928 1.00 45.29 263 LEU B C 1
ATOM 7112 O O . LEU B 1 263 ? 70.774 70.724 204.315 1.00 46.79 263 LEU B O 1
ATOM 7117 N N . SER B 1 264 ? 70.884 69.485 206.198 1.00 45.43 264 SER B N 1
ATOM 7118 C CA . SER B 1 264 ? 71.445 70.544 207.021 1.00 47.67 264 SER B CA 1
ATOM 7119 C C . SER B 1 264 ? 72.709 70.065 207.716 1.00 54.27 264 SER B C 1
ATOM 7120 O O . SER B 1 264 ? 72.906 68.871 207.941 1.00 59.69 264 SER B O 1
ATOM 7123 N N . ALA B 1 265 ? 73.570 71.026 208.053 1.00 56.93 265 ALA B N 1
ATOM 7124 C CA . ALA B 1 265 ? 74.839 70.767 208.724 1.00 57.08 265 ALA B CA 1
ATOM 7125 C C . ALA B 1 265 ? 74.804 71.447 210.084 1.00 60.98 265 ALA B C 1
ATOM 7126 O O . ALA B 1 265 ? 74.876 72.677 210.168 1.00 60.86 265 ALA B O 1
ATOM 7128 N N . GLY B 1 266 ? 74.722 70.649 211.145 1.00 63.15 266 GLY B N 1
ATOM 7129 C CA . GLY B 1 266 ? 74.732 71.163 212.495 1.00 53.86 266 GLY B CA 1
ATOM 7130 C C . GLY B 1 266 ? 76.116 71.084 213.109 1.00 56.72 266 GLY B C 1
ATOM 7131 O O . GLY B 1 266 ? 76.945 70.270 212.712 1.00 57.78 266 GLY B O 1
ATOM 7132 N N . ILE B 1 267 ? 76.361 71.947 214.086 1.00 63.18 267 ILE B N 1
ATOM 7133 C CA . ILE B 1 267 ? 77.632 71.991 214.799 1.00 67.25 267 ILE B CA 1
ATOM 7134 C C . ILE B 1 267 ? 77.418 71.417 216.193 1.00 68.44 267 ILE B C 1
ATOM 7135 O O . ILE B 1 267 ? 76.555 71.891 216.945 1.00 68.28 267 ILE B O 1
ATOM 7140 N N . ASN B 1 268 ? 78.184 70.378 216.522 1.00 68.64 268 ASN B N 1
ATOM 7141 C CA . ASN B 1 268 ? 78.063 69.725 217.819 1.00 73.77 268 ASN B CA 1
ATOM 7142 C C . ASN B 1 268 ? 78.340 70.719 218.938 1.00 77.90 268 ASN B C 1
ATOM 7143 O O . ASN B 1 268 ? 79.352 71.426 218.920 1.00 83.66 268 ASN B O 1
ATOM 7148 N N . ALA B 1 269 ? 77.438 70.757 219.922 1.00 77.91 269 ALA B N 1
ATOM 7149 C CA . ALA B 1 269 ? 77.566 71.714 221.018 1.00 78.57 269 ALA B CA 1
ATOM 7150 C C . ALA B 1 269 ? 78.841 71.498 221.822 1.00 87.09 269 ALA B C 1
ATOM 7151 O O . ALA B 1 269 ? 79.422 72.463 222.335 1.00 96.98 269 ALA B O 1
ATOM 7153 N N . ALA B 1 270 ? 79.301 70.255 221.934 1.00 86.89 270 ALA B N 1
ATOM 7154 C CA . ALA B 1 270 ? 80.483 69.942 222.724 1.00 90.54 270 ALA B CA 1
ATOM 7155 C C . ALA B 1 270 ? 81.769 69.986 221.910 1.00 89.92 270 ALA B C 1
ATOM 7156 O O . ALA B 1 270 ? 82.839 69.670 222.442 1.00 92.16 270 ALA B O 1
ATOM 7158 N N . SER B 1 271 ? 81.695 70.395 220.653 1.00 88.05 271 SER B N 1
ATOM 7159 C CA . SER B 1 271 ? 82.873 70.393 219.795 1.00 87.74 271 SER B CA 1
ATOM 7160 C C . SER B 1 271 ? 83.774 71.568 220.142 1.00 86.06 271 SER B C 1
ATOM 7161 O O . SER B 1 271 ? 83.304 72.708 220.196 1.00 82.04 271 SER B O 1
ATOM 7164 N N . PRO B 1 272 ? 85.064 71.335 220.381 1.00 89.43 272 PRO B N 1
ATOM 7165 C CA . PRO B 1 272 ? 85.997 72.447 220.594 1.00 94.08 272 PRO B CA 1
ATOM 7166 C C . PRO B 1 272 ? 86.405 73.166 219.318 1.00 92.24 272 PRO B C 1
ATOM 7167 O O . PRO B 1 272 ? 87.234 74.080 219.384 1.00 89.49 272 PRO B O 1
ATOM 7171 N N . ASN B 1 273 ? 85.833 72.794 218.174 1.00 89.11 273 ASN B N 1
ATOM 7172 C CA . ASN B 1 273 ? 86.233 73.292 216.864 1.00 90.98 273 ASN B CA 1
ATOM 7173 C C . ASN B 1 273 ? 85.097 74.043 216.172 1.00 90.80 273 ASN B C 1
ATOM 7174 O O . ASN B 1 273 ? 84.948 73.977 214.951 1.00 90.42 273 ASN B O 1
ATOM 7179 N N . LYS B 1 274 ? 84.291 74.781 216.942 1.00 92.01 274 LYS B N 1
ATOM 7180 C CA . LYS B 1 274 ? 83.119 75.449 216.375 1.00 87.31 274 LYS B CA 1
ATOM 7181 C C . LYS B 1 274 ? 83.519 76.468 215.311 1.00 90.18 274 LYS B C 1
ATOM 7182 O O . LYS B 1 274 ? 82.895 76.547 214.246 1.00 86.66 274 LYS B O 1
ATOM 7188 N N . GLU B 1 275 ? 84.540 77.285 215.595 1.00 95.30 275 GLU B N 1
ATOM 7189 C CA . GLU B 1 275 ? 84.973 78.286 214.621 1.00 93.61 275 GLU B CA 1
ATOM 7190 C C . GLU B 1 275 ? 85.546 77.629 213.368 1.00 92.40 275 GLU B C 1
ATOM 7191 O O . GLU B 1 275 ? 85.306 78.100 212.250 1.00 89.88 275 GLU B O 1
ATOM 7197 N N . LEU B 1 276 ? 86.305 76.543 213.533 1.00 93.22 276 LEU B N 1
ATOM 7198 C CA . LEU B 1 276 ? 86.789 75.801 212.373 1.00 97.19 276 LEU B CA 1
ATOM 7199 C C . LEU B 1 276 ? 85.635 75.234 211.553 1.00 99.61 276 LEU B C 1
ATOM 7200 O O . LEU B 1 276 ? 85.659 75.290 210.316 1.00 103.54 276 LEU B O 1
ATOM 7205 N N . ALA B 1 277 ? 84.624 74.668 212.224 1.00 96.49 277 ALA B N 1
ATOM 7206 C CA . ALA B 1 277 ? 83.467 74.122 211.517 1.00 88.44 277 ALA B CA 1
ATOM 7207 C C . ALA B 1 277 ? 82.709 75.213 210.769 1.00 84.19 277 ALA B C 1
ATOM 7208 O O . ALA B 1 277 ? 82.283 75.008 209.625 1.00 78.60 277 ALA B O 1
ATOM 7210 N N . LYS B 1 278 ? 82.538 76.379 211.405 1.00 82.21 278 LYS B N 1
ATOM 7211 C CA . LYS B 1 278 ? 81.879 77.511 210.761 1.00 80.46 278 LYS B CA 1
ATOM 7212 C C . LYS B 1 278 ? 82.621 77.936 209.501 1.00 84.35 278 LYS B C 1
ATOM 7213 O O . LYS B 1 278 ? 81.995 78.253 208.483 1.00 82.39 278 LYS B O 1
ATOM 7219 N N . GLU B 1 279 ? 83.958 77.959 209.553 1.00 91.84 279 GLU B N 1
ATOM 7220 C CA . GLU B 1 279 ? 84.736 78.340 208.375 1.00 97.70 279 GLU B CA 1
ATOM 7221 C C . GLU B 1 279 ? 84.604 77.308 207.265 1.00 93.49 279 GLU B C 1
ATOM 7222 O O . GLU B 1 279 ? 84.431 77.667 206.095 1.00 93.71 279 GLU B O 1
ATOM 7228 N N . PHE B 1 280 ? 84.681 76.023 207.610 1.00 90.13 280 PHE B N 1
ATOM 7229 C CA . PHE B 1 280 ? 84.547 74.980 206.598 1.00 89.08 280 PHE B CA 1
ATOM 7230 C C . PHE B 1 280 ? 83.193 75.053 205.905 1.00 85.52 280 PHE B C 1
ATOM 7231 O O . PHE B 1 280 ? 83.102 74.888 204.682 1.00 84.47 280 PHE B O 1
ATOM 7239 N N . LEU B 1 281 ? 82.126 75.282 206.671 1.00 80.68 281 LEU B N 1
ATOM 7240 C CA . LEU B 1 281 ? 80.790 75.294 206.090 1.00 77.18 281 LEU B CA 1
ATOM 7241 C C . LEU B 1 281 ? 80.518 76.580 205.315 1.00 75.58 281 LEU B C 1
ATOM 7242 O O . LEU B 1 281 ? 79.966 76.530 204.210 1.00 76.07 281 LEU B O 1
ATOM 7247 N N . GLU B 1 282 ? 80.902 77.736 205.862 1.00 75.51 282 GLU B N 1
ATOM 7248 C CA . GLU B 1 282 ? 80.555 78.999 205.213 1.00 79.38 282 GLU B CA 1
ATOM 7249 C C . GLU B 1 282 ? 81.449 79.317 204.019 1.00 82.23 282 GLU B C 1
ATOM 7250 O O . GLU B 1 282 ? 80.967 79.827 202.999 1.00 82.80 282 GLU B O 1
ATOM 7256 N N . ASN B 1 283 ? 82.749 79.058 204.126 1.00 85.37 283 ASN B N 1
ATOM 7257 C CA . ASN B 1 283 ? 83.693 79.532 203.122 1.00 92.92 283 ASN B CA 1
ATOM 7258 C C . ASN B 1 283 ? 84.146 78.454 202.143 1.00 89.67 283 ASN B C 1
ATOM 7259 O O . ASN B 1 283 ? 84.765 78.787 201.130 1.00 88.49 283 ASN B O 1
ATOM 7264 N N . TYR B 1 284 ? 83.863 77.185 202.417 1.00 86.07 284 TYR B N 1
ATOM 7265 C CA . TYR B 1 284 ? 84.285 76.094 201.549 1.00 90.08 284 TYR B CA 1
ATOM 7266 C C . TYR B 1 284 ? 83.120 75.277 201.012 1.00 90.73 284 TYR B C 1
ATOM 7267 O O . TYR B 1 284 ? 82.996 75.118 199.791 1.00 96.58 284 TYR B O 1
ATOM 7276 N N . LEU B 1 285 ? 82.251 74.762 201.885 1.00 84.84 285 LEU B N 1
ATOM 7277 C CA . LEU B 1 285 ? 81.166 73.901 201.421 1.00 78.15 285 LEU B CA 1
ATOM 7278 C C . LEU B 1 285 ? 80.057 74.691 200.741 1.00 76.62 285 LEU B C 1
ATOM 7279 O O . LEU B 1 285 ? 79.633 74.343 199.634 1.00 77.69 285 LEU B O 1
ATOM 7284 N N . LEU B 1 286 ? 79.551 75.737 201.393 1.00 71.07 286 LEU B N 1
ATOM 7285 C CA . LEU B 1 286 ? 78.458 76.528 200.826 1.00 70.00 286 LEU B CA 1
ATOM 7286 C C . LEU B 1 286 ? 78.997 77.536 199.808 1.00 77.18 286 LEU B C 1
ATOM 7287 O O . LEU B 1 286 ? 78.815 78.748 199.912 1.00 81.33 286 LEU B O 1
ATOM 7292 N N . THR B 1 287 ? 79.659 76.991 198.790 1.00 75.11 287 THR B N 1
ATOM 7293 C CA . THR B 1 287 ? 80.171 77.750 197.661 1.00 78.52 287 THR B CA 1
ATOM 7294 C C . THR B 1 287 ? 79.849 76.982 196.388 1.00 84.57 287 THR B C 1
ATOM 7295 O O . THR B 1 287 ? 79.514 75.796 196.429 1.00 85.82 287 THR B O 1
ATOM 7299 N N . ASP B 1 288 ? 79.950 77.674 195.250 1.00 85.72 288 ASP B N 1
ATOM 7300 C CA . ASP B 1 288 ? 79.674 77.032 193.969 1.00 80.70 288 ASP B CA 1
ATOM 7301 C C . ASP B 1 288 ? 80.589 75.835 193.744 1.00 92.82 288 ASP B C 1
ATOM 7302 O O . ASP B 1 288 ? 80.131 74.774 193.304 1.00 89.84 288 ASP B O 1
ATOM 7307 N N . GLU B 1 289 ? 81.884 75.976 194.047 1.00 96.73 289 GLU B N 1
ATOM 7308 C CA . GLU B 1 289 ? 82.810 74.863 193.842 1.00 100.36 289 GLU B CA 1
ATOM 7309 C C . GLU B 1 289 ? 82.677 73.804 194.932 1.00 101.39 289 GLU B C 1
ATOM 7310 O O . GLU B 1 289 ? 82.950 72.625 194.678 1.00 102.67 289 GLU B O 1
ATOM 7316 N N . GLY B 1 290 ? 82.272 74.201 196.140 1.00 99.32 290 GLY B N 1
ATOM 7317 C CA . GLY B 1 290 ? 82.075 73.264 197.230 1.00 95.61 290 GLY B CA 1
ATOM 7318 C C . GLY B 1 290 ? 80.879 72.360 197.008 1.00 94.38 290 GLY B C 1
ATOM 7319 O O . GLY B 1 290 ? 81.002 71.133 197.055 1.00 96.37 290 GLY B O 1
ATOM 7320 N N . LEU B 1 291 ? 79.703 72.956 196.793 1.00 91.41 291 LEU B N 1
ATOM 7321 C CA . LEU B 1 291 ? 78.516 72.155 196.513 1.00 84.90 291 LEU B CA 1
ATOM 7322 C C . LEU B 1 291 ? 78.687 71.339 195.237 1.00 82.81 291 LEU B C 1
ATOM 7323 O O . LEU B 1 291 ? 78.229 70.194 195.160 1.00 82.13 291 LEU B O 1
ATOM 7328 N N . GLU B 1 292 ? 79.342 71.911 194.222 1.00 81.66 292 GLU B N 1
ATOM 7329 C CA . GLU B 1 292 ? 79.539 71.178 192.975 1.00 82.69 292 GLU B CA 1
ATOM 7330 C C . GLU B 1 292 ? 80.346 69.911 193.212 1.00 80.48 292 GLU B C 1
ATOM 7331 O O . GLU B 1 292 ? 80.069 68.866 192.610 1.00 79.58 292 GLU B O 1
ATOM 7337 N N . ALA B 1 293 ? 81.334 69.976 194.107 1.00 81.43 293 ALA B N 1
ATOM 7338 C CA . ALA B 1 293 ? 82.132 68.792 194.408 1.00 83.89 293 ALA B CA 1
ATOM 7339 C C . ALA B 1 293 ? 81.273 67.690 195.014 1.00 81.56 293 ALA B C 1
ATOM 7340 O O . ALA B 1 293 ? 81.468 66.506 194.717 1.00 73.14 293 ALA B O 1
ATOM 7342 N N . VAL B 1 294 ? 80.314 68.065 195.864 1.00 80.78 294 VAL B N 1
ATOM 7343 C CA . VAL B 1 294 ? 79.389 67.102 196.458 1.00 75.66 294 VAL B CA 1
ATOM 7344 C C . VAL B 1 294 ? 78.313 66.682 195.461 1.00 76.90 294 VAL B C 1
ATOM 7345 O O . VAL B 1 294 ? 77.960 65.500 195.377 1.00 77.00 294 VAL B O 1
ATOM 7349 N N . ASN B 1 295 ? 77.761 67.638 194.704 1.00 77.53 295 ASN B N 1
ATOM 7350 C CA . ASN B 1 295 ? 76.728 67.304 193.725 1.00 74.90 295 ASN B CA 1
ATOM 7351 C C . ASN B 1 295 ? 77.263 66.365 192.643 1.00 76.49 295 ASN B C 1
ATOM 7352 O O . ASN B 1 295 ? 76.519 65.515 192.136 1.00 69.87 295 ASN B O 1
ATOM 7357 N N . LYS B 1 296 ? 78.551 66.482 192.296 1.00 79.04 296 LYS B N 1
ATOM 7358 C CA . LYS B 1 296 ? 79.128 65.598 191.284 1.00 77.68 296 LYS B CA 1
ATOM 7359 C C . LYS B 1 296 ? 79.152 64.147 191.750 1.00 74.88 296 LYS B C 1
ATOM 7360 O O . LYS B 1 296 ? 79.003 63.236 190.929 1.00 74.04 296 LYS B O 1
ATOM 7362 N N . ASP B 1 297 ? 79.328 63.910 193.050 1.00 74.34 297 ASP B N 1
ATOM 7363 C CA . ASP B 1 297 ? 79.334 62.557 193.597 1.00 70.09 297 ASP B CA 1
ATOM 7364 C C . ASP B 1 297 ? 77.923 61.983 193.634 1.00 73.45 297 ASP B C 1
ATOM 7365 O O . ASP B 1 297 ? 77.613 61.037 192.901 1.00 75.22 297 ASP B O 1
ATOM 7370 N N . LYS B 1 298 ? 77.074 62.526 194.513 1.00 73.11 298 LYS B N 1
ATOM 7371 C CA . LYS B 1 298 ? 75.656 62.185 194.578 1.00 69.33 298 LYS B CA 1
ATOM 7372 C C . LYS B 1 298 ? 74.861 63.485 194.550 1.00 64.15 298 LYS B C 1
ATOM 7373 O O . LYS B 1 298 ? 75.157 64.405 195.334 1.00 66.81 298 LYS B O 1
ATOM 7379 N N . PRO B 1 299 ? 73.879 63.618 193.657 1.00 60.73 299 PRO B N 1
ATOM 7380 C CA . PRO B 1 299 ? 73.130 64.881 193.540 1.00 62.93 299 PRO B CA 1
ATOM 7381 C C . PRO B 1 299 ? 72.439 65.304 194.834 1.00 61.59 299 PRO B C 1
ATOM 7382 O O . PRO B 1 299 ? 71.766 64.513 195.502 1.00 49.32 299 PRO B O 1
ATOM 7386 N N . LEU B 1 300 ? 72.595 66.589 195.170 1.00 61.48 300 LEU B N 1
ATOM 7387 C CA . LEU B 1 300 ? 72.044 67.128 196.407 1.00 59.31 300 LEU B CA 1
ATOM 7388 C C . LEU B 1 300 ? 70.561 67.440 196.287 1.00 62.78 300 LEU B C 1
ATOM 7389 O O . LEU B 1 300 ? 69.841 67.415 197.294 1.00 62.67 300 LEU B O 1
ATOM 7394 N N . GLY B 1 301 ? 70.091 67.718 195.077 1.00 64.35 301 GLY B N 1
ATOM 7395 C CA . GLY B 1 301 ? 68.732 68.165 194.881 1.00 60.14 301 GLY B CA 1
ATOM 7396 C C . GLY B 1 301 ? 68.730 69.626 194.503 1.00 62.47 301 GLY B C 1
ATOM 7397 O O . GLY B 1 301 ? 69.538 70.051 193.673 1.00 66.65 301 GLY B O 1
ATOM 7398 N N . ALA B 1 302 ? 67.830 70.398 195.101 1.00 58.82 302 ALA B N 1
ATOM 7399 C CA . ALA B 1 302 ? 67.748 71.837 194.888 1.00 65.55 302 ALA B CA 1
ATOM 7400 C C . ALA B 1 302 ? 68.501 72.521 196.024 1.00 69.32 302 ALA B C 1
ATOM 7401 O O . ALA B 1 302 ? 68.015 72.578 197.160 1.00 71.32 302 ALA B O 1
ATOM 7403 N N . VAL B 1 303 ? 69.688 73.038 195.716 1.00 71.58 303 VAL B N 1
ATOM 7404 C CA . VAL B 1 303 ? 70.560 73.574 196.749 1.00 71.29 303 VAL B CA 1
ATOM 7405 C C . VAL B 1 303 ? 70.015 74.896 197.282 1.00 69.96 303 VAL B C 1
ATOM 7406 O O . VAL B 1 303 ? 69.298 75.635 196.591 1.00 70.46 303 VAL B O 1
ATOM 7410 N N . ALA B 1 304 ? 70.348 75.184 198.542 1.00 65.49 304 ALA B N 1
ATOM 7411 C CA . ALA B 1 304 ? 69.905 76.406 199.193 1.00 64.36 304 ALA B CA 1
ATOM 7412 C C . ALA B 1 304 ? 70.712 77.626 198.766 1.00 68.24 304 ALA B C 1
ATOM 7413 O O . ALA B 1 304 ? 70.207 78.750 198.863 1.00 59.56 304 ALA B O 1
ATOM 7415 N N . LEU B 1 305 ? 71.941 77.427 198.286 1.00 69.83 305 LEU B N 1
ATOM 7416 C CA . LEU B 1 305 ? 72.766 78.529 197.800 1.00 72.35 305 LEU B CA 1
ATOM 7417 C C . LEU B 1 305 ? 72.187 79.074 196.498 1.00 74.23 305 LEU B C 1
ATOM 7418 O O . LEU B 1 305 ? 72.157 78.372 195.482 1.00 74.65 305 LEU B O 1
ATOM 7423 N N . LYS B 1 306 ? 71.755 80.337 196.528 1.00 78.39 306 LYS B N 1
ATOM 7424 C CA . LYS B 1 306 ? 71.052 80.929 195.392 1.00 83.60 306 LYS B CA 1
ATOM 7425 C C . LYS B 1 306 ? 71.858 80.822 194.102 1.00 89.07 306 LYS B C 1
ATOM 7426 O O . LYS B 1 306 ? 71.335 80.398 193.066 1.00 88.77 306 LYS B O 1
ATOM 7432 N N . SER B 1 307 ? 73.136 81.215 194.147 1.00 92.87 307 SER B N 1
ATOM 7433 C CA . SER B 1 307 ? 73.936 81.297 192.925 1.00 95.25 307 SER B CA 1
ATOM 7434 C C . SER B 1 307 ? 74.055 79.940 192.241 1.00 97.38 307 SER B C 1
ATOM 7435 O O . SER B 1 307 ? 73.999 79.851 191.008 1.00 101.03 307 SER B O 1
ATOM 7438 N N . TYR B 1 308 ? 74.222 78.869 193.021 1.00 91.97 308 TYR B N 1
ATOM 7439 C CA . TYR B 1 308 ? 74.346 77.549 192.414 1.00 85.65 308 TYR B CA 1
ATOM 7440 C C . TYR B 1 308 ? 72.995 77.056 191.922 1.00 84.21 308 TYR B C 1
ATOM 7441 O O . TYR B 1 308 ? 72.899 76.478 190.834 1.00 89.69 308 TYR B O 1
ATOM 7450 N N . GLU B 1 309 ? 71.940 77.268 192.712 1.00 78.13 309 GLU B N 1
ATOM 7451 C CA . GLU B 1 309 ? 70.624 76.779 192.318 1.00 76.60 309 GLU B CA 1
ATOM 7452 C C . GLU B 1 309 ? 70.185 77.381 190.992 1.00 79.22 309 GLU B C 1
ATOM 7453 O O . GLU B 1 309 ? 69.479 76.727 190.218 1.00 80.86 309 GLU B O 1
ATOM 7459 N N . GLU B 1 310 ? 70.615 78.608 190.694 1.00 84.64 310 GLU B N 1
ATOM 7460 C CA . GLU B 1 310 ? 70.259 79.212 189.417 1.00 89.54 310 GLU B CA 1
ATOM 7461 C C . GLU B 1 310 ? 70.862 78.446 188.248 1.00 91.50 310 GLU B C 1
ATOM 7462 O O . GLU B 1 310 ? 70.345 78.540 187.129 1.00 94.40 310 GLU B O 1
ATOM 7468 N N . GLU B 1 311 ? 71.915 77.663 188.490 1.00 94.99 311 GLU B N 1
ATOM 7469 C CA . GLU B 1 311 ? 72.490 76.800 187.463 1.00 100.34 311 GLU B CA 1
ATOM 7470 C C . GLU B 1 311 ? 71.795 75.444 187.420 1.00 98.64 311 GLU B C 1
ATOM 7471 O O . GLU B 1 311 ? 71.531 74.914 186.336 1.00 101.68 311 GLU B O 1
ATOM 7477 N N . LEU B 1 312 ? 71.485 74.885 188.595 1.00 90.95 312 LEU B N 1
ATOM 7478 C CA . LEU B 1 312 ? 70.859 73.571 188.672 1.00 82.17 312 LEU B CA 1
ATOM 7479 C C . LEU B 1 312 ? 69.409 73.585 188.211 1.00 76.84 312 LEU B C 1
ATOM 7480 O O . LEU B 1 312 ? 68.919 72.568 187.714 1.00 78.46 312 LEU B O 1
ATOM 7485 N N . ALA B 1 313 ? 68.694 74.697 188.397 1.00 73.39 313 ALA B N 1
ATOM 7486 C CA . ALA B 1 313 ? 67.265 74.715 188.095 1.00 70.90 313 ALA B CA 1
ATOM 7487 C C . ALA B 1 313 ? 66.969 74.457 186.620 1.00 73.53 313 ALA B C 1
ATOM 7488 O O . ALA B 1 313 ? 65.832 74.102 186.281 1.00 70.80 313 ALA B O 1
ATOM 7490 N N . LYS B 1 314 ? 67.966 74.604 185.740 1.00 76.44 314 LYS B N 1
ATOM 7491 C CA . LYS B 1 314 ? 67.768 74.305 184.326 1.00 80.50 314 LYS B CA 1
ATOM 7492 C C . LYS B 1 314 ? 67.621 72.812 184.062 1.00 83.75 314 LYS B C 1
ATOM 7493 O O . LYS B 1 314 ? 67.114 72.434 183.000 1.00 91.92 314 LYS B O 1
ATOM 7499 N N . ASP B 1 315 ? 68.056 71.967 184.990 1.00 80.52 315 ASP B N 1
ATOM 7500 C CA . ASP B 1 315 ? 67.942 70.511 184.846 1.00 78.54 315 ASP B CA 1
ATOM 7501 C C . ASP B 1 315 ? 66.487 70.078 184.995 1.00 79.09 315 ASP B C 1
ATOM 7502 O O . ASP B 1 315 ? 65.885 70.313 186.054 1.00 80.88 315 ASP B O 1
ATOM 7507 N N . PRO B 1 316 ? 65.886 69.440 183.983 1.00 74.89 316 PRO B N 1
ATOM 7508 C CA . PRO B 1 316 ? 64.478 69.018 184.111 1.00 70.28 316 PRO B CA 1
ATOM 7509 C C . PRO B 1 316 ? 64.215 68.072 185.271 1.00 62.55 316 PRO B C 1
ATOM 7510 O O . PRO B 1 316 ? 63.089 68.038 185.781 1.00 58.43 316 PRO B O 1
ATOM 7514 N N . ARG B 1 317 ? 65.215 67.294 185.698 1.00 60.48 317 ARG B N 1
ATOM 7515 C CA . ARG B 1 317 ? 65.049 66.459 186.883 1.00 56.02 317 ARG B CA 1
ATOM 7516 C C . ARG B 1 317 ? 64.914 67.314 188.133 1.00 57.35 317 ARG B C 1
ATOM 7517 O O . ARG B 1 317 ? 64.158 66.968 189.049 1.00 54.73 317 ARG B O 1
ATOM 7525 N N . ILE B 1 318 ? 65.668 68.416 188.203 1.00 58.46 318 ILE B N 1
ATOM 7526 C CA . ILE B 1 318 ? 65.542 69.335 189.330 1.00 56.23 318 ILE B CA 1
ATOM 7527 C C . ILE B 1 318 ? 64.182 70.019 189.301 1.00 55.83 318 ILE B C 1
ATOM 7528 O O . ILE B 1 318 ? 63.553 70.233 190.345 1.00 48.68 318 ILE B O 1
ATOM 7533 N N . ALA B 1 319 ? 63.703 70.362 188.101 1.00 57.68 319 ALA B N 1
ATOM 7534 C CA . ALA B 1 319 ? 62.389 70.979 187.968 1.00 52.01 319 ALA B CA 1
ATOM 7535 C C . ALA B 1 319 ? 61.304 70.088 188.551 1.00 54.71 319 ALA B C 1
ATOM 7536 O O . ALA B 1 319 ? 60.410 70.565 189.259 1.00 55.54 319 ALA B O 1
ATOM 7538 N N . ALA B 1 320 ? 61.359 68.790 188.250 1.00 53.80 320 ALA B N 1
ATOM 7539 C CA . ALA B 1 320 ? 60.410 67.847 188.827 1.00 46.07 320 ALA B CA 1
ATOM 7540 C C . ALA B 1 320 ? 60.573 67.757 190.335 1.00 44.69 320 ALA B C 1
ATOM 7541 O O . ALA B 1 320 ? 59.580 67.668 191.064 1.00 48.70 320 ALA B O 1
ATOM 7543 N N . THR B 1 321 ? 61.821 67.772 190.822 1.00 44.21 321 THR B N 1
ATOM 7544 C CA . THR B 1 321 ? 62.069 67.738 192.263 1.00 47.43 321 THR B CA 1
ATOM 7545 C C . THR B 1 321 ? 61.335 68.869 192.964 1.00 52.92 321 THR B C 1
ATOM 7546 O O . THR B 1 321 ? 60.644 68.655 193.971 1.00 44.99 321 THR B O 1
ATOM 7550 N N . MET B 1 322 ? 61.471 70.089 192.425 1.00 61.24 322 MET B N 1
ATOM 7551 C CA . MET B 1 322 ? 60.786 71.245 192.990 1.00 59.56 322 MET B CA 1
ATOM 7552 C C . MET B 1 322 ? 59.281 71.163 192.793 1.00 52.02 322 MET B C 1
ATOM 7553 O O . MET B 1 322 ? 58.526 71.620 193.655 1.00 54.54 322 MET B O 1
ATOM 7558 N N . GLU B 1 323 ? 58.823 70.584 191.684 1.00 47.12 323 GLU B N 1
ATOM 7559 C CA . GLU B 1 323 ? 57.387 70.417 191.498 1.00 46.07 323 GLU B CA 1
ATOM 7560 C C . GLU B 1 323 ? 56.800 69.505 192.570 1.00 48.04 323 GLU B C 1
ATOM 7561 O O . GLU B 1 323 ? 55.773 69.824 193.181 1.00 51.60 323 GLU B O 1
ATOM 7567 N N . ASN B 1 324 ? 57.425 68.354 192.806 1.00 42.26 324 ASN B N 1
ATOM 7568 C CA . ASN B 1 324 ? 56.957 67.503 193.895 1.00 43.79 324 ASN B CA 1
ATOM 7569 C C . ASN B 1 324 ? 57.108 68.195 195.243 1.00 45.76 324 ASN B C 1
ATOM 7570 O O . ASN B 1 324 ? 56.237 68.070 196.111 1.00 44.36 324 ASN B O 1
ATOM 7575 N N . ALA B 1 325 ? 58.208 68.927 195.437 1.00 49.73 325 ALA B N 1
ATOM 7576 C CA . ALA B 1 325 ? 58.413 69.656 196.686 1.00 44.34 325 ALA B CA 1
ATOM 7577 C C . ALA B 1 325 ? 57.273 70.631 196.948 1.00 44.27 325 ALA B C 1
ATOM 7578 O O . ALA B 1 325 ? 56.765 70.726 198.070 1.00 44.92 325 ALA B O 1
ATOM 7580 N N . GLN B 1 326 ? 56.863 71.376 195.920 1.00 50.87 326 GLN B N 1
ATOM 7581 C CA . GLN B 1 326 ? 55.793 72.350 196.102 1.00 55.17 326 GLN B CA 1
ATOM 7582 C C . GLN B 1 326 ? 54.455 71.672 196.385 1.00 52.23 326 GLN B C 1
ATOM 7583 O O . GLN B 1 326 ? 53.662 72.172 197.193 1.00 49.34 326 GLN B O 1
ATOM 7589 N N . LYS B 1 327 ? 54.198 70.515 195.767 1.00 50.13 327 LYS B N 1
ATOM 7590 C CA . LYS B 1 327 ? 52.953 69.806 196.041 1.00 43.11 327 LYS B CA 1
ATOM 7591 C C . LYS B 1 327 ? 52.918 69.208 197.439 1.00 43.93 327 LYS B C 1
ATOM 7592 O O . LYS B 1 327 ? 51.828 68.934 197.953 1.00 44.20 327 LYS B O 1
ATOM 7598 N N . GLY B 1 328 ? 54.071 69.040 198.071 1.00 45.73 328 GLY B N 1
ATOM 7599 C CA . GLY B 1 328 ? 54.188 68.591 199.442 1.00 43.20 328 GLY B CA 1
ATOM 7600 C C . GLY B 1 328 ? 54.394 69.734 200.420 1.00 38.09 328 GLY B C 1
ATOM 7601 O O . GLY B 1 328 ? 53.979 70.875 200.182 1.00 38.76 328 GLY B O 1
ATOM 7602 N N . GLU B 1 329 ? 55.035 69.423 201.542 1.00 33.00 329 GLU B N 1
ATOM 7603 C CA . GLU B 1 329 ? 55.291 70.384 202.600 1.00 36.22 329 GLU B CA 1
ATOM 7604 C C . GLU B 1 329 ? 56.686 70.160 203.152 1.00 38.64 329 GLU B C 1
ATOM 7605 O O . GLU B 1 329 ? 57.211 69.048 203.119 1.00 40.36 329 GLU B O 1
ATOM 7611 N N . ILE B 1 330 ? 57.274 71.223 203.667 1.00 42.82 330 ILE B N 1
ATOM 7612 C CA . ILE B 1 330 ? 58.533 71.109 204.390 1.00 44.13 330 ILE B CA 1
ATOM 7613 C C . ILE B 1 330 ? 58.253 70.539 205.776 1.00 41.21 330 ILE B C 1
ATOM 7614 O O . ILE B 1 330 ? 57.271 70.904 206.432 1.00 39.58 330 ILE B O 1
ATOM 7619 N N . MET B 1 331 ? 59.082 69.596 206.205 1.00 39.14 331 MET B N 1
ATOM 7620 C CA . MET B 1 331 ? 58.813 68.920 207.462 1.00 35.53 331 MET B CA 1
ATOM 7621 C C . MET B 1 331 ? 58.919 69.894 208.633 1.00 36.67 331 MET B C 1
ATOM 7622 O O . MET B 1 331 ? 59.789 70.768 208.637 1.00 33.69 331 MET B O 1
ATOM 7627 N N . PRO B 1 332 ? 58.063 69.755 209.645 1.00 34.52 332 PRO B N 1
ATOM 7628 C CA . PRO B 1 332 ? 58.335 70.404 210.929 1.00 32.83 332 PRO B CA 1
ATOM 7629 C C . PRO B 1 332 ? 59.648 69.901 211.498 1.00 33.30 332 PRO B C 1
ATOM 7630 O O . PRO B 1 332 ? 60.089 68.794 211.195 1.00 33.62 332 PRO B O 1
ATOM 7634 N N . ASN B 1 333 ? 60.285 70.734 212.318 1.00 34.70 333 ASN B N 1
ATOM 7635 C CA . ASN B 1 333 ? 61.473 70.309 213.033 1.00 35.46 333 ASN B CA 1
ATOM 7636 C C . ASN B 1 333 ? 61.230 70.087 214.521 1.00 44.30 333 ASN B C 1
ATOM 7637 O O . ASN B 1 333 ? 62.186 69.801 215.243 1.00 45.31 333 ASN B O 1
ATOM 7642 N N . ILE B 1 334 ? 59.998 70.238 215.003 1.00 35.30 334 ILE B N 1
ATOM 7643 C CA . ILE B 1 334 ? 59.681 70.034 216.421 1.00 42.33 334 ILE B CA 1
ATOM 7644 C C . ILE B 1 334 ? 60.201 68.674 216.890 1.00 43.18 334 ILE B C 1
ATOM 7645 O O . ILE B 1 334 ? 60.285 67.732 216.086 1.00 42.56 334 ILE B O 1
ATOM 7650 N N . PRO B 1 335 ? 60.565 68.521 218.167 1.00 42.28 335 PRO B N 1
ATOM 7651 C CA . PRO B 1 335 ? 61.092 67.224 218.627 1.00 41.92 335 PRO B CA 1
ATOM 7652 C C . PRO B 1 335 ? 60.130 66.070 218.439 1.00 47.88 335 PRO B C 1
ATOM 7653 O O . PRO B 1 335 ? 60.569 64.920 218.314 1.00 50.17 335 PRO B O 1
ATOM 7657 N N . GLN B 1 336 ? 58.827 66.341 218.402 1.00 53.66 336 GLN B N 1
ATOM 7658 C CA . GLN B 1 336 ? 57.840 65.275 218.289 1.00 54.14 336 GLN B CA 1
ATOM 7659 C C . GLN B 1 336 ? 57.907 64.552 216.951 1.00 51.06 336 GLN B C 1
ATOM 7660 O O . GLN B 1 336 ? 57.269 63.503 216.804 1.00 52.81 336 GLN B O 1
ATOM 7666 N N . MET B 1 337 ? 58.674 65.077 215.991 1.00 42.58 337 MET B N 1
ATOM 7667 C CA . MET B 1 337 ? 58.750 64.458 214.673 1.00 36.98 337 MET B CA 1
ATOM 7668 C C . MET B 1 337 ? 59.267 63.027 214.742 1.00 38.40 337 MET B C 1
ATOM 7669 O O . MET B 1 337 ? 58.786 62.160 214.001 1.00 34.96 337 MET B O 1
ATOM 7674 N N . SER B 1 338 ? 60.242 62.748 215.617 1.00 40.79 338 SER B N 1
ATOM 7675 C CA . SER B 1 338 ? 60.765 61.381 215.677 1.00 44.88 338 SER B CA 1
ATOM 7676 C C . SER B 1 338 ? 59.705 60.405 216.156 1.00 42.50 338 SER B C 1
ATOM 7677 O O . SER B 1 338 ? 59.685 59.249 215.719 1.00 42.08 338 SER B O 1
ATOM 7680 N N . ALA B 1 339 ? 58.824 60.844 217.054 1.00 40.09 339 ALA B N 1
ATOM 7681 C CA . ALA B 1 339 ? 57.700 60.005 217.465 1.00 36.33 339 ALA B CA 1
ATOM 7682 C C . ALA B 1 339 ? 56.732 59.787 216.311 1.00 35.77 339 ALA B C 1
ATOM 7683 O O . ALA B 1 339 ? 56.175 58.697 216.160 1.00 41.41 339 ALA B O 1
ATOM 7685 N N . PHE B 1 340 ? 56.497 60.821 215.502 1.00 35.59 340 PHE B N 1
ATOM 7686 C CA . PHE B 1 340 ? 55.637 60.667 214.334 1.00 33.34 340 PHE B CA 1
ATOM 7687 C C . PHE B 1 340 ? 56.218 59.654 213.356 1.00 34.42 340 PHE B C 1
ATOM 7688 O O . PHE B 1 340 ? 55.521 58.737 212.908 1.00 34.80 340 PHE B O 1
ATOM 7696 N N . TRP B 1 341 ? 57.503 59.797 213.016 1.00 35.61 341 TRP B N 1
ATOM 7697 C CA . TRP B 1 341 ? 58.090 58.900 212.029 1.00 34.59 341 TRP B CA 1
ATOM 7698 C C . TRP B 1 341 ? 58.113 57.470 212.546 1.00 36.13 341 TRP B C 1
ATOM 7699 O O . TRP B 1 341 ? 57.913 56.522 211.777 1.00 34.65 341 TRP B O 1
ATOM 7710 N N . TYR B 1 342 ? 58.334 57.291 213.850 1.00 39.62 342 TYR B N 1
ATOM 7711 C CA . TYR B 1 342 ? 58.292 55.945 214.414 1.00 39.45 342 TYR B CA 1
ATOM 7712 C C . TYR B 1 342 ? 56.890 55.363 214.316 1.00 43.37 342 TYR B C 1
ATOM 7713 O O . TYR B 1 342 ? 56.722 54.170 214.033 1.00 46.13 342 TYR B O 1
ATOM 7722 N N . ALA B 1 343 ? 55.871 56.189 214.559 1.00 37.82 343 ALA B N 1
ATOM 7723 C CA . ALA B 1 343 ? 54.498 55.703 214.533 1.00 34.94 343 ALA B CA 1
ATOM 7724 C C . ALA B 1 343 ? 54.117 55.220 213.143 1.00 33.01 343 ALA B C 1
ATOM 7725 O O . ALA B 1 343 ? 53.541 54.139 212.983 1.00 33.68 343 ALA B O 1
ATOM 7727 N N . VAL B 1 344 ? 54.434 56.009 212.119 1.00 31.24 344 VAL B N 1
ATOM 7728 C CA . VAL B 1 344 ? 54.022 55.641 210.771 1.00 31.84 344 VAL B CA 1
ATOM 7729 C C . VAL B 1 344 ? 54.886 54.505 210.240 1.00 30.66 344 VAL B C 1
ATOM 7730 O O . VAL B 1 344 ? 54.419 53.676 209.454 1.00 31.00 344 VAL B O 1
ATOM 7734 N N . ARG B 1 345 ? 56.143 54.424 210.679 1.00 35.39 345 ARG B N 1
ATOM 7735 C CA . ARG B 1 345 ? 56.998 53.306 210.292 1.00 36.37 345 ARG B CA 1
ATOM 7736 C C . ARG B 1 345 ? 56.410 51.988 210.771 1.00 38.15 345 ARG B C 1
ATOM 7737 O O . ARG B 1 345 ? 56.250 51.040 209.995 1.00 41.43 345 ARG B O 1
ATOM 7745 N N . THR B 1 346 ? 56.065 51.921 212.053 1.00 38.01 346 THR B N 1
ATOM 7746 C CA . THR B 1 346 ? 55.398 50.739 212.580 1.00 33.80 346 THR B CA 1
ATOM 7747 C C . THR B 1 346 ? 54.083 50.489 211.857 1.00 30.51 346 THR B C 1
ATOM 7748 O O . THR B 1 346 ? 53.783 49.353 211.469 1.00 28.35 346 THR B O 1
ATOM 7752 N N . ALA B 1 347 ? 53.296 51.548 211.652 1.00 27.86 347 ALA B N 1
ATOM 7753 C CA . ALA B 1 347 ? 51.983 51.408 211.037 1.00 26.42 347 ALA B CA 1
ATOM 7754 C C . ALA B 1 347 ? 52.090 50.785 209.650 1.00 31.26 347 ALA B C 1
ATOM 7755 O O . ALA B 1 347 ? 51.374 49.825 209.333 1.00 34.44 347 ALA B O 1
ATOM 7757 N N . VAL B 1 348 ? 53.002 51.293 208.815 1.00 27.62 348 VAL B N 1
ATOM 7758 C CA . VAL B 1 348 ? 53.077 50.796 207.445 1.00 30.80 348 VAL B CA 1
ATOM 7759 C C . VAL B 1 348 ? 53.599 49.362 207.417 1.00 32.56 348 VAL B C 1
ATOM 7760 O O . VAL B 1 348 ? 53.065 48.504 206.700 1.00 27.48 348 VAL B O 1
ATOM 7764 N N . ILE B 1 349 ? 54.614 49.067 208.230 1.00 31.08 349 ILE B N 1
ATOM 7765 C CA . ILE B 1 349 ? 55.186 47.725 208.256 1.00 30.63 349 ILE B CA 1
ATOM 7766 C C . ILE B 1 349 ? 54.150 46.700 208.710 1.00 35.62 349 ILE B C 1
ATOM 7767 O O . ILE B 1 349 ? 54.000 45.636 208.094 1.00 42.20 349 ILE B O 1
ATOM 7772 N N . ASN B 1 350 ? 53.424 46.998 209.794 1.00 30.81 350 ASN B N 1
ATOM 7773 C CA . ASN B 1 350 ? 52.419 46.062 210.293 1.00 30.27 350 ASN B CA 1
ATOM 7774 C C . ASN B 1 350 ? 51.261 45.896 209.314 1.00 35.81 350 ASN B C 1
ATOM 7775 O O . ASN B 1 350 ? 50.787 44.776 209.098 1.00 43.72 350 ASN B O 1
ATOM 7780 N N . ALA B 1 351 ? 50.794 46.988 208.702 1.00 35.18 351 ALA B N 1
ATOM 7781 C CA . ALA B 1 351 ? 49.696 46.872 207.742 1.00 33.48 351 ALA B CA 1
ATOM 7782 C C . ALA B 1 351 ? 50.139 46.147 206.475 1.00 38.74 351 ALA B C 1
ATOM 7783 O O . ALA B 1 351 ? 49.358 45.395 205.881 1.00 41.67 351 ALA B O 1
ATOM 7785 N N . ALA B 1 352 ? 51.374 46.391 206.027 1.00 39.93 352 ALA B N 1
ATOM 7786 C CA . ALA B 1 352 ? 51.861 45.777 204.796 1.00 34.65 352 ALA B CA 1
ATOM 7787 C C . ALA B 1 352 ? 52.116 44.284 204.977 1.00 37.92 352 ALA B C 1
ATOM 7788 O O . ALA B 1 352 ? 51.932 43.497 204.040 1.00 41.82 352 ALA B O 1
ATOM 7790 N N . SER B 1 353 ? 52.575 43.876 206.161 1.00 34.22 353 SER B N 1
ATOM 7791 C CA . SER B 1 353 ? 52.855 42.471 206.428 1.00 30.60 353 SER B CA 1
ATOM 7792 C C . SER B 1 353 ? 51.614 41.665 206.773 1.00 34.34 353 SER B C 1
ATOM 7793 O O . SER B 1 353 ? 51.741 40.475 207.065 1.00 40.77 353 SER B O 1
ATOM 7796 N N . GLY B 1 354 ? 50.441 42.282 206.824 1.00 33.87 354 GLY B N 1
ATOM 7797 C CA . GLY B 1 354 ? 49.233 41.596 207.226 1.00 33.29 354 GLY B CA 1
ATOM 7798 C C . GLY B 1 354 ? 49.055 41.414 208.717 1.00 36.68 354 GLY B C 1
ATOM 7799 O O . GLY B 1 354 ? 48.008 40.906 209.138 1.00 43.70 354 GLY B O 1
ATOM 7800 N N . ARG B 1 355 ? 50.022 41.835 209.535 1.00 37.51 355 ARG B N 1
ATOM 7801 C CA . ARG B 1 355 ? 49.922 41.605 210.974 1.00 47.23 355 ARG B CA 1
ATOM 7802 C C . ARG B 1 355 ? 48.729 42.346 211.572 1.00 47.09 355 ARG B C 1
ATOM 7803 O O . ARG B 1 355 ? 48.064 41.831 212.481 1.00 46.83 355 ARG B O 1
ATOM 7811 N N . GLN B 1 356 ? 48.446 43.555 211.076 1.00 43.00 356 GLN B N 1
ATOM 7812 C CA . GLN B 1 356 ? 47.338 44.388 211.527 1.00 35.31 356 GLN B CA 1
ATOM 7813 C C . GLN B 1 356 ? 46.563 44.911 210.326 1.00 33.63 356 GLN B C 1
ATOM 7814 O O . GLN B 1 356 ? 47.082 44.985 209.208 1.00 36.68 356 GLN B O 1
ATOM 7820 N N . THR B 1 357 ? 45.308 45.279 210.566 1.00 34.20 357 THR B N 1
ATOM 7821 C CA . THR B 1 357 ? 44.526 45.953 209.539 1.00 27.94 357 THR B CA 1
ATOM 7822 C C . THR B 1 357 ? 44.977 47.403 209.416 1.00 35.47 357 THR B C 1
ATOM 7823 O O . THR B 1 357 ? 45.651 47.947 210.292 1.00 34.00 357 THR B O 1
ATOM 7827 N N . VAL B 1 358 ? 44.594 48.036 208.307 1.00 35.66 358 VAL B N 1
ATOM 7828 C CA . VAL B 1 358 ? 44.916 49.449 208.137 1.00 28.72 358 VAL B CA 1
ATOM 7829 C C . VAL B 1 358 ? 44.282 50.267 209.259 1.00 31.23 358 VAL B C 1
ATOM 7830 O O . VAL B 1 358 ? 44.966 51.029 209.952 1.00 25.55 358 VAL B O 1
ATOM 7834 N N . ASP B 1 359 ? 42.984 50.051 209.514 1.00 30.84 359 ASP B N 1
ATOM 7835 C CA . ASP B 1 359 ? 42.295 50.808 210.560 1.00 37.36 359 ASP B CA 1
ATOM 7836 C C . ASP B 1 359 ? 42.966 50.606 211.909 1.00 40.46 359 ASP B C 1
ATOM 7837 O O . ASP B 1 359 ? 43.179 51.567 212.659 1.00 42.01 359 ASP B O 1
ATOM 7842 N N . ALA B 1 360 ? 43.326 49.363 212.225 1.00 41.49 360 ALA B N 1
ATOM 7843 C CA . ALA B 1 360 ? 43.961 49.093 213.510 1.00 39.45 360 ALA B CA 1
ATOM 7844 C C . ALA B 1 360 ? 45.375 49.659 213.546 1.00 42.18 360 ALA B C 1
ATOM 7845 O O . ALA B 1 360 ? 45.795 50.228 214.560 1.00 41.85 360 ALA B O 1
ATOM 7847 N N . ALA B 1 361 ? 46.123 49.503 212.447 1.00 38.98 361 ALA B N 1
ATOM 7848 C CA . ALA B 1 361 ? 47.492 50.002 212.400 1.00 33.77 361 ALA B CA 1
ATOM 7849 C C . ALA B 1 361 ? 47.537 51.509 212.594 1.00 34.09 361 ALA B C 1
ATOM 7850 O O . ALA B 1 361 ? 48.286 52.010 213.436 1.00 37.27 361 ALA B O 1
ATOM 7852 N N . LEU B 1 362 ? 46.711 52.246 211.850 1.00 32.41 362 LEU B N 1
ATOM 7853 C CA . LEU B 1 362 ? 46.764 53.702 211.922 1.00 31.32 362 LEU B CA 1
ATOM 7854 C C . LEU B 1 362 ? 46.179 54.237 213.221 1.00 36.69 362 LEU B C 1
ATOM 7855 O O . LEU B 1 362 ? 46.623 55.280 213.708 1.00 46.14 362 LEU B O 1
ATOM 7860 N N . ALA B 1 363 ? 45.212 53.541 213.814 1.00 38.15 363 ALA B N 1
ATOM 7861 C CA . ALA B 1 363 ? 44.705 53.982 215.108 1.00 34.74 363 ALA B CA 1
ATOM 7862 C C . ALA B 1 363 ? 45.811 53.958 216.151 1.00 35.12 363 ALA B C 1
ATOM 7863 O O . ALA B 1 363 ? 45.918 54.874 216.975 1.00 42.07 363 ALA B O 1
ATOM 7865 N N . ALA B 1 364 ? 46.659 52.930 216.113 1.00 29.55 364 ALA B N 1
ATOM 7866 C CA . ALA B 1 364 ? 47.810 52.872 217.011 1.00 43.83 364 ALA B CA 1
ATOM 7867 C C . ALA B 1 364 ? 48.827 53.957 216.683 1.00 44.09 364 ALA B C 1
ATOM 7868 O O . ALA B 1 364 ? 49.513 54.464 217.580 1.00 46.49 364 ALA B O 1
ATOM 7870 N N . ALA B 1 365 ? 48.948 54.303 215.402 1.00 41.84 365 ALA B N 1
ATOM 7871 C CA . ALA B 1 365 ? 49.865 55.353 214.988 1.00 36.38 365 ALA B CA 1
ATOM 7872 C C . ALA B 1 365 ? 49.409 56.711 215.504 1.00 40.81 365 ALA B C 1
ATOM 7873 O O . ALA B 1 365 ? 50.240 57.552 215.863 1.00 48.03 365 ALA B O 1
ATOM 7875 N N . GLN B 1 366 ? 48.093 56.947 215.548 1.00 37.46 366 GLN B N 1
ATOM 7876 C CA . GLN B 1 366 ? 47.594 58.216 216.071 1.00 37.43 366 GLN B CA 1
ATOM 7877 C C . GLN B 1 366 ? 47.916 58.364 217.551 1.00 37.33 366 GLN B C 1
ATOM 7878 O O . GLN B 1 366 ? 48.282 59.452 218.005 1.00 34.34 366 GLN B O 1
ATOM 7884 N N . THR B 1 367 ? 47.786 57.276 218.315 1.00 40.07 367 THR B N 1
ATOM 7885 C CA . THR B 1 367 ? 48.148 57.297 219.727 1.00 32.45 367 THR B CA 1
ATOM 7886 C C . THR B 1 367 ? 49.656 57.411 219.911 1.00 37.78 367 THR B C 1
ATOM 7887 O O . THR B 1 367 ? 50.125 58.163 220.772 1.00 42.37 367 THR B O 1
ATOM 7891 N N . ALA B 1 368 ? 50.431 56.679 219.105 1.00 34.78 368 ALA B N 1
ATOM 7892 C CA . ALA B 1 368 ? 51.881 56.671 219.268 1.00 34.92 368 ALA B CA 1
ATOM 7893 C C . ALA B 1 368 ? 52.498 58.018 218.903 1.00 36.73 368 ALA B C 1
ATOM 7894 O O . ALA B 1 368 ? 53.408 58.497 219.592 1.00 36.62 368 ALA B O 1
ATOM 7896 N N . ALA B 1 369 ? 52.028 58.631 217.808 1.00 36.66 369 ALA B N 1
ATOM 7897 C CA . ALA B 1 369 ? 52.590 59.896 217.341 1.00 35.36 369 ALA B CA 1
ATOM 7898 C C . ALA B 1 369 ? 52.324 61.029 218.318 1.00 40.76 369 ALA B C 1
ATOM 7899 O O . ALA B 1 369 ? 53.086 62.001 218.357 1.00 41.40 369 ALA B O 1
ATOM 7901 N N . ALA B 1 370 ? 51.253 60.938 219.102 1.00 43.25 370 ALA B N 1
ATOM 7902 C CA . ALA B 1 370 ? 50.896 62.007 220.019 1.00 42.00 370 ALA B CA 1
ATOM 7903 C C . ALA B 1 370 ? 51.345 61.734 221.445 1.00 41.42 370 ALA B C 1
ATOM 7904 O O . ALA B 1 370 ? 51.131 62.582 222.316 1.00 43.67 370 ALA B O 1
ATOM 7906 N N . ALA B 1 371 ? 51.983 60.596 221.704 1.00 39.91 371 ALA B N 1
ATOM 7907 C CA . ALA B 1 371 ? 52.464 60.323 223.048 1.00 41.48 371 ALA B CA 1
ATOM 7908 C C . ALA B 1 371 ? 53.650 61.229 223.350 1.00 41.02 371 ALA B C 1
ATOM 7909 O O . ALA B 1 371 ? 54.581 61.331 222.545 1.00 45.67 371 ALA B O 1
ATOM 7911 N N . ALA B 1 372 ? 53.637 61.852 224.523 1.00 39.04 372 ALA B N 1
ATOM 7912 C CA . ALA B 1 372 ? 54.685 62.801 224.879 1.00 39.69 372 ALA B CA 1
ATOM 7913 C C . ALA B 1 372 ? 56.054 62.134 224.851 1.00 39.98 372 ALA B C 1
ATOM 7914 O O . ALA B 1 372 ? 56.232 61.044 225.398 1.00 47.83 372 ALA B O 1
ATOM 7916 N N . MET B 1 373 ? 57.015 62.788 224.197 1.00 47.95 1001 MET B N 1
ATOM 7917 C CA . MET B 1 373 ? 58.382 62.290 224.125 1.00 49.23 1001 MET B CA 1
ATOM 7918 C C . MET B 1 373 ? 58.957 62.102 225.528 1.00 54.51 1001 MET B C 1
ATOM 7919 O O . MET B 1 373 ? 58.521 62.728 226.498 1.00 55.99 1001 MET B O 1
ATOM 7924 N N . VAL B 1 374 ? 59.990 61.261 225.616 1.00 58.08 1002 VAL B N 1
ATOM 7925 C CA . VAL B 1 374 ? 60.800 61.111 226.825 1.00 60.82 1002 VAL B CA 1
ATOM 7926 C C . VAL B 1 374 ? 62.249 60.938 226.386 1.00 71.83 1002 VAL B C 1
ATOM 7927 O O . VAL B 1 374 ? 62.589 59.944 225.738 1.00 74.42 1002 VAL B O 1
ATOM 7931 N N . ASN B 1 375 ? 63.094 61.905 226.715 1.00 88.15 1003 ASN B N 1
ATOM 7932 C CA . ASN B 1 375 ? 64.498 61.879 226.334 1.00 103.47 1003 ASN B CA 1
ATOM 7933 C C . ASN B 1 375 ? 65.378 62.094 227.549 1.00 106.44 1003 ASN B C 1
ATOM 7934 O O . ASN B 1 375 ? 66.406 62.776 227.486 1.00 128.67 1003 ASN B O 1
ATOM 7939 N N . SER B 1 376 ? 64.987 61.518 228.671 1.00 81.22 1004 SER B N 1
ATOM 7940 C CA . SER B 1 376 ? 65.702 61.757 229.908 1.00 65.70 1004 SER B CA 1
ATOM 7941 C C . SER B 1 376 ? 67.036 61.010 229.896 1.00 59.45 1004 SER B C 1
ATOM 7942 O O . SER B 1 376 ? 67.100 59.855 229.467 1.00 57.70 1004 SER B O 1
ATOM 7945 N N . PRO B 1 377 ? 68.126 61.650 230.324 1.00 55.84 1005 PRO B N 1
ATOM 7946 C CA . PRO B 1 377 ? 69.390 60.909 230.467 1.00 50.92 1005 PRO B CA 1
ATOM 7947 C C . PRO B 1 377 ? 69.314 59.802 231.489 1.00 54.99 1005 PRO B C 1
ATOM 7948 O O . PRO B 1 377 ? 69.980 58.772 231.324 1.00 63.63 1005 PRO B O 1
ATOM 7952 N N . LEU B 1 378 ? 68.537 59.993 232.560 1.00 56.00 1006 LEU B N 1
ATOM 7953 C CA . LEU B 1 378 ? 68.353 58.934 233.554 1.00 52.65 1006 LEU B CA 1
ATOM 7954 C C . LEU B 1 378 ? 67.646 57.717 232.967 1.00 49.68 1006 LEU B C 1
ATOM 7955 O O . LEU B 1 378 ? 67.876 56.589 233.416 1.00 49.41 1006 LEU B O 1
ATOM 7960 N N . ILE B 1 379 ? 66.781 57.929 231.983 1.00 41.79 1007 ILE B N 1
ATOM 7961 C CA . ILE B 1 379 ? 66.022 56.850 231.369 1.00 42.63 1007 ILE B CA 1
ATOM 7962 C C . ILE B 1 379 ? 66.807 56.171 230.252 1.00 44.37 1007 ILE B C 1
ATOM 7963 O O . ILE B 1 379 ? 66.778 54.944 230.127 1.00 43.01 1007 ILE B O 1
ATOM 7968 N N . ASP B 1 380 ? 67.497 56.939 229.409 1.00 45.45 1008 ASP B N 1
ATOM 7969 C CA . ASP B 1 380 ? 68.296 56.323 228.359 1.00 46.04 1008 ASP B CA 1
ATOM 7970 C C . ASP B 1 380 ? 69.406 55.443 228.922 1.00 50.63 1008 ASP B C 1
ATOM 7971 O O . ASP B 1 380 ? 69.865 54.529 228.228 1.00 56.12 1008 ASP B O 1
ATOM 7976 N N . ALA B 1 381 ? 69.848 55.694 230.158 1.00 47.55 1009 ALA B N 1
ATOM 7977 C CA . ALA B 1 381 ? 70.907 54.879 230.747 1.00 44.72 1009 ALA B CA 1
ATOM 7978 C C . ALA B 1 381 ? 70.439 53.469 231.074 1.00 44.68 1009 ALA B C 1
ATOM 7979 O O . ALA B 1 381 ? 71.214 52.519 230.943 1.00 52.71 1009 ALA B O 1
ATOM 7981 N N . VAL B 1 382 ? 69.186 53.298 231.488 1.00 41.69 1010 VAL B N 1
ATOM 7982 C CA . VAL B 1 382 ? 68.737 51.986 231.933 1.00 40.36 1010 VAL B CA 1
ATOM 7983 C C . VAL B 1 382 ? 67.954 51.218 230.872 1.00 40.07 1010 VAL B C 1
ATOM 7984 O O . VAL B 1 382 ? 67.903 49.983 230.947 1.00 46.14 1010 VAL B O 1
ATOM 7988 N N . LEU B 1 383 ? 67.333 51.902 229.895 1.00 38.25 1011 LEU B N 1
ATOM 7989 C CA . LEU B 1 383 ? 66.644 51.205 228.818 1.00 35.88 1011 LEU B CA 1
ATOM 7990 C C . LEU B 1 383 ? 67.634 50.792 227.728 1.00 42.67 1011 LEU B C 1
ATOM 7991 O O . LEU B 1 383 ? 68.671 51.434 227.548 1.00 42.16 1011 LEU B O 1
ATOM 7996 N N . PRO B 1 384 ? 67.338 49.711 226.982 1.00 44.40 1012 PRO B N 1
ATOM 7997 C CA . PRO B 1 384 ? 66.131 48.884 227.137 1.00 41.81 1012 PRO B CA 1
ATOM 7998 C C . PRO B 1 384 ? 66.243 47.824 228.241 1.00 34.11 1012 PRO B C 1
ATOM 7999 O O . PRO B 1 384 ? 67.349 47.429 228.600 1.00 34.55 1012 PRO B O 1
ATOM 8003 N N . LEU B 1 385 ? 65.102 47.354 228.742 1.00 35.15 1013 LEU B N 1
ATOM 8004 C CA . LEU B 1 385 ? 65.050 46.293 229.737 1.00 35.72 1013 LEU B CA 1
ATOM 8005 C C . LEU B 1 385 ? 64.800 44.943 229.077 1.00 40.51 1013 LEU B C 1
ATOM 8006 O O . LEU B 1 385 ? 64.155 44.845 228.032 1.00 45.75 1013 LEU B O 1
ATOM 8011 N N . ARG B 1 386 ? 65.329 43.900 229.701 1.00 37.13 1014 ARG B N 1
ATOM 8012 C CA . ARG B 1 386 ? 65.024 42.522 229.361 1.00 33.78 1014 ARG B CA 1
ATOM 8013 C C . ARG B 1 386 ? 64.747 41.786 230.657 1.00 35.43 1014 ARG B C 1
ATOM 8014 O O . ARG B 1 386 ? 65.306 42.128 231.704 1.00 37.80 1014 ARG B O 1
ATOM 8022 N N . SER B 1 387 ? 63.874 40.785 230.588 1.00 32.64 1015 SER B N 1
ATOM 8023 C CA . SER B 1 387 ? 63.495 40.066 231.792 1.00 34.14 1015 SER B CA 1
ATOM 8024 C C . SER B 1 387 ? 63.148 38.628 231.430 1.00 38.74 1015 SER B C 1
ATOM 8025 O O . SER B 1 387 ? 62.515 38.379 230.401 1.00 41.13 1015 SER B O 1
ATOM 8028 N N . VAL B 1 388 ? 63.564 37.686 232.278 1.00 39.80 1016 VAL B N 1
ATOM 8029 C CA . VAL B 1 388 ? 63.267 36.270 232.093 1.00 32.67 1016 VAL B CA 1
ATOM 8030 C C . VAL B 1 388 ? 62.759 35.682 233.402 1.00 33.76 1016 VAL B C 1
ATOM 8031 O O . VAL B 1 388 ? 63.087 36.158 234.494 1.00 30.75 1016 VAL B O 1
ATOM 8035 N N . VAL B 1 389 ? 61.918 34.661 233.285 1.00 30.96 1017 VAL B N 1
ATOM 8036 C CA . VAL B 1 389 ? 61.525 33.821 234.408 1.00 31.32 1017 VAL B CA 1
ATOM 8037 C C . VAL B 1 389 ? 62.257 32.496 234.256 1.00 41.26 1017 VAL B C 1
ATOM 8038 O O . VAL B 1 389 ? 62.175 31.849 233.206 1.00 48.12 1017 VAL B O 1
ATOM 8042 N N . ILE B 1 390 ? 63.004 32.115 235.281 1.00 38.40 1018 ILE B N 1
ATOM 8043 C CA . ILE B 1 390 ? 63.820 30.908 235.259 1.00 37.95 1018 ILE B CA 1
ATOM 8044 C C . ILE B 1 390 ? 63.153 29.828 236.097 1.00 40.79 1018 ILE B C 1
ATOM 8045 O O . ILE B 1 390 ? 62.831 30.049 237.273 1.00 43.02 1018 ILE B O 1
ATOM 8050 N N . THR B 1 391 ? 62.939 28.659 235.498 1.00 35.41 1019 THR B N 1
ATOM 8051 C CA . THR B 1 391 ? 62.391 27.514 236.214 1.00 34.39 1019 THR B CA 1
ATOM 8052 C C . THR B 1 391 ? 63.494 26.488 236.416 1.00 34.31 1019 THR B C 1
ATOM 8053 O O . THR B 1 391 ? 64.066 25.986 235.443 1.00 34.46 1019 THR B O 1
ATOM 8057 N N . LEU B 1 392 ? 63.783 26.181 237.673 1.00 34.89 1020 LEU B N 1
ATOM 8058 C CA . LEU B 1 392 ? 64.725 25.141 238.048 1.00 38.14 1020 LEU B CA 1
ATOM 8059 C C . LEU B 1 392 ? 63.975 23.946 238.620 1.00 43.59 1020 LEU B C 1
ATOM 8060 O O . LEU B 1 392 ? 62.791 24.022 238.951 1.00 44.35 1020 LEU B O 1
ATOM 8065 N N . ARG B 1 393 ? 64.684 22.826 238.721 1.00 44.52 1021 ARG B N 1
ATOM 8066 C CA . ARG B 1 393 ? 64.177 21.627 239.373 1.00 41.07 1021 ARG B CA 1
ATOM 8067 C C . ARG B 1 393 ? 65.168 21.170 240.434 1.00 39.75 1021 ARG B C 1
ATOM 8068 O O . ARG B 1 393 ? 66.369 21.057 240.161 1.00 40.00 1021 ARG B O 1
ATOM 8076 N N . TRP B 1 394 ? 64.658 20.884 241.631 1.00 40.79 1022 TRP B N 1
ATOM 8077 C CA . TRP B 1 394 ? 65.494 20.367 242.710 1.00 47.59 1022 TRP B CA 1
ATOM 8078 C C . TRP B 1 394 ? 65.897 18.908 242.468 1.00 46.59 1022 TRP B C 1
ATOM 8079 O O . TRP B 1 394 ? 65.113 18.093 241.965 1.00 43.35 1022 TRP B O 1
ATOM 8090 N N . LEU B 1 395 ? 67.138 18.582 242.822 1.00 48.05 1023 LEU B N 1
ATOM 8091 C CA . LEU B 1 395 ? 67.662 17.232 242.684 1.00 50.58 1023 LEU B CA 1
ATOM 8092 C C . LEU B 1 395 ? 67.683 16.462 244.000 1.00 47.58 1023 LEU B C 1
ATOM 8093 O O . LEU B 1 395 ? 68.008 15.269 243.999 1.00 66.16 1023 LEU B O 1
ATOM 8098 N N . SER B 1 396 ? 67.346 17.111 245.105 1.00 48.11 1024 SER B N 1
ATOM 8099 C CA . SER B 1 396 ? 67.312 16.526 246.438 1.00 50.33 1024 SER B CA 1
ATOM 8100 C C . SER B 1 396 ? 66.578 17.505 247.355 1.00 65.00 1024 SER B C 1
ATOM 8101 O O . SER B 1 396 ? 66.422 18.680 247.001 1.00 62.66 1024 SER B O 1
ATOM 8104 N N . PRO B 1 397 ? 66.092 17.045 248.514 1.00 64.23 1025 PRO B N 1
ATOM 8105 C CA . PRO B 1 397 ? 65.329 17.944 249.395 1.00 61.27 1025 PRO B CA 1
ATOM 8106 C C . PRO B 1 397 ? 66.100 19.197 249.790 1.00 62.64 1025 PRO B C 1
ATOM 8107 O O . PRO B 1 397 ? 67.333 19.214 249.846 1.00 60.92 1025 PRO B O 1
ATOM 8111 N N . SER B 1 398 ? 65.345 20.257 250.074 1.00 69.73 1026 SER B N 1
ATOM 8112 C CA . SER B 1 398 ? 65.910 21.560 250.402 1.00 72.73 1026 SER B CA 1
ATOM 8113 C C . SER B 1 398 ? 64.803 22.453 250.950 1.00 78.89 1026 SER B C 1
ATOM 8114 O O . SER B 1 398 ? 63.612 22.179 250.775 1.00 76.17 1026 SER B O 1
ATOM 8117 N N . LYS B 1 399 ? 65.222 23.534 251.613 1.00 86.29 1027 LYS B N 1
ATOM 8118 C CA . LYS B 1 399 ? 64.339 24.531 252.206 1.00 84.20 1027 LYS B CA 1
ATOM 8119 C C . LYS B 1 399 ? 64.699 25.924 251.702 1.00 84.42 1027 LYS B C 1
ATOM 8120 O O . LYS B 1 399 ? 65.878 26.246 251.525 1.00 80.92 1027 LYS B O 1
ATOM 8126 N N . THR B 1 400 ? 63.670 26.735 251.458 1.00 88.57 1028 THR B N 1
ATOM 8127 C CA . THR B 1 400 ? 63.829 28.137 251.069 1.00 88.49 1028 THR B CA 1
ATOM 8128 C C . THR B 1 400 ? 63.171 29.050 252.114 1.00 88.30 1028 THR B C 1
ATOM 8129 O O . THR B 1 400 ? 62.986 30.257 251.899 1.00 85.73 1028 THR B O 1
ATOM 8133 N N . HIS B 1 404 ? 65.457 34.519 253.880 1.00 85.29 1032 HIS B N 1
ATOM 8134 C CA . HIS B 1 404 ? 64.615 35.484 253.173 1.00 87.63 1032 HIS B CA 1
ATOM 8135 C C . HIS B 1 404 ? 65.204 35.898 251.825 1.00 91.62 1032 HIS B C 1
ATOM 8136 O O . HIS B 1 404 ? 65.401 37.086 251.581 1.00 88.03 1032 HIS B O 1
ATOM 8143 N N . HIS B 1 405 ? 65.480 34.913 250.961 1.00 98.42 1033 HIS B N 1
ATOM 8144 C CA . HIS B 1 405 ? 65.933 35.113 249.578 1.00 94.08 1033 HIS B CA 1
ATOM 8145 C C . HIS B 1 405 ? 67.287 35.818 249.480 1.00 90.09 1033 HIS B C 1
ATOM 8146 O O . HIS B 1 405 ? 67.641 36.345 248.419 1.00 83.75 1033 HIS B O 1
ATOM 8153 N N . ALA B 1 406 ? 68.056 35.837 250.573 1.00 93.04 1034 ALA B N 1
ATOM 8154 C CA . ALA B 1 406 ? 69.416 36.359 250.519 1.00 90.73 1034 ALA B CA 1
ATOM 8155 C C . ALA B 1 406 ? 70.370 35.360 249.874 1.00 93.36 1034 ALA B C 1
ATOM 8156 O O . ALA B 1 406 ? 71.331 35.767 249.208 1.00 101.75 1034 ALA B O 1
ATOM 8158 N N . GLY B 1 407 ? 70.128 34.059 250.068 1.00 86.34 1035 GLY B N 1
ATOM 8159 C CA . GLY B 1 407 ? 70.945 33.055 249.408 1.00 76.98 1035 GLY B CA 1
ATOM 8160 C C . GLY B 1 407 ? 70.757 33.051 247.904 1.00 67.75 1035 GLY B C 1
ATOM 8161 O O . GLY B 1 407 ? 71.727 32.933 247.149 1.00 66.84 1035 GLY B O 1
ATOM 8162 N N . LEU B 1 408 ? 69.506 33.180 247.449 1.00 62.14 1036 LEU B N 1
ATOM 8163 C CA . LEU B 1 408 ? 69.221 33.244 246.016 1.00 55.92 1036 LEU B CA 1
ATOM 8164 C C . LEU B 1 408 ? 70.031 34.329 245.334 1.00 54.44 1036 LEU B C 1
ATOM 8165 O O . LEU B 1 408 ? 70.624 34.102 244.273 1.00 51.55 1036 LEU B O 1
ATOM 8170 N N . HIS B 1 409 ? 70.064 35.520 245.939 1.00 57.85 1037 HIS B N 1
ATOM 8171 C CA . HIS B 1 409 ? 70.815 36.633 245.369 1.00 53.66 1037 HIS B CA 1
ATOM 8172 C C . HIS B 1 409 ? 72.283 36.272 245.214 1.00 53.58 1037 HIS B C 1
ATOM 8173 O O . HIS B 1 409 ? 72.863 36.444 244.136 1.00 54.22 1037 HIS B O 1
ATOM 8180 N N . ALA B 1 410 ? 72.903 35.780 246.291 1.00 55.57 1038 ALA B N 1
ATOM 8181 C CA . ALA B 1 410 ? 74.313 35.407 246.234 1.00 56.49 1038 ALA B CA 1
ATOM 8182 C C . ALA B 1 410 ? 74.560 34.335 245.182 1.00 56.43 1038 ALA B C 1
ATOM 8183 O O . ALA B 1 410 ? 75.548 34.402 244.440 1.00 55.12 1038 ALA B O 1
ATOM 8185 N N . TRP B 1 411 ? 73.648 33.361 245.075 1.00 57.40 1039 TRP B N 1
ATOM 8186 C CA . TRP B 1 411 ? 73.799 32.286 244.095 1.00 58.93 1039 TRP B CA 1
ATOM 8187 C C . TRP B 1 411 ? 73.775 32.822 242.666 1.00 57.37 1039 TRP B C 1
ATOM 8188 O O . TRP B 1 411 ? 74.678 32.534 241.870 1.00 50.29 1039 TRP B O 1
ATOM 8199 N N . VAL B 1 412 ? 72.754 33.619 242.329 1.00 58.74 1040 VAL B N 1
ATOM 8200 C CA . VAL B 1 412 ? 72.647 34.153 240.973 1.00 54.58 1040 VAL B CA 1
ATOM 8201 C C . VAL B 1 412 ? 73.836 35.048 240.664 1.00 58.18 1040 VAL B C 1
ATOM 8202 O O . VAL B 1 412 ? 74.352 35.065 239.537 1.00 56.09 1040 VAL B O 1
ATOM 8206 N N . ARG B 1 413 ? 74.293 35.801 241.667 1.00 61.33 1041 ARG B N 1
ATOM 8207 C CA . ARG B 1 413 ? 75.498 36.606 241.514 1.00 60.78 1041 ARG B CA 1
ATOM 8208 C C . ARG B 1 413 ? 76.696 35.725 241.187 1.00 61.20 1041 ARG B C 1
ATOM 8209 O O . ARG B 1 413 ? 77.496 36.051 240.300 1.00 59.08 1041 ARG B O 1
ATOM 8217 N N . PHE B 1 414 ? 76.830 34.598 241.892 1.00 62.20 1042 PHE B N 1
ATOM 8218 C CA . PHE B 1 414 ? 77.907 33.656 241.606 1.00 61.04 1042 PHE B CA 1
ATOM 8219 C C . PHE B 1 414 ? 77.811 33.132 240.180 1.00 58.76 1042 PHE B C 1
ATOM 8220 O O . PHE B 1 414 ? 78.800 33.132 239.438 1.00 57.83 1042 PHE B O 1
ATOM 8228 N N . LEU B 1 415 ? 76.612 32.712 239.768 1.00 55.70 1043 LEU B N 1
ATOM 8229 C CA . LEU B 1 415 ? 76.426 32.164 238.429 1.00 55.24 1043 LEU B CA 1
ATOM 8230 C C . LEU B 1 415 ? 76.660 33.198 237.340 1.00 54.52 1043 LEU B C 1
ATOM 8231 O O . LEU B 1 415 ? 76.935 32.826 236.196 1.00 46.37 1043 LEU B O 1
ATOM 8236 N N . ALA B 1 416 ? 76.561 34.484 237.661 1.00 58.93 1044 ALA B N 1
ATOM 8237 C CA . ALA B 1 416 ? 76.812 35.521 236.672 1.00 59.59 1044 ALA B CA 1
ATOM 8238 C C . ALA B 1 416 ? 78.288 35.898 236.584 1.00 69.24 1044 ALA B C 1
ATOM 8239 O O . ALA B 1 416 ? 78.642 36.812 235.833 1.00 68.75 1044 ALA B O 1
ATOM 8241 N N . GLY B 1 417 ? 79.155 35.198 237.307 1.00 77.51 1045 GLY B N 1
ATOM 8242 C CA . GLY B 1 417 ? 80.568 35.496 237.322 1.00 78.01 1045 GLY B CA 1
ATOM 8243 C C . GLY B 1 417 ? 81.063 36.316 238.489 1.00 80.65 1045 GLY B C 1
ATOM 8244 O O . GLY B 1 417 ? 82.195 36.804 238.430 1.00 83.85 1045 GLY B O 1
ATOM 8245 N N . SER B 1 418 ? 80.272 36.451 239.555 1.00 78.53 1046 SER B N 1
ATOM 8246 C CA . SER B 1 418 ? 80.598 37.294 240.701 1.00 76.69 1046 SER B CA 1
ATOM 8247 C C . SER B 1 418 ? 81.100 38.675 240.271 1.00 81.29 1046 SER B C 1
ATOM 8248 O O . SER B 1 418 ? 82.133 39.143 240.756 1.00 83.84 1046 SER B O 1
ATOM 8251 N N . PRO B 1 419 ? 80.391 39.351 239.371 1.00 83.53 1047 PRO B N 1
ATOM 8252 C CA . PRO B 1 419 ? 80.950 40.549 238.750 1.00 85.47 1047 PRO B CA 1
ATOM 8253 C C . PRO B 1 419 ? 80.853 41.736 239.693 1.00 91.41 1047 PRO B C 1
ATOM 8254 O O . PRO B 1 419 ? 80.167 41.708 240.716 1.00 89.42 1047 PRO B O 1
ATOM 8258 N N . GLU B 1 420 ? 81.556 42.794 239.317 1.00 101.30 1048 GLU B N 1
ATOM 8259 C CA . GLU B 1 420 ? 81.465 44.051 240.032 1.00 100.20 1048 GLU B CA 1
ATOM 8260 C C . GLU B 1 420 ? 80.241 44.802 239.541 1.00 93.32 1048 GLU B C 1
ATOM 8261 O O . GLU B 1 420 ? 79.898 44.742 238.356 1.00 89.89 1048 GLU B O 1
ATOM 8267 N N . GLN B 1 421 ? 79.555 45.469 240.474 1.00 92.49 1049 GLN B N 1
ATOM 8268 C CA . GLN B 1 421 ? 78.377 46.286 240.171 1.00 91.53 1049 GLN B CA 1
ATOM 8269 C C . GLN B 1 421 ? 77.190 45.419 239.750 1.00 89.16 1049 GLN B C 1
ATOM 8270 O O . GLN B 1 421 ? 76.465 45.751 238.811 1.00 92.49 1049 GLN B O 1
ATOM 8276 N N . PHE B 1 422 ? 76.994 44.296 240.448 1.00 83.96 1050 PHE B N 1
ATOM 8277 C CA . PHE B 1 422 ? 75.900 43.388 240.113 1.00 73.27 1050 PHE B CA 1
ATOM 8278 C C . PHE B 1 422 ? 74.552 44.080 240.279 1.00 70.49 1050 PHE B C 1
ATOM 8279 O O . PHE B 1 422 ? 73.684 44.003 239.401 1.00 71.70 1050 PHE B O 1
ATOM 8287 N N . SER B 1 423 ? 74.366 44.772 241.402 1.00 66.36 1051 SER B N 1
ATOM 8288 C CA . SER B 1 423 ? 73.092 45.413 241.700 1.00 67.66 1051 SER B CA 1
ATOM 8289 C C . SER B 1 423 ? 72.760 46.540 240.724 1.00 66.32 1051 SER B C 1
ATOM 8290 O O . SER B 1 423 ? 71.608 46.990 240.674 1.00 67.34 1051 SER B O 1
ATOM 8293 N N . ASP B 1 424 ? 73.743 47.032 239.976 1.00 62.18 1052 ASP B N 1
ATOM 8294 C CA . ASP B 1 424 ? 73.492 48.092 239.014 1.00 57.86 1052 ASP B CA 1
ATOM 8295 C C . ASP B 1 424 ? 72.993 47.579 237.668 1.00 51.28 1052 ASP B C 1
ATOM 8296 O O . ASP B 1 424 ? 72.633 48.393 236.814 1.00 54.91 1052 ASP B O 1
ATOM 8301 N N . PHE B 1 425 ? 72.953 46.273 237.441 1.00 45.89 1053 PHE B N 1
ATOM 8302 C CA . PHE B 1 425 ? 72.530 45.764 236.141 1.00 44.52 1053 PHE B CA 1
ATOM 8303 C C . PHE B 1 425 ? 71.506 44.652 236.196 1.00 45.10 1053 PHE B C 1
ATOM 8304 O O . PHE B 1 425 ? 70.874 44.381 235.167 1.00 44.36 1053 PHE B O 1
ATOM 8312 N N . ILE B 1 426 ? 71.324 43.987 237.333 1.00 48.52 1054 ILE B N 1
ATOM 8313 C CA . ILE B 1 426 ? 70.436 42.835 237.428 1.00 44.35 1054 ILE B CA 1
ATOM 8314 C C . ILE B 1 426 ? 69.578 42.977 238.679 1.00 49.27 1054 ILE B C 1
ATOM 8315 O O . ILE B 1 426 ? 70.088 43.315 239.754 1.00 56.41 1054 ILE B O 1
ATOM 8320 N N . VAL B 1 427 ? 68.275 42.761 238.526 1.00 45.08 1055 VAL B N 1
ATOM 8321 C CA . VAL B 1 427 ? 67.339 42.688 239.641 1.00 36.59 1055 VAL B CA 1
ATOM 8322 C C . VAL B 1 427 ? 66.882 41.243 239.755 1.00 44.90 1055 VAL B C 1
ATOM 8323 O O . VAL B 1 427 ? 66.461 40.650 238.757 1.00 44.71 1055 VAL B O 1
ATOM 8327 N N . VAL B 1 428 ? 66.935 40.688 240.960 1.00 47.49 1056 VAL B N 1
ATOM 8328 C CA . VAL B 1 428 ? 66.532 39.307 241.211 1.00 49.17 1056 VAL B CA 1
ATOM 8329 C C . VAL B 1 428 ? 65.255 39.332 242.039 1.00 53.07 1056 VAL B C 1
ATOM 8330 O O . VAL B 1 428 ? 65.280 39.712 243.215 1.00 58.93 1056 VAL B O 1
ATOM 8334 N N . GLU B 1 429 ? 64.137 38.927 241.436 1.00 55.72 1057 GLU B N 1
ATOM 8335 C CA . GLU B 1 429 ? 62.847 38.893 242.128 1.00 60.62 1057 GLU B CA 1
ATOM 8336 C C . GLU B 1 429 ? 62.379 37.457 242.311 1.00 65.06 1057 GLU B C 1
ATOM 8337 O O . GLU B 1 429 ? 61.954 36.819 241.333 1.00 65.71 1057 GLU B O 1
ATOM 8343 N N . PRO B 1 430 ? 62.418 36.912 243.519 1.00 62.11 1058 PRO B N 1
ATOM 8344 C CA . PRO B 1 430 ? 61.895 35.563 243.729 1.00 62.15 1058 PRO B CA 1
ATOM 8345 C C . PRO B 1 430 ? 60.382 35.571 243.896 1.00 61.12 1058 PRO B C 1
ATOM 8346 O O . PRO B 1 430 ? 59.763 36.597 244.174 1.00 59.15 1058 PRO B O 1
ATOM 8350 N N . ILE B 1 431 ? 59.783 34.399 243.681 1.00 66.30 1059 ILE B N 1
ATOM 8351 C CA . ILE B 1 431 ? 58.345 34.226 243.897 1.00 74.18 1059 ILE B CA 1
ATOM 8352 C C . ILE B 1 431 ? 58.080 34.091 245.397 1.00 96.66 1059 ILE B C 1
ATOM 8353 O O . ILE B 1 431 ? 58.590 33.173 246.047 1.00 92.43 1059 ILE B O 1
ATOM 8358 N N . GLU B 1 432 ? 57.227 34.975 245.930 1.00 121.59 1060 GLU B N 1
ATOM 8359 C CA . GLU B 1 432 ? 57.012 35.158 247.371 1.00 134.29 1060 GLU B CA 1
ATOM 8360 C C . GLU B 1 432 ? 56.166 34.044 247.978 1.00 137.92 1060 GLU B C 1
ATOM 8361 O O . GLU B 1 432 ? 54.959 34.175 248.208 1.00 139.79 1060 GLU B O 1
ATOM 8367 N N . ASN B 1 433 ? 56.837 32.944 248.291 1.00 128.30 1061 ASN B N 1
ATOM 8368 C CA . ASN B 1 433 ? 56.199 31.819 248.947 1.00 121.00 1061 ASN B CA 1
ATOM 8369 C C . ASN B 1 433 ? 56.370 31.851 250.457 1.00 117.70 1061 ASN B C 1
ATOM 8370 O O . ASN B 1 433 ? 55.668 31.113 251.159 1.00 120.65 1061 ASN B O 1
ATOM 8375 N N . GLY B 1 434 ? 57.274 32.681 250.973 1.00 110.00 1062 GLY B N 1
ATOM 8376 C CA . GLY B 1 434 ? 57.629 32.599 252.382 1.00 108.76 1062 GLY B CA 1
ATOM 8377 C C . GLY B 1 434 ? 58.602 31.458 252.626 1.00 103.38 1062 GLY B C 1
ATOM 8378 O O . GLY B 1 434 ? 59.619 31.333 251.931 1.00 102.13 1062 GLY B O 1
ATOM 8379 N N . HIS B 1 435 ? 58.298 30.617 253.620 1.00 100.57 1063 HIS B N 1
ATOM 8380 C CA . HIS B 1 435 ? 59.112 29.442 253.925 1.00 95.49 1063 HIS B CA 1
ATOM 8381 C C . HIS B 1 435 ? 58.527 28.228 253.209 1.00 88.34 1063 HIS B C 1
ATOM 8382 O O . HIS B 1 435 ? 57.373 27.856 253.454 1.00 86.04 1063 HIS B O 1
ATOM 8389 N N . ILE B 1 436 ? 59.325 27.595 252.351 1.00 82.73 1064 ILE B N 1
ATOM 8390 C CA . ILE B 1 436 ? 58.910 26.383 251.652 1.00 75.71 1064 ILE B CA 1
ATOM 8391 C C . ILE B 1 436 ? 59.989 25.327 251.816 1.00 72.75 1064 ILE B C 1
ATOM 8392 O O . ILE B 1 436 ? 61.182 25.613 251.682 1.00 68.27 1064 ILE B O 1
ATOM 8397 N N . SER B 1 437 ? 59.564 24.105 252.099 1.00 80.94 1065 SER B N 1
ATOM 8398 C CA . SER B 1 437 ? 60.425 22.937 252.032 1.00 81.50 1065 SER B CA 1
ATOM 8399 C C . SER B 1 437 ? 60.135 22.221 250.721 1.00 75.42 1065 SER B C 1
ATOM 8400 O O . SER B 1 437 ? 58.971 21.952 250.409 1.00 74.28 1065 SER B O 1
ATOM 8403 N N . TYR B 1 438 ? 61.180 21.956 249.939 1.00 72.96 1066 TYR B N 1
ATOM 8404 C CA . TYR B 1 438 ? 61.036 21.326 248.635 1.00 68.54 1066 TYR B CA 1
ATOM 8405 C C . TYR B 1 438 ? 61.536 19.888 248.687 1.00 66.73 1066 TYR B C 1
ATOM 8406 O O . TYR B 1 438 ? 62.405 19.545 249.494 1.00 67.41 1066 TYR B O 1
ATOM 8415 N N . GLN B 1 439 ? 60.963 19.047 247.825 1.00 62.92 1067 GLN B N 1
ATOM 8416 C CA . GLN B 1 439 ? 61.408 17.678 247.591 1.00 59.36 1067 GLN B CA 1
ATOM 8417 C C . GLN B 1 439 ? 62.102 17.574 246.233 1.00 54.08 1067 GLN B C 1
ATOM 8418 O O . GLN B 1 439 ? 61.963 18.444 245.373 1.00 51.09 1067 GLN B O 1
ATOM 8424 N N . ALA B 1 440 ? 62.861 16.493 246.045 1.00 56.03 1068 ALA B N 1
ATOM 8425 C CA . ALA B 1 440 ? 63.451 16.208 244.741 1.00 50.97 1068 ALA B CA 1
ATOM 8426 C C . ALA B 1 440 ? 62.381 16.202 243.653 1.00 52.14 1068 ALA B C 1
ATOM 8427 O O . ALA B 1 440 ? 61.315 15.602 243.813 1.00 53.26 1068 ALA B O 1
ATOM 8429 N N . GLY B 1 441 ? 62.671 16.878 242.541 1.00 49.03 1069 GLY B N 1
ATOM 8430 C CA . GLY B 1 441 ? 61.735 17.002 241.452 1.00 44.33 1069 GLY B CA 1
ATOM 8431 C C . GLY B 1 441 ? 60.858 18.238 241.501 1.00 45.81 1069 GLY B C 1
ATOM 8432 O O . GLY B 1 441 ? 60.258 18.595 240.479 1.00 42.90 1069 GLY B O 1
ATOM 8433 N N . ASP B 1 442 ? 60.759 18.895 242.656 1.00 44.12 1070 ASP B N 1
ATOM 8434 C CA . ASP B 1 442 ? 59.957 20.104 242.777 1.00 49.71 1070 ASP B CA 1
ATOM 8435 C C . ASP B 1 442 ? 60.557 21.250 241.971 1.00 48.86 1070 ASP B C 1
ATOM 8436 O O . ASP B 1 442 ? 61.769 21.325 241.753 1.00 49.91 1070 ASP B O 1
ATOM 8441 N N . GLY B 1 443 ? 59.686 22.150 241.530 1.00 45.70 1071 GLY B N 1
ATOM 8442 C CA . GLY B 1 443 ? 60.112 23.298 240.768 1.00 42.29 1071 GLY B CA 1
ATOM 8443 C C . GLY B 1 443 ? 60.529 24.457 241.657 1.00 39.90 1071 GLY B C 1
ATOM 8444 O O . GLY B 1 443 ? 60.080 24.587 242.793 1.00 40.85 1071 GLY B O 1
ATOM 8445 N N . TYR B 1 444 ? 61.431 25.280 241.127 1.00 38.09 1072 TYR B N 1
ATOM 8446 C CA . TYR B 1 444 ? 61.805 26.535 241.757 1.00 42.00 1072 TYR B CA 1
ATOM 8447 C C . TYR B 1 444 ? 61.879 27.602 240.683 1.00 45.36 1072 TYR B C 1
ATOM 8448 O O . TYR B 1 444 ? 62.605 27.443 239.698 1.00 46.32 1072 TYR B O 1
ATOM 8457 N N . ARG B 1 445 ? 61.134 28.687 240.875 1.00 46.31 1073 ARG B N 1
ATOM 8458 C CA . ARG B 1 445 ? 61.013 29.734 239.876 1.00 38.20 1073 ARG B CA 1
ATOM 8459 C C . ARG B 1 445 ? 61.414 31.073 240.472 1.00 46.25 1073 ARG B C 1
ATOM 8460 O O . ARG B 1 445 ? 61.088 31.382 241.624 1.00 51.62 1073 ARG B O 1
ATOM 8468 N N . PHE B 1 446 ? 62.137 31.859 239.684 1.00 42.33 1074 PHE B N 1
ATOM 8469 C CA . PHE B 1 446 ? 62.468 33.215 240.065 1.00 34.36 1074 PHE B CA 1
ATOM 8470 C C . PHE B 1 446 ? 62.643 34.017 238.785 1.00 41.13 1074 PHE B C 1
ATOM 8471 O O . PHE B 1 446 ? 62.795 33.457 237.700 1.00 40.88 1074 PHE B O 1
ATOM 8479 N N . ARG B 1 447 ? 62.561 35.336 238.913 1.00 40.46 1075 ARG B N 1
ATOM 8480 C CA . ARG B 1 447 ? 62.657 36.247 237.783 1.00 38.92 1075 ARG B CA 1
ATOM 8481 C C . ARG B 1 447 ? 63.884 37.133 237.936 1.00 38.96 1075 ARG B C 1
ATOM 8482 O O . ARG B 1 447 ? 64.230 37.547 239.049 1.00 35.83 1075 ARG B O 1
ATOM 8490 N N . ILE B 1 448 ? 64.557 37.418 236.828 1.00 37.35 1076 ILE B N 1
ATOM 8491 C CA . ILE B 1 448 ? 65.645 38.383 236.846 1.00 42.00 1076 ILE B CA 1
ATOM 8492 C C . ILE B 1 448 ? 65.394 39.396 235.731 1.00 42.89 1076 ILE B C 1
ATOM 8493 O O . ILE B 1 448 ? 65.068 39.016 234.601 1.00 42.52 1076 ILE B O 1
ATOM 8498 N N . THR B 1 449 ? 65.524 40.683 236.060 1.00 36.99 1077 THR B N 1
ATOM 8499 C CA . THR B 1 449 ? 65.383 41.773 235.104 1.00 36.11 1077 THR B CA 1
ATOM 8500 C C . THR B 1 449 ? 66.762 42.355 234.827 1.00 38.06 1077 THR B C 1
ATOM 8501 O O . THR B 1 449 ? 67.512 42.660 235.760 1.00 39.85 1077 THR B O 1
ATOM 8505 N N . VAL B 1 450 ? 67.094 42.522 233.553 1.00 37.67 1078 VAL B N 1
ATOM 8506 C CA . VAL B 1 450 ? 68.416 42.981 233.152 1.00 41.98 1078 VAL B CA 1
ATOM 8507 C C . VAL B 1 450 ? 68.271 44.381 232.574 1.00 47.61 1078 VAL B C 1
ATOM 8508 O O . VAL B 1 450 ? 67.512 44.596 231.620 1.00 50.15 1078 VAL B O 1
ATOM 8512 N N . LEU B 1 451 ? 68.996 45.330 233.160 1.00 46.44 1079 LEU B N 1
ATOM 8513 C CA . LEU B 1 451 ? 69.025 46.703 232.693 1.00 42.99 1079 LEU B CA 1
ATOM 8514 C C . LEU B 1 451 ? 70.048 46.843 231.569 1.00 46.77 1079 LEU B C 1
ATOM 8515 O O . LEU B 1 451 ? 70.938 46.004 231.398 1.00 54.40 1079 LEU B O 1
ATOM 8520 N N . ASN B 1 452 ? 69.897 47.914 230.789 1.00 43.45 1080 ASN B N 1
ATOM 8521 C CA . ASN B 1 452 ? 70.795 48.213 229.678 1.00 42.73 1080 ASN B CA 1
ATOM 8522 C C . ASN B 1 452 ? 72.254 48.076 230.094 1.00 44.49 1080 ASN B C 1
ATOM 8523 O O . ASN B 1 452 ? 72.674 48.606 231.126 1.00 47.00 1080 ASN B O 1
ATOM 8528 N N . GLY B 1 453 ? 73.022 47.343 229.298 1.00 49.16 1081 GLY B N 1
ATOM 8529 C CA . GLY B 1 453 ? 74.413 47.127 229.616 1.00 50.96 1081 GLY B CA 1
ATOM 8530 C C . GLY B 1 453 ? 74.686 45.930 230.486 1.00 56.42 1081 GLY B C 1
ATOM 8531 O O . GLY B 1 453 ? 75.788 45.825 231.034 1.00 65.58 1081 GLY B O 1
ATOM 8532 N N . GLY B 1 454 ? 73.723 45.031 230.645 1.00 53.95 1082 GLY B N 1
ATOM 8533 C CA . GLY B 1 454 ? 73.938 43.862 231.470 1.00 59.32 1082 GLY B CA 1
ATOM 8534 C C . GLY B 1 454 ? 73.861 42.587 230.659 1.00 60.71 1082 GLY B C 1
ATOM 8535 O O . GLY B 1 454 ? 73.746 41.490 231.211 1.00 60.77 1082 GLY B O 1
ATOM 8536 N N . GLU B 1 455 ? 73.945 42.729 229.337 1.00 62.01 1083 GLU B N 1
ATOM 8537 C CA . GLU B 1 455 ? 73.801 41.584 228.445 1.00 60.27 1083 GLU B CA 1
ATOM 8538 C C . GLU B 1 455 ? 74.850 40.519 228.720 1.00 58.33 1083 GLU B C 1
ATOM 8539 O O . GLU B 1 455 ? 74.518 39.341 228.891 1.00 57.49 1083 GLU B O 1
ATOM 8545 N N . SER B 1 456 ? 76.125 40.907 228.761 1.00 57.16 1084 SER B N 1
ATOM 8546 C CA . SER B 1 456 ? 77.173 39.912 228.962 1.00 57.59 1084 SER B CA 1
ATOM 8547 C C . SER B 1 456 ? 76.991 39.190 230.290 1.00 59.45 1084 SER B C 1
ATOM 8548 O O . SER B 1 456 ? 77.289 37.995 230.402 1.00 66.21 1084 SER B O 1
ATOM 8551 N N . LEU B 1 457 ? 76.510 39.895 231.314 1.00 55.33 1085 LEU B N 1
ATOM 8552 C CA . LEU B 1 457 ? 76.205 39.214 232.566 1.00 54.85 1085 LEU B CA 1
ATOM 8553 C C . LEU B 1 457 ? 75.121 38.171 232.355 1.00 47.21 1085 LEU B C 1
ATOM 8554 O O . LEU B 1 457 ? 75.232 37.040 232.842 1.00 44.34 1085 LEU B O 1
ATOM 8559 N N . LEU B 1 458 ? 74.091 38.523 231.582 1.00 48.99 1086 LEU B N 1
ATOM 8560 C CA . LEU B 1 458 ? 72.993 37.602 231.320 1.00 45.82 1086 LEU B CA 1
ATOM 8561 C C . LEU B 1 458 ? 73.469 36.396 230.531 1.00 48.68 1086 LEU B C 1
ATOM 8562 O O . LEU B 1 458 ? 73.041 35.268 230.793 1.00 50.00 1086 LEU B O 1
ATOM 8567 N N . ASP B 1 459 ? 74.377 36.611 229.578 1.00 41.76 1087 ASP B N 1
ATOM 8568 C CA . ASP B 1 459 ? 74.902 35.506 228.788 1.00 59.45 1087 ASP B CA 1
ATOM 8569 C C . ASP B 1 459 ? 75.650 34.527 229.686 1.00 56.08 1087 ASP B C 1
ATOM 8570 O O . ASP B 1 459 ? 75.426 33.311 229.632 1.00 53.40 1087 ASP B O 1
ATOM 8575 N N . THR B 1 460 ? 76.534 35.050 230.534 1.00 51.90 1088 THR B N 1
ATOM 8576 C CA . THR B 1 460 ? 77.220 34.222 231.518 1.00 47.02 1088 THR B CA 1
ATOM 8577 C C . THR B 1 460 ? 76.229 33.463 232.390 1.00 47.87 1088 THR B C 1
ATOM 8578 O O . THR B 1 460 ? 76.464 32.304 232.747 1.00 49.08 1088 THR B O 1
ATOM 8582 N N . LEU B 1 461 ? 75.119 34.109 232.754 1.00 46.00 1089 LEU B N 1
ATOM 8583 C CA . LEU B 1 461 ? 74.090 33.450 233.550 1.00 40.48 1089 LEU B CA 1
ATOM 8584 C C . LEU B 1 461 ? 73.421 32.337 232.752 1.00 39.76 1089 LEU B C 1
ATOM 8585 O O . LEU B 1 461 ? 73.198 31.238 233.272 1.00 44.42 1089 LEU B O 1
ATOM 8590 N N . PHE B 1 462 ? 73.069 32.615 231.490 1.00 39.50 1090 PHE B N 1
ATOM 8591 C CA . PHE B 1 462 ? 72.493 31.590 230.619 1.00 39.39 1090 PHE B CA 1
ATOM 8592 C C . PHE B 1 462 ? 73.383 30.357 230.534 1.00 43.64 1090 PHE B C 1
ATOM 8593 O O . PHE B 1 462 ? 72.897 29.228 230.603 1.00 47.30 1090 PHE B O 1
ATOM 8601 N N . SER B 1 463 ? 74.691 30.551 230.382 1.00 47.68 1091 SER B N 1
ATOM 8602 C CA . SER B 1 463 ? 75.596 29.414 230.290 1.00 53.69 1091 SER B CA 1
ATOM 8603 C C . SER B 1 463 ? 75.653 28.643 231.602 1.00 55.40 1091 SER B C 1
ATOM 8604 O O . SER B 1 463 ? 75.614 27.408 231.601 1.00 59.35 1091 SER B O 1
ATOM 8607 N N . SER B 1 464 ? 75.749 29.351 232.726 1.00 50.91 1092 SER B N 1
ATOM 8608 C CA . SER B 1 464 ? 75.827 28.679 234.019 1.00 49.68 1092 SER B CA 1
ATOM 8609 C C . SER B 1 464 ? 74.572 27.863 234.303 1.00 50.43 1092 SER B C 1
ATOM 8610 O O . SER B 1 464 ? 74.662 26.702 234.724 1.00 51.73 1092 SER B O 1
ATOM 8613 N N . LEU B 1 465 ? 73.389 28.453 234.088 1.00 46.99 1093 LEU B N 1
ATOM 8614 C CA . LEU B 1 465 ? 72.146 27.707 234.288 1.00 47.25 1093 LEU B CA 1
ATOM 8615 C C . LEU B 1 465 ? 72.130 26.435 233.447 1.00 51.11 1093 LEU B C 1
ATOM 8616 O O . LEU B 1 465 ? 71.855 25.342 233.958 1.00 50.82 1093 LEU B O 1
ATOM 8621 N N . LYS B 1 466 ? 72.470 26.549 232.162 1.00 48.53 1094 LYS B N 1
ATOM 8622 C CA . LYS B 1 466 ? 72.468 25.385 231.285 1.00 48.95 1094 LYS B CA 1
ATOM 8623 C C . LYS B 1 466 ? 73.459 24.322 231.731 1.00 51.47 1094 LYS B C 1
ATOM 8624 O O . LYS B 1 466 ? 73.317 23.157 231.350 1.00 51.70 1094 LYS B O 1
ATOM 8630 N N . ARG B 1 467 ? 74.431 24.691 232.563 1.00 57.28 1095 ARG B N 1
ATOM 8631 C CA . ARG B 1 467 ? 75.549 23.838 232.944 1.00 56.47 1095 ARG B CA 1
ATOM 8632 C C . ARG B 1 467 ? 75.386 23.270 234.350 1.00 54.70 1095 ARG B C 1
ATOM 8633 O O . ARG B 1 467 ? 76.353 22.773 234.933 1.00 60.73 1095 ARG B O 1
ATOM 8641 N N . LEU B 1 468 ? 74.175 23.300 234.887 1.00 49.13 1096 LEU B N 1
ATOM 8642 C CA . LEU B 1 468 ? 73.865 22.811 236.220 1.00 49.41 1096 LEU B CA 1
ATOM 8643 C C . LEU B 1 468 ? 73.611 21.300 236.213 1.00 53.24 1096 LEU B C 1
ATOM 8644 O O . LEU B 1 468 ? 73.196 20.735 235.196 1.00 56.32 1096 LEU B O 1
ATOM 8649 N N . PRO B 1 469 ? 73.855 20.612 237.340 1.00 53.47 1097 PRO B N 1
ATOM 8650 C CA . PRO B 1 469 ? 74.199 21.116 238.678 1.00 56.16 1097 PRO B CA 1
ATOM 8651 C C . PRO B 1 469 ? 75.674 21.342 238.988 1.00 63.18 1097 PRO B C 1
ATOM 8652 O O . PRO B 1 469 ? 75.952 21.877 240.060 1.00 63.34 1097 PRO B O 1
ATOM 8656 N N . GLU B 1 470 ? 76.576 20.986 238.075 1.00 67.96 1098 GLU B N 1
ATOM 8657 C CA . GLU B 1 470 ? 78.012 21.054 238.359 1.00 77.60 1098 GLU B CA 1
ATOM 8658 C C . GLU B 1 470 ? 78.477 22.453 238.760 1.00 75.97 1098 GLU B C 1
ATOM 8659 O O . GLU B 1 470 ? 79.427 22.578 239.541 1.00 77.38 1098 GLU B O 1
ATOM 8665 N N . SER B 1 471 ? 77.844 23.506 238.238 1.00 80.20 1099 SER B N 1
ATOM 8666 C CA . SER B 1 471 ? 78.193 24.902 238.575 1.00 86.19 1099 SER B CA 1
ATOM 8667 C C . SER B 1 471 ? 78.183 25.191 240.089 1.00 81.62 1099 SER B C 1
ATOM 8668 O O . SER B 1 471 ? 77.172 25.638 240.649 1.00 74.91 1099 SER B O 1
ATOM 8671 N N . PHE B 1 482 ? 70.662 26.559 247.881 1.00 76.56 1110 PHE B N 1
ATOM 8672 C CA . PHE B 1 482 ? 71.024 26.920 246.507 1.00 74.29 1110 PHE B CA 1
ATOM 8673 C C . PHE B 1 482 ? 72.466 26.588 246.190 1.00 76.66 1110 PHE B C 1
ATOM 8674 O O . PHE B 1 482 ? 73.287 27.486 246.001 1.00 76.96 1110 PHE B O 1
ATOM 8682 N N . SER B 1 483 ? 72.766 25.298 246.145 1.00 75.12 1111 SER B N 1
ATOM 8683 C CA . SER B 1 483 ? 74.120 24.806 245.921 1.00 73.28 1111 SER B CA 1
ATOM 8684 C C . SER B 1 483 ? 74.154 24.081 244.568 1.00 72.20 1111 SER B C 1
ATOM 8685 O O . SER B 1 483 ? 73.685 24.658 243.583 1.00 57.37 1111 SER B O 1
ATOM 8688 N N . ASP B 1 484 ? 74.714 22.876 244.477 1.00 84.18 1112 ASP B N 1
ATOM 8689 C CA . ASP B 1 484 ? 74.733 22.085 243.246 1.00 78.30 1112 ASP B CA 1
ATOM 8690 C C . ASP B 1 484 ? 73.658 20.997 243.235 1.00 65.99 1112 ASP B C 1
ATOM 8691 O O . ASP B 1 484 ? 73.889 19.885 242.754 1.00 63.33 1112 ASP B O 1
ATOM 8696 N N . ASN B 1 485 ? 72.468 21.307 243.739 1.00 58.66 1113 ASN B N 1
ATOM 8697 C CA . ASN B 1 485 ? 71.331 20.401 243.733 1.00 59.59 1113 ASN B CA 1
ATOM 8698 C C . ASN B 1 485 ? 70.173 20.982 242.922 1.00 54.66 1113 ASN B C 1
ATOM 8699 O O . ASN B 1 485 ? 69.002 20.839 243.285 1.00 56.67 1113 ASN B O 1
ATOM 8704 N N . LEU B 1 486 ? 70.486 21.617 241.789 1.00 47.51 1114 LEU B N 1
ATOM 8705 C CA . LEU B 1 486 ? 69.467 22.185 240.914 1.00 48.65 1114 LEU B CA 1
ATOM 8706 C C . LEU B 1 486 ? 69.811 21.904 239.456 1.00 41.28 1114 LEU B C 1
ATOM 8707 O O . LEU B 1 486 ? 70.968 21.702 239.096 1.00 42.46 1114 LEU B O 1
ATOM 8712 N N . VAL B 1 487 ? 68.784 21.909 238.610 1.00 40.01 1115 VAL B N 1
ATOM 8713 C CA . VAL B 1 487 ? 68.944 21.704 237.177 1.00 39.88 1115 VAL B CA 1
ATOM 8714 C C . VAL B 1 487 ? 68.006 22.662 236.449 1.00 38.33 1115 VAL B C 1
ATOM 8715 O O . VAL B 1 487 ? 66.924 22.994 236.939 1.00 46.03 1115 VAL B O 1
ATOM 8719 N N . LEU B 1 488 ? 68.437 23.145 235.293 1.00 38.25 1116 LEU B N 1
ATOM 8720 C CA . LEU B 1 488 ? 67.627 24.094 234.547 1.00 37.05 1116 LEU B CA 1
ATOM 8721 C C . LEU B 1 488 ? 66.540 23.344 233.790 1.00 45.67 1116 LEU B C 1
ATOM 8722 O O . LEU B 1 488 ? 66.843 22.434 233.012 1.00 45.11 1116 LEU B O 1
ATOM 8727 N N . GLU B 1 489 ? 65.276 23.707 234.017 1.00 36.34 1117 GLU B N 1
ATOM 8728 C CA . GLU B 1 489 ? 64.226 23.172 233.159 1.00 36.78 1117 GLU B CA 1
ATOM 8729 C C . GLU B 1 489 ? 64.011 24.054 231.931 1.00 36.54 1117 GLU B C 1
ATOM 8730 O O . GLU B 1 489 ? 63.973 23.547 230.806 1.00 37.60 1117 GLU B O 1
ATOM 8736 N N . LYS B 1 490 ? 63.878 25.369 232.122 1.00 35.42 1118 LYS B N 1
ATOM 8737 C CA . LYS B 1 490 ? 63.597 26.253 230.995 1.00 35.31 1118 LYS B CA 1
ATOM 8738 C C . LYS B 1 490 ? 63.763 27.713 231.393 1.00 41.33 1118 LYS B C 1
ATOM 8739 O O . LYS B 1 490 ? 63.672 28.079 232.568 1.00 42.33 1118 LYS B O 1
ATOM 8745 N N . ILE B 1 491 ? 63.963 28.546 230.373 1.00 40.82 1119 ILE B N 1
ATOM 8746 C CA . ILE B 1 491 ? 64.011 29.998 230.498 1.00 33.30 1119 ILE B CA 1
ATOM 8747 C C . ILE B 1 491 ? 62.888 30.573 229.644 1.00 36.26 1119 ILE B C 1
ATOM 8748 O O . ILE B 1 491 ? 62.801 30.286 228.444 1.00 40.78 1119 ILE B O 1
ATOM 8753 N N . GLU B 1 492 ? 62.034 31.381 230.256 1.00 35.12 1120 GLU B N 1
ATOM 8754 C CA . GLU B 1 492 ? 60.919 32.011 229.569 1.00 39.15 1120 GLU B CA 1
ATOM 8755 C C . GLU B 1 492 ? 61.128 33.517 229.541 1.00 44.60 1120 GLU B C 1
ATOM 8756 O O . GLU B 1 492 ? 61.631 34.101 230.507 1.00 46.09 1120 GLU B O 1
ATOM 8762 N N . ASP B 1 493 ? 60.766 34.132 228.418 1.00 41.44 1121 ASP B N 1
ATOM 8763 C CA . ASP B 1 493 ? 60.768 35.585 228.297 1.00 37.65 1121 ASP B CA 1
ATOM 8764 C C . ASP B 1 493 ? 59.619 36.161 229.115 1.00 37.85 1121 ASP B C 1
ATOM 8765 O O . ASP B 1 493 ? 58.460 35.824 228.878 1.00 43.52 1121 ASP B O 1
ATOM 8770 N N . THR B 1 494 ? 59.935 37.017 230.089 1.00 35.90 1122 THR B N 1
ATOM 8771 C CA . THR B 1 494 ? 58.890 37.575 230.946 1.00 43.42 1122 THR B CA 1
ATOM 8772 C C . THR B 1 494 ? 57.835 38.321 230.132 1.00 46.07 1122 THR B C 1
ATOM 8773 O O . THR B 1 494 ? 56.639 38.253 230.437 1.00 41.54 1122 THR B O 1
ATOM 8777 N N . PHE B 1 495 ? 58.255 39.027 229.087 1.00 54.16 1123 PHE B N 1
ATOM 8778 C CA . PHE B 1 495 ? 57.356 39.898 228.338 1.00 59.26 1123 PHE B CA 1
ATOM 8779 C C . PHE B 1 495 ? 56.581 39.174 227.243 1.00 64.06 1123 PHE B C 1
ATOM 8780 O O . PHE B 1 495 ? 55.424 39.522 226.980 1.00 61.87 1123 PHE B O 1
ATOM 8788 N N . GLU B 1 496 ? 57.183 38.185 226.596 1.00 73.25 1124 GLU B N 1
ATOM 8789 C CA . GLU B 1 496 ? 56.488 37.393 225.592 1.00 82.69 1124 GLU B CA 1
ATOM 8790 C C . GLU B 1 496 ? 55.828 36.150 226.180 1.00 88.14 1124 GLU B C 1
ATOM 8791 O O . GLU B 1 496 ? 54.998 35.532 225.506 1.00 90.72 1124 GLU B O 1
ATOM 8797 N N . HIS B 1 497 ? 56.171 35.790 227.417 1.00 92.23 1125 HIS B N 1
ATOM 8798 C CA . HIS B 1 497 ? 55.692 34.579 228.085 1.00 97.21 1125 HIS B CA 1
ATOM 8799 C C . HIS B 1 497 ? 55.789 33.362 227.167 1.00 93.42 1125 HIS B C 1
ATOM 8800 O O . HIS B 1 497 ? 54.835 32.605 226.979 1.00 98.53 1125 HIS B O 1
ATOM 8807 N N . HIS B 1 498 ? 56.970 33.190 226.577 1.00 86.24 1126 HIS B N 1
ATOM 8808 C CA . HIS B 1 498 ? 57.300 31.971 225.858 1.00 81.21 1126 HIS B CA 1
ATOM 8809 C C . HIS B 1 498 ? 58.785 31.689 226.050 1.00 68.38 1126 HIS B C 1
ATOM 8810 O O . HIS B 1 498 ? 59.546 32.530 226.537 1.00 62.39 1126 HIS B O 1
ATOM 8817 N N . GLN B 1 499 ? 59.181 30.476 225.675 1.00 61.80 1127 GLN B N 1
ATOM 8818 C CA . GLN B 1 499 ? 60.486 29.933 226.015 1.00 51.19 1127 GLN B CA 1
ATOM 8819 C C . GLN B 1 499 ? 61.566 30.459 225.071 1.00 45.89 1127 GLN B C 1
ATOM 8820 O O . GLN B 1 499 ? 61.333 30.673 223.878 1.00 47.92 1127 GLN B O 1
ATOM 8826 N N . VAL B 1 500 ? 62.762 30.674 225.623 1.00 38.61 1128 VAL B N 1
ATOM 8827 C CA . VAL B 1 500 ? 63.925 31.096 224.849 1.00 43.38 1128 VAL B CA 1
ATOM 8828 C C . VAL B 1 500 ? 65.131 30.283 225.287 1.00 47.28 1128 VAL B C 1
ATOM 8829 O O . VAL B 1 500 ? 65.159 29.705 226.374 1.00 48.84 1128 VAL B O 1
ATOM 8833 N N . THR B 1 501 ? 66.153 30.277 224.434 1.00 55.49 1129 THR B N 1
ATOM 8834 C CA . THR B 1 501 ? 67.363 29.531 224.741 1.00 61.22 1129 THR B CA 1
ATOM 8835 C C . THR B 1 501 ? 68.605 30.414 224.622 1.00 66.17 1129 THR B C 1
ATOM 8836 O O . THR B 1 501 ? 69.616 30.161 225.288 1.00 65.82 1129 THR B O 1
ATOM 8840 N N . GLN B 1 502 ? 68.551 31.452 223.786 1.00 62.67 1130 GLN B N 1
ATOM 8841 C CA . GLN B 1 502 ? 69.642 32.410 223.667 1.00 58.42 1130 GLN B CA 1
ATOM 8842 C C . GLN B 1 502 ? 69.104 33.790 224.012 1.00 57.86 1130 GLN B C 1
ATOM 8843 O O . GLN B 1 502 ? 67.912 34.062 223.843 1.00 55.73 1130 GLN B O 1
ATOM 8849 N N . ILE B 1 503 ? 69.987 34.664 224.504 1.00 58.12 1131 ILE B N 1
ATOM 8850 C CA . ILE B 1 503 ? 69.554 35.998 224.927 1.00 54.96 1131 ILE B CA 1
ATOM 8851 C C . ILE B 1 503 ? 68.999 36.802 223.759 1.00 47.29 1131 ILE B C 1
ATOM 8852 O O . ILE B 1 503 ? 68.102 37.626 223.947 1.00 47.72 1131 ILE B O 1
ATOM 8857 N N . GLU B 1 504 ? 69.532 36.611 222.550 1.00 81.66 1132 GLU B N 1
ATOM 8858 C CA . GLU B 1 504 ? 69.027 37.343 221.389 1.00 80.26 1132 GLU B CA 1
ATOM 8859 C C . GLU B 1 504 ? 67.543 37.087 221.126 1.00 76.09 1132 GLU B C 1
ATOM 8860 O O . GLU B 1 504 ? 66.895 37.905 220.461 1.00 69.71 1132 GLU B O 1
ATOM 8866 N N . ASP B 1 505 ? 66.992 35.976 221.624 1.00 73.36 1133 ASP B N 1
ATOM 8867 C CA . ASP B 1 505 ? 65.567 35.696 221.470 1.00 75.48 1133 ASP B CA 1
ATOM 8868 C C . ASP B 1 505 ? 64.697 36.574 222.365 1.00 65.05 1133 ASP B C 1
ATOM 8869 O O . ASP B 1 505 ? 63.472 36.582 222.209 1.00 63.70 1133 ASP B O 1
ATOM 8874 N N . LEU B 1 506 ? 65.299 37.321 223.279 1.00 62.95 1134 LEU B N 1
ATOM 8875 C CA . LEU B 1 506 ? 64.539 38.060 224.270 1.00 58.91 1134 LEU B CA 1
ATOM 8876 C C . LEU B 1 506 ? 63.999 39.352 223.682 1.00 57.52 1134 LEU B C 1
ATOM 8877 O O . LEU B 1 506 ? 64.695 40.059 222.947 1.00 62.77 1134 LEU B O 1
ATOM 8882 N N . SER B 1 507 ? 62.752 39.656 224.016 1.00 54.55 1135 SER B N 1
ATOM 8883 C CA . SER B 1 507 ? 62.172 40.940 223.690 1.00 55.20 1135 SER B CA 1
ATOM 8884 C C . SER B 1 507 ? 62.725 42.013 224.634 1.00 55.65 1135 SER B C 1
ATOM 8885 O O . SER B 1 507 ? 63.381 41.720 225.637 1.00 53.91 1135 SER B O 1
ATOM 8888 N N . VAL B 1 508 ? 62.479 43.274 224.296 1.00 48.98 1136 VAL B N 1
ATOM 8889 C CA . VAL B 1 508 ? 62.976 44.389 225.090 1.00 51.81 1136 VAL B CA 1
ATOM 8890 C C . VAL B 1 508 ? 61.826 45.312 225.459 1.00 50.63 1136 VAL B C 1
ATOM 8891 O O . VAL B 1 508 ? 60.876 45.486 224.688 1.00 53.59 1136 VAL B O 1
ATOM 8895 N N . PHE B 1 509 ? 61.906 45.887 226.650 1.00 42.17 1137 PHE B N 1
ATOM 8896 C CA . PHE B 1 509 ? 61.087 47.035 227.032 1.00 40.11 1137 PHE B CA 1
ATOM 8897 C C . PHE B 1 509 ? 61.920 48.263 226.699 1.00 41.10 1137 PHE B C 1
ATOM 8898 O O . PHE B 1 509 ? 62.882 48.575 227.403 1.00 39.95 1137 PHE B O 1
ATOM 8906 N N . ASP B 1 510 ? 61.595 48.930 225.591 1.00 45.07 1138 ASP B N 1
ATOM 8907 C CA . ASP B 1 510 ? 62.390 50.046 225.089 1.00 43.38 1138 ASP B CA 1
ATOM 8908 C C . ASP B 1 510 ? 61.678 51.378 225.342 1.00 44.23 1138 ASP B C 1
ATOM 8909 O O . ASP B 1 510 ? 60.591 51.443 225.927 1.00 39.56 1138 ASP B O 1
ATOM 8914 N N . ILE B 1 511 ? 62.312 52.454 224.867 1.00 46.81 1139 ILE B N 1
ATOM 8915 C CA . ILE B 1 511 ? 61.797 53.805 225.080 1.00 44.55 1139 ILE B CA 1
ATOM 8916 C C . ILE B 1 511 ? 60.382 53.941 224.535 1.00 41.86 1139 ILE B C 1
ATOM 8917 O O . ILE B 1 511 ? 59.557 54.658 225.112 1.00 40.61 1139 ILE B O 1
ATOM 8922 N N . ASN B 1 512 ? 60.070 53.243 223.438 1.00 45.74 1140 ASN B N 1
ATOM 8923 C CA . ASN B 1 512 ? 58.761 53.392 222.807 1.00 45.41 1140 ASN B CA 1
ATOM 8924 C C . ASN B 1 512 ? 57.657 52.776 223.655 1.00 42.55 1140 ASN B C 1
ATOM 8925 O O . ASN B 1 512 ? 56.563 53.343 223.762 1.00 42.76 1140 ASN B O 1
ATOM 8930 N N . ALA B 1 513 ? 57.911 51.608 224.247 1.00 41.52 1141 ALA B N 1
ATOM 8931 C CA . ALA B 1 513 ? 56.945 51.033 225.176 1.00 39.93 1141 ALA B CA 1
ATOM 8932 C C . ALA B 1 513 ? 56.784 51.916 226.404 1.00 44.14 1141 ALA B C 1
ATOM 8933 O O . ALA B 1 513 ? 55.665 52.132 226.881 1.00 45.01 1141 ALA B O 1
ATOM 8935 N N . LEU B 1 514 ? 57.896 52.438 226.928 1.00 39.53 1142 LEU B N 1
ATOM 8936 C CA . LEU B 1 514 ? 57.825 53.328 228.080 1.00 35.31 1142 LEU B CA 1
ATOM 8937 C C . LEU B 1 514 ? 57.005 54.575 227.773 1.00 41.62 1142 LEU B C 1
ATOM 8938 O O . LEU B 1 514 ? 56.238 55.038 228.624 1.00 41.54 1142 LEU B O 1
ATOM 8943 N N . MET B 1 515 ? 57.160 55.141 226.568 1.00 41.43 1143 MET B N 1
ATOM 8944 C CA . MET B 1 515 ? 56.373 56.314 226.188 1.00 39.07 1143 MET B CA 1
ATOM 8945 C C . MET B 1 515 ? 54.887 55.987 226.088 1.00 46.54 1143 MET B C 1
ATOM 8946 O O . MET B 1 515 ? 54.045 56.771 226.536 1.00 51.12 1143 MET B O 1
ATOM 8951 N N . LEU B 1 516 ? 54.539 54.837 225.506 1.00 43.08 1144 LEU B N 1
ATOM 8952 C CA . LEU B 1 516 ? 53.126 54.477 225.373 1.00 43.77 1144 LEU B CA 1
ATOM 8953 C C . LEU B 1 516 ? 52.479 54.243 226.729 1.00 44.89 1144 LEU B C 1
ATOM 8954 O O . LEU B 1 516 ? 51.346 54.682 226.962 1.00 49.16 1144 LEU B O 1
ATOM 8959 N N . GLU B 1 517 ? 53.174 53.542 227.629 1.00 40.83 1145 GLU B N 1
ATOM 8960 C CA . GLU B 1 517 ? 52.630 53.316 228.963 1.00 35.99 1145 GLU B CA 1
ATOM 8961 C C . GLU B 1 517 ? 52.537 54.623 229.754 1.00 44.96 1145 GLU B C 1
ATOM 8962 O O . GLU B 1 517 ? 51.522 54.885 230.410 1.00 40.69 1145 GLU B O 1
ATOM 8968 N N . THR B 1 518 ? 53.582 55.458 229.707 1.00 39.38 1146 THR B N 1
ATOM 8969 C CA . THR B 1 518 ? 53.516 56.744 230.395 1.00 36.24 1146 THR B CA 1
ATOM 8970 C C . THR B 1 518 ? 52.311 57.549 229.923 1.00 41.95 1146 THR B C 1
ATOM 8971 O O . THR B 1 518 ? 51.613 58.171 230.732 1.00 43.11 1146 THR B O 1
ATOM 8975 N N . ALA B 1 519 ? 52.042 57.532 228.617 1.00 44.52 1147 ALA B N 1
ATOM 8976 C CA . ALA B 1 519 ? 50.899 58.264 228.078 1.00 47.07 1147 ALA B CA 1
ATOM 8977 C C . ALA B 1 519 ? 49.581 57.741 228.635 1.00 48.23 1147 ALA B C 1
ATOM 8978 O O . ALA B 1 519 ? 48.633 58.517 228.815 1.00 48.71 1147 ALA B O 1
ATOM 8980 N N . VAL B 1 520 ? 49.492 56.431 228.888 1.00 46.10 1148 VAL B N 1
ATOM 8981 C CA . VAL B 1 520 ? 48.277 55.863 229.470 1.00 50.26 1148 VAL B CA 1
ATOM 8982 C C . VAL B 1 520 ? 47.996 56.503 230.821 1.00 52.78 1148 VAL B C 1
ATOM 8983 O O . VAL B 1 520 ? 46.864 56.906 231.115 1.00 60.01 1148 VAL B O 1
ATOM 8987 N N . TRP B 1 521 ? 49.027 56.613 231.662 1.00 50.48 1149 TRP B N 1
ATOM 8988 C CA . TRP B 1 521 ? 48.872 57.241 232.968 1.00 46.20 1149 TRP B CA 1
ATOM 8989 C C . TRP B 1 521 ? 48.867 58.767 232.891 1.00 50.66 1149 TRP B C 1
ATOM 8990 O O . TRP B 1 521 ? 48.479 59.419 233.865 1.00 52.50 1149 TRP B O 1
ATOM 9001 N N . SER B 1 522 ? 49.298 59.354 231.771 1.00 50.68 1150 SER B N 1
ATOM 9002 C CA . SER B 1 522 ? 49.113 60.789 231.588 1.00 49.80 1150 SER B CA 1
ATOM 9003 C C . SER B 1 522 ? 47.636 61.129 231.463 1.00 58.14 1150 SER B C 1
ATOM 9004 O O . SER B 1 522 ? 47.150 62.049 232.126 1.00 65.11 1150 SER B O 1
ATOM 9007 N N . ARG B 1 523 ? 46.899 60.404 230.609 1.00 63.59 1151 ARG B N 1
ATOM 9008 C CA . ARG B 1 523 ? 45.494 60.755 230.402 1.00 68.87 1151 ARG B CA 1
ATOM 9009 C C . ARG B 1 523 ? 44.654 60.390 231.619 1.00 68.96 1151 ARG B C 1
ATOM 9010 O O . ARG B 1 523 ? 43.786 61.163 232.034 1.00 78.48 1151 ARG B O 1
ATOM 9018 N N . GLN B 1 524 ? 44.901 59.226 232.210 1.00 65.29 1152 GLN B N 1
ATOM 9019 C CA . GLN B 1 524 ? 44.236 58.832 233.449 1.00 67.63 1152 GLN B CA 1
ATOM 9020 C C . GLN B 1 524 ? 45.017 59.462 234.587 1.00 71.82 1152 GLN B C 1
ATOM 9021 O O . GLN B 1 524 ? 46.009 58.915 235.063 1.00 88.73 1152 GLN B O 1
ATOM 9027 N N . ARG B 1 525 ? 44.570 60.629 235.040 1.00 63.75 1153 ARG B N 1
ATOM 9028 C CA . ARG B 1 525 ? 45.432 61.413 235.911 1.00 64.03 1153 ARG B CA 1
ATOM 9029 C C . ARG B 1 525 ? 45.412 60.959 237.365 1.00 62.25 1153 ARG B C 1
ATOM 9030 O O . ARG B 1 525 ? 46.340 61.296 238.105 1.00 61.76 1153 ARG B O 1
ATOM 9038 N N . ARG B 1 526 ? 44.411 60.195 237.791 1.00 57.13 1154 ARG B N 1
ATOM 9039 C CA . ARG B 1 526 ? 44.376 59.661 239.144 1.00 48.61 1154 ARG B CA 1
ATOM 9040 C C . ARG B 1 526 ? 44.710 58.180 239.097 1.00 46.78 1154 ARG B C 1
ATOM 9041 O O . ARG B 1 526 ? 44.236 57.462 238.213 1.00 50.89 1154 ARG B O 1
ATOM 9049 N N . PHE B 1 527 ? 45.551 57.733 240.026 1.00 43.74 1155 PHE B N 1
ATOM 9050 C CA . PHE B 1 527 ? 45.948 56.331 240.085 1.00 38.09 1155 PHE B CA 1
ATOM 9051 C C . PHE B 1 527 ? 46.568 56.044 241.444 1.00 36.69 1155 PHE B C 1
ATOM 9052 O O . PHE B 1 527 ? 46.859 56.950 242.226 1.00 39.79 1155 PHE B O 1
ATOM 9060 N N . LYS B 1 528 ? 46.772 54.760 241.707 1.00 36.12 1156 LYS B N 1
ATOM 9061 C CA . LYS B 1 528 ? 47.255 54.257 242.982 1.00 40.11 1156 LYS B CA 1
ATOM 9062 C C . LYS B 1 528 ? 48.647 53.652 242.798 1.00 38.80 1156 LYS B C 1
ATOM 9063 O O . LYS B 1 528 ? 48.978 53.132 241.727 1.00 43.42 1156 LYS B O 1
ATOM 9069 N N . VAL B 1 529 ? 49.485 53.756 243.829 1.00 32.01 1157 VAL B N 1
ATOM 9070 C CA . VAL B 1 529 ? 50.798 53.110 243.842 1.00 33.56 1157 VAL B CA 1
ATOM 9071 C C . VAL B 1 529 ? 50.852 52.161 245.031 1.00 37.65 1157 VAL B C 1
ATOM 9072 O O . VAL B 1 529 ? 50.679 52.588 246.179 1.00 39.84 1157 VAL B O 1
ATOM 9076 N N . ALA B 1 530 ? 51.078 50.875 244.752 1.00 35.19 1158 ALA B N 1
ATOM 9077 C CA . ALA B 1 530 ? 51.046 49.819 245.759 1.00 38.04 1158 ALA B CA 1
ATOM 9078 C C . ALA B 1 530 ? 52.299 48.965 245.634 1.00 38.06 1158 ALA B C 1
ATOM 9079 O O . ALA B 1 530 ? 52.681 48.572 244.526 1.00 37.73 1158 ALA B O 1
ATOM 9081 N N . PHE B 1 531 ? 52.927 48.668 246.766 1.00 36.59 1159 PHE B N 1
ATOM 9082 C CA . PHE B 1 531 ? 54.154 47.886 246.779 1.00 36.40 1159 PHE B CA 1
ATOM 9083 C C . PHE B 1 531 ? 53.845 46.395 246.810 1.00 39.99 1159 PHE B C 1
ATOM 9084 O O . PHE B 1 531 ? 53.091 45.928 247.669 1.00 44.65 1159 PHE B O 1
ATOM 9092 N N . ASN B 1 532 ? 54.447 45.649 245.879 1.00 37.11 1160 ASN B N 1
ATOM 9093 C CA . ASN B 1 532 ? 54.290 44.198 245.875 1.00 41.18 1160 ASN B CA 1
ATOM 9094 C C . ASN B 1 532 ? 55.203 43.549 246.907 1.00 43.62 1160 ASN B C 1
ATOM 9095 O O . ASN B 1 532 ? 54.781 42.642 247.631 1.00 47.70 1160 ASN B O 1
ATOM 9100 N N . THR B 1 533 ? 56.463 43.992 246.974 1.00 37.82 1161 THR B N 1
ATOM 9101 C CA . THR B 1 533 ? 57.435 43.574 247.976 1.00 37.67 1161 THR B CA 1
ATOM 9102 C C . THR B 1 533 ? 57.763 44.750 248.893 1.00 43.45 1161 THR B C 1
ATOM 9103 O O . THR B 1 533 ? 57.536 45.907 248.523 1.00 44.24 1161 THR B O 1
ATOM 9107 N N . PRO B 1 534 ? 58.228 44.492 250.117 1.00 43.76 1162 PRO B N 1
ATOM 9108 C CA . PRO B 1 534 ? 58.466 45.589 251.072 1.00 44.78 1162 PRO B CA 1
ATOM 9109 C C . PRO B 1 534 ? 59.499 46.599 250.579 1.00 37.35 1162 PRO B C 1
ATOM 9110 O O . PRO B 1 534 ? 60.485 46.251 249.931 1.00 35.13 1162 PRO B O 1
ATOM 9114 N N . ALA B 1 535 ? 59.276 47.861 250.921 1.00 38.98 1163 ALA B N 1
ATOM 9115 C CA . ALA B 1 535 ? 60.143 48.955 250.505 1.00 37.73 1163 ALA B CA 1
ATOM 9116 C C . ALA B 1 535 ? 60.945 49.455 251.699 1.00 35.33 1163 ALA B C 1
ATOM 9117 O O . ALA B 1 535 ? 60.400 49.604 252.794 1.00 39.45 1163 ALA B O 1
ATOM 9119 N N . ARG B 1 536 ? 62.240 49.705 251.495 1.00 33.68 1164 ARG B N 1
ATOM 9120 C CA . ARG B 1 536 ? 63.091 50.289 252.535 1.00 38.99 1164 ARG B CA 1
ATOM 9121 C C . ARG B 1 536 ? 63.494 51.694 252.085 1.00 42.86 1164 ARG B C 1
ATOM 9122 O O . ARG B 1 536 ? 64.519 51.875 251.418 1.00 35.52 1164 ARG B O 1
ATOM 9130 N N . LEU B 1 537 ? 62.685 52.686 252.453 1.00 46.65 1165 LEU B N 1
ATOM 9131 C CA . LEU B 1 537 ? 62.921 54.076 252.065 1.00 41.61 1165 LEU B CA 1
ATOM 9132 C C . LEU B 1 537 ? 63.502 54.805 253.270 1.00 40.59 1165 LEU B C 1
ATOM 9133 O O . LEU B 1 537 ? 62.820 54.978 254.285 1.00 43.66 1165 LEU B O 1
ATOM 9138 N N . VAL B 1 538 ? 64.765 55.219 253.168 1.00 38.23 1166 VAL B N 1
ATOM 9139 C CA . VAL B 1 538 ? 65.385 55.916 254.284 1.00 43.48 1166 VAL B CA 1
ATOM 9140 C C . VAL B 1 538 ? 64.675 57.253 254.511 1.00 43.46 1166 VAL B C 1
ATOM 9141 O O . VAL B 1 538 ? 64.244 57.928 253.566 1.00 39.90 1166 VAL B O 1
ATOM 9145 N N . LYS B 1 539 ? 64.521 57.624 255.782 1.00 42.20 1167 LYS B N 1
ATOM 9146 C CA . LYS B 1 539 ? 63.870 58.875 256.135 1.00 38.24 1167 LYS B CA 1
ATOM 9147 C C . LYS B 1 539 ? 64.706 60.072 255.683 1.00 42.23 1167 LYS B C 1
ATOM 9148 O O . LYS B 1 539 ? 65.913 59.954 255.441 1.00 44.44 1167 LYS B O 1
ATOM 9154 N N . PRO B 1 540 ? 64.083 61.242 255.560 1.00 41.85 1168 PRO B N 1
ATOM 9155 C CA . PRO B 1 540 ? 64.857 62.452 255.264 1.00 37.05 1168 PRO B CA 1
ATOM 9156 C C . PRO B 1 540 ? 65.814 62.772 256.404 1.00 36.73 1168 PRO B C 1
ATOM 9157 O O . PRO B 1 540 ? 65.615 62.359 257.549 1.00 38.61 1168 PRO B O 1
ATOM 9161 N N . LYS B 1 541 ? 66.892 63.467 256.067 1.00 35.38 1169 LYS B N 1
ATOM 9162 C CA . LYS B 1 541 ? 67.914 63.776 257.059 1.00 37.46 1169 LYS B CA 1
ATOM 9163 C C . LYS B 1 541 ? 67.334 64.669 258.153 1.00 40.00 1169 LYS B C 1
ATOM 9164 O O . LYS B 1 541 ? 66.709 65.694 257.844 1.00 40.77 1169 LYS B O 1
ATOM 9170 N N . PRO B 1 542 ? 67.483 64.304 259.427 1.00 44.75 1170 PRO B N 1
ATOM 9171 C CA . PRO B 1 542 ? 66.980 65.159 260.511 1.00 41.51 1170 PRO B CA 1
ATOM 9172 C C . PRO B 1 542 ? 67.413 66.607 260.337 1.00 50.98 1170 PRO B C 1
ATOM 9173 O O . PRO B 1 542 ? 68.585 66.905 260.101 1.00 49.65 1170 PRO B O 1
ATOM 9177 N N . GLU B 1 543 ? 66.445 67.514 260.464 1.00 56.86 1171 GLU B N 1
ATOM 9178 C CA . GLU B 1 543 ? 66.684 68.915 260.168 1.00 44.11 1171 GLU B CA 1
ATOM 9179 C C . GLU B 1 543 ? 67.498 69.626 261.241 1.00 46.87 1171 GLU B C 1
ATOM 9180 O O . GLU B 1 543 ? 67.910 70.769 261.015 1.00 48.30 1171 GLU B O 1
ATOM 9186 N N . ASP B 1 544 ? 67.732 68.995 262.392 1.00 47.94 1172 ASP B N 1
ATOM 9187 C CA . ASP B 1 544 ? 68.576 69.558 263.438 1.00 50.81 1172 ASP B CA 1
ATOM 9188 C C . ASP B 1 544 ? 70.043 69.178 263.280 1.00 51.69 1172 ASP B C 1
ATOM 9189 O O . ASP B 1 544 ? 70.852 69.486 264.166 1.00 54.32 1172 ASP B O 1
ATOM 9194 N N . GLY B 1 545 ? 70.397 68.496 262.195 1.00 49.90 1173 GLY B N 1
ATOM 9195 C CA . GLY B 1 545 ? 71.770 68.175 261.897 1.00 51.04 1173 GLY B CA 1
ATOM 9196 C C . GLY B 1 545 ? 72.215 66.800 262.327 1.00 51.17 1173 GLY B C 1
ATOM 9197 O O . GLY B 1 545 ? 73.281 66.359 261.897 1.00 59.37 1173 GLY B O 1
ATOM 9198 N N . THR B 1 546 ? 71.460 66.128 263.190 1.00 50.85 1174 THR B N 1
ATOM 9199 C CA . THR B 1 546 ? 71.847 64.808 263.671 1.00 64.79 1174 THR B CA 1
ATOM 9200 C C . THR B 1 546 ? 71.587 63.747 262.603 1.00 65.50 1174 THR B C 1
ATOM 9201 O O . THR B 1 546 ? 70.926 63.999 261.596 1.00 46.64 1174 THR B O 1
ATOM 9205 N N . GLU B 1 547 ? 72.156 62.563 262.807 1.00 67.63 1175 GLU B N 1
ATOM 9206 C CA . GLU B 1 547 ? 71.964 61.454 261.883 1.00 75.04 1175 GLU B CA 1
ATOM 9207 C C . GLU B 1 547 ? 71.166 60.317 262.513 1.00 68.54 1175 GLU B C 1
ATOM 9208 O O . GLU B 1 547 ? 71.309 60.014 263.705 1.00 64.80 1175 GLU B O 1
ATOM 9214 N N . LEU B 1 548 ? 70.325 59.693 261.688 1.00 70.87 1176 LEU B N 1
ATOM 9215 C CA . LEU B 1 548 ? 69.496 58.592 262.138 1.00 68.60 1176 LEU B CA 1
ATOM 9216 C C . LEU B 1 548 ? 70.286 57.287 262.221 1.00 71.12 1176 LEU B C 1
ATOM 9217 O O . LEU B 1 548 ? 71.194 57.014 261.421 1.00 57.64 1176 LEU B O 1
ATOM 9222 N N . LYS B 1 549 ? 69.899 56.455 263.191 1.00 85.11 1177 LYS B N 1
ATOM 9223 C CA . LYS B 1 549 ? 70.542 55.167 263.452 1.00 93.45 1177 LYS B CA 1
ATOM 9224 C C . LYS B 1 549 ? 69.494 54.083 263.671 1.00 87.72 1177 LYS B C 1
ATOM 9225 O O . LYS B 1 549 ? 68.366 54.357 264.095 1.00 83.37 1177 LYS B O 1
ATOM 9231 N N . GLY B 1 550 ? 69.892 52.849 263.382 1.00 92.34 1178 GLY B N 1
ATOM 9232 C CA . GLY B 1 550 ? 69.058 51.700 263.686 1.00 98.98 1178 GLY B CA 1
ATOM 9233 C C . GLY B 1 550 ? 67.856 51.589 262.764 1.00 97.53 1178 GLY B C 1
ATOM 9234 O O . GLY B 1 550 ? 67.866 52.052 261.620 1.00 97.43 1178 GLY B O 1
ATOM 9235 N N . GLN B 1 551 ? 66.804 50.950 263.273 1.00 100.06 1179 GLN B N 1
ATOM 9236 C CA . GLN B 1 551 ? 65.567 50.799 262.514 1.00 101.50 1179 GLN B CA 1
ATOM 9237 C C . GLN B 1 551 ? 64.766 52.088 262.426 1.00 96.55 1179 GLN B C 1
ATOM 9238 O O . GLN B 1 551 ? 63.700 52.093 261.798 1.00 95.09 1179 GLN B O 1
ATOM 9244 N N . ASN B 1 552 ? 65.258 53.170 263.032 1.00 94.22 1180 ASN B N 1
ATOM 9245 C CA . ASN B 1 552 ? 64.637 54.485 262.949 1.00 87.75 1180 ASN B CA 1
ATOM 9246 C C . ASN B 1 552 ? 64.983 55.223 261.658 1.00 77.16 1180 ASN B C 1
ATOM 9247 O O . ASN B 1 552 ? 64.422 56.293 261.403 1.00 75.87 1180 ASN B O 1
ATOM 9252 N N . ARG B 1 553 ? 65.865 54.662 260.830 1.00 68.28 1181 ARG B N 1
ATOM 9253 C CA . ARG B 1 553 ? 66.288 55.271 259.579 1.00 56.17 1181 ARG B CA 1
ATOM 9254 C C . ARG B 1 553 ? 65.250 55.166 258.473 1.00 47.09 1181 ARG B C 1
ATOM 9255 O O . ARG B 1 553 ? 65.357 55.904 257.487 1.00 46.52 1181 ARG B O 1
ATOM 9263 N N . TYR B 1 554 ? 64.246 54.303 258.606 1.00 39.85 1182 TYR B N 1
ATOM 9264 C CA . TYR B 1 554 ? 63.390 53.953 257.483 1.00 36.59 1182 TYR B CA 1
ATOM 9265 C C . TYR B 1 554 ? 61.945 54.367 257.728 1.00 37.40 1182 TYR B C 1
ATOM 9266 O O . TYR B 1 554 ? 61.468 54.406 258.866 1.00 44.69 1182 TYR B O 1
ATOM 9275 N N . CYS B 1 555 ? 61.256 54.676 256.636 1.00 36.09 1183 CYS B N 1
ATOM 9276 C CA . CYS B 1 555 ? 59.852 55.043 256.704 1.00 44.47 1183 CYS B CA 1
ATOM 9277 C C . CYS B 1 555 ? 58.996 53.817 256.989 1.00 50.54 1183 CYS B C 1
ATOM 9278 O O . CYS B 1 555 ? 59.182 52.755 256.385 1.00 52.30 1183 CYS B O 1
ATOM 9281 N N . ARG B 1 556 ? 58.042 53.978 257.911 1.00 55.42 1184 ARG B N 1
ATOM 9282 C CA . ARG B 1 556 ? 57.123 52.907 258.264 1.00 56.60 1184 ARG B CA 1
ATOM 9283 C C . ARG B 1 556 ? 55.693 53.352 258.546 1.00 61.20 1184 ARG B C 1
ATOM 9284 O O . ARG B 1 556 ? 54.827 52.483 258.687 1.00 66.74 1184 ARG B O 1
ATOM 9292 N N . ASP B 1 557 ? 55.408 54.647 258.647 1.00 61.34 1185 ASP B N 1
ATOM 9293 C CA . ASP B 1 557 ? 54.069 55.152 258.911 1.00 61.22 1185 ASP B CA 1
ATOM 9294 C C . ASP B 1 557 ? 53.516 55.906 257.706 1.00 62.31 1185 ASP B C 1
ATOM 9295 O O . ASP B 1 557 ? 54.268 56.392 256.854 1.00 58.07 1185 ASP B O 1
ATOM 9300 N N . LYS B 1 558 ? 52.180 56.033 257.665 1.00 63.87 1186 LYS B N 1
ATOM 9301 C CA . LYS B 1 558 ? 51.541 56.925 256.696 1.00 57.70 1186 LYS B CA 1
ATOM 9302 C C . LYS B 1 558 ? 52.119 58.336 256.769 1.00 55.68 1186 LYS B C 1
ATOM 9303 O O . LYS B 1 558 ? 52.312 58.992 255.737 1.00 52.57 1186 LYS B O 1
ATOM 9309 N N . SER B 1 559 ? 52.402 58.819 257.982 1.00 58.12 1187 SER B N 1
ATOM 9310 C CA . SER B 1 559 ? 52.934 60.168 258.152 1.00 62.19 1187 SER B CA 1
ATOM 9311 C C . SER B 1 559 ? 54.344 60.319 257.604 1.00 63.40 1187 SER B C 1
ATOM 9312 O O . SER B 1 559 ? 54.790 61.452 257.388 1.00 63.30 1187 SER B O 1
ATOM 9315 N N . ASP B 1 560 ? 55.052 59.211 257.386 1.00 62.27 1188 ASP B N 1
ATOM 9316 C CA . ASP B 1 560 ? 56.400 59.256 256.848 1.00 58.67 1188 ASP B CA 1
ATOM 9317 C C . ASP B 1 560 ? 56.404 59.437 255.338 1.00 48.72 1188 ASP B C 1
ATOM 9318 O O . ASP B 1 560 ? 57.460 59.742 254.775 1.00 44.26 1188 ASP B O 1
ATOM 9323 N N . LEU B 1 561 ? 55.253 59.274 254.682 1.00 47.53 1189 LEU B N 1
ATOM 9324 C CA . LEU B 1 561 ? 55.150 59.288 253.228 1.00 48.25 1189 LEU B CA 1
ATOM 9325 C C . LEU B 1 561 ? 54.496 60.565 252.724 1.00 49.17 1189 LEU B C 1
ATOM 9326 O O . LEU B 1 561 ? 53.390 60.923 253.149 1.00 48.70 1189 LEU B O 1
ATOM 9331 N N . ASN B 1 562 ? 55.164 61.209 251.775 1.00 44.55 1190 ASN B N 1
ATOM 9332 C CA . ASN B 1 562 ? 54.641 62.376 251.094 1.00 39.40 1190 ASN B CA 1
ATOM 9333 C C . ASN B 1 562 ? 55.199 62.370 249.676 1.00 40.30 1190 ASN B C 1
ATOM 9334 O O . ASN B 1 562 ? 56.110 61.607 249.346 1.00 37.96 1190 ASN B O 1
ATOM 9339 N N . TRP B 1 563 ? 54.617 63.215 248.828 1.00 38.59 1191 TRP B N 1
ATOM 9340 C CA . TRP B 1 563 ? 55.005 63.244 247.423 1.00 37.40 1191 TRP B CA 1
ATOM 9341 C C . TRP B 1 563 ? 56.496 63.521 247.250 1.00 40.39 1191 TRP B C 1
ATOM 9342 O O . TRP B 1 563 ? 57.147 62.920 246.386 1.00 40.24 1191 TRP B O 1
ATOM 9353 N N . GLN B 1 564 ? 57.065 64.408 248.074 1.00 43.05 1192 GLN B N 1
ATOM 9354 C CA . GLN B 1 564 ? 58.475 64.766 247.901 1.00 41.66 1192 GLN B CA 1
ATOM 9355 C C . GLN B 1 564 ? 59.405 63.656 248.376 1.00 42.42 1192 GLN B C 1
ATOM 9356 O O . GLN B 1 564 ? 60.410 63.371 247.721 1.00 43.97 1192 GLN B O 1
ATOM 9362 N N . LEU B 1 565 ? 59.099 63.017 249.504 1.00 38.88 1193 LEU B N 1
ATOM 9363 C CA . LEU B 1 565 ? 59.910 61.881 249.923 1.00 35.83 1193 LEU B CA 1
ATOM 9364 C C . LEU B 1 565 ? 59.913 60.790 248.859 1.00 40.28 1193 LEU B C 1
ATOM 9365 O O . LEU B 1 565 ? 60.980 60.330 248.426 1.00 41.02 1193 LEU B O 1
ATOM 9370 N N . PHE B 1 566 ? 58.716 60.374 248.418 1.00 35.51 1194 PHE B N 1
ATOM 9371 C CA . PHE B 1 566 ? 58.600 59.265 247.475 1.00 31.58 1194 PHE B CA 1
ATOM 9372 C C . PHE B 1 566 ? 59.361 59.547 246.186 1.00 30.57 1194 PHE B C 1
ATOM 9373 O O . PHE B 1 566 ? 60.151 58.714 245.725 1.00 29.59 1194 PHE B O 1
ATOM 9381 N N . THR B 1 567 ? 59.131 60.717 245.584 1.00 28.29 1195 THR B N 1
ATOM 9382 C CA . THR B 1 567 ? 59.816 61.054 244.340 1.00 28.08 1195 THR B CA 1
ATOM 9383 C C . THR B 1 567 ? 61.324 61.233 244.543 1.00 31.11 1195 THR B C 1
ATOM 9384 O O . THR B 1 567 ? 62.105 60.962 243.622 1.00 32.55 1195 THR B O 1
ATOM 9388 N N . HIS B 1 568 ? 61.753 61.700 245.724 1.00 31.18 1196 HIS B N 1
ATOM 9389 C CA . HIS B 1 568 ? 63.184 61.781 246.016 1.00 36.20 1196 HIS B CA 1
ATOM 9390 C C . HIS B 1 568 ? 63.830 60.404 245.948 1.00 39.35 1196 HIS B C 1
ATOM 9391 O O . HIS B 1 568 ? 64.818 60.200 245.231 1.00 38.35 1196 HIS B O 1
ATOM 9398 N N . ARG B 1 569 ? 63.279 59.442 246.698 1.00 37.19 1197 ARG B N 1
ATOM 9399 C CA . ARG B 1 569 ? 63.836 58.092 246.707 1.00 32.68 1197 ARG B CA 1
ATOM 9400 C C . ARG B 1 569 ? 63.785 57.472 245.318 1.00 32.90 1197 ARG B C 1
ATOM 9401 O O . ARG B 1 569 ? 64.731 56.799 244.895 1.00 34.12 1197 ARG B O 1
ATOM 9409 N N . LEU B 1 570 ? 62.685 57.683 244.594 1.00 30.62 1198 LEU B N 1
ATOM 9410 C CA . LEU B 1 570 ? 62.602 57.171 243.234 1.00 25.13 1198 LEU B CA 1
ATOM 9411 C C . LEU B 1 570 ? 63.726 57.730 242.373 1.00 30.52 1198 LEU B C 1
ATOM 9412 O O . LEU B 1 570 ? 64.377 56.991 241.626 1.00 36.13 1198 LEU B O 1
ATOM 9417 N N . THR B 1 571 ? 63.971 59.041 242.463 1.00 32.22 1199 THR B N 1
ATOM 9418 C CA . THR B 1 571 ? 65.032 59.645 241.660 1.00 36.65 1199 THR B CA 1
ATOM 9419 C C . THR B 1 571 ? 66.418 59.212 242.140 1.00 38.96 1199 THR B C 1
ATOM 9420 O O . THR B 1 571 ? 67.324 58.998 241.321 1.00 42.10 1199 THR B O 1
ATOM 9424 N N . ASP B 1 572 ? 66.601 59.073 243.460 1.00 35.33 1200 ASP B N 1
ATOM 9425 C CA . ASP B 1 572 ? 67.866 58.578 244.003 1.00 35.95 1200 ASP B CA 1
ATOM 9426 C C . ASP B 1 572 ? 68.301 57.296 243.305 1.00 38.49 1200 ASP B C 1
ATOM 9427 O O . ASP B 1 572 ? 69.462 57.156 242.898 1.00 37.17 1200 ASP B O 1
ATOM 9432 N N . THR B 1 573 ? 67.369 56.346 243.161 1.00 33.44 1201 THR B N 1
ATOM 9433 C CA . THR B 1 573 ? 67.651 55.100 242.458 1.00 31.90 1201 THR B CA 1
ATOM 9434 C C . THR B 1 573 ? 68.155 55.365 241.045 1.00 35.39 1201 THR B C 1
ATOM 9435 O O . THR B 1 573 ? 69.191 54.827 240.630 1.00 32.72 1201 THR B O 1
ATOM 9439 N N . PHE B 1 574 ? 67.430 56.189 240.281 1.00 30.22 1202 PHE B N 1
ATOM 9440 C CA . PHE B 1 574 ? 67.856 56.440 238.909 1.00 36.15 1202 PHE B CA 1
ATOM 9441 C C . PHE B 1 574 ? 69.195 57.162 238.870 1.00 43.55 1202 PHE B C 1
ATOM 9442 O O . PHE B 1 574 ? 70.027 56.886 237.997 1.00 47.77 1202 PHE B O 1
ATOM 9450 N N . ILE B 1 575 ? 69.424 58.089 239.807 1.00 37.72 1203 ILE B N 1
ATOM 9451 C CA . ILE B 1 575 ? 70.701 58.791 239.837 1.00 38.66 1203 ILE B CA 1
ATOM 9452 C C . ILE B 1 575 ? 71.837 57.818 240.154 1.00 41.32 1203 ILE B C 1
ATOM 9453 O O . ILE B 1 575 ? 72.861 57.805 239.461 1.00 45.31 1203 ILE B O 1
ATOM 9458 N N . ASN B 1 576 ? 71.654 56.954 241.166 1.00 36.60 1204 ASN B N 1
ATOM 9459 C CA . ASN B 1 576 ? 72.676 55.953 241.495 1.00 42.00 1204 ASN B CA 1
ATOM 9460 C C . ASN B 1 576 ? 72.986 55.061 240.300 1.00 39.91 1204 ASN B C 1
ATOM 9461 O O . ASN B 1 576 ? 74.154 54.809 239.985 1.00 42.78 1204 ASN B O 1
ATOM 9466 N N . LEU B 1 577 ? 71.942 54.552 239.640 1.00 38.67 1205 LEU B N 1
ATOM 9467 C CA . LEU B 1 577 ? 72.134 53.759 238.433 1.00 43.59 1205 LEU B CA 1
ATOM 9468 C C . LEU B 1 577 ? 72.884 54.549 237.366 1.00 47.94 1205 LEU B C 1
ATOM 9469 O O . LEU B 1 577 ? 73.721 53.993 236.648 1.00 57.46 1205 LEU B O 1
ATOM 9474 N N . PHE B 1 578 ? 72.586 55.844 237.235 1.00 45.15 1206 PHE B N 1
ATOM 9475 C CA . PHE B 1 578 ? 73.289 56.667 236.256 1.00 47.29 1206 PHE B CA 1
ATOM 9476 C C . PHE B 1 578 ? 74.751 56.856 236.641 1.00 53.18 1206 PHE B C 1
ATOM 9477 O O . PHE B 1 578 ? 75.640 56.754 235.787 1.00 58.02 1206 PHE B O 1
ATOM 9485 N N . GLN B 1 579 ? 75.013 57.131 237.919 1.00 55.12 1207 GLN B N 1
ATOM 9486 C CA . GLN B 1 579 ? 76.378 57.347 238.385 1.00 61.21 1207 GLN B CA 1
ATOM 9487 C C . GLN B 1 579 ? 77.260 56.141 238.095 1.00 66.73 1207 GLN B C 1
ATOM 9488 O O . GLN B 1 579 ? 78.358 56.277 237.544 1.00 73.88 1207 GLN B O 1
ATOM 9494 N N . SER B 1 580 ? 76.799 54.946 238.473 1.00 67.61 1208 SER B N 1
ATOM 9495 C CA . SER B 1 580 ? 77.609 53.750 238.276 1.00 67.05 1208 SER B CA 1
ATOM 9496 C C . SER B 1 580 ? 77.853 53.447 236.806 1.00 66.98 1208 SER B C 1
ATOM 9497 O O . SER B 1 580 ? 78.782 52.700 236.496 1.00 76.61 1208 SER B O 1
ATOM 9500 N N . ARG B 1 581 ? 77.037 53.979 235.900 1.00 61.60 1209 ARG B N 1
ATOM 9501 C CA . ARG B 1 581 ? 77.271 53.743 234.481 1.00 65.73 1209 ARG B CA 1
ATOM 9502 C C . ARG B 1 581 ? 78.247 54.738 233.868 1.00 74.86 1209 ARG B C 1
ATOM 9503 O O . ARG B 1 581 ? 79.032 54.369 232.989 1.00 82.14 1209 ARG B O 1
ATOM 9511 N N . THR B 1 582 ? 78.216 55.993 234.315 1.00 75.26 1210 THR B N 1
ATOM 9512 C CA . THR B 1 582 ? 78.932 57.064 233.643 1.00 77.03 1210 THR B CA 1
ATOM 9513 C C . THR B 1 582 ? 80.018 57.736 234.475 1.00 74.91 1210 THR B C 1
ATOM 9514 O O . THR B 1 582 ? 80.936 58.322 233.891 1.00 73.60 1210 THR B O 1
ATOM 9518 N N . GLY B 1 583 ? 79.944 57.684 235.803 1.00 73.27 1211 GLY B N 1
ATOM 9519 C CA . GLY B 1 583 ? 80.842 58.429 236.647 1.00 76.55 1211 GLY B CA 1
ATOM 9520 C C . GLY B 1 583 ? 80.300 59.785 237.054 1.00 79.63 1211 GLY B C 1
ATOM 9521 O O . GLY B 1 583 ? 80.587 60.253 238.160 1.00 81.27 1211 GLY B O 1
ATOM 9522 N N . GLU B 1 584 ? 79.515 60.420 236.182 1.00 80.03 1212 GLU B N 1
ATOM 9523 C CA . GLU B 1 584 ? 78.847 61.668 236.523 1.00 81.79 1212 GLU B CA 1
ATOM 9524 C C . GLU B 1 584 ? 77.804 61.431 237.605 1.00 82.09 1212 GLU B C 1
ATOM 9525 O O . GLU B 1 584 ? 77.129 60.400 237.619 1.00 84.54 1212 GLU B O 1
ATOM 9531 N N . ARG B 1 585 ? 77.651 62.397 238.501 1.00 88.15 1213 ARG B N 1
ATOM 9532 C CA . ARG B 1 585 ? 76.570 62.366 239.485 1.00 94.50 1213 ARG B CA 1
ATOM 9533 C C . ARG B 1 585 ? 75.681 63.580 239.253 1.00 87.51 1213 ARG B C 1
ATOM 9534 O O . ARG B 1 585 ? 76.047 64.703 239.610 1.00 94.00 1213 ARG B O 1
ATOM 9542 N N . LEU B 1 586 ? 74.521 63.351 238.648 1.00 77.03 1214 LEU B N 1
ATOM 9543 C CA . LEU B 1 586 ? 73.605 64.439 238.370 1.00 68.80 1214 LEU B CA 1
ATOM 9544 C C . LEU B 1 586 ? 73.063 65.023 239.667 1.00 68.38 1214 LEU B C 1
ATOM 9545 O O . LEU B 1 586 ? 72.912 64.330 240.676 1.00 62.64 1214 LEU B O 1
ATOM 9550 N N . GLN B 1 587 ? 72.801 66.326 239.637 1.00 71.44 1215 GLN B N 1
ATOM 9551 C CA . GLN B 1 587 ? 72.174 67.003 240.759 1.00 74.12 1215 GLN B CA 1
ATOM 9552 C C . GLN B 1 587 ? 70.678 66.721 240.735 1.00 61.35 1215 GLN B C 1
ATOM 9553 O O . GLN B 1 587 ? 70.047 66.747 239.675 1.00 58.04 1215 GLN B O 1
ATOM 9559 N N . ARG B 1 588 ? 70.115 66.425 241.903 1.00 53.37 1216 ARG B N 1
ATOM 9560 C CA . ARG B 1 588 ? 68.729 65.976 241.987 1.00 47.26 1216 ARG B CA 1
ATOM 9561 C C . ARG B 1 588 ? 67.768 67.162 242.039 1.00 52.66 1216 ARG B C 1
ATOM 9562 O O . ARG B 1 588 ? 67.671 67.849 243.061 1.00 56.16 1216 ARG B O 1
ATOM 9570 N N . GLN B 1 589 ? 67.006 67.358 240.967 1.00 54.18 1217 GLN B N 1
ATOM 9571 C CA . GLN B 1 589 ? 65.942 68.350 240.961 1.00 52.14 1217 GLN B CA 1
ATOM 9572 C C . GLN B 1 589 ? 64.693 67.816 241.652 1.00 48.09 1217 GLN B C 1
ATOM 9573 O O . GLN B 1 589 ? 64.452 66.608 241.707 1.00 55.96 1217 GLN B O 1
ATOM 9579 N N . ASN B 1 590 ? 63.886 68.734 242.168 1.00 41.16 1218 ASN B N 1
ATOM 9580 C CA . ASN B 1 590 ? 62.623 68.389 242.800 1.00 37.50 1218 ASN B CA 1
ATOM 9581 C C . ASN B 1 590 ? 61.508 68.327 241.766 1.00 39.62 1218 ASN B C 1
ATOM 9582 O O . ASN B 1 590 ? 61.485 69.106 240.809 1.00 43.43 1218 ASN B O 1
ATOM 9587 N N . TRP B 1 591 ? 60.581 67.398 241.968 1.00 41.32 1219 TRP B N 1
ATOM 9588 C CA . TRP B 1 591 ? 59.470 67.278 241.043 1.00 39.58 1219 TRP B CA 1
ATOM 9589 C C . TRP B 1 591 ? 58.431 68.364 241.312 1.00 45.89 1219 TRP B C 1
ATOM 9590 O O . TRP B 1 591 ? 58.305 68.855 242.441 1.00 45.40 1219 TRP B O 1
ATOM 9601 N N . PRO B 1 592 ? 57.696 68.780 240.279 1.00 52.75 1220 PRO B N 1
ATOM 9602 C CA . PRO B 1 592 ? 56.507 69.607 240.511 1.00 37.63 1220 PRO B CA 1
ATOM 9603 C C . PRO B 1 592 ? 55.564 68.888 241.462 1.00 47.94 1220 PRO B C 1
ATOM 9604 O O . PRO B 1 592 ? 55.505 67.657 241.490 1.00 51.95 1220 PRO B O 1
ATOM 9608 N N . GLU B 1 593 ? 54.819 69.655 242.250 1.00 38.14 1221 GLU B N 1
ATOM 9609 C CA . GLU B 1 593 ? 53.984 69.029 243.267 1.00 48.73 1221 GLU B CA 1
ATOM 9610 C C . GLU B 1 593 ? 52.854 68.214 242.651 1.00 45.90 1221 GLU B C 1
ATOM 9611 O O . GLU B 1 593 ? 52.369 68.503 241.555 1.00 44.91 1221 GLU B O 1
ATOM 9617 N N . ALA B 1 594 ? 52.444 67.176 243.379 1.00 46.84 1222 ALA B N 1
ATOM 9618 C CA . ALA B 1 594 ? 51.289 66.366 243.025 1.00 36.87 1222 ALA B CA 1
ATOM 9619 C C . ALA B 1 594 ? 50.635 65.909 244.318 1.00 47.91 1222 ALA B C 1
ATOM 9620 O O . ALA B 1 594 ? 51.271 65.864 245.374 1.00 48.11 1222 ALA B O 1
ATOM 9622 N N . GLN B 1 595 ? 49.349 65.581 244.226 1.00 52.26 1223 GLN B N 1
ATOM 9623 C CA . GLN B 1 595 ? 48.603 65.076 245.375 1.00 56.85 1223 GLN B CA 1
ATOM 9624 C C . GLN B 1 595 ? 49.012 63.631 245.640 1.00 52.58 1223 GLN B C 1
ATOM 9625 O O . GLN B 1 595 ? 49.032 62.813 244.718 1.00 51.61 1223 GLN B O 1
ATOM 9631 N N . LEU B 1 596 ? 49.421 63.336 246.874 1.00 53.44 1224 LEU B N 1
ATOM 9632 C CA . LEU B 1 596 ? 49.678 61.970 247.311 1.00 53.07 1224 LEU B CA 1
ATOM 9633 C C . LEU B 1 596 ? 49.028 61.752 248.665 1.00 57.67 1224 LEU B C 1
ATOM 9634 O O . LEU B 1 596 ? 49.432 62.370 249.652 1.00 61.70 1224 LEU B O 1
ATOM 9639 N N . HIS B 1 597 ? 48.050 60.856 248.723 1.00 65.91 1225 HIS B N 1
ATOM 9640 C CA . HIS B 1 597 ? 47.437 60.459 249.984 1.00 72.24 1225 HIS B CA 1
ATOM 9641 C C . HIS B 1 597 ? 47.737 58.984 250.207 1.00 62.95 1225 HIS B C 1
ATOM 9642 O O . HIS B 1 597 ? 47.327 58.140 249.405 1.00 72.65 1225 HIS B O 1
ATOM 9649 N N . ALA B 1 598 ? 48.453 58.675 251.285 1.00 47.16 1226 ALA B N 1
ATOM 9650 C CA . ALA B 1 598 ? 48.801 57.293 251.605 1.00 44.18 1226 ALA B CA 1
ATOM 9651 C C . ALA B 1 598 ? 47.642 56.626 252.335 1.00 52.54 1226 ALA B C 1
ATOM 9652 O O . ALA B 1 598 ? 47.334 56.984 253.476 1.00 60.16 1226 ALA B O 1
ATOM 9654 N N . GLY B 1 599 ? 47.020 55.638 251.696 1.00 54.20 1227 GLY B N 1
ATOM 9655 C CA . GLY B 1 599 ? 45.868 54.955 252.253 1.00 63.96 1227 GLY B CA 1
ATOM 9656 C C . GLY B 1 599 ? 46.193 53.898 253.288 1.00 71.69 1227 GLY B C 1
ATOM 9657 O O . GLY B 1 599 ? 45.588 53.859 254.365 1.00 77.43 1227 GLY B O 1
ATOM 9658 N N . LEU B 1 600 ? 47.106 52.996 252.944 1.00 72.94 1228 LEU B N 1
ATOM 9659 C CA . LEU B 1 600 ? 47.568 51.944 253.834 1.00 75.60 1228 LEU B CA 1
ATOM 9660 C C . LEU B 1 600 ? 49.084 52.029 253.914 1.00 76.15 1228 LEU B C 1
ATOM 9661 O O . LEU B 1 600 ? 49.748 52.316 252.913 1.00 73.43 1228 LEU B O 1
ATOM 9666 N N . ALA B 1 601 ? 49.632 51.796 255.104 1.00 80.19 1229 ALA B N 1
ATOM 9667 C CA . ALA B 1 601 ? 51.084 51.788 255.278 1.00 78.25 1229 ALA B CA 1
ATOM 9668 C C . ALA B 1 601 ? 51.407 51.045 256.560 1.00 80.89 1229 ALA B C 1
ATOM 9669 O O . ALA B 1 601 ? 50.989 51.468 257.644 1.00 85.08 1229 ALA B O 1
ATOM 9671 N N . VAL B 1 602 ? 52.169 49.961 256.438 1.00 78.59 1230 VAL B N 1
ATOM 9672 C CA . VAL B 1 602 ? 52.529 49.127 257.575 1.00 74.04 1230 VAL B CA 1
ATOM 9673 C C . VAL B 1 602 ? 53.940 48.600 257.366 1.00 71.84 1230 VAL B C 1
ATOM 9674 O O . VAL B 1 602 ? 54.394 48.421 256.233 1.00 77.14 1230 VAL B O 1
ATOM 9678 N N . TRP B 1 603 ? 54.639 48.364 258.472 1.00 66.54 1231 TRP B N 1
ATOM 9679 C CA . TRP B 1 603 ? 56.009 47.874 258.453 1.00 57.84 1231 TRP B CA 1
ATOM 9680 C C . TRP B 1 603 ? 56.000 46.384 258.769 1.00 53.98 1231 TRP B C 1
ATOM 9681 O O . TRP B 1 603 ? 55.509 45.975 259.826 1.00 52.95 1231 TRP B O 1
ATOM 9692 N N . LEU B 1 604 ? 56.553 45.583 257.859 1.00 54.76 1232 LEU B N 1
ATOM 9693 C CA . LEU B 1 604 ? 56.663 44.138 258.030 1.00 59.64 1232 LEU B CA 1
ATOM 9694 C C . LEU B 1 604 ? 58.012 43.788 258.641 1.00 65.79 1232 LEU B C 1
ATOM 9695 O O . LEU B 1 604 ? 59.052 44.235 258.152 1.00 72.38 1232 LEU B O 1
ATOM 9700 N N . ASN B 1 605 ? 57.998 42.962 259.681 1.00 68.72 1233 ASN B N 1
ATOM 9701 C CA . ASN B 1 605 ? 59.223 42.500 260.319 1.00 72.03 1233 ASN B CA 1
ATOM 9702 C C . ASN B 1 605 ? 59.603 41.141 259.733 1.00 71.17 1233 ASN B C 1
ATOM 9703 O O . ASN B 1 605 ? 58.824 40.185 259.822 1.00 68.77 1233 ASN B O 1
ATOM 9708 N N . ASN B 1 606 ? 60.793 41.056 259.141 1.00 71.49 1234 ASN B N 1
ATOM 9709 C CA . ASN B 1 606 ? 61.260 39.829 258.493 1.00 74.73 1234 ASN B CA 1
ATOM 9710 C C . ASN B 1 606 ? 62.722 39.561 258.852 1.00 81.52 1234 ASN B C 1
ATOM 9711 O O . ASN B 1 606 ? 63.569 39.334 257.987 1.00 82.96 1234 ASN B O 1
ATOM 9716 N N . SER B 1 607 ? 63.037 39.586 260.143 1.00 86.51 1235 SER B N 1
ATOM 9717 C CA . SER B 1 607 ? 64.387 39.302 260.611 1.00 92.24 1235 SER B CA 1
ATOM 9718 C C . SER B 1 607 ? 64.535 37.820 260.949 1.00 96.50 1235 SER B C 1
ATOM 9719 O O . SER B 1 607 ? 63.598 37.191 261.450 1.00 94.97 1235 SER B O 1
ATOM 9722 N N . TYR B 1 608 ? 65.720 37.269 260.677 1.00 103.46 1236 TYR B N 1
ATOM 9723 C CA . TYR B 1 608 ? 65.984 35.841 260.891 1.00 112.13 1236 TYR B CA 1
ATOM 9724 C C . TYR B 1 608 ? 67.304 35.561 261.607 1.00 120.16 1236 TYR B C 1
ATOM 9725 O O . TYR B 1 608 ? 68.357 36.061 261.220 1.00 122.96 1236 TYR B O 1
ATOM 9734 N N . LYS B 1 615 ? 71.327 37.785 263.851 1.00 95.57 1243 LYS B N 1
ATOM 9735 C CA . LYS B 1 615 ? 70.052 38.450 263.584 1.00 100.28 1243 LYS B CA 1
ATOM 9736 C C . LYS B 1 615 ? 70.178 39.552 262.523 1.00 105.20 1243 LYS B C 1
ATOM 9737 O O . LYS B 1 615 ? 70.593 40.674 262.825 1.00 101.60 1243 LYS B O 1
ATOM 9739 N N . VAL B 1 616 ? 69.796 39.225 261.288 1.00 110.55 1244 VAL B N 1
ATOM 9740 C CA . VAL B 1 616 ? 69.924 40.114 260.136 1.00 105.89 1244 VAL B CA 1
ATOM 9741 C C . VAL B 1 616 ? 68.538 40.633 259.769 1.00 102.88 1244 VAL B C 1
ATOM 9742 O O . VAL B 1 616 ? 67.602 39.843 259.592 1.00 106.46 1244 VAL B O 1
ATOM 9746 N N . LYS B 1 617 ? 68.404 41.957 259.654 1.00 98.68 1245 LYS B N 1
ATOM 9747 C CA . LYS B 1 617 ? 67.106 42.592 259.454 1.00 93.59 1245 LYS B CA 1
ATOM 9748 C C . LYS B 1 617 ? 66.909 43.159 258.051 1.00 90.46 1245 LYS B C 1
ATOM 9749 O O . LYS B 1 617 ? 65.958 43.915 257.834 1.00 81.92 1245 LYS B O 1
ATOM 9755 N N . ASP B 1 618 ? 67.770 42.802 257.093 1.00 99.69 1246 ASP B N 1
ATOM 9756 C CA . ASP B 1 618 ? 67.681 43.363 255.744 1.00 95.10 1246 ASP B CA 1
ATOM 9757 C C . ASP B 1 618 ? 66.333 43.102 255.079 1.00 85.71 1246 ASP B C 1
ATOM 9758 O O . ASP B 1 618 ? 65.909 43.886 254.226 1.00 83.23 1246 ASP B O 1
ATOM 9763 N N . ALA B 1 619 ? 65.655 42.009 255.431 1.00 82.63 1247 ALA B N 1
ATOM 9764 C CA . ALA B 1 619 ? 64.450 41.608 254.712 1.00 73.24 1247 ALA B CA 1
ATOM 9765 C C . ALA B 1 619 ? 63.199 42.376 255.123 1.00 68.23 1247 ALA B C 1
ATOM 9766 O O . ALA B 1 619 ? 62.160 42.215 254.472 1.00 64.21 1247 ALA B O 1
ATOM 9768 N N . SER B 1 620 ? 63.267 43.193 256.172 1.00 66.10 1248 SER B N 1
ATOM 9769 C CA . SER B 1 620 ? 62.118 43.946 256.651 1.00 60.05 1248 SER B CA 1
ATOM 9770 C C . SER B 1 620 ? 61.926 45.217 255.834 1.00 56.42 1248 SER B C 1
ATOM 9771 O O . SER B 1 620 ? 62.883 45.810 255.334 1.00 55.95 1248 SER B O 1
ATOM 9774 N N . GLY B 1 621 ? 60.673 45.621 255.684 1.00 54.78 1249 GLY B N 1
ATOM 9775 C CA . GLY B 1 621 ? 60.388 46.827 254.934 1.00 53.39 1249 GLY B CA 1
ATOM 9776 C C . GLY B 1 621 ? 58.960 47.275 255.134 1.00 51.74 1249 GLY B C 1
ATOM 9777 O O . GLY B 1 621 ? 58.212 46.694 255.922 1.00 53.98 1249 GLY B O 1
ATOM 9778 N N . MET B 1 622 ? 58.583 48.316 254.398 1.00 47.40 1250 MET B N 1
ATOM 9779 C CA . MET B 1 622 ? 57.268 48.932 254.522 1.00 48.61 1250 MET B CA 1
ATOM 9780 C C . MET B 1 622 ? 56.405 48.598 253.312 1.00 48.21 1250 MET B C 1
ATOM 9781 O O . MET B 1 622 ? 56.835 48.779 252.168 1.00 47.88 1250 MET B O 1
ATOM 9786 N N . LEU B 1 623 ? 55.189 48.131 253.568 1.00 43.35 1251 LEU B N 1
ATOM 9787 C CA . LEU B 1 623 ? 54.182 47.937 252.537 1.00 44.90 1251 LEU B CA 1
ATOM 9788 C C . LEU B 1 623 ? 53.226 49.123 252.562 1.00 50.70 1251 LEU B C 1
ATOM 9789 O O . LEU B 1 623 ? 52.820 49.571 253.637 1.00 55.72 1251 LEU B O 1
ATOM 9794 N N . ALA B 1 624 ? 52.885 49.656 251.386 1.00 49.91 1252 ALA B N 1
ATOM 9795 C CA . ALA B 1 624 ? 52.107 50.889 251.367 1.00 47.76 1252 ALA B CA 1
ATOM 9796 C C . ALA B 1 624 ? 51.274 51.020 250.095 1.00 45.13 1252 ALA B C 1
ATOM 9797 O O . ALA B 1 624 ? 51.614 50.469 249.046 1.00 42.92 1252 ALA B O 1
ATOM 9799 N N . GLN B 1 625 ? 50.182 51.779 250.206 1.00 48.86 1253 GLN B N 1
ATOM 9800 C CA . GLN B 1 625 ? 49.325 52.154 249.084 1.00 51.98 1253 GLN B CA 1
ATOM 9801 C C . GLN B 1 625 ? 49.126 53.665 249.085 1.00 49.76 1253 GLN B C 1
ATOM 9802 O O . GLN B 1 625 ? 48.850 54.255 250.132 1.00 51.38 1253 GLN B O 1
ATOM 9808 N N . MET B 1 626 ? 49.254 54.288 247.917 1.00 46.83 1254 MET B N 1
ATOM 9809 C CA . MET B 1 626 ? 49.202 55.741 247.806 1.00 47.30 1254 MET B CA 1
ATOM 9810 C C . MET B 1 626 ? 48.317 56.133 246.638 1.00 53.37 1254 MET B C 1
ATOM 9811 O O . MET B 1 626 ? 48.466 55.589 245.540 1.00 65.65 1254 MET B O 1
ATOM 9816 N N . GLN B 1 627 ? 47.417 57.085 246.860 1.00 48.39 1255 GLN B N 1
ATOM 9817 C CA . GLN B 1 627 ? 46.654 57.679 245.770 1.00 51.94 1255 GLN B CA 1
ATOM 9818 C C . GLN B 1 627 ? 47.404 58.899 245.236 1.00 48.53 1255 GLN B C 1
ATOM 9819 O O . GLN B 1 627 ? 47.901 59.722 246.012 1.00 45.53 1255 GLN B O 1
ATOM 9825 N N . ILE B 1 628 ? 47.497 58.999 243.913 1.00 42.85 1256 ILE B N 1
ATOM 9826 C CA . ILE B 1 628 ? 48.222 60.069 243.239 1.00 38.61 1256 ILE B CA 1
ATOM 9827 C C . ILE B 1 628 ? 47.245 60.831 242.359 1.00 46.16 1256 ILE B C 1
ATOM 9828 O O . ILE B 1 628 ? 46.364 60.230 241.733 1.00 54.05 1256 ILE B O 1
ATOM 9833 N N . GLU B 1 629 ? 47.413 62.153 242.301 1.00 47.54 1257 GLU B N 1
ATOM 9834 C CA . GLU B 1 629 ? 46.727 62.994 241.333 1.00 54.37 1257 GLU B CA 1
ATOM 9835 C C . GLU B 1 629 ? 47.745 63.931 240.703 1.00 46.93 1257 GLU B C 1
ATOM 9836 O O . GLU B 1 629 ? 48.482 64.615 241.421 1.00 44.77 1257 GLU B O 1
ATOM 9842 N N . ILE B 1 630 ? 47.790 63.965 239.368 1.00 40.38 1258 ILE B N 1
ATOM 9843 C CA . ILE B 1 630 ? 48.740 64.809 238.655 1.00 40.08 1258 ILE B CA 1
ATOM 9844 C C . ILE B 1 630 ? 47.973 65.774 237.761 1.00 48.11 1258 ILE B C 1
ATOM 9845 O O . ILE B 1 630 ? 46.877 65.469 237.281 1.00 51.70 1258 ILE B O 1
ATOM 9850 N N . ASP B 1 631 ? 48.560 66.950 237.542 1.00 48.54 1259 ASP B N 1
ATOM 9851 C CA . ASP B 1 631 ? 47.945 67.953 236.691 1.00 52.68 1259 ASP B CA 1
ATOM 9852 C C . ASP B 1 631 ? 48.105 67.586 235.217 1.00 48.03 1259 ASP B C 1
ATOM 9853 O O . ASP B 1 631 ? 48.964 66.787 234.841 1.00 49.14 1259 ASP B O 1
ATOM 9858 N N . ASP B 1 632 ? 47.279 68.217 234.377 1.00 51.02 1260 ASP B N 1
ATOM 9859 C CA . ASP B 1 632 ? 47.369 68.029 232.932 1.00 56.18 1260 ASP B CA 1
ATOM 9860 C C . ASP B 1 632 ? 48.780 68.260 232.411 1.00 56.86 1260 ASP B C 1
ATOM 9861 O O . ASP B 1 632 ? 49.192 67.620 231.438 1.00 53.44 1260 ASP B O 1
ATOM 9866 N N . ASP B 1 633 ? 49.527 69.183 233.026 1.00 63.47 1261 ASP B N 1
ATOM 9867 C CA . ASP B 1 633 ? 50.826 69.610 232.521 1.00 62.87 1261 ASP B CA 1
ATOM 9868 C C . ASP B 1 633 ? 51.993 68.993 233.286 1.00 58.99 1261 ASP B C 1
ATOM 9869 O O . ASP B 1 633 ? 53.095 69.553 233.275 1.00 54.46 1261 ASP B O 1
ATOM 9874 N N . PHE B 1 634 ? 51.778 67.846 233.932 1.00 55.29 1262 PHE B N 1
ATOM 9875 C CA . PHE B 1 634 ? 52.857 67.198 234.661 1.00 47.60 1262 PHE B CA 1
ATOM 9876 C C . PHE B 1 634 ? 53.893 66.653 233.681 1.00 46.02 1262 PHE B C 1
ATOM 9877 O O . PHE B 1 634 ? 53.530 66.074 232.655 1.00 46.73 1262 PHE B O 1
ATOM 9885 N N . PRO B 1 635 ? 55.180 66.849 233.954 1.00 42.57 1263 PRO B N 1
ATOM 9886 C CA . PRO B 1 635 ? 56.214 66.498 232.968 1.00 43.32 1263 PRO B CA 1
ATOM 9887 C C . PRO B 1 635 ? 56.243 65.002 232.677 1.00 37.57 1263 PRO B C 1
ATOM 9888 O O . PRO B 1 635 ? 56.361 64.175 233.585 1.00 37.78 1263 PRO B O 1
ATOM 9892 N N . ALA B 1 636 ? 56.153 64.657 231.389 1.00 38.77 1264 ALA B N 1
ATOM 9893 C CA . ALA B 1 636 ? 56.084 63.244 231.020 1.00 42.74 1264 ALA B CA 1
ATOM 9894 C C . ALA B 1 636 ? 57.378 62.514 231.353 1.00 42.47 1264 ALA B C 1
ATOM 9895 O O . ALA B 1 636 ? 57.348 61.353 231.768 1.00 42.53 1264 ALA B O 1
ATOM 9897 N N . ASP B 1 637 ? 58.524 63.166 231.173 1.00 46.48 1265 ASP B N 1
ATOM 9898 C CA . ASP B 1 637 ? 59.783 62.499 231.470 1.00 48.58 1265 ASP B CA 1
ATOM 9899 C C . ASP B 1 637 ? 59.934 62.189 232.952 1.00 48.96 1265 ASP B C 1
ATOM 9900 O O . ASP B 1 637 ? 60.747 61.332 233.314 1.00 51.49 1265 ASP B O 1
ATOM 9905 N N . LEU B 1 638 ? 59.175 62.855 233.817 1.00 44.32 1266 LEU B N 1
ATOM 9906 C CA . LEU B 1 638 ? 59.243 62.504 235.227 1.00 38.66 1266 LEU B CA 1
ATOM 9907 C C . LEU B 1 638 ? 58.271 61.380 235.562 1.00 40.31 1266 LEU B C 1
ATOM 9908 O O . LEU B 1 638 ? 58.648 60.420 236.239 1.00 41.97 1266 LEU B O 1
ATOM 9913 N N . LEU B 1 639 ? 57.021 61.480 235.091 1.00 41.14 1267 LEU B N 1
ATOM 9914 C CA . LEU B 1 639 ? 56.082 60.370 235.221 1.00 30.20 1267 LEU B CA 1
ATOM 9915 C C . LEU B 1 639 ? 56.661 59.087 234.638 1.00 34.72 1267 LEU B C 1
ATOM 9916 O O . LEU B 1 639 ? 56.390 57.991 235.144 1.00 34.87 1267 LEU B O 1
ATOM 9921 N N . ALA B 1 640 ? 57.453 59.207 233.566 1.00 36.60 1268 ALA B N 1
ATOM 9922 C CA . ALA B 1 640 ? 58.089 58.046 232.962 1.00 33.87 1268 ALA B CA 1
ATOM 9923 C C . ALA B 1 640 ? 59.028 57.363 233.949 1.00 37.83 1268 ALA B C 1
ATOM 9924 O O . ALA B 1 640 ? 59.133 56.129 233.965 1.00 40.12 1268 ALA B O 1
ATOM 9926 N N . LEU B 1 641 ? 59.718 58.147 234.788 1.00 38.07 1269 LEU B N 1
ATOM 9927 C CA . LEU B 1 641 ? 60.505 57.554 235.867 1.00 34.66 1269 LEU B CA 1
ATOM 9928 C C . LEU B 1 641 ? 59.615 56.748 236.798 1.00 38.77 1269 LEU B C 1
ATOM 9929 O O . LEU B 1 641 ? 59.977 55.642 237.220 1.00 35.00 1269 LEU B O 1
ATOM 9934 N N . LEU B 1 642 ? 58.426 57.275 237.102 1.00 37.97 1270 LEU B N 1
ATOM 9935 C CA . LEU B 1 642 ? 57.483 56.547 237.941 1.00 32.61 1270 LEU B CA 1
ATOM 9936 C C . LEU B 1 642 ? 57.022 55.269 237.248 1.00 32.88 1270 LEU B C 1
ATOM 9937 O O . LEU B 1 642 ? 56.879 54.218 237.890 1.00 34.74 1270 LEU B O 1
ATOM 9942 N N . VAL B 1 643 ? 56.798 55.334 235.934 1.00 27.46 1271 VAL B N 1
ATOM 9943 C CA . VAL B 1 643 ? 56.370 54.146 235.206 1.00 30.98 1271 VAL B CA 1
ATOM 9944 C C . VAL B 1 643 ? 57.510 53.141 235.123 1.00 32.79 1271 VAL B C 1
ATOM 9945 O O . VAL B 1 643 ? 57.329 51.949 235.393 1.00 31.31 1271 VAL B O 1
ATOM 9949 N N . LEU B 1 644 ? 58.703 53.608 234.754 1.00 33.45 1272 LEU B N 1
ATOM 9950 C CA . LEU B 1 644 ? 59.856 52.721 234.661 1.00 31.25 1272 LEU B CA 1
ATOM 9951 C C . LEU B 1 644 ? 60.213 52.101 236.006 1.00 30.76 1272 LEU B C 1
ATOM 9952 O O . LEU B 1 644 ? 60.692 50.965 236.057 1.00 34.84 1272 LEU B O 1
ATOM 9957 N N . GLY B 1 645 ? 60.024 52.839 237.099 1.00 34.20 1273 GLY B N 1
ATOM 9958 C CA . GLY B 1 645 ? 60.333 52.317 238.419 1.00 26.13 1273 GLY B CA 1
ATOM 9959 C C . GLY B 1 645 ? 59.572 51.066 238.791 1.00 31.38 1273 GLY B C 1
ATOM 9960 O O . GLY B 1 645 ? 59.982 50.368 239.719 1.00 38.78 1273 GLY B O 1
ATOM 9961 N N . GLN B 1 646 ? 58.456 50.780 238.109 1.00 28.90 1274 GLN B N 1
ATOM 9962 C CA . GLN B 1 646 ? 57.737 49.528 238.344 1.00 30.94 1274 GLN B CA 1
ATOM 9963 C C . GLN B 1 646 ? 58.623 48.318 238.083 1.00 33.94 1274 GLN B C 1
ATOM 9964 O O . GLN B 1 646 ? 58.588 47.337 238.837 1.00 36.66 1274 GLN B O 1
ATOM 9970 N N . TYR B 1 647 ? 59.429 48.376 237.024 1.00 31.03 1275 TYR B N 1
ATOM 9971 C CA . TYR B 1 647 ? 60.196 47.242 236.535 1.00 30.07 1275 TYR B CA 1
ATOM 9972 C C . TYR B 1 647 ? 61.569 47.116 237.171 1.00 35.09 1275 TYR B C 1
ATOM 9973 O O . TYR B 1 647 ? 62.219 46.088 236.978 1.00 43.41 1275 TYR B O 1
ATOM 9982 N N . ILE B 1 648 ? 62.050 48.120 237.895 1.00 33.48 1276 ILE B N 1
ATOM 9983 C CA . ILE B 1 648 ? 63.402 48.052 238.433 1.00 35.28 1276 ILE B CA 1
ATOM 9984 C C . ILE B 1 648 ? 63.460 48.193 239.945 1.00 32.41 1276 ILE B C 1
ATOM 9985 O O . ILE B 1 648 ? 64.505 47.871 240.533 1.00 33.09 1276 ILE B O 1
ATOM 9990 N N . GLY B 1 649 ? 62.404 48.661 240.599 1.00 31.66 1277 GLY B N 1
ATOM 9991 C CA . GLY B 1 649 ? 62.362 48.755 242.046 1.00 33.64 1277 GLY B CA 1
ATOM 9992 C C . GLY B 1 649 ? 63.143 49.936 242.595 1.00 33.84 1277 GLY B C 1
ATOM 9993 O O . GLY B 1 649 ? 64.005 50.516 241.940 1.00 34.60 1277 GLY B O 1
ATOM 9994 N N . MET B 1 650 ? 62.815 50.299 243.835 1.00 35.61 1278 MET B N 1
ATOM 9995 C CA . MET B 1 650 ? 63.371 51.487 244.462 1.00 28.63 1278 MET B CA 1
ATOM 9996 C C . MET B 1 650 ? 63.739 51.204 245.911 1.00 29.66 1278 MET B C 1
ATOM 9997 O O . MET B 1 650 ? 63.357 50.183 246.496 1.00 33.21 1278 MET B O 1
ATOM 10002 N N . GLY B 1 651 ? 64.482 52.138 246.497 1.00 30.19 1279 GLY B N 1
ATOM 10003 C CA . GLY B 1 651 ? 64.886 52.027 247.880 1.00 28.61 1279 GLY B CA 1
ATOM 10004 C C . GLY B 1 651 ? 66.082 51.117 248.062 1.00 35.51 1279 GLY B C 1
ATOM 10005 O O . GLY B 1 651 ? 66.774 50.733 247.111 1.00 38.84 1279 GLY B O 1
ATOM 10006 N N . GLN B 1 652 ? 66.339 50.785 249.318 1.00 38.39 1280 GLN B N 1
ATOM 10007 C CA . GLN B 1 652 ? 67.431 49.888 249.655 1.00 46.31 1280 GLN B CA 1
ATOM 10008 C C . GLN B 1 652 ? 67.052 48.439 249.332 1.00 45.35 1280 GLN B C 1
ATOM 10009 O O . GLN B 1 652 ? 65.889 48.039 249.439 1.00 48.53 1280 GLN B O 1
ATOM 10015 N N . ASN B 1 653 ? 68.060 47.662 248.921 1.00 43.67 1281 ASN B N 1
ATOM 10016 C CA . ASN B 1 653 ? 67.968 46.235 248.590 1.00 47.60 1281 ASN B CA 1
ATOM 10017 C C . ASN B 1 653 ? 67.068 45.951 247.390 1.00 46.70 1281 ASN B C 1
ATOM 10018 O O . ASN B 1 653 ? 66.569 44.824 247.241 1.00 39.81 1281 ASN B O 1
ATOM 10023 N N . ARG B 1 654 ? 66.869 46.943 246.512 1.00 45.61 1282 ARG B N 1
ATOM 10024 C CA . ARG B 1 654 ? 66.021 46.725 245.342 1.00 44.83 1282 ARG B CA 1
ATOM 10025 C C . ARG B 1 654 ? 66.560 45.611 244.436 1.00 50.04 1282 ARG B C 1
ATOM 10026 O O . ARG B 1 654 ? 65.786 44.986 243.696 1.00 50.71 1282 ARG B O 1
ATOM 10034 N N . ALA B 1 655 ? 67.870 45.357 244.466 1.00 45.68 1283 ALA B N 1
ATOM 10035 C CA . ALA B 1 655 ? 68.443 44.262 243.693 1.00 50.95 1283 ALA B CA 1
ATOM 10036 C C . ALA B 1 655 ? 68.132 42.891 244.286 1.00 50.30 1283 ALA B C 1
ATOM 10037 O O . ALA B 1 655 ? 68.401 41.881 243.628 1.00 51.95 1283 ALA B O 1
ATOM 10039 N N . PHE B 1 656 ? 67.639 42.828 245.523 1.00 48.46 1284 PHE B N 1
ATOM 10040 C CA . PHE B 1 656 ? 67.137 41.598 246.125 1.00 48.28 1284 PHE B CA 1
ATOM 10041 C C . PHE B 1 656 ? 65.635 41.428 245.907 1.00 45.70 1284 PHE B C 1
ATOM 10042 O O . PHE B 1 656 ? 65.034 40.500 246.460 1.00 47.60 1284 PHE B O 1
ATOM 10050 N N . GLY B 1 657 ? 65.018 42.306 245.125 1.00 38.97 1285 GLY B N 1
ATOM 10051 C CA . GLY B 1 657 ? 63.597 42.238 244.878 1.00 42.86 1285 GLY B CA 1
ATOM 10052 C C . GLY B 1 657 ? 62.749 43.090 245.793 1.00 36.05 1285 GLY B C 1
ATOM 10053 O O . GLY B 1 657 ? 61.521 43.102 245.638 1.00 35.28 1285 GLY B O 1
ATOM 10054 N N . MET B 1 658 ? 63.362 43.815 246.724 1.00 35.75 1286 MET B N 1
ATOM 10055 C CA . MET B 1 658 ? 62.629 44.719 247.595 1.00 35.61 1286 MET B CA 1
ATOM 10056 C C . MET B 1 658 ? 62.268 46.006 246.859 1.00 32.49 1286 MET B C 1
ATOM 10057 O O . MET B 1 658 ? 62.882 46.382 245.853 1.00 31.53 1286 MET B O 1
ATOM 10062 N N . GLY B 1 659 ? 61.251 46.685 247.383 1.00 31.98 1287 GLY B N 1
ATOM 10063 C CA . GLY B 1 659 ? 60.819 47.944 246.817 1.00 29.26 1287 GLY B CA 1
ATOM 10064 C C . GLY B 1 659 ? 60.164 47.822 245.464 1.00 29.82 1287 GLY B C 1
ATOM 10065 O O . GLY B 1 659 ? 60.300 48.730 244.636 1.00 29.36 1287 GLY B O 1
ATOM 10066 N N . GLN B 1 660 ? 59.481 46.714 245.197 1.00 31.78 1288 GLN B N 1
ATOM 10067 C CA . GLN B 1 660 ? 58.734 46.576 243.954 1.00 36.38 1288 GLN B CA 1
ATOM 10068 C C . GLN B 1 660 ? 57.361 47.207 244.130 1.00 35.39 1288 GLN B C 1
ATOM 10069 O O . GLN B 1 660 ? 56.625 46.838 245.048 1.00 41.66 1288 GLN B O 1
ATOM 10075 N N . TYR B 1 661 ? 57.016 48.164 243.270 1.00 33.54 1289 TYR B N 1
ATOM 10076 C CA . TYR B 1 661 ? 55.695 48.782 243.301 1.00 33.05 1289 TYR B CA 1
ATOM 10077 C C . TYR B 1 661 ? 55.080 48.681 241.917 1.00 39.39 1289 TYR B C 1
ATOM 10078 O O . TYR B 1 661 ? 55.774 48.448 240.927 1.00 52.79 1289 TYR B O 1
ATOM 10087 N N . GLN B 1 662 ? 53.776 48.929 241.837 1.00 37.71 1290 GLN B N 1
ATOM 10088 C CA . GLN B 1 662 ? 53.085 48.854 240.559 1.00 45.15 1290 GLN B CA 1
ATOM 10089 C C . GLN B 1 662 ? 51.955 49.874 240.540 1.00 45.80 1290 GLN B C 1
ATOM 10090 O O . GLN B 1 662 ? 51.347 50.169 241.573 1.00 47.50 1290 GLN B O 1
ATOM 10096 N N . LEU B 1 663 ? 51.728 50.451 239.366 1.00 45.36 1291 LEU B N 1
ATOM 10097 C CA . LEU B 1 663 ? 50.702 51.467 239.176 1.00 40.63 1291 LEU B CA 1
ATOM 10098 C C . LEU B 1 663 ? 49.372 50.789 238.878 1.00 45.70 1291 LEU B C 1
ATOM 10099 O O . LEU B 1 663 ? 49.282 49.972 237.959 1.00 51.84 1291 LEU B O 1
ATOM 10104 N N . GLN B 1 664 ? 48.344 51.131 239.650 1.00 43.73 1292 GLN B N 1
ATOM 10105 C CA . GLN B 1 664 ? 47.021 50.543 239.501 1.00 47.77 1292 GLN B CA 1
ATOM 10106 C C . GLN B 1 664 ? 45.983 51.647 239.412 1.00 52.79 1292 GLN B C 1
ATOM 10107 O O . GLN B 1 664 ? 46.226 52.788 239.808 1.00 55.27 1292 GLN B O 1
ATOM 10113 N N . ASP B 1 665 ? 44.806 51.285 238.915 1.00 61.46 1293 ASP B N 1
ATOM 10114 C CA . ASP B 1 665 ? 43.731 52.244 238.721 1.00 69.76 1293 ASP B CA 1
ATOM 10115 C C . ASP B 1 665 ? 42.390 51.583 239.010 1.00 78.57 1293 ASP B C 1
ATOM 10116 O O . ASP B 1 665 ? 42.230 50.373 238.832 1.00 79.04 1293 ASP B O 1
ATOM 10121 N N . ALA B 1 666 ? 41.417 52.391 239.429 1.00 85.66 1294 ALA B N 1
ATOM 10122 C CA . ALA B 1 666 ? 40.064 51.882 239.668 1.00 87.94 1294 ALA B CA 1
ATOM 10123 C C . ALA B 1 666 ? 39.368 51.585 238.340 1.00 92.17 1294 ALA B C 1
ATOM 10124 O O . ALA B 1 666 ? 38.312 52.136 238.036 1.00 96.46 1294 ALA B O 1
#

Foldseek 3Di:
DADPQAFEEEDAPLFLQVLLLVLQVVVCVVPVHHYHYDHDPPVLLVQLLQLLLQDDGQKYKDFLQSVQLCVVLVFFDFDDDDPVLVVQFDVVQQVSQAHPRTRFWAFWFKKFKWKKFFCVLPVDQAQAPVCQVVVQVVQVVVQAAAEAEALQFCLQQQLQLPQQPADQFDDDDNDTDLLHHRCQDPSNLVSLVSVLVCCVVVRYPLPGHHVNRLCCVLCPRYGIYMDIQQSVVSNVVSPGRMDTAFAHHYPPGGRAGAMTGTTMTGTSSDPCNVVVSCSVRPRCLDLSNQVSRCVRGNRAQTRRPVNNVVVCVPVNNVRRVVNNVSYDHHHNHNLVVQLRVLVSQLSSCCNVVVDPNNVSSVSSSVRSSFDAASDSLQSNWPKKWKKKWKKFFQAKDKPQQVPLPVVLVLLCVQLVVDPPDLLFKAKAFDPPHIDIDGGGDMGIIMMMTTSPCVSSVQSNLVLQQPAPVSACVVGRRMHTDFMATPVVRGTDNDPVPTDICGSSVLSVVLRVCLVVQKWKKWFPAFAFQFADADPVPDGDDDPRRGDFDQVRDDPQSVLVQLVVSSQVSSCVSHVDRDDDDTFPDWDKGKDDKHKDADDHCDGQRTHMTTMIMIGDDSPGDSNSSSSVQVCQVQATHPPSSSVHRHMHIGGD/DDPQAFEEEDAPLFLQVLLVVLQVVVCVVPVHHYHYDHDPPVLVVLCVALLQQDDGQKYKDFLQSVQQCVVSVFFDFDDDDPVLCVQFDVVQQVSQAHPRTRFWAFWFKKFKWKKFFCVLPVDQAQALVCQVVVQVVLVVVQAAAEAEALQFCLQQQLQLPQQPADQFDDDPNDTDLLHHRCQDPSNLQRLVSVQVCLVSVRYPLPGHHVNRLVCVLCPRYGIYMDIQQSVVSNVVSPGRMDTAAQHHYPPGGRAGAMTTTTMTGTSSDPCNVVVSCSVRVRCLDLSNVVSRCVRGNRAQTRRVVNNVVVCVDVNSVRRVVNNVSYYHHHNHNLVVQLRVLVSQLSSCCNVVVDPNNVSSVSSSLRSSQDAADDLLQVLFDWKWKKKFKKFFQAKDKDLLPVVLVCLCVQLPVDPPLLLFKAKAFDPPDIDIDGGGDMGIIMMMGTPPCQSSVQSNLVSQCVALVRVHRRMHTDFMATPVVRGTDRGPVVTDIRGSSVLSSVLSVCLVVQKWKKWAPAFAFQFAPAPPVPDGDDDPNRGDFDQVRDDPQSVLVQLVVSSQVSSCVRNVDRDDDDTFDDWDKGKDDKGKDADCPVPGQRIHMTTMIMIGDDSPGDSNSSSSVQVCQRQATHPPSSSVHRHMHIGHD

Secondary structure (DSSP, 8-state):
-PPTTSEEEE--TTS-HHHHHHHHHHHHHHH---EEEE--TTHHHHHHHHHTTT-S-SEEEEEGGGHHHHHHTT-BPPP---HHHHTTB-HHHHHHTEETTEE-EEEEEEE--EEEEETTT-SS--SBTTHHHHHHHHHHHTT-EEE----SSHHHHHHHHHHTT-EEEEEETTEEEEEEEESSSHHHHHHHHHHHHHHHTTSS-TT--HHHHHHHHHTT-EEEEEE-GGGHHHHHHHT--EEEEPPPBBTTBPP--EEEEEEEEEBTT-TTHHHHHHHIIIIISSHHHHHHHHHHS---EESBHHHHHHHTTSHHHHHHHHHHHHSEEPP-STTHHHHHHHHHHHHHHHHTTSS-HHHHHHHHHHHHTSPP---HHHHTTPSBEEEEEEEEESS-EEESTTTTHHHHHHHHHHTTS-TT-TTTEEEEE----SEEE-TT-EEEEEEEE-TT-HHHHHHHHHHHHTTTTS----SS-EEEEEEEETTTTEEESSGGG---B-HHHHHHHHHHHHHS-EEEEEESS-B--BPPPPTTS----GGGGB--SGGG--HHHHHHHHHHHHHHHHHHHHS-----PPPPP-EEEEEEEEEEP------TT-EEEEEEEEE--TT--HHHHHHHHHHHHH--STTGGGTTT-EEEE--/--TTSEEEE--TTS-HHHHHHHHHHHHHHH---EEEE--TTHHHHHHHHHTTT-S-SEEEEEGGGHHHHHHTT-BPPP---HHHHHTB-HHHHHHTEETTEE-EEEEEEE--EEEEETTT-SS--SBGGGHHHHHHHHHTTT-EEE----SSHHHHHHHHHHTT-EEEEEETTEEEEEEEESSSHHHHHHHHHHHHHHHTTSS-TT--HHHHHHHHHTT-EEEEEE-GGGHHHHHHHT--EEEEPPPBBTTBPP-PEEEEEEEEEBTT-TTHHHHHHIIIIIISSHHHHHHHHHHS---EESBHHHHHHHTTSHHHHHHHHHHHHSEEPP-STTHHHHHHHHHHHHHHHHTTSS-HHHHHHHHHHHHHSPP---HHHHHHPSBEEEEEEEEESS-EE---HHHHHHHHHHTTS-TTGGGTEEEEE----S-EE-TT-EEEEEEEE-TT-HHHHHHHHHHHHTTTT---S-EEEEEEEETTTTEEESSGGG---B-HHHHHHHHHHHHHS-EEEEEESS-B--BPPPPTTS----GGGGB--SGGG--HHHHHHHHHHHHHHHHHHHHS-----PPPPP-EEEEEEEEEEP------TT-EEEEEEEEE--TT--HHHHHHHHHHHHH--STTGGGT-S-EEEE--

Radius of gyration: 36.36 Å; Cα contacts (8 Å, |Δi|>4): 2797; chains: 2; bounding box: 108×82×94 Å

Organism: Marinomonas mediterranea (strain ATCC 700492 / JCM 21426 / NBRC 103028 / MMB-1) (NCBI:txid717774)

B-factor: mean 55.15, std 22.17, range [20.48, 158.24]